Protein AF-A0A8H6V2B7-F1 (afdb_monomer)

Sequence (836 aa):
MDVDNPNKPPSRDPRLLCRNRPAPARTASLDTGILGSPNGHKSGVGPPNNSPPIDRQDGPPGDQFIHALSELIKAAVDTATWEVEKDKLLKKKDTTEGLLRKAKAAPNFPSTTAVYQQARKDEDSELARMDETIVKHQAQYRQLENSLKTKWVPLLLRNNSDSDEKINRLQDEIRALKTRVGDSESDASREKYQLLETKIKMLQDRVVLLEKTSGNHANSINAQMRYEKENKERVDKLSSDIAQFPSQETVLKHFSSEVEELKRITMTLDAKLSSLQKAQEEYSGSLERLNKNIDAQQERLDASDDTSTTFEKKFKEIHERLAPIEKAQATPPEAPATVPIDASNIELRLKNVENNLSKIPRPDSSLQSRVQNLSEKLQQLQDLQAMKDELHFAEMEEIKKSAVDKSEIQSLKDSYSRLADETRRISQLDRPDQAEIQSLKDSYSRLAEDIQKMSQWNPAAVLQQINTVDMKINTVDVALKNSNRLLDSVRVGLHSLETRYNHLSTEMVVKNMVVAMQEMYPSAGQLAEQVATLKNQAEKEISSLKKTIEQLVQAQNSQKALVNCLQDDVGQRSAEVAHLRESFGKVAHQVSALTEQLEGARALPDKLQQLHANFDSLTEQYREHVSEIKDHIKGKDAADGQNRIELDESFRELKDQVQTLSSGLNQMKIAMNGITSNKKDLQSLDDRFRRFEESVSANHRDLSEQINALKDSLESQQSIVQALDSLPESGMQSPKREESPAGSDVAPLPNYAEIAEANPALALREKKKRKKRPRPSTISDDENERSSGARNESPSTFSSPAHTLDNEDASPSASKRKSKKKKKRRLITEGPITID

Solvent-accessible surface area (backbone atoms only — not comparable to full-atom values): 50623 Å² total; per-residue (Å²): 134,84,90,89,87,88,87,82,84,81,92,72,76,78,85,76,81,77,83,89,82,84,76,93,73,82,86,69,88,85,81,90,81,84,89,82,86,85,89,88,79,90,81,80,94,73,82,92,72,88,74,76,85,74,83,75,72,86,62,61,75,66,57,59,48,53,52,50,50,49,53,36,50,48,35,48,52,53,35,54,51,49,52,57,51,49,54,52,50,52,55,48,43,53,51,36,48,54,49,29,55,55,29,63,74,41,79,92,37,62,67,58,27,52,51,32,55,47,52,43,52,53,46,54,53,49,48,53,56,46,52,57,47,42,53,51,34,52,51,50,32,53,50,41,50,51,53,46,50,67,60,45,54,60,56,63,57,54,64,56,55,61,55,53,52,51,51,51,51,52,54,50,50,53,51,58,52,56,53,63,64,72,79,62,93,52,87,94,39,60,67,61,48,53,57,47,51,52,50,50,48,54,50,50,56,50,48,55,49,49,54,52,51,50,52,50,50,53,51,49,53,54,50,50,55,47,52,52,50,53,50,47,54,50,49,55,47,49,51,50,55,60,68,65,46,70,58,68,69,61,54,50,50,50,54,52,49,51,51,56,47,52,50,50,52,51,56,53,48,53,52,50,50,53,53,49,50,51,49,50,51,55,50,48,59,47,50,53,53,50,49,55,52,50,53,57,47,47,57,51,47,57,54,45,49,57,52,47,54,52,48,51,52,51,50,51,53,51,48,63,67,40,53,65,60,67,71,68,71,84,77,89,80,84,87,85,83,93,83,92,85,71,76,73,64,58,59,59,54,53,58,53,53,58,70,55,63,79,68,65,76,83,82,56,71,70,59,52,54,51,51,49,55,50,50,54,53,51,48,54,53,50,54,52,50,51,54,51,53,51,50,54,49,51,51,50,51,49,51,53,56,68,75,50,50,60,67,57,58,48,50,52,51,54,47,50,50,48,50,52,52,50,51,52,46,52,74,68,62,66,74,77,57,63,66,56,57,47,49,52,49,54,50,50,51,50,50,50,52,50,53,50,51,55,71,66,54,55,66,66,59,55,53,50,50,51,54,52,48,52,54,50,52,54,52,50,51,54,50,49,55,54,50,51,54,51,52,52,52,51,50,53,54,49,51,56,47,52,53,55,55,75,68,54,89,43,75,67,60,51,52,53,47,51,53,52,45,53,71,75,39,66,56,57,61,56,49,52,51,51,52,50,51,52,48,53,52,49,54,51,50,52,52,52,51,51,52,52,50,53,51,50,53,51,51,51,51,53,51,49,51,52,52,51,53,54,50,50,51,51,50,51,53,53,51,52,53,50,50,52,52,51,52,50,49,54,51,52,53,52,51,52,53,51,49,52,52,51,57,60,52,66,51,46,62,58,52,50,52,50,49,48,53,50,51,53,53,51,50,49,53,50,52,49,52,55,48,52,53,52,52,51,48,53,54,47,54,52,49,55,50,49,53,49,53,55,49,56,48,52,52,49,52,51,49,52,51,52,51,51,51,54,52,51,51,52,50,51,51,52,52,50,52,49,52,58,48,54,49,50,54,51,50,54,46,49,56,49,49,50,53,45,53,52,49,51,51,47,51,49,48,55,49,50,50,49,49,48,53,48,46,56,50,48,69,72,48,80,67,86,87,84,82,90,85,82,88,81,90,83,86,88,89,86,80,90,86,82,92,83,91,88,84,82,88,87,87,86,87,90,89,85,88,84,85,83,83,83,88,90,79,88,86,88,84,89,82,90,84,90,87,82,87,85,84,92,78,92,81,82,89,78,90,86,90,84,90,80,90,83,86,88,78,82,90,73,89,80,79,84,86,84,82,91,82,84,87,87,83,84,83,89,87,86,86,79,90,81,90,80,80,93,75,89,83,75,91,79,87,84,79,86,86,82,89,132

Organism: NCBI:txid1287682

Radius of gyration: 76.2 Å; Cα contacts (8 Å, |Δi|>4): 57; chains: 1; bounding box: 221×132×258 Å

Secondary structure (DSSP, 8-state):
-------PPP---GGG--S-----------------------------------------HHHHHHHHHHHHHHHHHHHHHHHHHHHHHHHHHHHHHHHHHHHHT-TT-HHHHHHHHHHHHHHHHHHHHHHHHHHHHHHHHHHHHHHHHHHHHHHHHHHHHHHHHHHHHHHHHHHHHHHHHHT---GGGHHHHHHHHHHHHHHHHHHHHHHHHHHHHHHHHHHHHHHHHHHHHHHHHHHHHHHHSS-HHHHHHHHHHHHHHHHHHHHHHHHHHHHHHHHHHHHHHHHHHHHHHHHHHHHHHHHHHHHHHHHHHHHHHHHHHHHHHHTT--------------THHHHHHHHHHHHHHTTPPPPPHHHHHHHHHHHHHHHHHHHHHHHHHHHHHHHHHHHHHHTT-HHHHHHHHHHHHHHHHHHHHHHHH--SSHHHHHHHHHHHHHHHHHHHHHHH--HHHHHHHHHHHHHHHHHHHHHHHHHHHHHHHHHHHHHHHHHHHHT---HHHHHHHHHHHHHH-THHHHHHHHHHHHHHHHHHHHHHHHHHHHHHHHHHHHHHHHHHHHHHHHHHHHHHHHHHHHHHHHHHHHHHHHHHHHHHHTTHHHHHHHHHHHHHHHHHHHHHHHHHHHHHHHHHHHHHHHHHHHHHHHHHHHHHHHHHHHHHHHHHHHHHHHHHHHHHHHHHHHHHHHHHHHHHHHHHHHHHHHHHHHHHHHHTT-S----------------------------------------------------------------------------PPPPPPPPP-------------------PPPP-PPPPPPP-

pLDDT: mean 71.84, std 20.4, range [25.47, 98.0]

Mean predicted aligned error: 24.43 Å

Structure (mmCIF, N/CA/C/O backbone):
data_AF-A0A8H6V2B7-F1
#
_entry.id   AF-A0A8H6V2B7-F1
#
loop_
_atom_site.group_PDB
_atom_site.id
_atom_site.type_symbol
_atom_site.label_atom_id
_atom_site.label_alt_id
_atom_site.label_comp_id
_atom_site.label_asym_id
_atom_site.label_entity_id
_atom_site.label_seq_id
_atom_site.pdbx_PDB_ins_code
_atom_site.Cartn_x
_atom_site.Cartn_y
_atom_site.Cartn_z
_atom_site.occupancy
_atom_site.B_iso_or_equiv
_atom_site.auth_seq_id
_atom_site.auth_comp_id
_atom_site.auth_asym_id
_atom_site.auth_atom_id
_atom_site.pdbx_PDB_model_num
ATOM 1 N N . MET A 1 1 ? 38.560 -76.765 21.397 1.00 39.94 1 MET A N 1
ATOM 2 C CA . MET A 1 1 ? 39.221 -75.972 20.336 1.00 39.94 1 MET A CA 1
ATOM 3 C C . MET A 1 1 ? 38.337 -74.753 20.107 1.00 39.94 1 MET A C 1
ATOM 5 O O . MET A 1 1 ? 37.476 -74.797 19.241 1.00 39.94 1 MET A O 1
ATOM 9 N N . ASP A 1 2 ? 38.318 -73.752 20.988 1.00 45.78 2 ASP A N 1
ATOM 10 C CA . ASP A 1 2 ? 39.409 -73.129 21.777 1.00 45.78 2 ASP A CA 1
ATOM 11 C C . ASP A 1 2 ? 40.495 -72.474 20.921 1.00 45.78 2 ASP A C 1
ATOM 13 O O . ASP A 1 2 ? 40.835 -73.020 19.872 1.00 45.78 2 ASP A O 1
ATOM 17 N N . VAL A 1 3 ? 41.050 -71.378 21.470 1.00 48.47 3 VAL A N 1
ATOM 18 C CA . VAL A 1 3 ? 41.971 -70.350 20.922 1.00 48.47 3 VAL A CA 1
ATOM 19 C C . VAL A 1 3 ? 41.237 -69.098 20.391 1.00 48.47 3 VAL A C 1
ATOM 21 O O . VAL A 1 3 ? 40.427 -69.211 19.479 1.00 48.47 3 VAL A O 1
ATOM 24 N N . ASP A 1 4 ? 41.484 -67.859 20.846 1.00 49.34 4 ASP A N 1
ATOM 25 C CA . ASP A 1 4 ? 42.012 -67.360 22.136 1.00 49.34 4 ASP A CA 1
ATOM 26 C C . ASP A 1 4 ? 41.693 -65.852 22.314 1.00 49.34 4 ASP A C 1
ATOM 28 O O . ASP A 1 4 ? 41.392 -65.143 21.354 1.00 49.34 4 ASP A O 1
ATOM 32 N N . ASN A 1 5 ? 41.787 -65.351 23.549 1.00 50.62 5 ASN A N 1
ATOM 33 C CA . ASN A 1 5 ? 41.634 -63.937 23.953 1.00 50.62 5 ASN A CA 1
ATOM 34 C C . ASN A 1 5 ? 43.042 -63.298 24.094 1.00 50.62 5 ASN A C 1
ATOM 36 O O . ASN A 1 5 ? 43.924 -63.997 24.597 1.00 50.62 5 ASN A O 1
ATOM 40 N N . PRO A 1 6 ? 43.318 -62.020 23.724 1.00 56.25 6 PRO A N 1
ATOM 41 C CA . PRO A 1 6 ? 43.137 -60.922 24.700 1.00 56.25 6 PRO A CA 1
ATOM 42 C C . PRO A 1 6 ? 42.901 -59.497 24.123 1.00 56.25 6 PRO A C 1
ATOM 44 O O . PRO A 1 6 ? 43.540 -59.091 23.154 1.00 56.25 6 PRO A O 1
ATOM 47 N N . ASN A 1 7 ? 42.146 -58.641 24.833 1.00 42.94 7 ASN A N 1
ATOM 48 C CA . ASN A 1 7 ? 42.733 -57.489 25.563 1.00 42.94 7 ASN A CA 1
ATOM 49 C C . ASN A 1 7 ? 41.720 -56.583 26.294 1.00 42.94 7 ASN A C 1
ATOM 51 O O . ASN A 1 7 ? 40.561 -56.441 25.916 1.00 42.94 7 ASN A O 1
ATOM 55 N N . LYS A 1 8 ? 42.198 -55.964 27.383 1.00 41.94 8 LYS A N 1
ATOM 56 C CA . LYS A 1 8 ? 41.425 -55.167 28.353 1.00 41.94 8 LYS A CA 1
ATOM 57 C C . LYS A 1 8 ? 41.374 -53.674 27.974 1.00 41.94 8 LYS A C 1
ATOM 59 O O . LYS A 1 8 ? 42.413 -53.140 27.585 1.00 41.94 8 LYS A O 1
ATOM 64 N N . PRO A 1 9 ? 40.263 -52.949 28.212 1.00 58.38 9 PRO A N 1
ATOM 65 C CA . PRO A 1 9 ? 40.298 -51.493 28.342 1.00 58.38 9 PRO A CA 1
ATOM 66 C C . PRO A 1 9 ? 40.908 -51.078 29.703 1.00 58.38 9 PRO A C 1
ATOM 68 O O . PRO A 1 9 ? 40.793 -51.823 30.682 1.00 58.38 9 PRO A O 1
ATOM 71 N N . PRO A 1 10 ? 41.567 -49.908 29.800 1.00 54.09 10 PRO A N 1
ATOM 72 C CA . PRO A 1 10 ? 42.308 -49.517 30.995 1.00 54.09 10 PRO A CA 1
ATOM 73 C C . PRO A 1 10 ? 41.418 -48.986 32.126 1.00 54.09 10 PRO A C 1
ATOM 75 O O . PRO A 1 10 ? 40.444 -48.265 31.910 1.00 54.09 10 PRO A O 1
ATOM 78 N N . SER A 1 11 ? 41.851 -49.287 33.351 1.00 51.66 11 SER A N 1
ATOM 79 C CA . SER A 1 11 ? 41.391 -48.695 34.610 1.00 51.66 11 SER A CA 1
ATOM 80 C C . SER A 1 11 ? 41.239 -47.169 34.522 1.00 51.66 11 SER A C 1
ATOM 82 O O . SER A 1 11 ? 42.232 -46.459 34.353 1.00 51.66 11 SER A O 1
ATOM 84 N N . ARG A 1 12 ? 40.017 -46.658 34.723 1.00 50.25 12 ARG A N 1
ATOM 85 C CA . ARG A 1 12 ? 39.757 -45.243 35.033 1.00 50.25 12 ARG A CA 1
ATOM 86 C C . ARG A 1 12 ? 39.258 -45.090 36.470 1.00 50.25 12 ARG A C 1
ATOM 88 O O . ARG A 1 12 ? 38.508 -45.917 36.975 1.00 50.25 12 ARG A O 1
ATOM 95 N N . ASP A 1 13 ? 39.748 -44.027 37.094 1.00 52.56 13 ASP A N 1
ATOM 96 C CA . ASP A 1 13 ? 39.740 -43.734 38.529 1.00 52.56 13 ASP A CA 1
ATOM 97 C C . ASP A 1 13 ? 38.331 -43.723 39.177 1.00 52.56 13 ASP A C 1
ATOM 99 O O . ASP A 1 13 ? 37.461 -42.972 38.722 1.00 52.56 13 ASP A O 1
ATOM 103 N N . PRO A 1 14 ? 38.087 -44.483 40.269 1.00 52.75 14 PRO A N 1
ATOM 104 C CA . PRO A 1 14 ? 36.815 -44.451 40.997 1.00 52.75 14 PRO A CA 1
ATOM 105 C C . PRO A 1 14 ? 36.572 -43.152 41.792 1.00 52.75 14 PRO A C 1
ATOM 107 O O . PRO A 1 14 ? 35.470 -42.959 42.305 1.00 52.75 14 PRO A O 1
ATOM 110 N N . ARG A 1 15 ? 37.546 -42.236 41.905 1.00 45.75 15 ARG A N 1
ATOM 111 C CA . ARG A 1 15 ? 37.418 -40.988 42.688 1.00 45.75 15 ARG A CA 1
ATOM 112 C C . ARG A 1 15 ? 36.608 -39.874 42.018 1.00 45.75 15 ARG A C 1
ATOM 114 O O . ARG A 1 15 ? 36.364 -38.854 42.654 1.00 45.75 15 ARG A O 1
ATOM 121 N N . LEU A 1 16 ? 36.132 -40.067 40.784 1.00 49.09 16 LEU A N 1
ATOM 122 C CA . LEU A 1 16 ? 35.201 -39.137 40.122 1.00 49.09 16 LEU A CA 1
ATOM 123 C C . LEU A 1 16 ? 33.712 -39.452 40.383 1.00 49.09 16 LEU A C 1
ATOM 125 O O . LEU A 1 16 ? 32.835 -38.711 39.939 1.00 49.09 16 LEU A O 1
ATOM 129 N N . LEU A 1 17 ? 33.401 -40.499 41.155 1.00 51.47 17 LEU A N 1
ATOM 130 C CA . LEU A 1 17 ? 32.043 -40.804 41.619 1.00 51.47 17 LEU A CA 1
ATOM 131 C C . LEU A 1 17 ? 31.634 -39.943 42.831 1.00 51.47 17 LEU A C 1
ATOM 133 O O . LEU A 1 17 ? 31.401 -40.482 43.908 1.00 51.47 17 LEU A O 1
ATOM 137 N N . CYS A 1 18 ? 31.529 -38.613 42.668 1.00 43.34 18 CYS A N 1
ATOM 138 C CA . CYS A 1 18 ? 30.793 -37.749 43.611 1.00 43.34 18 CYS A CA 1
ATOM 139 C C . CYS A 1 18 ? 30.586 -36.292 43.129 1.00 43.34 18 CYS A C 1
ATOM 141 O O . CYS A 1 18 ? 31.378 -35.415 43.469 1.00 43.34 18 CYS A O 1
ATOM 143 N N . ARG A 1 19 ? 29.476 -36.002 42.422 1.00 41.06 19 ARG A N 1
ATOM 144 C CA . ARG A 1 19 ? 28.502 -34.934 42.786 1.00 41.06 19 ARG A CA 1
ATOM 145 C C . ARG A 1 19 ? 27.381 -34.729 41.751 1.00 41.06 19 ARG A C 1
ATOM 147 O O . ARG A 1 19 ? 27.627 -34.536 40.570 1.00 41.06 19 ARG A O 1
ATOM 154 N N . ASN A 1 20 ? 26.161 -34.634 42.282 1.00 40.06 20 ASN A N 1
ATOM 155 C CA . ASN A 1 20 ? 25.030 -33.834 41.793 1.00 40.06 20 ASN A CA 1
ATOM 156 C C . ASN A 1 20 ? 24.450 -34.139 40.397 1.00 40.06 20 ASN A C 1
ATOM 158 O O . ASN A 1 20 ? 24.624 -33.388 39.442 1.00 40.06 20 ASN A O 1
ATOM 162 N N . ARG A 1 21 ? 23.592 -35.166 40.350 1.00 43.44 21 ARG A N 1
ATOM 163 C CA . ARG A 1 21 ? 22.536 -35.330 39.338 1.00 43.44 21 ARG A CA 1
ATOM 164 C C . ARG A 1 21 ? 21.185 -34.898 39.933 1.00 43.44 21 ARG A C 1
ATOM 166 O O . ARG A 1 21 ? 20.700 -35.601 40.819 1.00 43.44 21 ARG A O 1
ATOM 173 N N . PRO A 1 22 ? 20.540 -33.819 39.459 1.00 46.12 22 PRO A N 1
ATOM 174 C CA . PRO A 1 22 ? 19.117 -33.592 39.697 1.00 46.12 22 PRO A CA 1
ATOM 175 C C . PRO A 1 22 ? 18.265 -34.465 38.762 1.00 46.12 22 PRO A C 1
ATOM 177 O O . PRO A 1 22 ? 18.626 -34.699 37.607 1.00 46.12 22 PRO A O 1
ATOM 180 N N . ALA A 1 23 ? 17.125 -34.940 39.259 1.00 42.12 23 ALA A N 1
ATOM 181 C CA . ALA A 1 23 ? 16.056 -35.521 38.443 1.00 42.12 23 ALA A CA 1
ATOM 182 C C . ALA A 1 23 ? 15.256 -34.399 37.729 1.00 42.12 23 ALA A C 1
ATOM 184 O O . ALA A 1 23 ? 15.339 -33.245 38.157 1.00 42.12 23 ALA A O 1
ATOM 185 N N . PRO A 1 24 ? 14.493 -34.686 36.654 1.00 45.66 24 PRO A N 1
ATOM 186 C CA . PRO A 1 24 ? 13.845 -33.644 35.859 1.00 45.66 24 PRO A CA 1
ATOM 187 C C . PRO A 1 24 ? 12.677 -32.996 36.616 1.00 45.66 24 PRO A C 1
ATOM 189 O O . PRO A 1 24 ? 11.586 -33.558 36.718 1.00 45.66 24 PRO A O 1
ATOM 192 N N . ALA A 1 25 ? 12.903 -31.787 37.127 1.00 34.38 25 ALA A N 1
ATOM 193 C CA . ALA A 1 25 ? 11.847 -30.934 37.650 1.00 34.38 25 ALA A CA 1
ATOM 194 C C . ALA A 1 25 ? 11.120 -30.223 36.498 1.00 34.38 25 ALA A C 1
ATOM 196 O O . ALA A 1 25 ? 11.746 -29.656 35.604 1.00 34.38 25 ALA A O 1
ATOM 197 N N . ARG A 1 26 ? 9.784 -30.226 36.551 1.00 41.88 26 ARG A N 1
ATOM 198 C CA . ARG A 1 26 ? 8.929 -29.383 35.707 1.00 41.88 26 ARG A CA 1
ATOM 199 C C . ARG A 1 26 ? 9.275 -27.911 35.953 1.00 41.88 26 ARG A C 1
ATOM 201 O O . ARG A 1 26 ? 9.146 -27.451 37.085 1.00 41.88 26 ARG A O 1
ATOM 208 N N . THR A 1 27 ? 9.636 -27.164 34.914 1.00 37.62 27 THR A N 1
ATOM 209 C CA . THR A 1 27 ? 9.751 -25.702 34.997 1.00 37.62 27 THR A CA 1
ATOM 210 C C . THR A 1 27 ? 8.363 -25.075 34.924 1.00 37.62 27 THR A C 1
ATOM 212 O O . THR A 1 27 ? 7.857 -24.773 33.844 1.00 37.62 27 THR A O 1
ATOM 215 N N . ALA A 1 28 ? 7.741 -24.901 36.088 1.00 34.94 28 ALA A N 1
ATOM 216 C CA . ALA A 1 28 ? 6.709 -23.887 36.251 1.00 34.94 28 ALA A CA 1
ATOM 217 C C . ALA A 1 28 ? 7.354 -22.490 36.209 1.00 34.94 28 ALA A C 1
ATOM 219 O O . ALA A 1 28 ? 8.521 -22.330 36.573 1.00 34.94 28 ALA A O 1
ATOM 220 N N . SER A 1 29 ? 6.574 -21.502 35.767 1.00 35.62 29 SER A N 1
ATOM 221 C CA . SER A 1 29 ? 6.939 -20.084 35.802 1.00 35.62 29 SER A CA 1
ATOM 222 C C . SER A 1 29 ? 7.338 -19.641 37.214 1.00 35.62 29 SER A C 1
ATOM 224 O O . SER A 1 29 ? 6.751 -20.111 38.192 1.00 35.62 29 SER A O 1
ATOM 226 N N . LEU A 1 30 ? 8.302 -18.724 37.317 1.00 35.72 30 LEU A N 1
ATOM 227 C CA . LEU A 1 30 ? 8.676 -18.082 38.574 1.00 35.72 30 LEU A CA 1
ATOM 228 C C . LEU A 1 30 ? 8.508 -16.571 38.412 1.00 35.72 30 LEU A C 1
ATOM 230 O O . LEU A 1 30 ? 9.202 -15.930 37.626 1.00 35.72 30 LEU A O 1
ATOM 234 N N . ASP A 1 31 ? 7.523 -16.057 39.135 1.00 37.19 31 ASP A N 1
ATOM 235 C CA . ASP A 1 31 ? 7.060 -14.676 39.120 1.00 37.19 31 ASP A CA 1
ATOM 236 C C . ASP A 1 31 ? 7.832 -13.823 40.145 1.00 37.19 31 ASP A C 1
ATOM 238 O O . ASP A 1 31 ? 8.124 -14.283 41.254 1.00 37.19 31 ASP A O 1
ATOM 242 N N . THR A 1 32 ? 8.139 -12.572 39.802 1.00 37.59 32 THR A N 1
ATOM 243 C CA . THR A 1 32 ? 8.624 -11.555 40.752 1.00 37.59 32 THR A CA 1
ATOM 244 C C . THR A 1 32 ? 7.439 -10.716 41.207 1.00 37.59 32 THR A C 1
ATOM 246 O O . THR A 1 32 ? 7.159 -9.665 40.635 1.00 37.59 32 THR A O 1
ATOM 249 N N . GLY A 1 33 ? 6.718 -11.211 42.212 1.00 35.41 33 GLY A N 1
ATOM 250 C CA . GLY A 1 33 ? 5.472 -10.590 42.666 1.00 35.41 33 GLY A CA 1
ATOM 251 C C . GLY A 1 33 ? 5.658 -9.398 43.609 1.00 35.41 33 GLY A C 1
ATOM 252 O O . GLY A 1 33 ? 6.778 -9.012 43.937 1.00 35.41 33 GLY A O 1
ATOM 253 N N . ILE A 1 34 ? 4.533 -8.881 44.118 1.00 35.19 34 ILE A N 1
ATOM 254 C CA . ILE A 1 34 ? 4.404 -8.225 45.432 1.00 35.19 34 ILE A CA 1
ATOM 255 C C . ILE A 1 34 ? 2.909 -8.182 45.839 1.00 35.19 34 ILE A C 1
ATOM 257 O O . ILE A 1 34 ? 2.058 -7.827 45.033 1.00 35.19 34 ILE A O 1
ATOM 261 N N . LEU A 1 35 ? 2.632 -8.521 47.111 1.00 40.47 35 LEU A N 1
ATOM 262 C CA . LEU A 1 35 ? 1.372 -8.368 47.882 1.00 40.47 35 LEU A CA 1
ATOM 263 C C . LEU A 1 35 ? 0.103 -9.187 47.499 1.00 40.47 35 LEU A C 1
ATOM 265 O O . LEU A 1 35 ? -0.631 -8.823 46.590 1.00 40.47 35 LEU A O 1
ATOM 269 N N . GLY A 1 36 ? -0.308 -10.120 48.390 1.00 31.05 36 GLY A N 1
ATOM 270 C CA . GLY A 1 36 ? -1.629 -9.899 49.024 1.00 31.05 36 GLY A CA 1
ATOM 271 C C . GLY A 1 36 ? -2.669 -11.001 49.350 1.00 31.05 36 GLY A C 1
ATOM 272 O O . GLY A 1 36 ? -3.836 -10.644 49.333 1.00 31.05 36 GLY A O 1
ATOM 273 N N . SER A 1 37 ? -2.326 -12.216 49.823 1.00 38.12 37 SER A N 1
ATOM 274 C CA . SER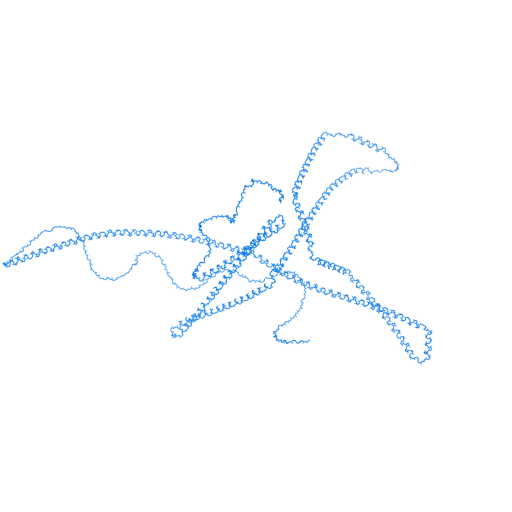 A 1 37 ? -3.188 -13.005 50.772 1.00 38.12 37 SER A CA 1
ATOM 275 C C . SER A 1 37 ? -4.600 -13.502 50.287 1.00 38.12 37 SER A C 1
ATOM 277 O O . SER A 1 37 ? -4.973 -13.256 49.148 1.00 38.12 37 SER A O 1
ATOM 279 N N . PRO A 1 38 ? -5.402 -14.260 51.082 1.00 55.41 38 PRO A N 1
ATOM 280 C CA . PRO A 1 38 ? -5.227 -15.689 51.396 1.00 55.41 38 PRO A CA 1
ATOM 281 C C . PRO A 1 38 ? -6.439 -16.596 51.017 1.00 55.41 38 PRO A C 1
ATOM 283 O O . PRO A 1 38 ? -7.416 -16.153 50.426 1.00 55.41 38 PRO A O 1
ATOM 286 N N . ASN A 1 39 ? -6.395 -17.860 51.476 1.00 35.41 39 ASN A N 1
ATOM 287 C CA . ASN A 1 39 ? -7.436 -18.913 51.462 1.00 35.41 39 ASN A CA 1
ATOM 288 C C . ASN A 1 39 ? -7.678 -19.672 50.145 1.00 35.41 39 ASN A C 1
ATOM 290 O O . ASN A 1 39 ? -8.532 -19.334 49.333 1.00 35.41 39 ASN A O 1
ATOM 294 N N . GLY A 1 40 ? -7.006 -20.821 50.018 1.00 35.53 40 GLY A N 1
ATOM 295 C CA . GLY A 1 40 ? -7.377 -21.862 49.061 1.00 35.53 40 GLY A CA 1
ATOM 296 C C . GLY A 1 40 ? -8.235 -22.959 49.697 1.00 35.53 40 GLY A C 1
ATOM 297 O O . GLY A 1 40 ? -7.909 -23.455 50.775 1.00 35.53 40 GLY A O 1
ATOM 298 N N . HIS A 1 41 ? -9.256 -23.424 48.975 1.00 35.41 41 HIS A N 1
ATOM 299 C CA . HIS A 1 41 ? -9.824 -24.757 49.172 1.00 35.41 41 HIS A CA 1
ATOM 300 C C . HIS A 1 41 ? -9.418 -25.668 48.012 1.00 35.41 41 HIS A C 1
ATOM 302 O O . HIS A 1 41 ? -9.591 -25.340 46.840 1.00 35.41 41 HIS A O 1
ATOM 308 N N . LYS A 1 42 ? -8.854 -26.830 48.354 1.00 46.97 42 LYS A N 1
ATOM 309 C CA . LYS A 1 42 ? -8.501 -27.883 47.396 1.00 46.97 42 LYS A CA 1
ATOM 310 C C . LYS A 1 42 ? -9.770 -28.467 46.772 1.00 46.97 42 LYS A C 1
ATOM 312 O O . LYS A 1 42 ? -10.717 -28.774 47.492 1.00 46.97 42 LYS A O 1
ATOM 317 N N . SER A 1 43 ? -9.736 -28.765 45.479 1.00 37.53 43 SER A N 1
ATOM 318 C CA . SER A 1 43 ? -10.575 -29.806 44.876 1.00 37.53 43 SER A CA 1
ATOM 319 C C . SER A 1 43 ? -9.811 -30.467 43.735 1.00 37.53 43 SER A C 1
ATOM 321 O O . SER A 1 43 ? -9.188 -29.793 42.919 1.00 37.53 43 SER A O 1
ATOM 323 N N . GLY A 1 44 ? -9.768 -31.799 43.764 1.00 36.25 44 GLY A N 1
ATOM 324 C CA . GLY A 1 44 ? -9.019 -32.609 42.807 1.00 36.25 44 GLY A CA 1
ATOM 325 C C . GLY A 1 44 ? -9.789 -32.843 41.510 1.00 36.25 44 GLY A C 1
ATOM 326 O O . GLY A 1 44 ? -11.011 -32.732 41.466 1.00 36.25 44 GLY A O 1
ATOM 327 N N . VAL A 1 45 ? -9.052 -33.204 40.462 1.00 46.03 45 VAL A N 1
ATOM 328 C CA . VAL A 1 45 ? -9.605 -33.540 39.147 1.00 46.03 45 VAL A CA 1
ATOM 329 C C . VAL A 1 45 ? -10.404 -34.845 39.220 1.00 46.03 45 VAL A C 1
ATOM 331 O O . VAL A 1 45 ? -9.853 -35.896 39.543 1.00 46.03 45 VAL A O 1
ATOM 334 N N . GLY A 1 46 ? -11.682 -34.773 38.850 1.00 36.44 46 GLY A N 1
ATOM 335 C CA . GLY A 1 46 ? -12.515 -35.903 38.434 1.00 36.44 46 GLY A CA 1
ATOM 336 C C . GLY A 1 46 ? -13.141 -35.589 37.066 1.00 36.44 46 GLY A C 1
ATOM 337 O O . GLY A 1 46 ? -13.346 -34.411 36.766 1.00 36.44 46 GLY A O 1
ATOM 338 N N . PRO A 1 47 ? -13.396 -36.590 36.203 1.00 47.78 47 PRO A N 1
ATOM 339 C CA . PRO A 1 47 ? -13.905 -36.354 34.852 1.00 47.78 47 PRO A CA 1
ATOM 340 C C . PRO A 1 47 ? -15.358 -35.839 34.870 1.00 47.78 47 PRO A C 1
ATOM 342 O O . PRO A 1 47 ? -16.099 -36.139 35.810 1.00 47.78 47 PRO A O 1
ATOM 345 N N . PRO A 1 48 ? -15.789 -35.076 33.846 1.00 45.69 48 PRO A N 1
ATOM 346 C CA . PRO A 1 48 ? -17.095 -34.428 33.846 1.00 45.69 48 PRO A CA 1
ATOM 347 C C . PRO A 1 48 ? -18.219 -35.453 33.666 1.00 45.69 48 PRO A C 1
ATOM 349 O O . PRO A 1 48 ? -18.445 -35.971 32.574 1.00 45.69 48 PRO A O 1
ATOM 352 N N . ASN A 1 49 ? -18.945 -35.719 34.749 1.00 36.19 49 ASN A N 1
ATOM 353 C CA . ASN A 1 49 ? -20.235 -36.394 34.687 1.00 36.19 49 ASN A CA 1
ATOM 354 C C . ASN A 1 49 ? -21.310 -35.384 34.268 1.00 36.19 49 ASN A C 1
ATOM 356 O O . ASN A 1 49 ? -21.336 -34.262 34.776 1.00 36.19 49 ASN A O 1
ATOM 360 N N . ASN A 1 50 ? -22.204 -35.793 33.367 1.00 43.78 50 ASN A N 1
ATOM 361 C CA . ASN A 1 50 ? -23.294 -34.952 32.873 1.00 43.78 50 ASN A CA 1
ATOM 362 C C . ASN A 1 50 ? -24.199 -34.494 34.028 1.00 43.78 50 ASN A C 1
ATOM 364 O O . ASN A 1 50 ? -24.902 -35.309 34.627 1.00 43.78 50 ASN A O 1
ATOM 368 N N . SER A 1 51 ? -24.221 -33.193 34.315 1.00 35.91 51 SER A N 1
ATOM 369 C CA . SER A 1 51 ? -25.280 -32.589 35.121 1.00 35.91 51 SER A CA 1
ATOM 370 C C . SER A 1 51 ? -26.575 -32.506 34.294 1.00 35.91 51 SER A C 1
ATOM 372 O O . SER A 1 51 ? -26.518 -32.211 33.097 1.00 35.91 51 SER A O 1
ATOM 374 N N . PRO A 1 52 ? -27.751 -32.777 34.893 1.00 45.75 52 PRO A N 1
ATOM 375 C CA . PRO A 1 52 ? -29.027 -32.611 34.202 1.00 45.75 52 PRO A CA 1
ATOM 376 C C . PRO A 1 52 ? -29.260 -31.130 33.857 1.00 45.75 52 PRO A C 1
ATOM 378 O O . PRO A 1 52 ? -28.693 -30.254 34.521 1.00 45.75 52 PRO A O 1
ATOM 381 N N . PRO A 1 53 ? -30.080 -30.827 32.833 1.00 47.25 53 PRO A N 1
ATOM 382 C CA . PRO A 1 53 ? -30.337 -29.453 32.431 1.00 47.25 53 PRO A CA 1
ATOM 383 C C . PRO A 1 53 ? -30.982 -28.691 33.589 1.00 47.25 53 PRO A C 1
ATOM 385 O O . PRO A 1 53 ? -32.104 -28.983 33.996 1.00 47.25 53 PRO A O 1
ATOM 388 N N . ILE A 1 54 ? -30.257 -27.706 34.117 1.00 43.44 54 ILE A N 1
ATOM 389 C CA . ILE A 1 54 ? -30.842 -26.683 34.979 1.00 43.44 54 ILE A CA 1
ATOM 390 C C . ILE A 1 54 ? -31.826 -25.916 34.101 1.00 43.44 54 ILE A C 1
ATOM 392 O O . ILE A 1 54 ? -31.401 -25.285 33.128 1.00 43.44 54 ILE A O 1
ATOM 396 N N . ASP A 1 55 ? -33.115 -25.993 34.439 1.00 46.66 55 ASP A N 1
ATOM 397 C CA . ASP A 1 55 ? -34.159 -25.192 33.806 1.00 46.66 55 ASP A CA 1
ATOM 398 C C . ASP A 1 55 ? -33.743 -23.723 33.867 1.00 46.66 55 ASP A C 1
ATOM 400 O O . ASP A 1 55 ? -33.705 -23.093 34.930 1.00 46.66 55 ASP A O 1
ATOM 404 N N . ARG A 1 56 ? -33.369 -23.184 32.705 1.00 48.81 56 ARG A N 1
ATOM 405 C CA . ARG A 1 56 ? -33.058 -21.769 32.560 1.00 48.81 56 ARG A CA 1
ATOM 406 C C . ARG A 1 56 ? -34.369 -21.023 32.717 1.00 48.81 56 ARG A C 1
ATOM 408 O O . ARG A 1 56 ? -35.159 -20.981 31.781 1.00 48.81 56 ARG A O 1
ATOM 415 N N . GLN A 1 57 ? -34.571 -20.437 33.895 1.00 45.91 57 GLN A N 1
ATOM 416 C CA . GLN A 1 57 ? -35.603 -19.429 34.097 1.00 45.91 57 GLN A CA 1
ATOM 417 C C . GLN A 1 57 ? -35.527 -18.415 32.952 1.00 45.91 57 GLN A C 1
ATOM 419 O O . GLN A 1 57 ? -34.439 -17.924 32.635 1.00 45.91 57 GLN A O 1
ATOM 424 N N . ASP A 1 58 ? -36.675 -18.116 32.344 1.00 51.53 58 ASP A N 1
ATOM 425 C CA . ASP A 1 58 ? -36.804 -17.087 31.316 1.00 51.53 58 ASP A CA 1
ATOM 426 C C . ASP A 1 58 ? -36.549 -15.704 31.930 1.00 51.53 58 ASP A C 1
ATOM 428 O O . ASP A 1 58 ? -37.466 -14.954 32.269 1.00 51.53 58 ASP A O 1
ATOM 432 N N . GLY A 1 59 ? -35.266 -15.367 32.078 1.00 64.25 59 GLY A N 1
ATOM 433 C CA . GLY A 1 59 ? -34.823 -14.000 32.309 1.00 64.25 59 GLY A CA 1
ATOM 434 C C . GLY A 1 59 ? -35.355 -13.093 31.195 1.00 64.25 59 GLY A C 1
ATOM 435 O O . GLY A 1 59 ? -35.544 -13.563 30.061 1.00 64.25 59 GLY A O 1
ATOM 436 N N . PRO A 1 60 ? -35.620 -11.809 31.494 1.00 75.44 60 PRO A N 1
ATOM 437 C CA . PRO A 1 60 ? -36.263 -10.903 30.552 1.00 75.44 60 PRO A CA 1
ATOM 438 C C . PRO A 1 60 ? -35.499 -10.888 29.217 1.00 75.44 60 PRO A C 1
ATOM 440 O O . PRO A 1 60 ? -34.269 -10.947 29.210 1.00 75.44 60 PRO A O 1
ATOM 443 N N . PRO A 1 61 ? -36.189 -10.806 28.063 1.00 75.50 61 PRO A N 1
ATOM 444 C CA . PRO A 1 61 ? -35.584 -11.083 26.755 1.00 75.50 61 PRO A CA 1
ATOM 445 C C . PRO A 1 61 ? -34.389 -10.184 26.377 1.00 75.50 61 PRO A C 1
ATOM 447 O O . PRO A 1 61 ? -33.616 -10.553 25.493 1.00 75.50 61 PRO A O 1
ATOM 450 N N . GLY A 1 62 ? -34.196 -9.047 27.057 1.00 77.62 62 GLY A N 1
ATOM 451 C CA . GLY A 1 62 ? -32.982 -8.230 26.951 1.00 77.62 62 GLY A CA 1
ATOM 452 C C . GLY A 1 62 ? -31.722 -8.915 27.501 1.00 77.62 62 GLY A C 1
ATOM 453 O O . GLY A 1 62 ? -30.674 -8.860 26.859 1.00 77.62 62 GLY A O 1
ATOM 454 N N . ASP A 1 63 ? -31.818 -9.636 28.619 1.00 83.38 63 ASP A N 1
ATOM 455 C CA . ASP A 1 63 ? -30.668 -10.288 29.262 1.00 83.38 63 ASP A CA 1
ATOM 456 C C . ASP A 1 63 ? -30.145 -11.451 28.412 1.00 83.38 63 ASP A C 1
ATOM 458 O O . ASP A 1 63 ? -28.936 -11.638 28.268 1.00 83.38 63 ASP A O 1
ATOM 462 N N . GLN A 1 64 ? -31.050 -12.193 27.758 1.00 85.06 64 GLN A N 1
ATOM 463 C CA . GLN A 1 64 ? -30.669 -13.240 26.806 1.00 85.06 64 GLN A CA 1
ATOM 464 C C . GLN A 1 64 ? -29.907 -12.678 25.594 1.00 85.06 64 GLN A C 1
ATOM 466 O O . GLN A 1 64 ? -29.020 -13.353 25.067 1.00 85.06 64 GLN A O 1
ATOM 471 N N . PHE A 1 65 ? -30.231 -11.457 25.152 1.00 86.00 65 PHE A N 1
ATOM 472 C CA . PHE A 1 65 ? -29.505 -10.774 24.079 1.00 86.00 65 PHE A CA 1
ATOM 473 C C . PHE A 1 65 ? -28.120 -10.310 24.545 1.00 86.00 65 PHE A C 1
ATOM 475 O O . PHE A 1 65 ? -27.135 -10.599 23.869 1.00 86.00 65 PHE A O 1
ATOM 482 N N . ILE A 1 66 ? -28.026 -9.665 25.714 1.00 89.69 66 ILE A N 1
ATOM 483 C CA . ILE A 1 66 ? -26.745 -9.215 26.285 1.00 89.69 66 ILE A CA 1
ATOM 484 C C . ILE A 1 66 ? -25.810 -10.412 26.509 1.00 89.69 66 ILE A C 1
ATOM 486 O O . ILE A 1 66 ? -24.642 -10.355 26.129 1.00 89.69 66 ILE A O 1
ATOM 490 N N . HIS A 1 67 ? -26.325 -11.532 27.027 1.00 89.50 67 HIS A N 1
ATOM 491 C CA . HIS A 1 67 ? -25.544 -12.757 27.197 1.00 89.50 67 HIS A CA 1
ATOM 492 C C . HIS A 1 67 ? -25.104 -13.360 25.851 1.00 89.50 67 HIS A C 1
ATOM 494 O O . HIS A 1 67 ? -23.949 -13.764 25.717 1.00 89.50 67 HIS A O 1
ATOM 500 N N . ALA A 1 68 ? -25.977 -13.411 24.837 1.00 89.56 68 ALA A N 1
ATOM 501 C CA . ALA A 1 68 ? -25.614 -13.933 23.516 1.00 89.56 68 ALA A CA 1
ATOM 502 C C . ALA A 1 68 ? -24.559 -13.061 22.808 1.00 89.56 68 ALA A C 1
ATOM 504 O O . ALA A 1 68 ? -23.646 -13.590 22.175 1.00 89.56 68 ALA A O 1
ATOM 505 N N . LEU A 1 69 ? -24.652 -11.736 22.955 1.00 91.31 69 LEU A N 1
ATOM 506 C CA . LEU A 1 69 ? -23.660 -10.789 22.452 1.00 91.31 69 LEU A CA 1
ATOM 507 C C . LEU A 1 69 ? -22.326 -10.910 23.209 1.00 91.31 69 LEU A C 1
ATOM 509 O O . LEU A 1 69 ? -21.270 -10.901 22.584 1.00 91.31 69 LEU A O 1
ATOM 513 N N . SER A 1 70 ? -22.367 -11.080 24.534 1.00 94.56 70 SER A N 1
ATOM 514 C CA . SER A 1 70 ? -21.174 -11.282 25.366 1.00 94.56 70 SER A CA 1
ATOM 515 C C . SER A 1 70 ? -20.419 -12.563 24.992 1.00 94.56 70 SER A C 1
ATOM 517 O O . SER A 1 70 ? -19.206 -12.513 24.802 1.00 94.56 70 SER A O 1
ATOM 519 N N . GLU A 1 71 ? -21.123 -13.681 24.781 1.00 94.06 71 GLU A N 1
ATOM 520 C CA . GLU A 1 71 ? -20.518 -14.934 24.298 1.00 94.06 71 GLU A CA 1
ATOM 521 C C . GLU A 1 71 ? -19.919 -14.782 22.891 1.00 94.06 71 GLU A C 1
ATOM 523 O O . GLU A 1 71 ? -18.828 -15.289 22.633 1.00 94.06 71 GLU A O 1
ATOM 528 N N . LEU A 1 72 ? -20.582 -14.051 21.985 1.00 95.25 72 LEU A N 1
ATOM 529 C CA . LEU A 1 72 ? -20.062 -13.785 20.638 1.00 95.25 72 LEU A CA 1
ATOM 530 C C . LEU A 1 72 ? -18.773 -12.945 20.672 1.00 95.25 72 LEU A C 1
ATOM 532 O O . LEU A 1 72 ? -17.810 -13.268 19.977 1.00 95.25 72 LEU A O 1
ATOM 536 N N . ILE A 1 73 ? -18.741 -11.893 21.498 1.00 93.25 73 ILE A N 1
ATOM 537 C CA . ILE A 1 73 ? -17.552 -11.052 21.706 1.00 93.25 73 ILE A CA 1
ATOM 538 C C . ILE A 1 73 ? -16.423 -11.880 22.324 1.00 93.25 73 ILE A C 1
ATOM 540 O O . ILE A 1 73 ? -15.292 -11.819 21.848 1.00 93.25 73 ILE A O 1
ATOM 544 N N . LYS A 1 74 ? -16.722 -12.699 23.336 1.00 95.31 74 LYS A N 1
ATOM 545 C CA . LYS A 1 74 ? -15.742 -13.581 23.976 1.00 95.31 74 LYS A CA 1
ATOM 546 C C . LYS A 1 74 ? -15.137 -14.573 22.980 1.00 95.31 74 LYS A C 1
ATOM 548 O O . LYS A 1 74 ? -13.920 -14.648 22.878 1.00 95.31 74 LYS A O 1
ATOM 553 N N . ALA A 1 75 ? -15.960 -15.246 22.174 1.00 92.88 75 ALA A N 1
ATOM 554 C CA . ALA A 1 75 ? -15.479 -16.155 21.133 1.00 92.88 75 ALA A CA 1
ATOM 555 C C . ALA A 1 75 ? -14.605 -15.448 20.076 1.00 92.88 75 ALA A C 1
ATOM 557 O O . ALA A 1 75 ? -13.649 -16.044 19.577 1.00 92.88 75 ALA A O 1
ATOM 558 N N . ALA A 1 76 ? -14.888 -14.179 19.754 1.00 90.50 76 ALA A N 1
ATOM 559 C CA . ALA A 1 76 ? -14.040 -13.372 18.873 1.00 90.50 76 ALA A CA 1
ATOM 560 C C . ALA A 1 76 ? -12.681 -13.044 19.513 1.00 90.50 76 ALA A C 1
ATOM 562 O O . ALA A 1 76 ? -11.649 -13.199 18.863 1.00 90.50 76 ALA A O 1
ATOM 563 N N . VAL A 1 77 ? -12.675 -12.636 20.788 1.00 94.81 77 VAL A N 1
ATOM 564 C CA . VAL A 1 77 ? -11.448 -12.356 21.553 1.00 94.81 77 VAL A CA 1
ATOM 565 C C . VAL A 1 77 ? -10.598 -13.620 21.697 1.00 94.81 77 VAL A C 1
ATOM 567 O O . VAL A 1 77 ? -9.397 -13.561 21.440 1.00 94.81 77 VAL A O 1
ATOM 570 N N . ASP A 1 78 ? -11.202 -14.768 22.011 1.00 90.75 78 ASP A N 1
ATOM 571 C CA . ASP A 1 78 ? -10.502 -16.055 22.088 1.00 90.75 78 ASP A CA 1
ATOM 572 C C . ASP A 1 78 ? -9.869 -16.414 20.728 1.00 90.75 78 ASP A C 1
ATOM 574 O O . ASP A 1 78 ? -8.688 -16.753 20.665 1.00 90.75 78 ASP A O 1
ATOM 578 N N . THR A 1 79 ? -10.614 -16.265 19.623 1.00 92.31 79 THR A N 1
ATOM 579 C CA . THR A 1 79 ? -10.109 -16.524 18.258 1.00 92.31 79 THR A CA 1
ATOM 580 C C . THR A 1 79 ? -8.905 -15.636 17.922 1.00 92.31 79 THR A C 1
ATOM 582 O O . THR A 1 79 ? -7.862 -16.149 17.521 1.00 92.31 79 THR A O 1
ATOM 585 N N . ALA A 1 80 ? -9.011 -14.323 18.149 1.00 90.56 80 ALA A N 1
ATOM 586 C CA . ALA A 1 80 ? -7.917 -13.379 17.918 1.00 90.56 80 ALA A CA 1
ATOM 587 C C . ALA A 1 80 ? -6.694 -13.658 18.815 1.00 90.56 80 ALA A C 1
ATOM 589 O O . ALA A 1 80 ? -5.551 -13.523 18.376 1.00 90.56 80 ALA A O 1
ATOM 590 N N . THR A 1 81 ? -6.915 -14.092 20.060 1.00 93.62 81 THR A N 1
ATOM 591 C CA . THR A 1 81 ? -5.828 -14.473 20.976 1.00 93.62 81 THR A CA 1
ATOM 592 C C . THR A 1 81 ? -5.045 -15.672 20.434 1.00 93.62 81 THR A C 1
ATOM 594 O O . THR A 1 81 ? -3.813 -15.630 20.397 1.00 93.62 81 THR A O 1
ATOM 597 N N . TRP A 1 82 ? -5.739 -16.701 19.934 1.00 94.38 82 TRP A N 1
ATOM 598 C CA . TRP A 1 82 ? -5.093 -17.854 19.306 1.00 94.38 82 TRP A CA 1
ATOM 599 C C . TRP A 1 82 ? -4.368 -17.495 17.997 1.00 94.38 82 TRP A C 1
ATOM 601 O O . TRP A 1 82 ? -3.281 -18.011 17.747 1.00 94.38 82 TRP A O 1
ATOM 611 N N . GLU A 1 83 ? -4.893 -16.584 17.175 1.00 93.12 83 GLU A N 1
ATOM 612 C CA . GLU A 1 83 ? -4.188 -16.115 15.969 1.00 93.12 83 GLU A CA 1
ATOM 613 C C . GLU A 1 83 ? -2.852 -15.423 16.320 1.00 93.12 83 GLU A C 1
ATOM 615 O O . GLU A 1 83 ? -1.818 -15.723 15.718 1.00 93.12 83 GLU A O 1
ATOM 620 N N . VAL A 1 84 ? -2.818 -14.599 17.375 1.00 94.81 84 VAL A N 1
ATOM 621 C CA . VAL A 1 84 ? -1.577 -13.970 17.876 1.00 94.81 84 VAL A CA 1
ATOM 622 C C . VAL A 1 84 ? -0.579 -14.995 18.438 1.00 94.81 84 VAL A C 1
ATOM 624 O O . VAL A 1 84 ? 0.636 -14.820 18.306 1.00 94.81 84 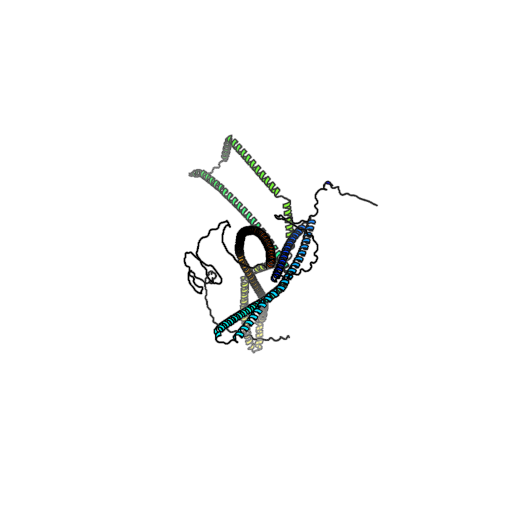VAL A O 1
ATOM 627 N N . GLU A 1 85 ? -1.047 -16.066 19.080 1.00 95.88 85 GLU A N 1
ATOM 628 C CA . GLU A 1 85 ? -0.173 -17.148 19.553 1.00 95.88 85 GLU A CA 1
ATOM 629 C C . GLU A 1 85 ? 0.392 -18.004 18.408 1.00 95.88 85 GLU A C 1
ATOM 631 O O . GLU A 1 85 ? 1.583 -18.336 18.432 1.00 95.88 85 GLU A O 1
ATOM 636 N N . LYS A 1 86 ? -0.393 -18.257 17.353 1.00 96.31 86 LYS A N 1
ATOM 637 C CA . LYS A 1 86 ? 0.085 -18.905 16.122 1.00 96.31 86 LYS A CA 1
ATOM 638 C C . LYS A 1 86 ? 1.234 -18.119 15.484 1.00 96.31 86 LYS A C 1
ATOM 640 O O . LYS A 1 86 ? 2.260 -18.708 15.145 1.00 96.31 86 LYS A O 1
ATOM 645 N N . ASP A 1 87 ? 1.114 -16.796 15.389 1.00 94.88 87 ASP A N 1
ATOM 646 C CA . ASP A 1 87 ? 2.173 -15.926 14.856 1.00 94.88 87 ASP A CA 1
ATOM 647 C C . ASP A 1 87 ? 3.466 -15.974 15.688 1.00 94.88 87 ASP A C 1
ATOM 649 O O . ASP A 1 87 ? 4.573 -15.915 15.140 1.00 94.88 87 ASP A O 1
ATOM 653 N N . LYS A 1 88 ? 3.360 -16.108 17.018 1.00 96.94 88 LYS A N 1
ATOM 654 C CA . LYS A 1 88 ? 4.528 -16.288 17.900 1.00 96.94 88 LYS A CA 1
ATOM 655 C C . LYS A 1 88 ? 5.226 -17.625 17.639 1.00 96.94 88 LYS A C 1
ATOM 657 O O . LYS A 1 88 ? 6.455 -17.653 17.568 1.00 96.94 88 LYS A O 1
ATOM 662 N N . LEU A 1 89 ? 4.470 -18.711 17.462 1.00 96.38 89 LEU A N 1
ATOM 663 C CA . LEU A 1 89 ? 5.024 -20.020 17.096 1.00 96.38 89 LEU A CA 1
ATOM 664 C C . LEU A 1 89 ? 5.678 -20.006 15.716 1.00 96.38 89 LEU A C 1
ATOM 666 O O . LEU A 1 89 ? 6.753 -20.579 15.558 1.00 96.38 89 LEU A O 1
ATOM 670 N N . LEU A 1 90 ? 5.072 -19.333 14.736 1.00 96.44 90 LEU A N 1
ATOM 671 C CA . LEU A 1 90 ? 5.615 -19.246 13.383 1.00 96.44 90 LEU A CA 1
ATOM 672 C C . LEU A 1 90 ? 6.981 -18.536 13.385 1.00 96.44 90 LEU A C 1
ATOM 674 O O . LEU A 1 90 ? 7.962 -19.082 12.884 1.00 96.44 90 LEU A O 1
ATOM 678 N N . LYS A 1 91 ? 7.089 -17.402 14.092 1.00 97.31 91 LYS A N 1
ATOM 679 C CA . LYS A 1 91 ? 8.369 -16.703 14.320 1.00 97.31 91 LYS A CA 1
ATOM 680 C C . LYS A 1 91 ? 9.391 -17.575 15.052 1.00 97.31 91 LYS A C 1
ATOM 682 O O . LYS A 1 91 ? 10.567 -17.577 14.695 1.00 97.31 91 LYS A O 1
ATOM 687 N N . LYS A 1 92 ? 8.963 -18.337 16.066 1.00 97.38 92 LYS A N 1
ATOM 688 C CA . LYS A 1 92 ? 9.836 -19.274 16.789 1.00 97.38 92 LYS A CA 1
ATOM 689 C C . LYS A 1 92 ? 10.384 -20.345 15.838 1.00 97.38 92 LYS A C 1
ATOM 691 O O . LYS A 1 92 ? 11.600 -20.507 15.764 1.00 97.38 92 LYS A O 1
ATOM 696 N N . LYS A 1 93 ? 9.517 -20.970 15.038 1.00 97.50 93 LYS A N 1
ATOM 697 C CA . LYS A 1 93 ? 9.874 -21.950 14.004 1.00 97.50 93 LYS A CA 1
ATOM 698 C C . LYS A 1 93 ? 10.882 -21.391 12.998 1.00 97.50 93 LYS A C 1
ATOM 700 O O . LYS A 1 93 ? 11.858 -22.075 12.695 1.00 97.50 93 LYS A O 1
ATOM 705 N N . ASP A 1 94 ? 10.713 -20.152 12.538 1.00 97.00 94 ASP A N 1
ATOM 706 C CA . ASP A 1 94 ? 11.678 -19.504 11.640 1.00 97.00 94 ASP A CA 1
ATOM 707 C C . ASP A 1 94 ? 13.058 -19.332 12.301 1.00 97.00 94 ASP A C 1
ATOM 709 O O . ASP A 1 94 ? 14.091 -19.594 11.675 1.00 97.00 94 ASP A O 1
ATOM 713 N N . THR A 1 95 ? 13.109 -18.976 13.593 1.00 97.50 95 THR A N 1
ATOM 714 C CA . THR A 1 95 ? 14.386 -18.920 14.331 1.00 97.50 95 THR A CA 1
ATOM 715 C C . THR A 1 95 ? 15.016 -20.304 14.523 1.00 97.50 95 THR A C 1
ATOM 717 O O . THR A 1 95 ? 16.220 -20.458 14.295 1.00 97.50 95 THR A O 1
ATOM 720 N N . THR A 1 96 ? 14.221 -21.329 14.850 1.00 98.00 96 THR A N 1
ATOM 721 C CA . THR A 1 96 ? 14.670 -22.726 14.963 1.00 98.00 96 THR A CA 1
ATOM 722 C C . THR A 1 96 ? 15.176 -23.253 13.621 1.00 98.00 96 THR A C 1
ATOM 724 O O . THR A 1 96 ? 16.202 -23.931 13.569 1.00 98.00 96 THR A O 1
ATOM 727 N N . GLU A 1 97 ? 14.532 -22.897 12.508 1.00 97.56 97 GLU A N 1
ATOM 728 C CA . GLU A 1 97 ? 14.995 -23.251 11.170 1.00 97.56 97 GLU A CA 1
ATOM 729 C C . GLU A 1 97 ? 16.295 -22.526 10.795 1.00 97.56 97 GLU A C 1
ATOM 731 O O . GLU A 1 97 ? 17.211 -23.154 10.258 1.00 97.56 97 GLU A O 1
ATOM 736 N N . GLY A 1 98 ? 16.436 -21.242 11.133 1.00 97.06 98 GLY A N 1
ATOM 737 C CA . GLY A 1 98 ? 17.694 -20.510 10.976 1.00 97.06 98 GLY A CA 1
ATOM 738 C C . GLY A 1 98 ? 18.850 -21.153 11.754 1.00 97.06 98 GLY A C 1
ATOM 739 O O . GLY A 1 98 ? 19.951 -21.313 11.218 1.00 97.06 98 GLY A O 1
ATOM 740 N N . LEU A 1 99 ? 18.599 -21.591 12.991 1.00 97.69 99 LEU A N 1
ATOM 741 C CA . LEU A 1 99 ? 19.565 -22.330 13.811 1.00 97.69 99 LEU A CA 1
ATOM 742 C C . LEU A 1 99 ? 19.858 -23.729 13.247 1.00 97.69 99 LEU A C 1
ATOM 744 O O . LEU A 1 99 ? 21.021 -24.130 13.201 1.00 97.69 99 LEU A O 1
ATOM 748 N N . LEU A 1 100 ? 18.852 -24.439 12.729 1.00 97.56 100 LEU A N 1
ATOM 749 C CA . LEU A 1 100 ? 19.017 -25.733 12.062 1.00 97.56 100 LEU A CA 1
ATOM 750 C C . LEU A 1 100 ? 19.874 -25.620 10.792 1.00 97.56 100 LEU A C 1
ATOM 752 O O . LEU A 1 100 ? 20.728 -26.475 10.558 1.00 97.56 100 LEU A O 1
ATOM 756 N N . ARG A 1 101 ? 19.691 -24.568 9.982 1.00 97.56 101 ARG A N 1
ATOM 757 C CA . ARG A 1 101 ? 20.534 -24.291 8.802 1.00 97.56 101 ARG A CA 1
ATOM 758 C C . ARG A 1 101 ? 21.990 -24.039 9.215 1.00 97.56 101 ARG A C 1
ATOM 760 O O . ARG A 1 101 ? 22.890 -24.646 8.640 1.00 97.56 101 ARG A O 1
ATOM 767 N N . LYS A 1 102 ? 22.222 -23.230 10.259 1.00 97.44 102 LYS A N 1
ATOM 768 C CA . LYS A 1 102 ? 23.566 -22.992 10.829 1.00 97.44 102 LYS A CA 1
ATOM 769 C C . LYS A 1 102 ? 24.202 -24.276 11.379 1.00 97.44 102 LYS A C 1
ATOM 771 O O . LYS A 1 102 ? 25.371 -24.530 11.111 1.00 97.44 102 LYS A O 1
ATOM 776 N N . ALA A 1 103 ? 23.440 -25.111 12.087 1.00 96.19 103 ALA A N 1
ATOM 777 C CA . ALA A 1 103 ? 23.919 -26.387 12.619 1.00 96.19 103 ALA A CA 1
ATOM 778 C C . ALA A 1 103 ? 24.292 -27.381 11.504 1.00 96.19 103 ALA A C 1
ATOM 780 O O . ALA A 1 103 ? 25.356 -27.990 11.563 1.00 96.19 103 ALA A O 1
ATOM 781 N N . LYS A 1 104 ? 23.479 -27.480 10.442 1.00 96.62 104 LYS A N 1
ATOM 782 C CA . LYS A 1 104 ? 23.773 -28.321 9.268 1.00 96.62 104 LYS A CA 1
ATOM 783 C C . LYS A 1 104 ? 25.025 -27.885 8.501 1.00 96.62 104 LYS A C 1
ATOM 785 O O . LYS A 1 104 ? 25.690 -28.733 7.915 1.00 96.62 104 LYS A O 1
ATOM 790 N N . ALA A 1 105 ? 25.364 -26.595 8.517 1.00 96.50 105 ALA A N 1
ATOM 791 C CA . ALA A 1 105 ? 26.604 -26.083 7.930 1.00 96.50 105 ALA A CA 1
ATOM 792 C C . ALA A 1 105 ? 27.867 -26.431 8.752 1.00 96.50 105 ALA A C 1
ATOM 794 O O . ALA A 1 105 ? 28.980 -26.291 8.247 1.00 96.50 105 ALA A O 1
ATOM 795 N N . ALA A 1 106 ? 27.711 -26.896 9.998 1.00 94.56 106 ALA A N 1
ATOM 796 C CA . ALA A 1 106 ? 28.793 -27.284 10.900 1.00 94.56 106 ALA A CA 1
ATOM 797 C C . ALA A 1 106 ? 28.782 -28.814 11.145 1.00 94.56 106 ALA A C 1
ATOM 799 O O . ALA A 1 106 ? 28.260 -29.274 12.166 1.00 94.56 106 ALA A O 1
ATOM 800 N N . PRO A 1 107 ? 29.381 -29.632 10.251 1.00 90.56 107 PRO A N 1
ATOM 801 C CA . PRO A 1 107 ? 29.260 -31.098 10.282 1.00 90.56 107 PRO A CA 1
ATOM 802 C C . PRO A 1 107 ? 29.813 -31.758 11.557 1.00 90.56 107 PRO A C 1
ATOM 804 O O . PRO A 1 107 ? 29.467 -32.895 11.865 1.00 90.56 107 PRO A O 1
ATOM 807 N N . ASN A 1 108 ? 30.627 -31.038 12.332 1.00 95.62 108 ASN A N 1
ATOM 808 C CA . ASN A 1 108 ? 31.249 -31.519 13.566 1.00 95.62 108 ASN A CA 1
ATOM 809 C C . ASN A 1 108 ? 30.251 -31.729 14.728 1.00 95.62 108 ASN A C 1
ATOM 811 O O . ASN A 1 108 ? 30.625 -32.321 15.739 1.00 95.62 108 ASN A O 1
ATOM 815 N N . PHE A 1 109 ? 28.998 -31.260 14.612 1.00 95.00 109 PHE A N 1
ATOM 816 C CA . PHE A 1 109 ? 28.002 -31.300 15.695 1.00 95.00 109 PHE A CA 1
ATOM 817 C C . PHE A 1 109 ? 26.655 -31.926 15.265 1.00 95.00 109 PHE A C 1
ATOM 819 O O . PHE A 1 109 ? 25.621 -31.245 15.231 1.00 95.00 109 PHE A O 1
ATOM 826 N N . PRO A 1 110 ? 26.618 -33.242 14.967 1.00 94.38 110 PRO A N 1
ATOM 827 C CA . PRO A 1 110 ? 25.388 -33.933 14.569 1.00 94.38 110 PRO A CA 1
ATOM 828 C C . PRO A 1 110 ? 24.309 -33.922 15.667 1.00 94.38 110 PRO A C 1
ATOM 830 O O . PRO A 1 110 ? 23.122 -33.849 15.355 1.00 94.38 110 PRO A O 1
ATOM 833 N N . SER A 1 111 ? 24.701 -33.915 16.946 1.00 95.75 111 SER A N 1
ATOM 834 C CA . SER A 1 111 ? 23.784 -33.779 18.088 1.00 95.75 111 SER A CA 1
ATOM 835 C C . SER A 1 111 ? 23.011 -32.456 18.059 1.00 95.75 111 SER A C 1
ATOM 837 O O . SER A 1 111 ? 21.792 -32.457 18.206 1.00 95.75 111 SER A O 1
ATOM 839 N N . THR A 1 112 ? 23.688 -31.337 17.794 1.00 96.38 112 THR A N 1
ATOM 840 C CA . THR A 1 112 ? 23.068 -30.008 17.670 1.00 96.38 112 THR A CA 1
ATOM 841 C C . THR A 1 112 ? 22.075 -29.955 16.507 1.00 96.38 112 THR A C 1
ATOM 843 O O . THR A 1 112 ? 20.985 -29.402 16.644 1.00 96.38 112 THR A O 1
ATOM 846 N N . THR A 1 113 ? 22.409 -30.589 15.377 1.00 96.94 113 THR A N 1
ATOM 847 C CA . THR A 1 113 ? 21.482 -30.720 14.240 1.00 96.94 113 THR A CA 1
ATOM 848 C C . THR A 1 113 ? 20.242 -31.536 14.619 1.00 96.94 113 THR A C 1
ATOM 850 O O . THR A 1 113 ? 19.128 -31.116 14.312 1.00 96.94 113 THR A O 1
ATOM 853 N N . ALA A 1 114 ? 20.409 -32.656 15.330 1.00 97.31 114 ALA A N 1
ATOM 854 C CA . ALA A 1 114 ? 19.291 -33.479 15.793 1.00 97.31 114 ALA A CA 1
ATOM 855 C C . ALA A 1 114 ? 18.373 -32.730 16.779 1.00 97.31 114 ALA A C 1
ATOM 857 O O . ALA A 1 114 ? 17.153 -32.830 16.658 1.00 97.31 114 ALA A O 1
ATOM 858 N N . VAL A 1 115 ? 18.935 -31.932 17.698 1.00 98.00 115 VAL A N 1
ATOM 859 C CA . VAL A 1 115 ? 18.164 -31.108 18.649 1.00 98.00 115 VAL A CA 1
ATOM 860 C C . VAL A 1 115 ? 17.294 -30.081 17.920 1.00 98.00 115 VAL A C 1
ATOM 862 O O . VAL A 1 115 ? 16.084 -30.064 18.134 1.00 98.00 115 VAL A O 1
ATOM 865 N N . TYR A 1 116 ? 17.857 -29.274 17.013 1.00 98.00 116 TYR A N 1
ATOM 866 C CA . TYR A 1 116 ? 17.054 -28.293 16.267 1.00 98.00 116 TYR A CA 1
ATOM 867 C C . TYR A 1 116 ? 16.072 -28.949 15.285 1.00 98.00 116 TYR A C 1
ATOM 869 O O . TYR A 1 116 ? 14.997 -28.410 15.029 1.00 98.00 116 TYR A O 1
ATOM 877 N N . GLN A 1 117 ? 16.396 -30.133 14.756 1.00 97.94 117 GLN A N 1
ATOM 878 C CA . GLN A 1 117 ? 15.472 -30.891 13.915 1.00 97.94 117 GLN A CA 1
ATOM 879 C C . GLN A 1 117 ? 14.294 -31.465 14.715 1.00 97.94 117 GLN A C 1
ATOM 881 O O . GLN A 1 117 ? 13.197 -31.554 14.167 1.00 97.94 117 GLN A O 1
ATOM 886 N N . GLN A 1 118 ? 14.495 -31.834 15.984 1.00 97.69 118 GLN A N 1
ATOM 887 C CA . GLN A 1 118 ? 13.402 -32.230 16.872 1.00 97.69 118 GLN A CA 1
ATOM 888 C C . GLN A 1 118 ? 12.563 -31.018 17.289 1.00 97.69 118 GLN A C 1
ATOM 890 O O . GLN A 1 118 ? 11.353 -31.052 17.101 1.00 97.69 118 GLN A O 1
ATOM 895 N N . ALA A 1 119 ? 13.195 -29.920 17.719 1.00 97.19 119 ALA A N 1
ATOM 896 C CA . ALA A 1 119 ? 12.494 -28.685 18.081 1.00 97.19 119 ALA A CA 1
ATOM 897 C C . ALA A 1 119 ? 11.570 -28.186 16.953 1.00 97.19 119 ALA A C 1
ATOM 899 O O . ALA A 1 119 ? 10.411 -27.875 17.209 1.00 97.19 119 ALA A O 1
ATOM 900 N N . ARG A 1 120 ? 12.034 -28.225 15.692 1.00 97.62 120 ARG A N 1
ATOM 901 C CA . ARG A 1 120 ? 11.213 -27.882 14.516 1.00 97.62 120 ARG A CA 1
ATOM 902 C C . ARG A 1 120 ? 9.994 -28.800 14.355 1.00 97.62 120 ARG A C 1
ATOM 904 O O . ARG A 1 120 ? 8.925 -28.310 14.020 1.00 97.62 120 ARG A O 1
ATOM 911 N N . LYS A 1 121 ? 10.125 -30.111 14.606 1.00 98.00 121 LYS A N 1
ATOM 912 C CA . LYS A 1 121 ? 8.993 -31.063 14.554 1.00 98.00 121 LYS A CA 1
ATOM 913 C C . LYS A 1 121 ? 7.986 -30.829 15.677 1.00 98.00 121 LYS A C 1
ATOM 915 O O . LYS A 1 121 ? 6.786 -30.974 15.451 1.00 98.00 121 LYS A O 1
ATOM 920 N N . ASP A 1 122 ? 8.470 -30.503 16.871 1.00 97.56 122 ASP A N 1
ATOM 921 C CA . ASP A 1 122 ? 7.619 -30.209 18.024 1.00 97.56 122 ASP A CA 1
ATOM 922 C C . ASP A 1 122 ? 6.829 -28.911 17.772 1.00 97.56 122 ASP A C 1
ATOM 924 O O . ASP A 1 122 ? 5.618 -28.876 17.978 1.00 97.56 122 ASP A O 1
ATOM 928 N N . GLU A 1 123 ? 7.488 -27.890 17.213 1.00 97.69 123 GLU A N 1
ATOM 929 C CA . GLU A 1 123 ? 6.880 -26.625 16.773 1.00 97.69 123 GLU A CA 1
ATOM 930 C C . GLU A 1 123 ? 5.884 -26.815 15.619 1.00 97.69 123 GLU A C 1
ATOM 932 O O . GLU A 1 123 ? 4.789 -26.262 15.674 1.00 97.69 123 GLU A O 1
ATOM 937 N N . ASP A 1 124 ? 6.204 -27.638 14.612 1.00 97.19 124 ASP A N 1
ATOM 938 C CA . ASP A 1 124 ? 5.273 -28.011 13.532 1.00 97.19 124 ASP A CA 1
ATOM 939 C C . ASP A 1 124 ? 4.014 -28.715 14.085 1.00 97.19 124 ASP A C 1
ATOM 941 O O . ASP A 1 124 ? 2.894 -28.439 13.651 1.00 97.19 124 ASP A O 1
ATOM 945 N N . SER A 1 125 ? 4.185 -29.599 15.075 1.00 97.38 125 SER A N 1
ATOM 946 C CA . SER A 1 125 ? 3.083 -30.334 15.718 1.00 97.38 125 SER A CA 1
ATOM 947 C C . SER A 1 125 ? 2.217 -29.432 16.607 1.00 97.38 125 SER A C 1
ATOM 949 O O . SER A 1 125 ? 1.001 -29.607 16.695 1.00 97.38 125 SER A O 1
ATOM 951 N N . GLU A 1 126 ? 2.834 -28.457 17.274 1.00 97.00 126 GLU A N 1
ATOM 952 C CA . GLU A 1 126 ? 2.145 -27.443 18.070 1.00 97.00 126 GLU A CA 1
ATOM 953 C C . GLU A 1 126 ? 1.372 -26.450 17.189 1.00 97.00 126 GLU A C 1
ATOM 955 O O . GLU A 1 126 ? 0.216 -26.156 17.496 1.00 97.00 126 GLU A O 1
ATOM 960 N N . LEU A 1 127 ? 1.938 -26.031 16.051 1.00 97.00 127 LEU A N 1
ATOM 961 C CA . LEU A 1 127 ? 1.253 -25.190 15.065 1.00 97.00 127 LEU A CA 1
ATOM 962 C C . LEU A 1 127 ? -0.011 -25.878 14.517 1.00 97.00 127 LEU A C 1
ATOM 964 O O . LEU A 1 127 ? -1.075 -25.266 14.481 1.00 97.00 127 LEU A O 1
ATOM 968 N N . ALA A 1 128 ? 0.069 -27.169 14.174 1.00 97.00 128 ALA A N 1
ATOM 969 C CA . ALA A 1 128 ? -1.083 -27.937 13.691 1.00 97.00 128 ALA A CA 1
ATOM 970 C C . ALA A 1 128 ? -2.207 -28.058 14.743 1.00 97.00 128 ALA A C 1
ATOM 972 O O . ALA A 1 128 ? -3.388 -27.922 14.420 1.00 97.00 128 ALA A O 1
ATOM 973 N N . ARG A 1 129 ? -1.849 -28.257 16.020 1.00 97.69 129 ARG A N 1
ATOM 974 C CA . ARG A 1 129 ? -2.795 -28.255 17.153 1.00 97.69 129 ARG A CA 1
ATOM 975 C C . ARG A 1 129 ? -3.438 -26.878 17.363 1.00 97.69 129 ARG A C 1
ATOM 977 O O . ARG A 1 129 ? -4.617 -26.797 17.715 1.00 97.69 129 ARG A O 1
ATOM 984 N N . MET A 1 130 ? -2.683 -25.803 17.148 1.00 96.19 130 MET A N 1
ATOM 985 C CA . MET A 1 130 ? -3.210 -24.440 17.177 1.00 96.19 130 MET A CA 1
ATOM 986 C C . MET A 1 130 ? -4.183 -24.168 16.027 1.00 96.19 130 MET A C 1
ATOM 988 O O . MET A 1 130 ? -5.265 -23.646 16.278 1.00 96.19 130 MET A O 1
ATOM 992 N N . ASP A 1 131 ? -3.866 -24.595 14.804 1.00 95.69 131 ASP A N 1
ATOM 993 C CA . ASP A 1 131 ? -4.768 -24.467 13.653 1.00 95.69 131 ASP A CA 1
ATOM 994 C C . ASP A 1 131 ? -6.097 -25.207 13.872 1.00 95.69 131 ASP A C 1
ATOM 996 O O . ASP A 1 131 ? -7.166 -24.641 13.643 1.00 95.69 131 ASP A O 1
ATOM 1000 N N . GLU A 1 132 ? -6.065 -26.432 14.409 1.00 97.12 132 GLU A N 1
ATOM 1001 C CA . GLU A 1 132 ? -7.285 -27.170 14.772 1.00 97.12 132 GLU A CA 1
ATOM 1002 C C . GLU A 1 132 ? -8.120 -26.428 15.837 1.00 97.12 132 GLU A C 1
ATOM 1004 O O . GLU A 1 132 ? -9.354 -26.456 15.815 1.00 97.12 132 GLU A O 1
ATOM 1009 N N . THR A 1 133 ? -7.454 -25.737 16.765 1.00 95.75 133 THR A N 1
ATOM 1010 C CA . THR A 1 133 ? -8.096 -24.953 17.829 1.00 95.75 133 THR A CA 1
ATOM 1011 C C . THR A 1 133 ? -8.743 -23.684 17.267 1.00 95.75 133 THR A C 1
ATOM 1013 O O . THR A 1 133 ? -9.917 -23.432 17.541 1.00 95.75 133 THR A O 1
ATOM 1016 N N . ILE A 1 134 ? -8.043 -22.945 16.400 1.00 94.25 134 ILE A N 1
ATOM 1017 C CA . ILE A 1 134 ? -8.578 -21.769 15.692 1.00 94.25 134 ILE A CA 1
ATOM 1018 C C . ILE A 1 134 ? -9.814 -22.158 14.870 1.00 94.25 134 ILE A C 1
ATOM 1020 O O . ILE A 1 134 ? -10.849 -21.504 14.983 1.00 94.25 134 ILE A O 1
ATOM 1024 N N . VAL A 1 135 ? -9.767 -23.265 14.118 1.00 95.94 135 VAL A N 1
ATOM 1025 C CA . VAL A 1 135 ? -10.917 -23.757 13.335 1.00 95.94 135 VAL A CA 1
ATOM 1026 C C . VAL A 1 135 ? -12.130 -24.061 14.227 1.00 95.94 135 VAL A C 1
ATOM 1028 O O . VAL A 1 135 ? -13.257 -23.709 13.868 1.00 95.94 135 VAL A O 1
ATOM 1031 N N . LYS A 1 136 ? -11.928 -24.655 15.412 1.00 94.62 136 LYS A N 1
ATOM 1032 C CA . LYS A 1 136 ? -13.011 -24.903 16.386 1.00 94.62 136 LYS A CA 1
ATOM 1033 C C . LYS A 1 136 ? -13.608 -23.603 16.931 1.00 94.62 136 LYS A C 1
ATOM 1035 O O . LYS A 1 136 ? -14.832 -23.468 16.943 1.00 94.62 136 LYS A O 1
ATOM 1040 N N . HIS A 1 137 ? -12.776 -22.636 17.324 1.00 92.81 137 HIS A N 1
ATOM 1041 C CA . HIS A 1 137 ? -13.246 -21.334 17.812 1.00 92.81 137 HIS A CA 1
ATOM 1042 C C . HIS A 1 137 ? -13.976 -20.533 16.718 1.00 92.81 137 HIS A C 1
ATOM 1044 O O . HIS A 1 137 ? -15.054 -19.999 16.975 1.00 92.81 137 HIS A O 1
ATOM 1050 N N . GLN A 1 138 ? -13.485 -20.537 15.474 1.00 91.75 138 GLN A N 1
ATOM 1051 C CA . GLN A 1 138 ? -14.170 -19.915 14.334 1.00 91.75 138 GLN A CA 1
ATOM 1052 C C . GLN A 1 138 ? -15.526 -20.581 14.029 1.00 91.75 138 GLN A C 1
ATOM 1054 O O . GLN A 1 138 ? -16.500 -19.889 13.716 1.00 91.75 138 GLN A O 1
ATOM 1059 N N . ALA A 1 139 ? -15.633 -21.909 14.153 1.00 94.75 139 ALA A N 1
ATOM 1060 C CA . ALA A 1 139 ? -16.907 -22.617 14.013 1.00 94.75 139 ALA A CA 1
ATOM 1061 C C . ALA A 1 139 ? -17.902 -22.237 15.128 1.00 94.75 139 ALA A C 1
ATOM 1063 O O . ALA A 1 139 ? -19.066 -21.949 14.837 1.00 94.75 139 ALA A O 1
ATOM 1064 N N . GLN A 1 140 ? -17.441 -22.157 16.382 1.00 95.69 140 GLN A N 1
ATOM 1065 C CA . GLN A 1 140 ? -18.244 -21.693 17.519 1.00 95.69 140 GLN A CA 1
ATOM 1066 C C . GLN A 1 140 ? -18.695 -20.234 17.346 1.00 95.69 140 GLN A C 1
ATOM 1068 O O . GLN A 1 140 ? -19.863 -19.926 17.578 1.00 95.69 140 GLN A O 1
ATOM 1073 N N . TYR A 1 141 ? -17.810 -19.347 16.880 1.00 93.19 141 TYR A N 1
ATOM 1074 C CA . TYR A 1 141 ? -18.139 -17.954 16.574 1.00 93.19 141 TYR A CA 1
ATOM 1075 C C . TYR A 1 141 ? -19.267 -17.862 15.534 1.00 93.19 141 TYR A C 1
ATOM 1077 O O . TYR A 1 141 ? -20.287 -17.226 15.793 1.00 93.19 141 TYR A O 1
ATOM 1085 N N . ARG A 1 142 ? -19.161 -18.584 14.405 1.00 93.31 142 ARG A N 1
ATOM 1086 C CA . ARG A 1 142 ? -20.233 -18.642 13.388 1.00 93.31 142 ARG A CA 1
ATOM 1087 C C . ARG A 1 142 ? -21.537 -19.232 13.935 1.00 93.31 142 ARG A C 1
ATOM 1089 O O . ARG A 1 142 ? -22.621 -18.805 13.539 1.00 93.31 142 ARG A O 1
ATOM 1096 N N . GLN A 1 143 ? -21.468 -20.209 14.840 1.00 95.31 143 GLN A N 1
ATOM 1097 C CA . GLN A 1 143 ? -22.657 -20.768 15.489 1.00 95.31 143 GLN A CA 1
ATOM 1098 C C . GLN A 1 143 ? -23.347 -19.733 16.393 1.00 95.31 143 GLN A C 1
ATOM 1100 O O . GLN A 1 143 ? -24.572 -19.602 16.342 1.00 95.31 143 GLN A O 1
ATOM 1105 N N . LEU A 1 144 ? -22.579 -18.976 17.182 1.00 94.69 144 LEU A N 1
ATOM 1106 C CA . LEU A 1 144 ? -23.085 -17.884 18.017 1.00 94.69 144 LEU A CA 1
ATOM 1107 C C . LEU A 1 144 ? -23.660 -16.745 17.166 1.00 94.69 144 LEU A C 1
ATOM 1109 O O . LEU A 1 144 ? -24.740 -16.250 17.473 1.00 94.69 144 LEU A O 1
ATOM 1113 N N . GLU A 1 145 ? -23.009 -16.391 16.058 1.00 92.94 145 GLU A N 1
ATOM 1114 C CA . GLU A 1 145 ? -23.482 -15.382 15.106 1.00 92.94 145 GLU A CA 1
ATOM 1115 C C . GLU A 1 145 ? -24.835 -15.779 14.487 1.00 92.94 145 GLU A C 1
ATOM 1117 O O . GLU A 1 145 ? -25.779 -14.987 14.471 1.00 92.94 145 GLU A O 1
ATOM 1122 N N . ASN A 1 146 ? -24.970 -17.031 14.038 1.00 92.38 146 ASN A N 1
ATOM 1123 C CA . ASN A 1 146 ? -26.222 -17.563 13.495 1.00 92.38 146 ASN A CA 1
ATOM 1124 C C . ASN A 1 146 ? -27.325 -17.673 14.565 1.00 92.38 146 ASN A C 1
ATOM 1126 O O . ASN A 1 146 ? -28.489 -17.375 14.289 1.00 92.38 146 ASN A O 1
ATOM 1130 N N . SER A 1 147 ? -26.972 -18.050 15.798 1.00 93.38 147 SER A N 1
ATOM 1131 C CA . SER A 1 147 ? -27.884 -18.058 16.953 1.00 93.38 147 SER A CA 1
ATOM 1132 C C . SER A 1 147 ? -28.384 -16.646 17.286 1.00 93.38 147 SER A C 1
ATOM 1134 O O . SER A 1 147 ? -29.580 -16.432 17.482 1.00 93.38 147 SER A O 1
ATOM 1136 N N . LEU A 1 148 ? -27.494 -15.648 17.262 1.00 91.25 148 LEU A N 1
ATOM 1137 C CA . LEU A 1 148 ? -27.853 -14.250 17.476 1.00 91.25 148 LEU A CA 1
ATOM 1138 C C . LEU A 1 148 ? -28.765 -13.743 16.351 1.00 91.25 148 LEU A C 1
ATOM 1140 O O . LEU A 1 148 ? -29.839 -13.223 16.638 1.00 91.25 148 LEU A O 1
ATOM 1144 N N . LYS A 1 149 ? -28.408 -13.969 15.079 1.00 88.31 149 LYS A N 1
ATOM 1145 C CA . LYS A 1 149 ? -29.228 -13.595 13.910 1.00 88.31 149 LYS A CA 1
ATOM 1146 C C . LYS A 1 149 ? -30.635 -14.198 13.968 1.00 88.31 149 LYS A C 1
ATOM 1148 O O . LYS A 1 149 ? -31.615 -13.471 13.813 1.00 88.31 149 LYS A O 1
ATOM 1153 N N . THR A 1 150 ? -30.751 -15.499 14.239 1.00 88.00 150 THR A N 1
ATOM 1154 C CA . THR A 1 150 ? -32.052 -16.195 14.307 1.00 88.00 150 THR A CA 1
ATOM 1155 C C . THR A 1 150 ? -32.928 -15.734 15.473 1.00 88.00 150 THR A C 1
ATOM 1157 O O . THR A 1 150 ? -34.145 -15.686 15.316 1.00 88.00 150 THR A O 1
ATOM 1160 N N . LYS A 1 151 ? -32.344 -15.330 16.610 1.00 86.88 151 LYS A N 1
ATOM 1161 C CA . LYS A 1 151 ? -33.088 -14.719 17.727 1.00 86.88 151 LYS A CA 1
ATOM 1162 C C . LYS A 1 151 ? -33.437 -13.245 17.499 1.00 86.88 151 LYS A C 1
ATOM 1164 O O . LYS A 1 151 ? -34.488 -12.791 17.945 1.00 86.88 151 LYS A O 1
ATOM 1169 N N . TRP A 1 152 ? -32.569 -12.490 16.829 1.00 83.06 152 TRP A N 1
ATOM 1170 C CA . TRP A 1 152 ? -32.679 -11.033 16.720 1.00 83.06 152 TRP A CA 1
ATOM 1171 C C . TRP A 1 152 ? -33.608 -10.576 15.589 1.00 83.06 152 TRP A C 1
ATOM 1173 O O . TRP A 1 152 ? -34.381 -9.638 15.783 1.00 83.06 152 TRP A O 1
ATOM 1183 N N . VAL A 1 153 ? -33.613 -11.271 14.445 1.00 80.44 153 VAL A N 1
ATOM 1184 C CA . VAL A 1 153 ? -34.503 -10.946 13.313 1.00 80.44 153 VAL A CA 1
ATOM 1185 C C . VAL A 1 153 ? -35.990 -10.936 13.726 1.00 80.44 153 VAL A C 1
ATOM 1187 O O . VAL A 1 153 ? -36.655 -9.931 13.468 1.00 80.44 153 VAL A O 1
ATOM 1190 N N . PRO A 1 154 ? -36.536 -11.945 14.443 1.00 79.00 154 PRO A N 1
ATOM 1191 C CA . PRO A 1 154 ? -37.919 -11.898 14.924 1.00 79.00 154 PRO A CA 1
ATOM 1192 C C . PRO A 1 154 ? -38.207 -10.747 15.898 1.00 79.00 154 PRO A C 1
ATOM 1194 O O . PRO A 1 154 ? -39.298 -10.184 15.857 1.00 79.00 154 PRO A O 1
ATOM 1197 N N . LEU A 1 155 ? -37.250 -10.373 16.757 1.00 74.88 155 LEU A N 1
ATOM 1198 C CA . LEU A 1 155 ? -37.415 -9.266 17.709 1.00 74.88 155 LEU A CA 1
ATOM 1199 C C . LEU A 1 155 ? -37.509 -7.910 16.994 1.00 74.88 155 LEU A C 1
ATOM 1201 O O . LEU A 1 155 ? -38.350 -7.090 17.358 1.00 74.88 155 LEU A O 1
ATOM 1205 N N . LEU A 1 156 ? -36.710 -7.700 15.943 1.00 70.44 156 LEU A N 1
ATOM 1206 C CA . LEU A 1 156 ? -36.794 -6.503 15.103 1.00 70.44 156 LEU A CA 1
ATOM 1207 C C . LEU A 1 156 ? -38.126 -6.412 14.348 1.00 70.44 156 LEU A C 1
ATOM 1209 O O . LEU A 1 156 ? -38.732 -5.344 14.322 1.00 70.44 156 LEU A O 1
ATOM 1213 N N . LEU A 1 157 ? -38.612 -7.519 13.772 1.00 69.50 157 LEU A N 1
ATOM 1214 C CA . LEU A 1 157 ? -39.900 -7.517 13.067 1.00 69.50 157 LEU A CA 1
ATOM 1215 C C . LEU A 1 157 ? -41.093 -7.331 14.023 1.00 69.50 157 LEU A C 1
ATOM 1217 O O . LEU A 1 157 ? -42.064 -6.666 13.662 1.00 69.50 157 LEU A O 1
ATOM 1221 N N . ARG A 1 158 ? -41.030 -7.873 15.249 1.00 57.75 158 ARG A N 1
ATOM 1222 C CA . ARG A 1 158 ? -42.142 -7.818 16.216 1.00 57.75 158 ARG A CA 1
ATOM 1223 C C . ARG A 1 158 ? -42.490 -6.394 16.658 1.00 57.75 158 ARG A C 1
ATOM 1225 O O . ARG A 1 158 ? -43.666 -6.106 16.865 1.00 57.75 158 ARG A O 1
ATOM 1232 N N . ASN A 1 159 ? -41.504 -5.501 16.746 1.00 54.47 159 ASN A N 1
ATOM 1233 C CA . ASN A 1 159 ? -41.714 -4.118 17.186 1.00 54.47 159 ASN A CA 1
ATOM 1234 C C . ASN A 1 159 ? -42.543 -3.270 16.201 1.00 54.47 159 ASN A C 1
ATOM 1236 O O . ASN A 1 159 ? -43.133 -2.278 16.620 1.00 54.47 159 ASN A O 1
ATOM 1240 N N . ASN A 1 160 ? -42.651 -3.674 14.930 1.00 52.81 160 ASN A N 1
ATOM 1241 C CA . ASN A 1 160 ? -43.465 -2.967 13.930 1.00 52.81 160 ASN A CA 1
ATOM 1242 C C . ASN A 1 160 ? -44.957 -3.366 13.976 1.00 52.81 160 ASN A C 1
ATOM 1244 O O . ASN A 1 160 ? -45.820 -2.590 13.571 1.00 52.81 160 ASN A O 1
ATOM 1248 N N . SER A 1 161 ? -45.284 -4.547 14.516 1.00 53.84 161 SER A N 1
ATOM 1249 C CA . SER A 1 161 ? -46.671 -5.039 14.594 1.00 53.84 161 SER A CA 1
ATOM 1250 C C . SER A 1 161 ? -47.535 -4.235 15.576 1.00 53.84 161 SER A C 1
ATOM 1252 O O . SER A 1 161 ? -48.730 -4.058 15.357 1.00 53.84 161 SER A O 1
ATOM 1254 N N . ASP A 1 162 ? -46.936 -3.740 16.662 1.00 57.25 162 ASP A N 1
ATOM 1255 C CA . ASP A 1 162 ? -47.633 -2.984 17.712 1.00 57.25 162 ASP A CA 1
ATOM 1256 C C . ASP A 1 162 ? -47.934 -1.530 17.285 1.00 57.25 162 ASP A C 1
ATOM 1258 O O . ASP A 1 162 ? -48.903 -0.924 17.748 1.00 57.25 162 ASP A O 1
ATOM 1262 N N . SER A 1 163 ? -47.165 -0.969 16.341 1.00 61.19 163 SER A N 1
ATOM 1263 C CA . SER A 1 163 ? -47.512 0.303 15.689 1.00 61.19 163 SER A CA 1
ATOM 1264 C C . SER A 1 163 ? -48.726 0.179 14.767 1.00 61.19 163 SER A C 1
ATOM 1266 O O . SER A 1 163 ? -49.595 1.050 14.814 1.00 61.19 163 SER A O 1
ATOM 1268 N N . ASP A 1 164 ? -48.834 -0.904 13.994 1.00 64.75 164 ASP A N 1
ATOM 1269 C CA . ASP A 1 164 ? -49.976 -1.118 13.096 1.00 64.75 164 ASP A CA 1
ATOM 1270 C C . ASP A 1 164 ? -51.272 -1.370 13.886 1.00 64.75 164 ASP A C 1
ATOM 1272 O O . ASP A 1 164 ? -52.315 -0.794 13.568 1.00 64.75 164 ASP A O 1
ATOM 1276 N N . GLU A 1 165 ? -51.218 -2.123 14.993 1.00 72.75 165 GLU A N 1
ATOM 1277 C CA . GLU A 1 165 ? -52.360 -2.237 15.915 1.00 72.75 165 GLU A CA 1
ATOM 1278 C C . GLU A 1 165 ? -52.792 -0.882 16.498 1.00 72.75 165 GLU A C 1
ATOM 1280 O O . GLU A 1 165 ? -53.991 -0.607 16.596 1.00 72.75 165 GLU A O 1
ATOM 1285 N N . LYS A 1 166 ? -51.846 -0.008 16.866 1.00 75.31 166 LYS A N 1
ATOM 1286 C CA . LYS A 1 166 ? -52.158 1.339 17.378 1.00 75.31 166 LYS A CA 1
ATOM 1287 C C . LYS A 1 166 ? -52.779 2.240 16.313 1.00 75.31 166 LYS A C 1
ATOM 1289 O O . LYS A 1 166 ? -53.693 2.997 16.638 1.00 75.31 166 LYS A O 1
ATOM 1294 N N . ILE A 1 167 ? -52.335 2.145 15.058 1.00 73.50 167 ILE A N 1
ATOM 1295 C CA . ILE A 1 167 ? -52.947 2.860 13.928 1.00 73.50 167 ILE A CA 1
ATOM 1296 C C . ILE A 1 167 ? -54.391 2.384 13.725 1.00 73.50 167 ILE A C 1
ATOM 1298 O O . ILE A 1 167 ? -55.297 3.215 13.666 1.00 73.50 167 ILE A O 1
ATOM 1302 N N . ASN A 1 168 ? -54.629 1.069 13.722 1.00 76.88 168 ASN A N 1
ATOM 1303 C CA . ASN A 1 168 ? -55.971 0.500 13.572 1.00 76.88 168 ASN A CA 1
ATOM 1304 C C . ASN A 1 168 ? -56.918 0.935 14.709 1.00 76.88 168 ASN A C 1
ATOM 1306 O O . ASN A 1 168 ? -58.024 1.402 14.437 1.00 76.88 168 ASN A O 1
ATOM 1310 N N . ARG A 1 169 ? -56.468 0.900 15.975 1.00 83.00 169 ARG A N 1
ATOM 1311 C CA . ARG A 1 169 ? -57.266 1.396 17.118 1.00 83.00 169 ARG A CA 1
ATOM 1312 C C . ARG A 1 169 ? -57.623 2.879 16.981 1.00 83.00 169 ARG A C 1
ATOM 1314 O O . ARG A 1 169 ? -58.771 3.245 17.218 1.00 83.00 169 ARG A O 1
ATOM 1321 N N . LEU A 1 170 ? -56.684 3.728 16.552 1.00 76.69 170 LEU A N 1
ATOM 1322 C CA . LEU A 1 170 ? -56.950 5.154 16.319 1.00 76.69 170 LEU A CA 1
ATOM 1323 C C . LEU A 1 170 ? -57.944 5.384 15.168 1.00 76.69 170 LEU A C 1
ATOM 1325 O O . LEU A 1 170 ? -58.806 6.259 15.269 1.00 76.69 170 LEU A O 1
ATOM 1329 N N . GLN A 1 171 ? -57.870 4.598 14.089 1.00 79.56 171 GLN A N 1
ATOM 1330 C CA . GLN A 1 171 ? -58.847 4.661 12.997 1.00 79.56 171 GLN A CA 1
ATOM 1331 C C . GLN A 1 171 ? -60.256 4.246 13.459 1.00 79.56 171 GLN A C 1
ATOM 1333 O O . GLN A 1 171 ? -61.242 4.871 13.055 1.00 79.56 171 GLN A O 1
ATOM 1338 N N . ASP A 1 172 ? -60.366 3.240 14.329 1.00 83.12 172 ASP A N 1
ATOM 1339 C CA . ASP A 1 172 ? -61.640 2.797 14.903 1.00 83.12 172 ASP A CA 1
ATOM 1340 C C . ASP A 1 172 ? -62.216 3.811 15.910 1.00 83.12 172 ASP A C 1
ATOM 1342 O O . ASP A 1 172 ? -63.413 4.106 15.859 1.00 83.12 172 ASP A O 1
ATOM 1346 N N . GLU A 1 173 ? -61.383 4.432 16.754 1.00 82.00 173 GLU A N 1
ATOM 1347 C CA . GLU A 1 173 ? -61.790 5.534 17.643 1.00 82.00 173 GLU A CA 1
ATOM 1348 C C . GLU A 1 173 ? -62.318 6.744 16.856 1.00 82.00 173 GLU A C 1
ATOM 1350 O O . GLU A 1 173 ? -63.376 7.286 17.188 1.00 82.00 173 GLU A O 1
ATOM 1355 N N . ILE A 1 174 ? -61.642 7.139 15.769 1.00 77.75 174 ILE A N 1
ATOM 1356 C CA . ILE A 1 174 ? -62.113 8.206 14.869 1.00 77.75 174 ILE A CA 1
ATOM 1357 C C . ILE A 1 174 ? -63.467 7.831 14.247 1.00 77.75 174 ILE A C 1
ATOM 1359 O O . ILE A 1 174 ? -64.351 8.686 14.137 1.00 77.75 174 ILE A O 1
ATOM 1363 N N . ARG A 1 175 ? -63.670 6.560 13.872 1.00 85.12 175 ARG A N 1
ATOM 1364 C CA . ARG A 1 175 ? -64.942 6.075 13.311 1.00 85.12 175 ARG A CA 1
ATOM 1365 C C . ARG A 1 175 ? -66.074 6.132 14.345 1.00 85.12 175 ARG A C 1
ATOM 1367 O O . ARG A 1 175 ? -67.153 6.620 14.017 1.00 85.12 175 ARG A O 1
ATOM 1374 N N . ALA A 1 176 ? -65.813 5.719 15.587 1.00 81.56 176 ALA A N 1
ATOM 1375 C CA . ALA A 1 176 ? -66.775 5.751 16.693 1.00 81.56 176 ALA A CA 1
ATOM 1376 C C . ALA A 1 176 ? -67.106 7.176 17.184 1.00 81.56 176 ALA A C 1
ATOM 1378 O O . ALA A 1 176 ? -68.233 7.454 17.598 1.00 81.56 176 ALA A O 1
ATOM 1379 N N . LEU A 1 177 ? -66.147 8.105 17.118 1.00 76.38 177 LEU A N 1
ATOM 1380 C CA . LEU A 1 177 ? -66.397 9.530 17.352 1.00 76.38 177 LEU A CA 1
ATOM 1381 C C . LEU A 1 177 ? -67.264 10.127 16.239 1.00 76.38 177 LEU A C 1
ATOM 1383 O O . LEU A 1 177 ? -68.204 10.864 16.528 1.00 76.38 177 LEU A O 1
ATOM 1387 N N . LYS A 1 178 ? -66.993 9.775 14.976 1.00 79.38 178 LYS A N 1
ATOM 1388 C CA . LYS A 1 178 ? -67.746 10.278 13.819 1.00 79.38 178 LYS A CA 1
ATOM 1389 C C . LYS A 1 178 ? -69.214 9.835 13.819 1.00 79.38 178 LYS A C 1
ATOM 1391 O O . LYS A 1 178 ? -70.058 10.627 13.416 1.00 79.38 178 LYS A O 1
ATOM 1396 N N . THR A 1 179 ? -69.537 8.627 14.290 1.00 79.94 179 THR A N 1
ATOM 1397 C CA . THR A 1 179 ? -70.942 8.197 14.432 1.00 79.94 179 THR A CA 1
ATOM 1398 C C . THR A 1 179 ? -71.658 8.954 15.550 1.00 79.94 179 THR A C 1
ATOM 1400 O O . THR A 1 179 ? -72.711 9.525 15.298 1.00 79.94 179 THR A O 1
ATOM 1403 N N . ARG A 1 180 ? -71.048 9.097 16.739 1.00 75.31 180 ARG A N 1
ATOM 1404 C CA . ARG A 1 180 ? -71.639 9.872 17.854 1.00 75.31 180 ARG A CA 1
ATOM 1405 C C . ARG A 1 180 ? -71.938 11.337 17.518 1.00 75.31 180 ARG A C 1
ATOM 1407 O O . ARG A 1 180 ? -72.811 11.930 18.139 1.00 75.31 180 ARG A O 1
ATOM 1414 N N . VAL A 1 181 ? -71.207 11.924 16.571 1.00 67.38 181 VAL A N 1
ATOM 1415 C CA . VAL A 1 181 ? -71.451 13.284 16.062 1.00 67.38 181 VAL A CA 1
ATOM 1416 C C . VAL A 1 181 ? -72.733 13.348 15.220 1.00 67.38 181 VAL A C 1
ATOM 1418 O O . VAL A 1 181 ? -73.446 14.343 15.301 1.00 67.38 181 VAL A O 1
ATOM 1421 N N . GLY A 1 182 ? -73.064 12.304 14.454 1.00 64.25 182 GLY A N 1
ATOM 1422 C CA . GLY A 1 182 ? -74.248 12.287 13.584 1.00 64.25 182 GLY A CA 1
ATOM 1423 C C . GLY A 1 182 ? -75.590 12.233 14.323 1.00 64.25 182 GLY A C 1
ATOM 1424 O O . GLY A 1 182 ? -76.580 12.740 13.810 1.00 64.25 182 GLY A O 1
ATOM 1425 N N . ASP A 1 183 ? -75.618 11.680 15.538 1.00 61.59 183 ASP A N 1
ATOM 1426 C CA . ASP A 1 183 ? -76.859 11.277 16.220 1.00 61.59 183 ASP A CA 1
ATOM 1427 C C . ASP A 1 183 ? -77.350 12.273 17.303 1.00 61.59 183 ASP A C 1
ATOM 1429 O O . ASP A 1 183 ? -78.066 11.884 18.228 1.00 61.59 183 ASP A O 1
ATOM 1433 N N . SER A 1 184 ? -76.922 13.544 17.298 1.00 53.88 184 SER A N 1
ATOM 1434 C CA . SER A 1 184 ? -77.207 14.487 18.408 1.00 53.88 184 SER A CA 1
ATOM 1435 C C . SER A 1 184 ? -77.458 15.947 17.994 1.00 53.88 184 SER A C 1
ATOM 1437 O O . SER A 1 184 ? -76.961 16.887 18.619 1.00 53.88 184 SER A O 1
ATOM 1439 N N . GLU A 1 185 ? -78.310 16.154 16.987 1.00 49.62 185 GLU A N 1
ATOM 1440 C CA . GLU A 1 185 ? -78.844 17.482 16.649 1.00 49.62 185 GLU A CA 1
ATOM 1441 C C . GLU A 1 185 ? -79.706 18.070 17.788 1.00 49.62 185 GLU A C 1
ATOM 1443 O O . GLU A 1 185 ? -80.862 17.703 17.989 1.00 49.62 185 GLU A O 1
ATOM 1448 N N . SER A 1 186 ? -79.152 19.032 18.533 1.00 55.12 186 SER A N 1
ATOM 1449 C CA . SER A 1 186 ? -79.928 20.000 19.325 1.00 55.12 186 SER A CA 1
ATOM 1450 C C . SER A 1 186 ? -79.163 21.319 19.470 1.00 55.12 186 SER A C 1
ATOM 1452 O O . SER A 1 186 ? -77.954 21.321 19.712 1.00 55.12 186 SER A O 1
ATOM 1454 N N . ASP A 1 187 ? -79.844 22.459 19.325 1.00 50.72 187 ASP A N 1
ATOM 1455 C CA . ASP A 1 187 ? -79.198 23.763 19.078 1.00 50.72 187 ASP A CA 1
ATOM 1456 C C . ASP A 1 187 ? -78.263 24.276 20.191 1.00 50.72 187 ASP A C 1
ATOM 1458 O O . ASP A 1 187 ? -77.370 25.083 19.932 1.00 50.72 187 ASP A O 1
ATOM 1462 N N . ALA A 1 188 ? -78.376 23.762 21.420 1.00 51.72 188 ALA A N 1
ATOM 1463 C CA . ALA A 1 188 ? -77.481 24.108 22.533 1.00 51.72 188 ALA A CA 1
ATOM 1464 C C . ALA A 1 188 ? -76.054 23.517 22.409 1.00 51.72 188 ALA A C 1
ATOM 1466 O O . ALA A 1 188 ? -75.219 23.700 23.296 1.00 51.72 188 ALA A O 1
ATOM 1467 N N . SER A 1 189 ? -75.767 22.769 21.339 1.00 55.28 189 SER A N 1
ATOM 1468 C CA . SER A 1 189 ? -74.535 21.987 21.179 1.00 55.28 189 SER A CA 1
ATOM 1469 C C . SER A 1 189 ? -73.512 22.576 20.194 1.00 55.28 189 SER A C 1
ATOM 1471 O O . SER A 1 189 ? -72.373 22.107 20.170 1.00 55.28 189 SER A O 1
ATOM 1473 N N . ARG A 1 190 ? -73.860 23.616 19.420 1.00 64.94 190 ARG A N 1
ATOM 1474 C CA . ARG A 1 190 ? -73.081 24.095 18.255 1.00 64.94 190 ARG A CA 1
ATOM 1475 C C . ARG A 1 190 ? -71.597 24.391 18.539 1.00 64.94 190 ARG A C 1
ATOM 1477 O O . ARG A 1 190 ? -70.743 24.018 17.739 1.00 64.94 190 ARG A O 1
ATOM 1484 N N . GLU A 1 191 ? -71.266 24.990 19.683 1.00 68.69 191 GLU A N 1
ATOM 1485 C CA . GLU A 1 191 ? -69.865 25.237 20.081 1.00 68.69 191 GLU A CA 1
ATOM 1486 C C . GLU A 1 191 ? -69.115 23.948 20.455 1.00 68.69 191 GLU A C 1
ATOM 1488 O O . GLU A 1 191 ? -67.946 23.779 20.109 1.00 68.69 191 GLU A O 1
ATOM 1493 N N . LYS A 1 192 ? -69.788 22.991 21.112 1.00 73.81 192 LYS A N 1
ATOM 1494 C CA . LYS A 1 192 ? -69.207 21.669 21.404 1.00 73.81 192 LYS A CA 1
ATOM 1495 C C . LYS A 1 192 ? -68.980 20.874 20.121 1.00 73.81 192 LYS A C 1
ATOM 1497 O O . LYS A 1 192 ? -67.970 20.184 20.028 1.00 73.81 192 LYS A O 1
ATOM 1502 N N . TYR A 1 193 ? -69.865 21.016 19.135 1.00 74.31 193 TYR A N 1
ATOM 1503 C CA . TYR A 1 193 ? -69.681 20.466 17.793 1.00 74.31 193 TYR A CA 1
ATOM 1504 C C . TYR A 1 193 ? -68.459 21.068 17.094 1.00 74.31 193 TYR A C 1
ATOM 1506 O O . TYR A 1 193 ? -67.604 20.310 16.653 1.00 74.31 193 TYR A O 1
ATOM 1514 N N . GLN A 1 194 ? -68.286 22.394 17.091 1.00 80.31 194 GLN A N 1
ATOM 1515 C CA . GLN A 1 194 ? -67.084 23.035 16.529 1.00 80.31 194 GLN A CA 1
ATOM 1516 C C . GLN A 1 194 ? -65.789 22.606 17.247 1.00 80.31 194 GLN A C 1
ATOM 1518 O O . GLN A 1 194 ? -64.767 22.349 16.604 1.00 80.31 194 GLN A O 1
ATOM 1523 N N . LEU A 1 195 ? -65.816 22.462 18.578 1.00 83.19 195 LEU A N 1
ATOM 1524 C CA . LEU A 1 195 ? -64.676 21.957 19.355 1.00 83.19 195 LEU A CA 1
ATOM 1525 C C . LEU A 1 195 ? -64.375 20.471 19.076 1.00 83.19 195 LEU A C 1
ATOM 1527 O O . LEU A 1 195 ? -63.224 20.038 19.138 1.00 83.19 195 LEU A O 1
ATOM 1531 N N . LEU A 1 196 ? -65.399 19.671 18.784 1.00 79.06 196 LEU A N 1
ATOM 1532 C CA . LEU A 1 196 ? -65.247 18.257 18.453 1.00 79.06 196 LEU A CA 1
ATOM 1533 C C . LEU A 1 196 ? -64.780 18.067 17.004 1.00 79.06 196 LEU A C 1
ATOM 1535 O O . LEU A 1 196 ? -63.906 17.246 16.750 1.00 79.06 196 LEU A O 1
ATOM 1539 N N . GLU A 1 197 ? -65.277 18.879 16.076 1.00 81.62 197 GLU A N 1
ATOM 1540 C CA . GLU A 1 197 ? -64.877 18.902 14.669 1.00 81.62 197 GLU A CA 1
ATOM 1541 C C . GLU A 1 197 ? -63.422 19.366 14.500 1.00 81.62 197 GLU A C 1
ATOM 1543 O O . GLU A 1 197 ? -62.650 18.732 13.780 1.00 81.62 197 GLU A O 1
ATOM 1548 N N . THR A 1 198 ? -62.988 20.385 15.249 1.00 86.31 198 THR A N 1
ATOM 1549 C CA . THR A 1 198 ? -61.568 20.788 15.301 1.00 86.31 198 THR A CA 1
ATOM 1550 C C . THR A 1 198 ? -60.664 19.700 15.893 1.00 86.31 198 THR A C 1
ATOM 1552 O O . THR A 1 198 ? -59.562 19.492 15.384 1.00 86.31 198 THR A O 1
ATOM 1555 N N . LYS A 1 199 ? -61.123 18.938 16.898 1.00 85.50 199 LYS A N 1
ATOM 1556 C CA . LYS A 1 199 ? -60.396 17.757 17.409 1.00 85.50 199 LYS A CA 1
ATOM 1557 C C . LYS A 1 199 ? -60.343 16.607 16.402 1.00 85.50 199 LYS A C 1
ATOM 1559 O O . LYS A 1 199 ? -59.282 16.015 16.233 1.00 85.50 199 LYS A O 1
ATOM 1564 N N . ILE A 1 200 ? -61.447 16.305 15.716 1.00 84.19 200 ILE A N 1
ATOM 1565 C CA . ILE A 1 200 ? -61.498 15.286 14.656 1.00 84.19 200 ILE A CA 1
ATOM 1566 C C . ILE A 1 200 ? -60.545 15.663 13.520 1.00 84.19 200 ILE A C 1
ATOM 1568 O O . ILE A 1 200 ? -59.776 14.815 13.076 1.00 84.19 200 ILE A O 1
ATOM 1572 N N . LYS A 1 201 ? -60.522 16.937 13.113 1.00 90.69 201 LYS A N 1
ATOM 1573 C CA . LYS A 1 201 ? -59.588 17.446 12.106 1.00 90.69 201 LYS A CA 1
ATOM 1574 C C . LYS A 1 201 ? -58.129 17.311 12.554 1.00 90.69 201 LYS A C 1
ATOM 1576 O O . LYS A 1 201 ? -57.328 16.753 11.818 1.00 90.69 201 LYS A O 1
ATOM 1581 N N . MET A 1 202 ? -57.797 17.710 13.785 1.00 87.25 202 MET A N 1
ATOM 1582 C CA . MET A 1 202 ? -56.445 17.544 14.342 1.00 87.25 202 MET A CA 1
ATOM 1583 C C . MET A 1 202 ? -56.006 16.068 14.400 1.00 87.25 202 MET A C 1
ATOM 1585 O O . MET A 1 202 ? -54.845 15.755 14.136 1.00 87.25 202 MET A O 1
ATOM 1589 N N . LEU A 1 203 ? -56.922 15.150 14.730 1.00 84.12 203 LEU A N 1
ATOM 1590 C CA . LEU A 1 203 ? -56.655 13.710 14.711 1.00 84.12 203 LEU A CA 1
ATOM 1591 C C . LEU A 1 203 ? -56.460 13.183 13.283 1.00 84.12 203 LEU A C 1
ATOM 1593 O O . LEU A 1 203 ? -55.539 12.403 13.061 1.00 84.12 203 LEU A O 1
ATOM 1597 N N . GLN A 1 204 ? -57.258 13.638 12.313 1.00 84.56 204 GLN A N 1
ATOM 1598 C CA . GLN A 1 204 ? -57.081 13.308 10.894 1.00 84.56 204 GLN A CA 1
ATOM 1599 C C . GLN A 1 204 ? -55.739 13.818 10.356 1.00 84.56 204 GLN A C 1
ATOM 1601 O O . GLN A 1 204 ? -54.990 13.034 9.781 1.00 84.56 204 GLN A O 1
ATOM 1606 N N . ASP A 1 205 ? -55.384 15.079 10.614 1.00 88.25 205 ASP A N 1
ATOM 1607 C CA . ASP A 1 205 ? -54.099 15.668 10.215 1.00 88.25 205 ASP A CA 1
ATOM 1608 C C . ASP A 1 205 ? -52.916 14.882 10.819 1.00 88.25 205 ASP A C 1
ATOM 1610 O O . ASP A 1 205 ? -51.916 14.621 10.145 1.00 88.25 205 ASP A O 1
ATOM 1614 N N . ARG A 1 206 ? -53.045 14.428 12.075 1.00 87.19 206 ARG A N 1
ATOM 1615 C CA . ARG A 1 206 ? -52.047 13.584 12.753 1.00 87.19 206 ARG A CA 1
ATOM 1616 C C . ARG A 1 206 ? -51.970 12.163 12.181 1.00 87.19 206 ARG A C 1
ATOM 1618 O O . ARG A 1 206 ? -50.865 11.630 12.095 1.00 87.19 206 ARG A O 1
ATOM 1625 N N . VAL A 1 207 ? -53.090 11.553 11.788 1.00 84.69 207 VAL A N 1
ATOM 1626 C CA . VAL A 1 207 ? -53.101 10.244 11.104 1.00 84.69 207 VAL A CA 1
ATOM 1627 C C . VAL A 1 207 ? -52.450 10.359 9.727 1.00 84.69 207 VAL A C 1
ATOM 1629 O O . VAL A 1 207 ? -51.536 9.595 9.443 1.00 84.69 207 VAL A O 1
ATOM 1632 N N . VAL A 1 208 ? -52.799 11.372 8.929 1.00 89.50 208 VAL A N 1
ATOM 1633 C CA . VAL A 1 208 ? -52.170 11.634 7.620 1.00 89.50 208 VAL A CA 1
ATOM 1634 C C . VAL A 1 208 ? -50.662 11.875 7.761 1.00 89.50 208 VAL A C 1
ATOM 1636 O O . VAL A 1 208 ? -49.876 11.406 6.935 1.00 89.50 208 VAL A O 1
ATOM 1639 N N . LEU A 1 209 ? -50.224 12.569 8.818 1.00 90.12 209 LEU A N 1
ATOM 1640 C CA . LEU A 1 209 ? -48.800 12.746 9.106 1.00 90.12 209 LEU A CA 1
ATOM 1641 C C . LEU A 1 209 ? -48.106 11.413 9.441 1.00 90.12 209 LEU A C 1
ATOM 1643 O O . LEU A 1 209 ? -47.014 11.173 8.931 1.00 90.12 209 LEU A O 1
ATOM 1647 N N . LEU A 1 210 ? -48.735 10.550 10.247 1.00 82.94 210 LEU A N 1
ATOM 1648 C CA . LEU A 1 210 ? -48.211 9.225 10.611 1.00 82.94 210 LEU A CA 1
ATOM 1649 C C . LEU A 1 210 ? -48.193 8.244 9.430 1.00 82.94 210 LEU A C 1
ATOM 1651 O O . LEU A 1 210 ? -47.219 7.517 9.255 1.00 82.94 210 LEU A O 1
ATOM 1655 N N . GLU A 1 211 ? -49.217 8.248 8.579 1.00 81.31 211 GLU A N 1
ATOM 1656 C CA . GLU A 1 211 ? -49.245 7.466 7.337 1.00 81.31 211 GLU A CA 1
ATOM 1657 C C . GLU A 1 211 ? -48.136 7.929 6.381 1.00 81.31 211 GLU A C 1
ATOM 1659 O O . GLU A 1 211 ? -47.432 7.110 5.787 1.00 81.31 211 GLU A O 1
ATOM 1664 N N . LYS A 1 212 ? -47.897 9.245 6.293 1.00 90.19 212 LYS A N 1
ATOM 1665 C CA . LYS A 1 212 ? -46.811 9.817 5.487 1.00 90.19 212 LYS A CA 1
ATOM 1666 C C . LYS A 1 212 ? -45.422 9.483 6.040 1.00 90.19 212 LYS A C 1
ATOM 1668 O O . LYS A 1 212 ? -44.527 9.181 5.249 1.00 90.19 212 LYS A O 1
ATOM 1673 N N . THR A 1 213 ? -45.204 9.517 7.358 1.00 83.06 213 THR A N 1
ATOM 1674 C CA . THR A 1 213 ? -43.913 9.106 7.939 1.00 83.06 213 THR A CA 1
ATOM 1675 C C . THR A 1 213 ? -43.706 7.598 7.836 1.00 83.06 213 THR A C 1
ATOM 1677 O O . THR A 1 213 ? -42.622 7.185 7.434 1.00 83.06 213 THR A O 1
ATOM 1680 N N . SER A 1 214 ? -44.734 6.781 8.085 1.00 81.88 214 SER A N 1
ATOM 1681 C CA . SER A 1 214 ? -44.691 5.325 7.889 1.00 81.88 214 SER A CA 1
ATOM 1682 C C . SER A 1 214 ? -44.358 4.960 6.437 1.00 81.88 214 SER A C 1
ATOM 1684 O O . SER A 1 214 ? -43.402 4.225 6.188 1.00 81.88 214 SER A O 1
ATOM 1686 N N . GLY A 1 215 ? -45.032 5.574 5.457 1.00 86.12 215 GLY A N 1
ATOM 1687 C CA . GLY A 1 215 ? -44.723 5.398 4.035 1.00 86.12 215 GLY A CA 1
ATOM 1688 C C . GLY A 1 215 ? -43.290 5.808 3.670 1.00 86.12 215 GLY A C 1
ATOM 1689 O O . GLY A 1 215 ? -42.620 5.112 2.907 1.00 86.12 215 GLY A O 1
ATOM 1690 N N . ASN A 1 216 ? -42.769 6.890 4.258 1.00 85.06 216 ASN A N 1
ATOM 1691 C CA . ASN A 1 216 ? -41.368 7.286 4.088 1.00 85.06 216 ASN A CA 1
ATOM 1692 C C . ASN A 1 216 ? -40.393 6.268 4.709 1.00 85.06 216 ASN A C 1
ATOM 1694 O O . ASN A 1 216 ? -39.382 5.947 4.084 1.00 85.06 216 ASN A O 1
ATOM 1698 N N . HIS A 1 217 ? -40.693 5.719 5.891 1.00 77.38 217 HIS A N 1
ATOM 1699 C CA . HIS A 1 217 ? -39.890 4.660 6.509 1.00 77.38 217 HIS A CA 1
ATOM 1700 C C . HIS A 1 217 ? -39.919 3.366 5.685 1.00 77.38 217 HIS A C 1
ATOM 1702 O O . HIS A 1 217 ? -38.860 2.804 5.421 1.00 77.38 217 HIS A O 1
ATOM 1708 N N . ALA A 1 218 ? -41.084 2.940 5.190 1.00 81.69 218 ALA A N 1
ATOM 1709 C CA . ALA A 1 218 ? -41.211 1.782 4.306 1.00 81.69 218 ALA A CA 1
ATOM 1710 C C . ALA A 1 218 ? -40.429 1.966 2.991 1.00 81.69 218 ALA A C 1
ATOM 1712 O O . ALA A 1 218 ? -39.750 1.046 2.534 1.00 81.69 218 ALA A O 1
ATOM 1713 N N . ASN A 1 219 ? -40.454 3.165 2.401 1.00 83.94 219 ASN A N 1
ATOM 1714 C CA . ASN A 1 219 ? -39.639 3.496 1.229 1.00 83.94 219 ASN A CA 1
ATOM 1715 C C . ASN A 1 219 ? -38.132 3.482 1.543 1.00 83.94 219 ASN A C 1
ATOM 1717 O O . ASN A 1 219 ? -37.352 2.977 0.737 1.00 83.94 219 ASN A O 1
ATOM 1721 N N . SER A 1 220 ? -37.727 3.976 2.717 1.00 86.75 220 SER A N 1
ATOM 1722 C CA . SER A 1 220 ? -36.334 3.943 3.183 1.00 86.75 220 SER A CA 1
ATOM 1723 C C . SER A 1 220 ? -35.832 2.507 3.390 1.00 86.75 220 SER A C 1
ATOM 1725 O O . SER A 1 220 ? -34.790 2.136 2.855 1.00 86.75 220 SER A O 1
ATOM 1727 N N . ILE A 1 221 ? -36.617 1.656 4.061 1.00 80.94 221 ILE A N 1
ATOM 1728 C CA . ILE A 1 221 ? -36.310 0.230 4.269 1.00 80.94 221 ILE A CA 1
ATOM 1729 C C . ILE A 1 221 ? -36.223 -0.510 2.925 1.00 80.94 221 ILE A C 1
ATOM 1731 O O . ILE A 1 221 ? -35.291 -1.279 2.699 1.00 80.94 221 ILE A O 1
ATOM 1735 N N . ASN A 1 222 ? -37.138 -0.239 1.988 1.00 83.44 222 ASN A N 1
ATOM 1736 C CA . ASN A 1 222 ? -37.082 -0.818 0.643 1.00 83.44 222 ASN A CA 1
ATOM 1737 C C . ASN A 1 222 ? -35.856 -0.351 -0.162 1.00 83.44 222 ASN A C 1
ATOM 1739 O O . ASN A 1 222 ? -35.306 -1.133 -0.937 1.00 83.44 222 ASN A O 1
ATOM 1743 N N . ALA A 1 223 ? -35.401 0.894 0.014 1.00 85.19 223 ALA A N 1
ATOM 1744 C CA . ALA A 1 223 ? -34.145 1.363 -0.569 1.00 85.19 223 ALA A CA 1
ATOM 1745 C C . ALA A 1 223 ? -32.935 0.665 0.078 1.00 85.19 223 ALA A C 1
ATOM 1747 O O . ALA A 1 223 ? -32.051 0.194 -0.635 1.00 85.19 223 ALA A O 1
ATOM 1748 N N . GLN A 1 224 ? -32.929 0.514 1.405 1.00 83.00 224 GLN A N 1
ATOM 1749 C CA . GLN A 1 224 ? -31.880 -0.196 2.138 1.00 83.00 224 GLN A CA 1
ATOM 1750 C C . GLN A 1 224 ? -31.771 -1.668 1.712 1.00 83.00 224 GLN A C 1
ATOM 1752 O O . GLN A 1 224 ? -30.666 -2.121 1.432 1.00 83.00 224 GLN A O 1
ATOM 1757 N N . MET A 1 225 ? -32.888 -2.390 1.552 1.00 82.69 225 MET A N 1
ATOM 1758 C CA . MET A 1 225 ? -32.869 -3.773 1.047 1.00 82.69 225 MET A CA 1
ATOM 1759 C C . MET A 1 225 ? -32.355 -3.884 -0.398 1.00 82.69 225 MET A C 1
ATOM 1761 O O . MET A 1 225 ? -31.745 -4.892 -0.756 1.00 82.69 225 MET A O 1
ATOM 1765 N N . ARG A 1 226 ? -32.552 -2.859 -1.243 1.00 88.25 226 ARG A N 1
ATOM 1766 C CA . ARG A 1 226 ? -31.927 -2.821 -2.579 1.00 88.25 226 ARG A CA 1
ATOM 1767 C C . ARG A 1 226 ? -30.417 -2.643 -2.483 1.00 88.25 226 ARG A C 1
ATOM 1769 O O . ARG A 1 226 ? -29.702 -3.408 -3.119 1.00 88.25 226 ARG A O 1
ATOM 1776 N N . TYR A 1 227 ? -29.939 -1.714 -1.655 1.00 85.31 227 TYR A N 1
ATOM 1777 C CA . TYR A 1 227 ? -28.503 -1.542 -1.421 1.00 85.31 227 TYR A CA 1
ATOM 1778 C C . TYR A 1 227 ? -27.860 -2.782 -0.793 1.00 85.31 227 TYR A C 1
ATOM 1780 O O . TYR A 1 227 ? -26.749 -3.138 -1.168 1.00 85.31 227 TYR A O 1
ATOM 1788 N N . GLU A 1 228 ? -28.544 -3.481 0.114 1.00 84.62 228 GLU A N 1
ATOM 1789 C CA . GLU A 1 228 ? -28.067 -4.753 0.667 1.00 84.62 228 GLU A CA 1
ATOM 1790 C C . GLU A 1 228 ? -27.952 -5.828 -0.422 1.00 84.62 228 GLU A C 1
ATOM 1792 O O . GLU A 1 228 ? -26.929 -6.509 -0.504 1.00 84.62 228 GLU A O 1
ATOM 1797 N N . LYS A 1 229 ? -28.944 -5.934 -1.319 1.00 89.38 229 LYS A N 1
ATOM 1798 C CA . LYS A 1 229 ? -28.889 -6.857 -2.461 1.00 89.38 229 LYS A CA 1
ATOM 1799 C C . LYS A 1 229 ? -27.769 -6.502 -3.444 1.00 89.38 229 LYS A C 1
ATOM 1801 O O . LYS A 1 229 ? -27.021 -7.391 -3.833 1.00 89.38 229 LYS A O 1
ATOM 1806 N N . GLU A 1 230 ? -27.622 -5.232 -3.816 1.00 87.25 230 GLU A N 1
ATOM 1807 C CA . GLU A 1 230 ? -26.537 -4.765 -4.691 1.00 87.25 230 GLU A CA 1
ATOM 1808 C C . GLU A 1 230 ? -25.161 -4.982 -4.048 1.00 87.25 230 GLU A C 1
ATOM 1810 O O . GLU A 1 230 ? -24.234 -5.438 -4.713 1.00 87.25 230 GLU A O 1
ATOM 1815 N N . ASN A 1 231 ? -25.018 -4.722 -2.746 1.00 80.88 231 ASN A N 1
ATOM 1816 C CA . ASN A 1 231 ? -23.786 -5.006 -2.013 1.00 80.88 231 ASN A CA 1
ATOM 1817 C C . ASN A 1 231 ? -23.496 -6.506 -1.974 1.00 80.88 231 ASN A C 1
ATOM 1819 O O . ASN A 1 231 ? -22.351 -6.893 -2.192 1.00 80.88 231 ASN A O 1
ATOM 1823 N N . LYS A 1 232 ? -24.510 -7.354 -1.772 1.00 89.38 232 LYS A N 1
ATOM 1824 C CA . LYS A 1 232 ? -24.352 -8.807 -1.860 1.00 89.38 232 LYS A CA 1
ATOM 1825 C C . LYS A 1 232 ? -23.911 -9.238 -3.259 1.00 89.38 232 LYS A C 1
ATOM 1827 O O . LYS A 1 232 ? -22.926 -9.950 -3.368 1.00 89.38 232 LYS A O 1
ATOM 1832 N N . GLU A 1 233 ? -24.553 -8.755 -4.321 1.00 89.75 233 GLU A N 1
ATOM 1833 C CA . GLU A 1 233 ? -24.150 -9.048 -5.706 1.00 89.75 233 GLU A CA 1
ATOM 1834 C C . GLU A 1 233 ? -22.718 -8.568 -6.005 1.00 89.75 233 GLU A C 1
ATOM 1836 O O . GLU A 1 233 ? -21.965 -9.257 -6.692 1.00 89.75 233 GLU A O 1
ATOM 1841 N N . ARG A 1 234 ? -22.293 -7.427 -5.444 1.00 87.00 234 ARG A N 1
ATOM 1842 C CA . ARG A 1 234 ? -20.906 -6.941 -5.542 1.00 87.00 234 ARG A CA 1
ATOM 1843 C C . ARG A 1 234 ? -19.922 -7.800 -4.747 1.00 87.00 234 ARG A C 1
ATOM 1845 O O . ARG A 1 234 ? -18.817 -8.010 -5.233 1.00 87.00 234 ARG A O 1
ATOM 1852 N N . VAL A 1 235 ? -20.300 -8.300 -3.570 1.00 83.31 235 VAL A N 1
ATOM 1853 C CA . VAL A 1 235 ? -19.478 -9.213 -2.756 1.00 83.31 235 VAL A CA 1
ATOM 1854 C C . VAL A 1 235 ? -19.374 -10.589 -3.412 1.00 83.31 235 VAL A C 1
ATOM 1856 O O . VAL A 1 235 ? -18.267 -11.102 -3.529 1.00 83.31 235 VAL A O 1
ATOM 1859 N N . ASP A 1 236 ? -20.478 -11.150 -3.904 1.00 85.75 236 ASP A N 1
ATOM 1860 C CA . ASP A 1 236 ? -20.509 -12.425 -4.628 1.00 85.75 236 ASP A CA 1
ATOM 1861 C C . ASP A 1 236 ? -19.672 -12.323 -5.918 1.00 85.75 236 ASP A C 1
ATOM 1863 O O . ASP A 1 236 ? -18.860 -13.207 -6.203 1.00 85.75 236 ASP A O 1
ATOM 1867 N N . LYS A 1 237 ? -19.775 -11.201 -6.651 1.00 89.69 237 LYS A N 1
ATOM 1868 C CA . LYS A 1 237 ? -18.903 -10.918 -7.798 1.00 89.69 237 LYS A CA 1
ATOM 1869 C C . LYS A 1 237 ? -17.434 -10.806 -7.384 1.00 89.69 237 LYS A C 1
ATOM 1871 O O . LYS A 1 237 ? -16.606 -11.464 -7.996 1.00 89.69 237 LYS A O 1
ATOM 1876 N N . LEU A 1 238 ? -17.101 -10.030 -6.349 1.00 82.25 238 LEU A N 1
ATOM 1877 C CA . LEU A 1 238 ? -15.724 -9.928 -5.850 1.00 82.25 238 LEU A CA 1
ATOM 1878 C C . LEU A 1 238 ? -15.179 -11.291 -5.404 1.00 82.25 238 LEU A C 1
ATOM 1880 O O . LEU A 1 238 ? -14.025 -11.584 -5.676 1.00 82.25 238 LEU A O 1
ATOM 1884 N N . SER A 1 239 ? -15.995 -12.145 -4.781 1.00 81.19 239 SER A N 1
ATOM 1885 C CA . SER A 1 239 ? -15.618 -13.521 -4.431 1.00 81.19 239 SER A CA 1
ATOM 1886 C C . SER A 1 239 ? -15.349 -14.379 -5.670 1.00 81.19 239 SER A C 1
ATOM 1888 O O . SER A 1 239 ? -14.370 -15.119 -5.692 1.00 81.19 239 SER A O 1
ATOM 1890 N N . SER A 1 240 ? -16.171 -14.255 -6.716 1.00 83.56 240 SER A N 1
ATOM 1891 C CA . SER A 1 240 ? -15.943 -14.921 -8.005 1.00 83.56 240 SER A CA 1
ATOM 1892 C C . SER A 1 240 ? -14.676 -14.411 -8.697 1.00 83.56 240 SER A C 1
ATOM 1894 O O . SER A 1 240 ? -13.891 -15.217 -9.185 1.00 83.56 240 SER A O 1
ATOM 1896 N N . ASP A 1 241 ? -14.458 -13.095 -8.724 1.00 77.75 241 ASP A N 1
ATOM 1897 C CA . ASP A 1 241 ? -13.266 -12.478 -9.307 1.00 77.75 241 ASP A CA 1
ATOM 1898 C C . ASP A 1 241 ? -12.014 -12.931 -8.521 1.00 77.75 241 ASP A C 1
ATOM 1900 O O . ASP A 1 241 ? -11.040 -13.360 -9.131 1.00 77.75 241 ASP A O 1
ATOM 1904 N N . ILE A 1 242 ? -12.069 -12.961 -7.178 1.00 72.19 242 ILE A N 1
ATOM 1905 C CA . ILE A 1 242 ? -11.021 -13.504 -6.287 1.00 72.19 242 ILE A CA 1
ATOM 1906 C C . ILE A 1 242 ? -10.754 -14.993 -6.565 1.00 72.19 242 ILE A C 1
ATOM 1908 O O . ILE A 1 242 ? -9.597 -15.402 -6.629 1.00 72.19 242 ILE A O 1
ATOM 1912 N N . ALA A 1 243 ? -11.796 -15.803 -6.772 1.00 73.12 243 ALA A N 1
ATOM 1913 C CA . ALA A 1 243 ? -11.668 -17.225 -7.095 1.00 73.12 243 ALA A CA 1
ATOM 1914 C C . ALA A 1 243 ? -11.147 -17.494 -8.522 1.00 73.12 243 ALA A C 1
ATOM 1916 O O . ALA A 1 243 ? -10.675 -18.598 -8.794 1.00 73.12 243 ALA A O 1
ATOM 1917 N N . GLN A 1 244 ? -11.220 -16.509 -9.426 1.00 76.12 244 GLN A N 1
ATOM 1918 C CA . GLN A 1 244 ? -10.630 -16.576 -10.768 1.00 76.12 244 GLN A CA 1
ATOM 1919 C C . GLN A 1 244 ? -9.149 -16.183 -10.808 1.00 76.12 244 GLN A C 1
ATOM 1921 O O . GLN A 1 244 ? -8.494 -16.461 -11.815 1.00 76.12 244 GLN A O 1
ATOM 1926 N N . PHE A 1 245 ? -8.585 -15.586 -9.749 1.00 62.16 245 PHE A N 1
ATOM 1927 C CA . PHE A 1 245 ? -7.130 -15.445 -9.690 1.00 62.16 245 PHE A CA 1
ATOM 1928 C C . PHE A 1 245 ? -6.495 -16.843 -9.669 1.00 62.16 245 PHE A C 1
ATOM 1930 O O . PHE A 1 245 ? -6.944 -17.705 -8.905 1.00 62.16 245 PHE A O 1
ATOM 1937 N N . PRO A 1 246 ? -5.450 -17.091 -10.487 1.00 58.06 246 PRO A N 1
ATOM 1938 C CA . PRO A 1 246 ? -4.719 -18.350 -10.433 1.00 58.06 246 PRO A CA 1
ATOM 1939 C C . PRO A 1 246 ? -4.259 -18.579 -8.996 1.00 58.06 246 PRO A C 1
ATOM 1941 O O . PRO A 1 246 ? -3.810 -17.635 -8.342 1.00 58.06 246 PRO A O 1
ATOM 1944 N N . SER A 1 247 ? -4.434 -19.815 -8.513 1.00 54.25 247 SER A N 1
ATOM 1945 C CA . SER A 1 247 ? -4.390 -20.165 -7.088 1.00 54.25 247 SER A CA 1
ATOM 1946 C C . SER A 1 247 ? -3.279 -19.427 -6.344 1.00 54.25 247 SER A C 1
ATOM 1948 O O . SER A 1 247 ? -2.154 -19.329 -6.838 1.00 54.25 247 SER A O 1
ATOM 1950 N N . GLN A 1 248 ? -3.605 -18.909 -5.155 1.00 55.53 248 GLN A N 1
ATOM 1951 C CA . GLN A 1 248 ? -2.791 -17.949 -4.397 1.00 55.53 248 GLN A CA 1
ATOM 1952 C C . GLN A 1 248 ? -1.305 -18.346 -4.308 1.00 55.53 248 GLN A C 1
ATOM 1954 O O . GLN A 1 248 ? -0.436 -17.486 -4.377 1.00 55.53 248 GLN A O 1
ATOM 1959 N N . GLU A 1 249 ? -1.011 -19.647 -4.255 1.00 54.38 249 GLU A N 1
ATOM 1960 C CA . GLU A 1 249 ? 0.328 -20.242 -4.306 1.00 54.38 249 GLU A CA 1
ATOM 1961 C C . GLU A 1 249 ? 1.161 -19.863 -5.554 1.00 54.38 249 GLU A C 1
ATOM 1963 O O . GLU A 1 249 ? 2.361 -19.625 -5.438 1.00 54.38 249 GLU A O 1
ATOM 1968 N N . THR A 1 250 ? 0.558 -19.777 -6.743 1.00 61.62 250 THR A N 1
ATOM 1969 C CA . THR A 1 250 ? 1.229 -19.363 -7.993 1.00 61.62 250 THR A CA 1
ATOM 1970 C C . THR A 1 250 ? 1.611 -17.885 -7.967 1.00 61.62 250 THR A C 1
ATOM 1972 O O . THR A 1 250 ? 2.737 -17.531 -8.313 1.00 61.62 250 THR A O 1
ATOM 1975 N N . VAL A 1 251 ? 0.696 -17.029 -7.503 1.00 63.44 251 VAL A N 1
ATOM 1976 C CA . VAL A 1 251 ? 0.940 -15.587 -7.347 1.00 63.44 251 VAL A CA 1
ATOM 1977 C C . VAL A 1 251 ? 1.973 -15.338 -6.244 1.00 63.44 251 VAL A C 1
ATOM 1979 O O . VAL A 1 251 ? 2.896 -14.554 -6.442 1.00 63.44 251 VAL A O 1
ATOM 1982 N N . LEU A 1 252 ? 1.900 -16.067 -5.124 1.00 66.38 252 LEU A N 1
ATOM 1983 C CA . LEU A 1 252 ? 2.886 -15.977 -4.043 1.00 66.38 252 LEU A CA 1
ATOM 1984 C C . LEU A 1 252 ? 4.282 -16.423 -4.501 1.00 66.38 252 LEU A C 1
ATOM 1986 O O . LEU A 1 252 ? 5.268 -15.807 -4.112 1.00 66.38 252 LEU A O 1
ATOM 1990 N N . LYS A 1 253 ? 4.384 -17.458 -5.348 1.00 71.06 253 LYS A N 1
ATOM 1991 C CA . LYS A 1 253 ? 5.657 -17.885 -5.954 1.00 71.06 253 LYS A CA 1
ATOM 1992 C C . LYS A 1 253 ? 6.225 -16.829 -6.904 1.00 71.06 253 LYS A C 1
ATOM 1994 O O . LYS A 1 253 ? 7.430 -16.601 -6.863 1.00 71.06 253 LYS A O 1
ATOM 1999 N N . HIS A 1 254 ? 5.385 -16.157 -7.696 1.00 71.38 254 HIS A N 1
ATOM 2000 C CA . HIS A 1 254 ? 5.817 -15.052 -8.560 1.00 71.38 254 HIS A CA 1
ATOM 2001 C C . HIS A 1 254 ? 6.343 -13.869 -7.738 1.00 71.38 254 HIS A C 1
ATOM 2003 O O . HIS A 1 254 ? 7.508 -13.506 -7.873 1.00 71.38 254 HIS A O 1
ATOM 2009 N N . PHE A 1 255 ? 5.546 -13.360 -6.791 1.00 73.06 255 PHE A N 1
ATOM 2010 C CA . PHE A 1 255 ? 5.970 -12.275 -5.901 1.00 73.06 255 PHE A CA 1
ATOM 2011 C C . PHE A 1 255 ? 7.199 -12.651 -5.063 1.00 73.06 255 PHE A C 1
ATOM 2013 O O . PHE A 1 255 ? 8.083 -11.825 -4.871 1.00 73.06 255 PHE A O 1
ATOM 2020 N N . SER A 1 256 ? 7.309 -13.895 -4.585 1.00 77.06 256 SER A N 1
ATOM 2021 C CA . SER A 1 256 ? 8.505 -14.357 -3.869 1.00 77.06 256 SER A CA 1
ATOM 2022 C C . SER A 1 256 ? 9.742 -14.414 -4.772 1.00 77.06 256 SER A C 1
ATOM 2024 O O . SER A 1 256 ? 10.844 -14.175 -4.281 1.00 77.06 256 SER A O 1
ATOM 2026 N N . SER A 1 257 ? 9.579 -14.723 -6.063 1.00 81.50 257 SER A N 1
ATOM 2027 C CA . SER A 1 257 ? 10.658 -14.671 -7.055 1.00 81.50 257 SER A CA 1
ATOM 2028 C C . SER A 1 257 ? 11.102 -13.229 -7.298 1.00 81.50 257 SER A C 1
ATOM 2030 O O . SER A 1 257 ? 12.288 -12.932 -7.184 1.00 81.50 257 SER A O 1
ATOM 2032 N N . GLU A 1 258 ? 10.153 -12.322 -7.547 1.00 81.88 258 GLU A N 1
ATOM 2033 C CA . GLU A 1 258 ? 10.413 -10.892 -7.759 1.00 81.88 258 GLU A CA 1
ATOM 2034 C C . GLU A 1 258 ? 11.041 -10.230 -6.525 1.00 81.88 258 GLU A C 1
ATOM 2036 O O . GLU A 1 258 ? 11.958 -9.428 -6.661 1.00 81.88 258 GLU A O 1
ATOM 2041 N N . VAL A 1 259 ? 10.621 -10.592 -5.307 1.00 83.31 259 VAL A N 1
ATOM 2042 C CA . VAL A 1 259 ? 11.213 -10.075 -4.060 1.00 83.31 259 VAL A CA 1
ATOM 2043 C C . VAL A 1 259 ? 12.653 -10.564 -3.869 1.00 83.31 259 VAL A C 1
ATOM 2045 O O . VAL A 1 259 ? 13.518 -9.766 -3.508 1.00 83.31 259 VAL A O 1
ATOM 2048 N N . GLU A 1 260 ? 12.957 -11.839 -4.138 1.00 86.81 260 GLU A N 1
ATOM 2049 C CA . GLU A 1 260 ? 14.339 -12.347 -4.071 1.00 86.81 260 GLU A CA 1
ATOM 2050 C C . GLU A 1 260 ? 15.210 -11.863 -5.252 1.00 86.81 260 GLU A C 1
ATOM 2052 O O . GLU A 1 260 ? 16.436 -11.794 -5.138 1.00 86.81 260 GLU A O 1
ATOM 2057 N N . GLU A 1 261 ? 14.616 -11.474 -6.381 1.00 88.31 261 GLU A N 1
ATOM 2058 C CA . GLU A 1 261 ? 15.304 -10.760 -7.461 1.00 88.31 261 GLU A CA 1
ATOM 2059 C C . GLU A 1 261 ? 15.611 -9.308 -7.096 1.00 88.31 261 GLU A C 1
ATOM 2061 O O . GLU A 1 261 ? 16.768 -8.893 -7.171 1.00 88.31 261 GLU A O 1
ATOM 2066 N N . LEU A 1 262 ? 14.622 -8.562 -6.606 1.00 86.50 262 LEU A N 1
ATOM 2067 C CA . LEU A 1 262 ? 14.795 -7.185 -6.154 1.00 86.50 262 LEU A CA 1
ATOM 2068 C C . LEU A 1 262 ? 15.863 -7.104 -5.055 1.00 86.50 262 LEU A C 1
ATOM 2070 O O . LEU A 1 262 ? 16.745 -6.255 -5.105 1.00 86.50 262 LEU A O 1
ATOM 2074 N N . LYS A 1 263 ? 15.859 -8.060 -4.121 1.00 88.69 263 LYS A N 1
ATOM 2075 C CA . LYS A 1 263 ? 16.873 -8.211 -3.070 1.00 88.69 263 LYS A CA 1
ATOM 2076 C C . LYS A 1 263 ? 18.272 -8.519 -3.621 1.00 88.69 263 LYS A C 1
ATOM 2078 O O . LYS A 1 263 ? 19.240 -7.933 -3.139 1.00 88.69 263 LYS A O 1
ATOM 2083 N N . ARG A 1 264 ? 18.405 -9.363 -4.658 1.00 87.81 264 ARG A N 1
ATOM 2084 C CA . ARG A 1 264 ? 19.682 -9.554 -5.386 1.00 87.81 264 ARG A CA 1
ATOM 2085 C C . ARG A 1 264 ? 20.154 -8.257 -6.049 1.00 87.81 264 ARG A C 1
ATOM 2087 O O . ARG A 1 264 ? 21.344 -7.944 -5.981 1.00 87.81 264 ARG A O 1
ATOM 2094 N N . ILE A 1 265 ? 19.243 -7.490 -6.649 1.00 87.62 265 ILE A N 1
ATOM 2095 C CA . ILE A 1 265 ? 19.546 -6.189 -7.259 1.00 87.62 265 ILE A CA 1
ATOM 2096 C C . ILE A 1 265 ? 20.019 -5.196 -6.187 1.00 87.62 265 ILE A C 1
ATOM 2098 O O . ILE A 1 265 ? 21.074 -4.589 -6.368 1.00 87.62 265 ILE A O 1
ATOM 2102 N N . THR A 1 266 ? 19.329 -5.090 -5.046 1.00 85.75 266 THR A N 1
ATOM 2103 C CA . THR A 1 266 ? 19.741 -4.247 -3.909 1.00 85.75 266 THR A CA 1
ATOM 2104 C C . THR A 1 266 ? 21.131 -4.628 -3.402 1.00 85.75 266 THR A C 1
ATOM 2106 O O . THR A 1 266 ? 22.006 -3.771 -3.367 1.00 85.75 266 THR A O 1
ATOM 2109 N N . MET A 1 267 ? 21.397 -5.912 -3.128 1.00 88.06 267 MET A N 1
ATOM 2110 C CA . MET A 1 267 ? 22.730 -6.365 -2.693 1.00 88.06 267 MET A CA 1
ATOM 2111 C C . MET A 1 267 ? 23.828 -6.056 -3.726 1.00 88.06 267 MET A C 1
ATOM 2113 O O . MET A 1 267 ? 24.959 -5.734 -3.364 1.00 88.06 267 MET A O 1
ATOM 2117 N N . THR A 1 268 ? 23.502 -6.117 -5.021 1.00 89.69 268 THR A N 1
ATOM 2118 C CA . THR A 1 268 ? 24.430 -5.759 -6.106 1.00 89.69 268 THR A CA 1
ATOM 2119 C C . THR A 1 268 ? 24.690 -4.249 -6.161 1.00 89.69 268 THR A C 1
ATOM 2121 O O . THR A 1 268 ? 25.812 -3.827 -6.448 1.00 89.69 268 THR A O 1
ATOM 2124 N N . LEU A 1 269 ? 23.676 -3.423 -5.886 1.00 86.56 269 LEU A N 1
ATOM 2125 C CA . LEU A 1 269 ? 23.810 -1.969 -5.796 1.00 86.56 269 LEU A CA 1
ATOM 2126 C C . LEU A 1 269 ? 24.603 -1.552 -4.551 1.00 86.56 269 LEU A C 1
ATOM 2128 O O . LEU A 1 269 ? 25.509 -0.736 -4.688 1.00 86.56 269 LEU A O 1
ATOM 2132 N N . ASP A 1 270 ? 24.366 -2.165 -3.390 1.00 88.25 270 ASP A N 1
ATOM 2133 C CA . ASP A 1 270 ? 25.125 -1.914 -2.156 1.00 88.25 270 ASP A CA 1
ATOM 2134 C C . ASP A 1 270 ? 26.608 -2.280 -2.311 1.00 88.25 270 ASP A C 1
ATOM 2136 O O . ASP A 1 270 ? 27.491 -1.536 -1.878 1.00 88.25 270 ASP A O 1
ATOM 2140 N N . ALA A 1 271 ? 26.912 -3.386 -3.000 1.00 89.31 271 ALA A N 1
ATOM 2141 C CA . ALA A 1 271 ? 28.285 -3.761 -3.333 1.00 89.31 271 ALA A CA 1
ATOM 2142 C C . ALA A 1 271 ? 28.950 -2.744 -4.282 1.00 89.31 271 ALA A C 1
ATOM 2144 O O . ALA A 1 271 ? 30.113 -2.381 -4.088 1.00 89.31 271 ALA A O 1
ATOM 2145 N N . LYS A 1 272 ? 28.214 -2.234 -5.281 1.00 92.00 272 LYS A N 1
ATOM 2146 C CA . LYS A 1 272 ? 28.698 -1.175 -6.186 1.00 92.00 272 LYS A CA 1
ATOM 2147 C C . LYS A 1 272 ? 28.899 0.159 -5.466 1.00 92.00 272 LYS A C 1
ATOM 2149 O O . LYS A 1 272 ? 29.918 0.800 -5.701 1.00 92.00 272 LYS A O 1
ATOM 2154 N N . LEU A 1 273 ? 27.985 0.553 -4.579 1.00 89.62 273 LEU A N 1
ATOM 2155 C CA . LEU A 1 273 ? 28.106 1.755 -3.748 1.00 89.62 273 LEU A CA 1
ATOM 2156 C C . LEU A 1 273 ? 29.313 1.657 -2.814 1.00 89.62 273 LEU A C 1
ATOM 2158 O O . LEU A 1 273 ? 30.124 2.575 -2.779 1.00 89.62 273 LEU A O 1
ATOM 2162 N N . SER A 1 274 ? 29.498 0.512 -2.155 1.00 91.19 274 SER A N 1
ATOM 2163 C CA . SER A 1 274 ? 30.661 0.244 -1.300 1.00 91.19 274 SER A CA 1
ATOM 2164 C C . SER A 1 274 ? 31.979 0.306 -2.088 1.00 91.19 274 SER A C 1
ATOM 2166 O O . SER A 1 274 ? 32.960 0.888 -1.628 1.00 91.19 274 SER A O 1
ATOM 2168 N N . SER A 1 275 ? 32.008 -0.242 -3.310 1.00 89.88 275 SER A N 1
ATOM 2169 C CA . SER A 1 275 ? 33.174 -0.147 -4.200 1.00 89.88 275 SER A CA 1
ATOM 2170 C C . SER A 1 275 ? 33.434 1.281 -4.690 1.00 89.88 275 SER A C 1
ATOM 2172 O O . SER A 1 275 ? 34.594 1.661 -4.843 1.00 89.88 275 SER A O 1
ATOM 2174 N N . LEU A 1 276 ? 32.383 2.063 -4.955 1.00 90.50 276 LEU A N 1
ATOM 2175 C CA . LEU A 1 276 ? 32.491 3.455 -5.390 1.00 90.50 276 LEU A CA 1
ATOM 2176 C C . LEU A 1 276 ? 32.972 4.358 -4.248 1.00 90.50 276 LEU A C 1
ATOM 2178 O O . LEU A 1 276 ? 33.860 5.177 -4.464 1.00 90.50 276 LEU A O 1
ATOM 2182 N N . GLN A 1 277 ? 32.449 4.160 -3.036 1.00 91.25 277 GLN A N 1
ATOM 2183 C CA . GLN A 1 277 ? 32.906 4.847 -1.830 1.00 91.25 277 GLN A CA 1
ATOM 2184 C C . GLN A 1 277 ? 34.384 4.543 -1.560 1.00 91.25 277 GLN A C 1
ATOM 2186 O O . GLN A 1 277 ? 35.173 5.465 -1.372 1.00 91.25 277 GLN A O 1
ATOM 2191 N N . LYS A 1 278 ? 34.798 3.272 -1.633 1.00 91.69 278 LYS A N 1
ATOM 2192 C CA . LYS A 1 278 ? 36.210 2.910 -1.468 1.00 91.69 278 LYS A CA 1
ATOM 2193 C C . LYS A 1 278 ? 37.105 3.566 -2.529 1.00 91.69 278 LYS A C 1
ATOM 2195 O O . LYS A 1 278 ? 38.167 4.083 -2.196 1.00 91.69 278 LYS A O 1
ATOM 2200 N N . ALA A 1 279 ? 36.670 3.606 -3.790 1.00 88.50 279 ALA A N 1
ATOM 2201 C CA . ALA A 1 279 ? 37.398 4.323 -4.837 1.00 88.50 279 ALA A CA 1
ATOM 2202 C C . ALA A 1 279 ? 37.476 5.836 -4.548 1.00 88.50 279 ALA A C 1
ATOM 2204 O O . ALA A 1 279 ? 38.529 6.441 -4.730 1.00 88.50 279 ALA A O 1
ATOM 2205 N N . GLN A 1 280 ? 36.400 6.452 -4.047 1.00 91.75 280 GLN A N 1
ATOM 2206 C CA . GLN A 1 280 ? 36.385 7.855 -3.619 1.00 91.75 280 GLN A CA 1
ATOM 2207 C C . GLN A 1 280 ? 37.368 8.121 -2.462 1.00 91.75 280 GLN A C 1
ATOM 2209 O O . GLN A 1 280 ? 38.068 9.136 -2.482 1.00 91.75 280 GLN A O 1
ATOM 2214 N N . GLU A 1 281 ? 37.461 7.219 -1.484 1.00 92.88 281 GLU A N 1
ATOM 2215 C CA . GLU A 1 281 ? 38.432 7.285 -0.382 1.00 92.88 281 GLU A CA 1
ATOM 2216 C C . GLU A 1 281 ? 39.876 7.159 -0.908 1.00 92.88 281 GLU A C 1
ATOM 2218 O O . GLU A 1 281 ? 40.735 7.973 -0.559 1.00 92.88 281 GLU A O 1
ATOM 2223 N N . GLU A 1 282 ? 40.139 6.224 -1.829 1.00 92.31 282 GLU A N 1
ATOM 2224 C CA . GLU A 1 282 ? 41.446 6.056 -2.486 1.00 92.31 282 GLU A CA 1
ATOM 2225 C C . GLU A 1 282 ? 41.848 7.279 -3.335 1.00 92.31 282 GLU A C 1
ATOM 2227 O O . GLU A 1 282 ? 43.010 7.704 -3.300 1.00 92.31 282 GLU A O 1
ATOM 2232 N N . TYR A 1 283 ? 40.906 7.901 -4.056 1.00 90.06 283 TYR A N 1
ATOM 2233 C CA . TYR A 1 283 ? 41.138 9.168 -4.759 1.00 90.06 283 TYR A CA 1
ATOM 2234 C C . TYR A 1 283 ? 41.408 10.319 -3.785 1.00 90.06 283 TYR A C 1
ATOM 2236 O O . TYR A 1 283 ? 42.350 11.081 -4.003 1.00 90.06 283 TYR A O 1
ATOM 2244 N N . SER A 1 284 ? 40.656 10.417 -2.686 1.00 91.44 284 SER A N 1
ATOM 2245 C CA . SER A 1 284 ? 40.832 11.470 -1.673 1.00 91.44 284 SER A CA 1
ATOM 2246 C C . SER A 1 284 ? 42.204 11.372 -0.997 1.00 91.44 284 SER A C 1
ATOM 2248 O O . SER A 1 284 ? 42.943 12.355 -0.961 1.00 91.44 284 SER A O 1
ATOM 2250 N N . GLY A 1 285 ? 42.623 10.172 -0.578 1.00 92.75 285 GLY A N 1
ATOM 2251 C CA . GLY A 1 285 ? 43.967 9.938 -0.032 1.00 92.75 285 GLY A CA 1
ATOM 2252 C C . GLY A 1 285 ? 45.093 10.078 -1.069 1.00 92.75 285 GLY A C 1
ATOM 2253 O O . GLY A 1 285 ? 46.262 10.255 -0.721 1.00 92.75 285 GLY A O 1
ATOM 2254 N N . SER A 1 286 ? 44.783 10.021 -2.365 1.00 91.31 286 SER A N 1
ATOM 2255 C CA . SER A 1 286 ? 45.738 10.344 -3.435 1.00 91.31 286 SER A CA 1
ATOM 2256 C C . SER A 1 286 ? 45.857 11.852 -3.663 1.00 91.31 286 SER A C 1
ATOM 2258 O O . SER A 1 286 ? 46.968 12.343 -3.854 1.00 91.31 286 SER A O 1
ATOM 2260 N N . LEU A 1 287 ? 44.749 12.592 -3.556 1.00 89.00 287 LEU A N 1
ATOM 2261 C CA . LEU A 1 287 ? 44.729 14.054 -3.584 1.00 89.00 287 LEU A CA 1
ATOM 2262 C C . LEU A 1 287 ? 45.468 14.648 -2.374 1.00 89.00 287 LEU A C 1
ATOM 2264 O O . LEU A 1 287 ? 46.281 15.550 -2.542 1.00 89.00 287 LEU A O 1
ATOM 2268 N N . GLU A 1 288 ? 45.272 14.097 -1.174 1.00 93.56 288 GLU A N 1
ATOM 2269 C CA . GLU A 1 288 ? 45.980 14.529 0.040 1.00 93.56 288 GLU A CA 1
ATOM 2270 C C . GLU A 1 288 ? 47.502 14.319 -0.078 1.00 93.56 288 GLU A C 1
ATOM 2272 O O . GLU A 1 288 ? 48.292 15.189 0.289 1.00 93.56 288 GLU A O 1
ATOM 2277 N N . ARG A 1 289 ? 47.935 13.185 -0.652 1.00 95.00 289 ARG A N 1
ATOM 2278 C CA . ARG A 1 289 ? 49.355 12.929 -0.956 1.00 95.00 289 ARG A CA 1
ATOM 2279 C C . ARG A 1 289 ? 49.908 13.892 -2.008 1.00 95.00 289 ARG A C 1
ATOM 2281 O O . ARG A 1 289 ? 51.061 14.298 -1.896 1.00 95.00 289 ARG A O 1
ATOM 2288 N N . LEU A 1 290 ? 49.108 14.267 -3.007 1.00 93.62 290 LEU A N 1
ATOM 2289 C CA . LEU A 1 290 ? 49.495 15.288 -3.980 1.00 93.62 290 LEU A CA 1
ATOM 2290 C C . LEU A 1 290 ? 49.637 16.662 -3.313 1.00 93.62 290 LEU A C 1
ATOM 2292 O O . LEU A 1 290 ? 50.627 17.335 -3.577 1.00 93.62 290 LEU A O 1
ATOM 2296 N N . ASN A 1 291 ? 48.723 17.043 -2.414 1.00 90.56 291 ASN A N 1
ATOM 2297 C CA . ASN A 1 291 ? 48.817 18.307 -1.682 1.00 90.56 291 ASN A CA 1
ATOM 2298 C C . ASN A 1 291 ? 50.099 18.361 -0.846 1.00 90.56 291 ASN A C 1
ATOM 2300 O O . ASN A 1 291 ? 50.895 19.267 -1.040 1.00 90.56 291 ASN A O 1
ATOM 2304 N N . LYS A 1 292 ? 50.386 17.320 -0.051 1.00 93.50 292 LYS A N 1
ATOM 2305 C CA . LYS A 1 292 ? 51.638 17.220 0.726 1.00 93.50 292 LYS A CA 1
ATOM 2306 C C . LYS A 1 292 ? 52.898 17.310 -0.143 1.00 93.50 292 LYS A C 1
ATOM 2308 O O . LYS A 1 292 ? 53.906 17.850 0.298 1.00 93.50 292 LYS A O 1
ATOM 2313 N N . ASN A 1 293 ? 52.856 16.801 -1.378 1.00 91.62 293 ASN A N 1
ATOM 2314 C CA . ASN A 1 293 ? 53.957 16.953 -2.333 1.00 91.62 293 ASN A CA 1
ATOM 2315 C C . ASN A 1 293 ? 54.067 18.379 -2.899 1.00 91.62 293 ASN A C 1
ATOM 2317 O O . ASN A 1 293 ? 55.181 18.820 -3.164 1.00 91.62 293 ASN A O 1
ATOM 2321 N N . ILE A 1 294 ? 52.947 19.084 -3.097 1.00 91.19 294 ILE A N 1
ATOM 2322 C CA . ILE A 1 294 ? 52.926 20.500 -3.496 1.00 91.19 294 ILE A CA 1
ATOM 2323 C C . ILE A 1 294 ? 53.465 21.362 -2.352 1.00 91.19 294 ILE A C 1
ATOM 2325 O O . ILE A 1 294 ? 54.381 22.144 -2.583 1.00 91.19 294 ILE A O 1
ATOM 2329 N N . ASP A 1 295 ? 52.991 21.147 -1.124 1.00 93.50 295 ASP A N 1
ATOM 2330 C CA . ASP A 1 295 ? 53.462 21.837 0.082 1.00 93.50 295 ASP A CA 1
ATOM 2331 C C . ASP A 1 295 ? 54.985 21.641 0.255 1.00 93.50 295 ASP A C 1
ATOM 2333 O O . ASP A 1 295 ? 55.738 22.605 0.372 1.00 93.50 295 ASP A O 1
ATOM 2337 N N . ALA A 1 296 ? 55.476 20.401 0.121 1.00 92.19 296 ALA A N 1
ATOM 2338 C CA . ALA A 1 296 ? 56.908 20.090 0.169 1.00 92.19 296 ALA A CA 1
ATOM 2339 C C . ALA A 1 296 ? 57.722 20.615 -1.036 1.00 92.19 296 ALA A C 1
ATOM 2341 O O . ALA A 1 296 ? 58.950 20.713 -0.952 1.00 92.19 296 ALA A O 1
ATOM 2342 N N . GLN A 1 297 ? 57.091 20.926 -2.176 1.00 89.31 297 GLN A N 1
ATOM 2343 C CA . GLN A 1 297 ? 57.746 21.651 -3.272 1.00 89.31 297 GLN A CA 1
ATOM 2344 C C . GLN A 1 297 ? 57.762 23.161 -3.024 1.00 89.31 297 GLN A C 1
ATOM 2346 O O . GLN A 1 297 ? 58.760 23.794 -3.364 1.00 89.31 297 GLN A O 1
ATOM 2351 N N . GLN A 1 298 ? 56.729 23.717 -2.390 1.00 91.44 298 GLN A N 1
ATOM 2352 C CA . GLN A 1 298 ? 56.696 25.119 -1.984 1.00 91.44 298 GLN A CA 1
ATOM 2353 C C . GLN A 1 298 ? 57.777 25.407 -0.937 1.00 91.44 298 GLN A C 1
ATOM 2355 O O . GLN A 1 298 ? 58.603 26.282 -1.167 1.00 91.44 298 GLN A O 1
ATOM 2360 N N . GLU A 1 299 ? 57.895 24.589 0.117 1.00 92.38 299 GLU A N 1
ATOM 2361 C CA . GLU A 1 299 ? 58.980 24.716 1.110 1.00 92.38 299 GLU A CA 1
ATOM 2362 C C . GLU A 1 299 ? 60.380 24.663 0.467 1.00 92.38 299 GLU A C 1
ATOM 2364 O O . GLU A 1 299 ? 61.310 25.339 0.909 1.00 92.38 299 GLU A O 1
ATOM 2369 N N . ARG A 1 300 ? 60.551 23.878 -0.608 1.00 91.75 300 ARG A N 1
ATOM 2370 C CA . ARG A 1 300 ? 61.811 23.817 -1.372 1.00 91.75 300 ARG A CA 1
ATOM 2371 C C . ARG A 1 300 ? 62.052 25.045 -2.245 1.00 91.75 300 ARG A C 1
ATOM 2373 O O . ARG A 1 300 ? 63.213 25.384 -2.459 1.00 91.75 300 ARG A O 1
ATOM 2380 N N . LEU A 1 301 ? 61.002 25.673 -2.772 1.00 88.88 301 LEU A N 1
ATOM 2381 C CA . LEU A 1 301 ? 61.103 26.933 -3.511 1.00 88.88 301 LEU A CA 1
ATOM 2382 C C . LEU A 1 301 ? 61.443 28.081 -2.560 1.00 88.88 301 LEU A C 1
ATOM 2384 O O . LEU A 1 301 ? 62.399 28.803 -2.822 1.00 88.88 301 LEU A O 1
ATOM 2388 N N . ASP A 1 302 ? 60.768 28.165 -1.415 1.00 87.75 302 ASP A N 1
ATOM 2389 C CA . ASP A 1 302 ? 61.029 29.179 -0.389 1.00 87.75 302 ASP A CA 1
ATOM 2390 C C . ASP A 1 302 ? 62.477 29.059 0.137 1.00 87.75 302 ASP A C 1
ATOM 2392 O O . ASP A 1 302 ? 63.231 30.034 0.162 1.00 87.75 302 ASP A O 1
ATOM 2396 N N . ALA A 1 303 ? 62.936 27.835 0.431 1.00 87.81 303 ALA A N 1
ATOM 2397 C CA . ALA A 1 303 ? 64.334 27.574 0.787 1.00 87.81 303 ALA 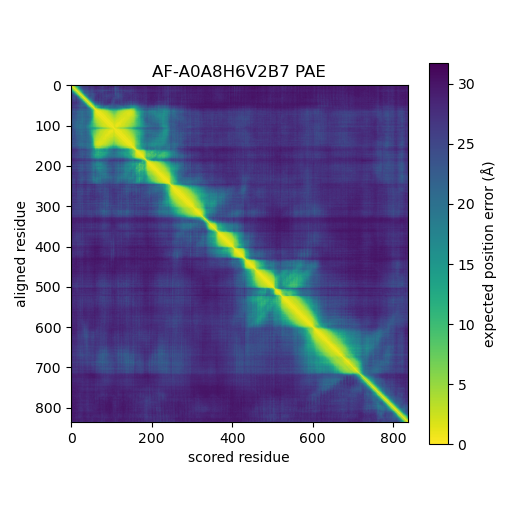A CA 1
ATOM 2398 C C . ALA A 1 303 ? 65.324 27.852 -0.367 1.00 87.81 303 ALA A C 1
ATOM 2400 O O . ALA A 1 303 ? 66.487 28.184 -0.126 1.00 87.81 303 ALA A O 1
ATOM 2401 N N . SER A 1 304 ? 64.894 27.726 -1.627 1.00 85.00 304 SER A N 1
ATOM 2402 C CA . SER A 1 304 ? 65.707 28.093 -2.791 1.00 85.00 304 SER A CA 1
ATOM 2403 C C . SER A 1 304 ? 65.854 29.612 -2.910 1.00 85.00 304 SER A C 1
ATOM 2405 O O . SER A 1 304 ? 66.954 30.076 -3.215 1.00 85.00 304 SER A O 1
ATOM 2407 N N . ASP A 1 305 ? 64.814 30.392 -2.617 1.00 84.44 305 ASP A N 1
ATOM 2408 C CA . ASP A 1 305 ? 64.877 31.858 -2.608 1.00 84.44 305 ASP A CA 1
ATOM 2409 C C . ASP A 1 305 ? 65.807 32.388 -1.502 1.00 84.44 305 ASP A C 1
ATOM 2411 O O . ASP A 1 305 ? 66.601 33.302 -1.751 1.00 84.44 305 ASP A O 1
ATOM 2415 N N . ASP A 1 306 ? 65.858 31.740 -0.334 1.00 83.31 306 ASP A N 1
ATOM 2416 C CA . ASP A 1 306 ? 66.892 32.002 0.681 1.00 83.31 306 ASP A CA 1
ATOM 2417 C C . ASP A 1 306 ? 68.317 31.760 0.135 1.00 83.31 306 ASP A C 1
ATOM 2419 O O . ASP A 1 306 ? 69.239 32.555 0.369 1.00 83.31 306 ASP A O 1
ATOM 2423 N N . THR A 1 307 ? 68.535 30.703 -0.662 1.00 83.69 307 THR A N 1
ATOM 2424 C CA . THR A 1 307 ? 69.842 30.520 -1.323 1.00 83.69 307 THR A CA 1
ATOM 2425 C C . THR A 1 307 ? 70.094 31.558 -2.419 1.00 83.69 307 THR A C 1
ATOM 2427 O O . THR A 1 307 ? 71.225 32.029 -2.551 1.00 83.69 307 THR A O 1
ATOM 2430 N N . SER A 1 308 ? 69.059 31.968 -3.156 1.00 80.12 308 SER A N 1
ATOM 2431 C CA . SER A 1 308 ? 69.127 32.970 -4.225 1.00 80.12 308 SER A CA 1
ATOM 2432 C C . SER A 1 308 ? 69.528 34.341 -3.679 1.00 80.12 308 SER A C 1
ATOM 2434 O O . SER A 1 308 ? 70.513 34.924 -4.134 1.00 80.12 308 SER A O 1
ATOM 2436 N N . THR A 1 309 ? 68.876 34.809 -2.611 1.00 83.12 309 THR A N 1
ATOM 2437 C CA . THR A 1 309 ? 69.246 36.055 -1.917 1.00 83.12 309 THR A CA 1
ATOM 2438 C C . THR A 1 309 ? 70.655 35.980 -1.318 1.00 83.12 309 THR A C 1
ATOM 2440 O O . THR A 1 309 ? 71.410 36.957 -1.364 1.00 83.12 309 THR A O 1
ATOM 2443 N N . THR A 1 310 ? 71.076 34.805 -0.833 1.00 83.56 310 THR A N 1
ATOM 2444 C CA . THR A 1 310 ? 72.456 34.571 -0.378 1.00 83.56 310 THR A CA 1
ATOM 2445 C C . THR A 1 310 ? 73.467 34.672 -1.532 1.00 83.56 310 THR A C 1
ATOM 2447 O O . THR A 1 310 ? 74.552 35.237 -1.352 1.00 83.56 310 THR A O 1
ATOM 2450 N N . PHE A 1 311 ? 73.134 34.164 -2.723 1.00 81.81 311 PHE A N 1
ATOM 2451 C CA . PHE A 1 311 ? 73.946 34.322 -3.933 1.00 81.81 311 PHE A CA 1
ATOM 2452 C C . PHE A 1 311 ? 73.979 35.773 -4.418 1.00 81.81 311 PHE A C 1
ATOM 2454 O O . PHE A 1 311 ? 75.062 36.276 -4.706 1.00 81.81 311 PHE A O 1
ATOM 2461 N N . GLU A 1 312 ? 72.845 36.473 -4.447 1.00 85.06 312 GLU A N 1
ATOM 2462 C CA . GLU A 1 312 ? 72.771 37.879 -4.856 1.00 85.06 312 GLU A CA 1
ATOM 2463 C C . GLU A 1 312 ? 73.594 38.776 -3.917 1.00 85.06 312 GLU A C 1
ATOM 2465 O O . GLU A 1 312 ? 74.327 39.655 -4.372 1.00 85.06 312 GLU A O 1
ATOM 2470 N N . LYS A 1 313 ? 73.563 38.504 -2.605 1.00 86.81 313 LYS A N 1
ATOM 2471 C CA . LYS A 1 313 ? 74.410 39.185 -1.616 1.00 86.81 313 LYS A CA 1
ATOM 2472 C C . LYS A 1 313 ? 75.901 38.954 -1.880 1.00 86.81 313 LYS A C 1
ATOM 2474 O O . LYS A 1 313 ? 76.663 39.917 -1.881 1.00 86.81 313 LYS A O 1
ATOM 2479 N N . LYS A 1 314 ? 76.315 37.712 -2.163 1.00 86.62 314 LYS A N 1
ATOM 2480 C CA . LYS A 1 314 ? 77.701 37.399 -2.568 1.00 86.62 314 LYS A CA 1
ATOM 2481 C C . LYS A 1 314 ? 78.078 38.063 -3.893 1.00 86.62 314 LYS A C 1
ATOM 2483 O O . LYS A 1 314 ? 79.208 38.511 -4.043 1.00 86.62 314 LYS A O 1
ATOM 2488 N N . PHE A 1 315 ? 77.152 38.151 -4.846 1.00 84.75 315 PHE A N 1
ATOM 2489 C CA . PHE A 1 315 ? 77.393 38.797 -6.134 1.00 84.75 315 PHE A CA 1
ATOM 2490 C C . PHE A 1 315 ? 77.590 40.310 -5.970 1.00 84.75 315 PHE A C 1
ATOM 2492 O O . PHE A 1 315 ? 78.530 40.865 -6.535 1.00 84.75 315 PHE A O 1
ATOM 2499 N N . LYS A 1 316 ? 76.781 40.964 -5.124 1.00 87.00 316 LYS A N 1
ATOM 2500 C CA . LYS A 1 316 ? 76.968 42.371 -4.730 1.00 87.00 316 LYS A CA 1
ATOM 2501 C C . LYS A 1 316 ? 78.301 42.586 -4.008 1.00 87.00 316 LYS A C 1
ATOM 2503 O O . LYS A 1 316 ? 79.031 43.491 -4.390 1.00 87.00 316 LYS A O 1
ATOM 2508 N N . GLU A 1 317 ? 78.674 41.716 -3.067 1.00 84.12 317 GLU A N 1
ATOM 2509 C CA . GLU A 1 317 ? 79.984 41.770 -2.392 1.00 84.12 317 GLU A CA 1
ATOM 2510 C C . GLU A 1 317 ? 81.153 41.642 -3.390 1.00 84.12 317 GLU A C 1
ATOM 2512 O O . GLU A 1 317 ? 82.113 42.408 -3.335 1.00 84.12 317 GLU A O 1
ATOM 2517 N N . ILE A 1 318 ? 81.074 40.710 -4.347 1.00 85.50 318 ILE A N 1
ATOM 2518 C CA . ILE A 1 318 ? 82.083 40.559 -5.408 1.00 85.50 318 ILE A CA 1
ATOM 2519 C C . ILE A 1 318 ? 82.134 41.813 -6.292 1.00 85.50 318 ILE A C 1
ATOM 2521 O O . ILE A 1 318 ? 83.224 42.289 -6.609 1.00 85.50 318 ILE A O 1
ATOM 2525 N N . HIS A 1 319 ? 80.983 42.382 -6.658 1.00 81.56 319 HIS A N 1
ATOM 2526 C CA . HIS A 1 319 ? 80.916 43.573 -7.501 1.00 81.56 319 HIS A CA 1
ATOM 2527 C C . HIS A 1 319 ? 81.473 44.819 -6.788 1.00 81.56 319 HIS A C 1
ATOM 2529 O O . HIS A 1 319 ? 82.269 45.550 -7.379 1.00 81.56 319 HIS A O 1
ATOM 2535 N N . GLU A 1 320 ? 81.170 45.010 -5.500 1.00 80.62 320 GLU A N 1
ATOM 2536 C CA . GLU A 1 320 ? 81.769 46.055 -4.657 1.00 80.62 320 GLU A CA 1
ATOM 2537 C C . GLU A 1 320 ? 83.284 45.875 -4.487 1.00 80.62 320 GLU A C 1
ATOM 2539 O O . GLU A 1 320 ? 84.016 46.863 -4.457 1.00 80.62 320 GLU A O 1
ATOM 2544 N N . ARG A 1 321 ? 83.789 44.634 -4.440 1.00 76.31 321 ARG A N 1
ATOM 2545 C CA . ARG A 1 321 ? 85.237 44.352 -4.410 1.00 76.31 321 ARG A CA 1
ATOM 2546 C C . ARG A 1 321 ? 85.929 44.550 -5.765 1.00 76.31 321 ARG A C 1
ATOM 2548 O O . ARG A 1 321 ? 87.143 44.748 -5.783 1.00 76.31 321 ARG A O 1
ATOM 2555 N N . LEU A 1 322 ? 85.188 44.527 -6.875 1.00 74.62 322 LEU A N 1
ATOM 2556 C CA . LEU A 1 322 ? 85.692 44.796 -8.230 1.00 74.62 322 LEU A CA 1
ATOM 2557 C C . LEU A 1 322 ? 85.643 46.286 -8.606 1.00 74.62 322 LEU A C 1
ATOM 2559 O O . LEU A 1 322 ? 86.520 46.753 -9.332 1.00 74.62 322 LEU A O 1
ATOM 2563 N N . ALA A 1 323 ? 84.695 47.059 -8.069 1.00 72.25 323 ALA A N 1
ATOM 2564 C CA . ALA A 1 323 ? 84.545 48.490 -8.356 1.00 72.25 323 ALA A CA 1
ATOM 2565 C C . ALA A 1 323 ? 85.814 49.363 -8.127 1.00 72.25 323 ALA A C 1
ATOM 2567 O O . ALA A 1 323 ? 85.996 50.336 -8.864 1.00 72.25 323 ALA A O 1
ATOM 2568 N N . PRO A 1 324 ? 86.725 49.065 -7.171 1.00 64.12 324 PRO A N 1
ATOM 2569 C CA . PRO A 1 324 ? 88.011 49.761 -7.046 1.00 64.12 324 PRO A CA 1
ATOM 2570 C C . PRO A 1 324 ? 89.024 49.382 -8.135 1.00 64.12 324 PRO A C 1
ATOM 2572 O O . PRO A 1 324 ? 89.874 50.196 -8.481 1.00 64.12 324 PRO A O 1
ATOM 2575 N N . ILE A 1 325 ? 88.943 48.158 -8.667 1.00 60.59 325 ILE A N 1
ATOM 2576 C CA . ILE A 1 325 ? 89.849 47.640 -9.703 1.00 60.59 325 ILE A CA 1
ATOM 2577 C C . ILE A 1 325 ? 89.480 48.254 -11.058 1.00 60.59 325 ILE A C 1
ATOM 2579 O O . ILE A 1 325 ? 90.353 48.735 -11.775 1.00 60.59 325 ILE A O 1
ATOM 2583 N N . GLU A 1 326 ? 88.185 48.336 -11.363 1.00 55.38 326 GLU A N 1
ATOM 2584 C CA . GLU A 1 326 ? 87.670 48.979 -12.580 1.00 55.38 326 GLU A CA 1
ATOM 2585 C C . GLU A 1 326 ? 87.990 50.488 -12.618 1.00 55.38 326 GLU A C 1
ATOM 2587 O O . GLU A 1 326 ? 88.352 51.035 -13.658 1.00 55.38 326 GLU A O 1
ATOM 2592 N N . LYS A 1 327 ? 87.984 51.163 -11.458 1.00 57.50 327 LYS A N 1
ATOM 2593 C CA . LYS A 1 327 ? 88.377 52.581 -11.332 1.00 57.50 327 LYS A CA 1
ATOM 2594 C C . LYS A 1 327 ? 89.890 52.842 -11.373 1.00 57.50 327 LYS A C 1
ATOM 2596 O O . LYS A 1 327 ? 90.287 54.004 -11.393 1.00 57.50 327 LYS A O 1
ATOM 2601 N N . ALA A 1 328 ? 90.729 51.806 -11.413 1.00 54.94 328 ALA A N 1
ATOM 2602 C CA . ALA A 1 328 ? 92.184 51.939 -11.525 1.00 54.94 328 ALA A CA 1
ATOM 2603 C C . ALA A 1 328 ? 92.706 51.857 -12.976 1.00 54.94 328 ALA A C 1
ATOM 2605 O O . ALA A 1 328 ? 93.910 51.977 -13.191 1.00 54.94 328 ALA A O 1
ATOM 2606 N N . GLN A 1 329 ? 91.831 51.659 -13.972 1.00 50.78 329 GLN A N 1
ATOM 2607 C CA . GLN A 1 329 ? 92.220 51.342 -15.355 1.00 50.78 329 GLN A CA 1
ATOM 2608 C C . GLN A 1 329 ? 91.839 52.433 -16.379 1.00 50.78 329 GLN A C 1
ATOM 2610 O O . GLN A 1 329 ? 91.448 52.140 -17.505 1.00 50.78 329 GLN A O 1
ATOM 2615 N N . ALA A 1 330 ? 91.971 53.708 -15.992 1.00 49.22 330 ALA A N 1
ATOM 2616 C CA . ALA A 1 330 ? 91.598 54.872 -16.807 1.00 49.22 330 ALA A CA 1
ATOM 2617 C C . ALA A 1 330 ? 92.761 55.859 -17.067 1.00 49.22 330 ALA A C 1
ATOM 2619 O O . ALA A 1 330 ? 92.593 57.071 -16.947 1.00 49.22 330 ALA A O 1
ATOM 2620 N N . THR A 1 331 ? 93.932 55.352 -17.466 1.00 45.34 331 THR A N 1
ATOM 2621 C CA . THR A 1 331 ? 95.018 56.149 -18.077 1.00 45.34 331 THR A CA 1
ATOM 2622 C C . THR A 1 331 ? 95.799 55.300 -19.092 1.00 45.34 331 THR A C 1
ATOM 2624 O O . THR A 1 331 ? 96.457 54.340 -18.690 1.00 45.34 331 THR A O 1
ATOM 2627 N N . PRO A 1 332 ? 95.756 55.619 -20.400 1.00 46.12 332 PRO A N 1
ATOM 2628 C CA . PRO A 1 332 ? 96.493 54.877 -21.421 1.00 46.12 332 PRO A CA 1
ATOM 2629 C C . PRO A 1 332 ? 97.900 55.454 -21.658 1.00 46.12 332 PRO A C 1
ATOM 2631 O O . PRO A 1 332 ? 98.053 56.669 -21.788 1.00 46.12 332 PRO A O 1
ATOM 2634 N N . PRO A 1 333 ? 98.911 54.588 -21.814 1.00 46.31 333 PRO A N 1
ATOM 2635 C CA . PRO A 1 333 ? 100.056 54.855 -22.673 1.00 46.31 333 PRO A CA 1
ATOM 2636 C C . PRO A 1 333 ? 100.140 53.858 -23.844 1.00 46.31 333 PRO A C 1
ATOM 2638 O O . PRO A 1 333 ? 99.453 52.837 -23.882 1.00 46.31 333 PRO A O 1
ATOM 2641 N N . GLU A 1 334 ? 100.957 54.213 -24.830 1.00 35.81 334 GLU A N 1
ATOM 2642 C CA . GLU A 1 334 ? 101.006 53.614 -26.167 1.00 35.81 334 GLU A CA 1
ATOM 2643 C C . GLU A 1 334 ? 101.564 52.175 -26.233 1.00 35.81 334 GLU A C 1
ATOM 2645 O O . GLU A 1 334 ? 102.191 51.654 -25.312 1.00 35.81 334 GLU A O 1
ATOM 2650 N N . ALA A 1 335 ? 101.325 51.540 -27.385 1.00 38.97 335 ALA A N 1
ATOM 2651 C CA . ALA A 1 335 ? 101.884 50.252 -27.811 1.00 38.97 335 ALA A CA 1
ATOM 2652 C C . ALA A 1 335 ? 103.404 50.360 -28.141 1.00 38.97 335 ALA A C 1
ATOM 2654 O O . ALA A 1 335 ? 103.941 51.465 -28.060 1.00 38.97 335 ALA A O 1
ATOM 2655 N N . PRO A 1 336 ? 104.114 49.308 -28.628 1.00 47.25 336 PRO A N 1
ATOM 2656 C CA . PRO A 1 336 ? 103.734 47.901 -28.847 1.00 47.25 336 PRO A CA 1
ATOM 2657 C C . PRO A 1 336 ? 104.789 46.874 -28.319 1.00 47.25 336 PRO A C 1
ATOM 2659 O O . PRO A 1 336 ? 105.706 47.225 -27.588 1.00 47.25 336 PRO A O 1
ATOM 2662 N N . ALA A 1 337 ? 104.689 45.621 -28.798 1.00 35.62 337 ALA A N 1
ATOM 2663 C CA . ALA A 1 337 ? 105.733 44.573 -28.881 1.00 35.62 337 ALA A CA 1
ATOM 2664 C C . ALA A 1 337 ? 105.869 43.507 -27.755 1.00 35.62 337 ALA A C 1
ATOM 2666 O O . ALA A 1 337 ? 106.432 43.714 -26.687 1.00 35.62 337 ALA A O 1
ATOM 2667 N N . THR A 1 338 ? 105.424 42.296 -28.115 1.00 48.19 338 THR A N 1
ATOM 2668 C CA . THR A 1 338 ? 105.983 40.954 -27.820 1.00 48.19 338 THR A CA 1
ATOM 2669 C C . THR A 1 338 ? 107.223 40.809 -26.911 1.00 48.19 338 THR A C 1
ATOM 2671 O O . THR A 1 338 ? 108.335 41.062 -27.372 1.00 48.19 338 THR A O 1
ATOM 2674 N N . VAL A 1 339 ? 107.061 40.166 -25.739 1.00 46.09 339 VAL A N 1
ATOM 2675 C CA . VAL A 1 339 ? 108.080 39.310 -25.070 1.00 46.09 339 VAL A CA 1
ATOM 2676 C C . VAL A 1 339 ? 107.376 38.186 -24.264 1.00 46.09 339 VAL A C 1
ATOM 2678 O O . VAL A 1 339 ? 106.389 38.484 -23.592 1.00 46.09 339 VAL A O 1
ATOM 2681 N N . PRO A 1 340 ? 107.837 36.914 -24.295 1.00 54.69 340 PRO A N 1
ATOM 2682 C CA . PRO A 1 340 ? 107.315 35.822 -23.459 1.00 54.69 340 PRO A CA 1
ATOM 2683 C C . PRO A 1 340 ? 108.069 35.676 -22.118 1.00 54.69 340 PRO A C 1
ATOM 2685 O O . PRO A 1 340 ? 109.296 35.734 -22.085 1.00 54.69 340 PRO A O 1
ATOM 2688 N N . ILE A 1 341 ? 107.338 35.462 -21.017 1.00 47.34 341 ILE A N 1
ATOM 2689 C CA . ILE A 1 341 ? 107.823 35.379 -19.619 1.00 47.34 341 ILE A CA 1
ATOM 2690 C C . ILE A 1 341 ? 106.830 34.489 -18.838 1.00 47.34 341 ILE A C 1
ATOM 2692 O O . ILE A 1 341 ? 105.637 34.565 -19.117 1.00 47.34 341 ILE A O 1
ATOM 2696 N N . ASP A 1 342 ? 107.139 33.709 -17.798 1.00 47.88 342 ASP A N 1
ATOM 2697 C CA . ASP A 1 342 ? 108.316 32.941 -17.338 1.00 47.88 342 ASP A CA 1
ATOM 2698 C C . ASP A 1 342 ? 107.786 32.145 -16.120 1.00 47.88 342 ASP A C 1
ATOM 2700 O O . ASP A 1 342 ? 107.234 32.735 -15.185 1.00 47.88 342 ASP A O 1
ATOM 2704 N N . ALA A 1 343 ? 107.867 30.811 -16.129 1.00 55.88 343 ALA A N 1
ATOM 2705 C CA . ALA A 1 343 ? 107.170 29.971 -15.145 1.00 55.88 343 ALA A CA 1
ATOM 2706 C C . ALA A 1 343 ? 107.729 30.094 -13.709 1.00 55.88 343 ALA A C 1
ATOM 2708 O O . ALA A 1 343 ? 107.020 29.803 -12.741 1.00 55.88 343 ALA A O 1
ATOM 2709 N N . SER A 1 344 ? 108.966 30.578 -13.560 1.00 59.09 344 SER A N 1
ATOM 2710 C CA . SER A 1 344 ? 109.715 30.599 -12.293 1.00 59.09 344 SER A CA 1
ATOM 2711 C C . SER A 1 344 ? 109.061 31.450 -11.182 1.00 59.09 344 SER A C 1
ATOM 2713 O O . SER A 1 344 ? 109.253 31.215 -9.987 1.00 59.09 344 SER A O 1
ATOM 2715 N N . ASN A 1 345 ? 108.216 32.424 -11.545 1.00 58.03 345 ASN A N 1
ATOM 2716 C CA . ASN A 1 345 ? 107.563 33.323 -10.582 1.00 58.03 345 ASN A CA 1
ATOM 2717 C C . ASN A 1 345 ? 106.351 32.679 -9.865 1.00 58.03 345 ASN A C 1
ATOM 2719 O O . ASN A 1 345 ? 105.987 33.081 -8.759 1.00 58.03 345 ASN A O 1
ATOM 2723 N N . ILE A 1 346 ? 105.723 31.654 -10.454 1.00 63.16 346 ILE A N 1
ATOM 2724 C CA . ILE A 1 346 ? 104.555 30.980 -9.851 1.00 63.16 346 ILE A CA 1
ATOM 2725 C C . ILE A 1 346 ? 104.987 30.079 -8.684 1.00 63.16 346 ILE A C 1
ATOM 2727 O O . ILE A 1 346 ? 104.339 30.056 -7.635 1.00 63.16 346 ILE A O 1
ATOM 2731 N N . GLU A 1 347 ? 106.117 29.389 -8.829 1.00 65.12 347 GLU A N 1
ATOM 2732 C CA . GLU A 1 347 ? 106.632 28.435 -7.841 1.00 65.12 347 GLU A CA 1
ATOM 2733 C C . GLU A 1 347 ? 107.075 29.128 -6.535 1.00 65.12 347 GLU A C 1
ATOM 2735 O O . GLU A 1 347 ? 106.765 28.669 -5.431 1.00 65.12 347 GLU A O 1
ATOM 2740 N N . LEU A 1 348 ? 107.678 30.319 -6.644 1.00 69.12 348 LEU A N 1
ATOM 2741 C CA . LEU A 1 348 ? 107.999 31.182 -5.500 1.00 69.12 348 LEU A CA 1
ATOM 2742 C C . LEU A 1 348 ? 106.756 31.644 -4.719 1.00 69.12 348 LEU A C 1
ATOM 2744 O O . LEU A 1 348 ? 106.815 31.788 -3.494 1.00 69.12 348 LEU A O 1
ATOM 2748 N N . ARG A 1 349 ? 105.614 31.846 -5.392 1.00 67.75 349 ARG A N 1
ATOM 2749 C CA . ARG A 1 349 ? 104.362 32.254 -4.731 1.00 67.75 349 ARG A CA 1
ATOM 2750 C C . ARG A 1 349 ? 103.724 31.109 -3.944 1.00 67.75 349 ARG A C 1
ATOM 2752 O O . ARG A 1 349 ? 103.242 31.358 -2.841 1.00 67.75 349 ARG A O 1
ATOM 2759 N N . LEU A 1 350 ? 103.778 29.874 -4.448 1.00 72.12 350 LEU A N 1
ATOM 2760 C CA . LEU A 1 350 ? 103.304 28.684 -3.724 1.00 72.12 350 LEU A CA 1
ATOM 2761 C C . LEU A 1 350 ? 104.086 28.461 -2.421 1.00 72.12 350 LEU A C 1
ATOM 2763 O O . LEU A 1 350 ? 103.486 28.345 -1.351 1.00 72.12 350 LEU A O 1
ATOM 2767 N N . LYS A 1 351 ? 105.421 28.523 -2.484 1.00 73.12 351 LYS A N 1
ATOM 2768 C CA . LYS A 1 351 ? 106.296 28.321 -1.316 1.00 73.12 351 LYS A CA 1
ATOM 2769 C C . LYS A 1 351 ? 106.111 29.381 -0.218 1.00 73.12 351 LYS A C 1
ATOM 2771 O O . LYS A 1 351 ? 106.349 29.114 0.960 1.00 73.12 351 LYS A O 1
ATOM 2776 N N . ASN A 1 352 ? 105.656 30.582 -0.582 1.00 72.00 352 ASN A N 1
ATOM 2777 C CA . ASN A 1 352 ? 105.311 31.627 0.382 1.00 72.00 352 ASN A CA 1
ATOM 2778 C C . ASN A 1 352 ? 103.945 31.385 1.059 1.00 72.00 352 ASN A C 1
ATOM 2780 O O . ASN A 1 352 ? 103.779 31.726 2.225 1.00 72.00 352 ASN A O 1
ATOM 2784 N N . VAL A 1 353 ? 102.968 30.772 0.379 1.00 74.00 353 VAL A N 1
ATOM 2785 C CA . VAL A 1 353 ? 101.676 30.415 1.003 1.00 74.00 353 VAL A CA 1
ATOM 2786 C C . VAL A 1 353 ? 101.866 29.317 2.054 1.00 74.00 353 VAL A C 1
ATOM 2788 O O . VAL A 1 353 ? 101.369 29.441 3.173 1.00 74.00 353 VAL A O 1
ATOM 2791 N N . GLU A 1 354 ? 102.658 28.292 1.739 1.00 72.00 354 GLU A N 1
ATOM 2792 C CA . GLU A 1 354 ? 102.945 27.170 2.643 1.00 72.00 354 GLU A CA 1
ATOM 2793 C C . GLU A 1 354 ? 103.622 27.625 3.954 1.00 72.00 354 GLU A C 1
ATOM 2795 O O . GLU A 1 354 ? 103.186 27.266 5.050 1.00 72.00 354 GLU A O 1
ATOM 2800 N N . ASN A 1 355 ? 104.599 28.537 3.863 1.00 69.19 355 ASN A N 1
ATOM 2801 C CA . ASN A 1 355 ? 105.274 29.146 5.020 1.00 69.19 355 ASN A CA 1
ATOM 2802 C C . ASN A 1 355 ? 104.398 30.084 5.878 1.00 69.19 355 ASN A C 1
ATOM 2804 O O . ASN A 1 355 ? 104.839 30.520 6.947 1.00 69.19 355 ASN A O 1
ATOM 2808 N N . ASN A 1 356 ? 103.186 30.424 5.428 1.00 66.75 356 ASN A N 1
ATOM 2809 C CA . ASN A 1 356 ? 102.232 31.212 6.210 1.00 66.75 356 ASN A CA 1
ATOM 2810 C C . ASN A 1 356 ? 101.163 30.345 6.899 1.00 66.75 356 ASN A C 1
ATOM 2812 O O . ASN A 1 356 ? 100.673 30.746 7.954 1.00 66.75 356 ASN A O 1
ATOM 2816 N N . LEU A 1 357 ? 100.860 29.136 6.401 1.00 65.94 357 LEU A N 1
ATOM 2817 C CA . LEU A 1 357 ? 99.970 28.198 7.108 1.00 65.94 357 LEU A CA 1
ATOM 2818 C C . LEU A 1 357 ? 100.604 27.625 8.386 1.00 65.94 357 LEU A C 1
ATOM 2820 O O . LEU A 1 357 ? 99.906 27.409 9.374 1.00 65.94 357 LEU A O 1
ATOM 2824 N N . SER A 1 358 ? 101.925 27.423 8.409 1.00 57.81 358 SER A N 1
ATOM 2825 C CA . SER A 1 358 ? 102.644 26.849 9.560 1.00 57.81 358 SER A CA 1
ATOM 2826 C C . SER A 1 358 ? 102.712 27.756 10.802 1.00 57.81 358 SER A C 1
ATOM 2828 O O . SER A 1 358 ? 103.205 27.328 11.845 1.00 57.81 358 SER A O 1
ATOM 2830 N N . LYS A 1 359 ? 102.209 28.997 10.715 1.00 57.56 359 LYS A N 1
ATOM 2831 C CA . LYS A 1 359 ? 102.224 30.000 11.797 1.00 57.56 359 LYS A CA 1
ATOM 2832 C C . LYS A 1 359 ? 100.878 30.189 12.504 1.00 57.56 359 LYS A C 1
ATOM 2834 O O . LYS A 1 359 ? 100.785 31.041 13.385 1.00 57.56 359 LYS A O 1
ATOM 2839 N N . ILE A 1 360 ? 99.840 29.436 12.135 1.00 55.78 360 ILE A N 1
ATOM 2840 C CA . ILE A 1 360 ? 98.521 29.532 12.777 1.00 55.78 360 ILE A CA 1
ATOM 2841 C C . ILE A 1 360 ? 98.622 28.987 14.220 1.00 55.78 360 ILE A C 1
ATOM 2843 O O . ILE A 1 360 ? 99.000 27.824 14.393 1.00 55.78 360 ILE A O 1
ATOM 2847 N N . PRO A 1 361 ? 98.322 29.786 15.267 1.00 54.59 361 PRO A N 1
ATOM 2848 C CA . PRO A 1 361 ? 98.464 29.348 16.656 1.00 54.59 361 PRO A CA 1
ATOM 2849 C C . PRO A 1 361 ? 97.552 28.168 17.011 1.00 54.59 361 PRO A C 1
ATOM 2851 O O . PRO A 1 361 ? 96.424 28.069 16.527 1.00 54.59 361 PRO A O 1
ATOM 2854 N N . ARG A 1 362 ? 98.024 27.285 17.904 1.00 53.94 362 ARG A N 1
ATOM 2855 C CA . ARG A 1 362 ? 97.201 26.199 18.465 1.00 53.94 362 ARG A CA 1
ATOM 2856 C C . ARG A 1 362 ? 95.986 26.786 19.209 1.00 53.94 362 ARG A C 1
ATOM 2858 O O . ARG A 1 362 ? 96.163 27.772 19.921 1.00 53.94 362 ARG A O 1
ATOM 2865 N N . PRO A 1 363 ? 94.785 26.191 19.077 1.00 60.22 363 PRO A N 1
ATOM 2866 C CA . PRO A 1 363 ? 93.572 26.722 19.695 1.00 60.22 363 PRO A CA 1
ATOM 2867 C C . PRO A 1 363 ? 93.632 26.664 21.227 1.00 60.22 363 PRO A C 1
ATOM 2869 O O . PRO A 1 363 ? 94.063 25.663 21.800 1.00 60.22 363 PRO A O 1
ATOM 2872 N N . ASP A 1 364 ? 93.165 27.735 21.870 1.00 55.47 364 ASP A N 1
ATOM 2873 C CA . ASP A 1 364 ? 93.141 27.883 23.327 1.00 55.47 364 ASP A CA 1
ATOM 2874 C C . ASP A 1 364 ? 92.299 26.812 24.038 1.00 55.47 364 ASP A C 1
ATOM 2876 O O . ASP A 1 364 ? 91.269 26.341 23.544 1.00 55.47 364 ASP A O 1
ATOM 2880 N N . SER A 1 365 ? 92.690 26.499 25.274 1.00 64.38 365 SER A N 1
ATOM 2881 C CA . SER A 1 365 ? 92.049 25.485 26.123 1.00 64.38 365 SER A CA 1
ATOM 2882 C C . SER A 1 365 ? 90.566 25.756 26.429 1.00 64.38 365 SER A C 1
ATOM 2884 O O . SER A 1 365 ? 89.818 24.813 26.688 1.00 64.38 365 SER A O 1
ATOM 2886 N N . SER A 1 366 ? 90.101 27.011 26.343 1.00 71.06 366 SER A N 1
ATOM 2887 C CA . SER A 1 366 ? 88.674 27.353 26.493 1.00 71.06 366 SER A CA 1
ATOM 2888 C C . SER A 1 366 ? 87.822 26.911 25.295 1.00 71.06 366 SER A C 1
ATOM 2890 O O . SER A 1 366 ? 86.643 26.586 25.444 1.00 71.06 366 SER A O 1
ATOM 2892 N N . LEU A 1 367 ? 88.424 26.841 24.105 1.00 73.38 367 LEU A N 1
ATOM 2893 C CA . LEU A 1 367 ? 87.792 26.291 22.910 1.00 73.38 367 LEU A CA 1
ATOM 2894 C C . LEU A 1 367 ? 87.681 24.767 23.043 1.00 73.38 367 LEU A C 1
ATOM 2896 O O . LEU A 1 367 ? 86.638 24.199 22.731 1.00 73.38 367 LEU A O 1
ATOM 2900 N N . GLN A 1 368 ? 88.712 24.123 23.597 1.00 78.31 368 GLN A N 1
ATOM 2901 C CA . GLN A 1 368 ? 88.723 22.683 23.854 1.00 78.31 368 GLN A CA 1
ATOM 2902 C C . GLN A 1 368 ? 87.669 22.260 24.893 1.00 78.31 368 GLN A C 1
ATOM 2904 O O . GLN A 1 368 ? 86.914 21.325 24.632 1.00 78.31 368 GLN A O 1
ATOM 2909 N N . SER A 1 369 ? 87.532 22.971 26.020 1.00 77.75 369 SER A N 1
ATOM 2910 C CA . SER A 1 369 ? 86.493 22.660 27.019 1.00 77.75 369 SER A CA 1
ATOM 2911 C C . SER A 1 369 ? 85.071 22.887 26.488 1.00 77.75 369 SER A C 1
ATOM 2913 O O . SER A 1 369 ? 84.164 22.107 26.780 1.00 77.75 369 SER A O 1
ATOM 2915 N N . ARG A 1 370 ? 84.871 23.905 25.642 1.00 81.31 370 ARG A N 1
ATOM 2916 C CA . ARG A 1 370 ? 83.585 24.172 24.983 1.00 81.31 370 ARG A CA 1
ATOM 2917 C C . ARG A 1 370 ? 83.240 23.131 23.912 1.00 81.31 370 ARG A C 1
ATOM 2919 O O . ARG A 1 370 ? 82.078 22.745 23.814 1.00 81.31 370 ARG A O 1
ATOM 2926 N N . VAL A 1 371 ? 84.224 22.648 23.149 1.00 83.19 371 VAL A N 1
ATOM 2927 C CA . VAL A 1 371 ? 84.059 21.502 22.234 1.00 83.19 371 VAL A CA 1
ATOM 2928 C C . VAL A 1 371 ? 83.707 20.237 23.018 1.00 83.19 371 VAL A C 1
ATOM 2930 O O . VAL A 1 371 ? 82.801 19.513 22.616 1.00 83.19 371 VAL A O 1
ATOM 2933 N N . GLN A 1 372 ? 84.342 20.003 24.168 1.00 85.19 372 GLN A N 1
ATOM 2934 C CA . GLN A 1 372 ? 84.058 18.834 24.999 1.00 85.19 372 GLN A CA 1
ATOM 2935 C C . GLN A 1 372 ? 82.645 18.877 25.611 1.00 85.19 372 GLN A C 1
ATOM 2937 O O . GLN A 1 372 ? 81.924 17.889 25.517 1.00 85.19 372 GLN A O 1
ATOM 2942 N N . ASN A 1 373 ? 82.180 20.033 26.103 1.00 89.88 373 ASN A N 1
ATOM 2943 C CA . ASN A 1 373 ? 80.795 20.184 26.573 1.00 89.88 373 ASN A CA 1
ATOM 2944 C C . ASN A 1 373 ? 79.754 20.011 25.449 1.00 89.88 373 ASN A C 1
ATOM 2946 O O . ASN A 1 373 ? 78.679 19.456 25.674 1.00 89.88 373 ASN A O 1
ATOM 2950 N N . LEU A 1 374 ? 80.061 20.466 24.228 1.00 88.25 374 LEU A N 1
ATOM 2951 C CA . LEU A 1 374 ? 79.214 20.206 23.061 1.00 88.25 374 LEU A CA 1
ATOM 2952 C C . LEU A 1 374 ? 79.204 18.717 22.691 1.00 88.25 374 LEU A C 1
ATOM 2954 O O . LEU A 1 374 ? 78.143 18.197 22.365 1.00 88.25 374 LEU A O 1
ATOM 2958 N N . SER A 1 375 ? 80.342 18.026 22.802 1.00 90.00 375 SER A N 1
ATOM 2959 C CA . SER A 1 375 ? 80.437 16.577 22.591 1.00 90.00 375 SER A CA 1
ATOM 2960 C C . SER A 1 375 ? 79.593 15.793 23.602 1.00 90.00 375 SER A C 1
ATOM 2962 O O . SER A 1 375 ? 78.887 14.870 23.209 1.00 90.00 375 SER A O 1
ATOM 2964 N N . GLU A 1 376 ? 79.609 16.178 24.882 1.00 91.00 376 GLU A N 1
ATOM 2965 C CA . GLU A 1 376 ? 78.774 15.565 25.929 1.00 91.00 376 GLU A CA 1
ATOM 2966 C C . GLU A 1 376 ? 77.275 15.765 25.660 1.00 91.00 376 GLU A C 1
ATOM 2968 O O . GLU A 1 376 ? 76.493 14.822 25.767 1.00 91.00 376 GLU A O 1
ATOM 2973 N N . LYS A 1 377 ? 76.860 16.970 25.244 1.00 90.06 377 LYS A N 1
ATOM 2974 C CA . LYS A 1 377 ? 75.460 17.240 24.866 1.00 90.06 377 LYS A CA 1
ATOM 2975 C C . LYS A 1 377 ? 75.027 16.488 23.609 1.00 90.06 377 LYS A C 1
ATOM 2977 O O . LYS A 1 377 ? 73.876 16.068 23.521 1.00 90.06 377 LYS A O 1
ATOM 2982 N N . LEU A 1 378 ? 75.928 16.324 22.642 1.00 90.44 378 LEU A N 1
ATOM 2983 C CA . LEU A 1 378 ? 75.660 15.568 21.420 1.00 90.44 378 LEU A CA 1
ATOM 2984 C C . LEU A 1 378 ? 75.492 14.075 21.739 1.00 90.44 378 LEU A C 1
ATOM 2986 O O . LEU A 1 378 ? 74.546 13.468 21.246 1.00 90.44 378 LEU A O 1
ATOM 2990 N N . GLN A 1 379 ? 76.307 13.527 22.649 1.00 92.25 379 GLN A N 1
ATOM 2991 C CA . GLN A 1 379 ? 76.129 12.167 23.168 1.00 92.25 379 GLN A CA 1
ATOM 2992 C C . GLN A 1 379 ? 74.770 11.996 23.867 1.00 92.25 379 GLN A C 1
ATOM 2994 O O . GLN A 1 379 ? 74.026 11.086 23.525 1.00 92.25 379 GLN A O 1
ATOM 2999 N N . GLN A 1 380 ? 74.382 12.913 24.762 1.00 90.38 380 GLN A N 1
ATOM 3000 C CA . GLN A 1 380 ? 73.076 12.855 25.442 1.00 90.38 380 GLN A CA 1
ATOM 3001 C C . GLN A 1 380 ? 71.883 12.890 24.470 1.00 90.38 380 GLN A C 1
ATOM 3003 O O . GLN A 1 380 ? 70.883 12.206 24.690 1.00 90.38 380 GLN A O 1
ATOM 3008 N N . LEU A 1 381 ? 71.974 13.670 23.387 1.00 88.62 381 LEU A N 1
ATOM 3009 C CA . LEU A 1 381 ? 70.959 13.683 22.328 1.00 88.62 381 LEU A CA 1
ATOM 3010 C C . LEU A 1 381 ? 70.941 12.376 21.524 1.00 88.62 381 LEU A C 1
ATOM 3012 O O . LEU A 1 381 ? 69.866 11.915 21.144 1.00 88.62 381 LEU A O 1
ATOM 3016 N N . GLN A 1 382 ? 72.104 11.768 21.290 1.00 90.75 382 GLN A N 1
ATOM 3017 C CA . GLN A 1 382 ? 72.219 10.480 20.611 1.00 90.75 382 GLN A CA 1
ATOM 3018 C C . GLN A 1 382 ? 71.630 9.336 21.456 1.00 90.75 382 GLN A C 1
ATOM 3020 O O . GLN A 1 382 ? 70.912 8.493 20.919 1.00 90.75 382 GLN A O 1
ATOM 3025 N N . ASP A 1 383 ? 71.841 9.356 22.773 1.00 89.69 383 ASP A N 1
ATOM 3026 C CA . ASP A 1 383 ? 71.274 8.380 23.712 1.00 89.69 383 ASP A CA 1
ATOM 3027 C C . ASP A 1 383 ? 69.739 8.529 23.828 1.00 89.69 383 ASP A C 1
ATOM 3029 O O . ASP A 1 383 ? 69.006 7.539 23.852 1.00 89.69 383 ASP A O 1
ATOM 3033 N N . LEU A 1 384 ? 69.222 9.768 23.825 1.00 89.31 384 LEU A N 1
ATOM 3034 C CA . LEU A 1 384 ? 67.778 10.048 23.760 1.00 89.31 384 LEU A CA 1
ATOM 3035 C C . LEU A 1 384 ? 67.142 9.576 22.446 1.00 89.31 384 LEU A C 1
ATOM 3037 O O . LEU A 1 384 ? 66.034 9.036 22.462 1.00 89.31 384 LEU A O 1
ATOM 3041 N N . GLN A 1 385 ? 67.834 9.757 21.319 1.00 87.69 385 GLN A N 1
ATOM 3042 C CA . GLN A 1 385 ? 67.383 9.257 20.022 1.00 87.69 385 GLN A CA 1
ATOM 3043 C C . GLN A 1 385 ? 67.337 7.719 20.011 1.00 87.69 385 GLN A C 1
ATOM 3045 O O . GLN A 1 385 ? 66.345 7.155 19.557 1.00 87.69 385 GLN A O 1
ATOM 3050 N N . ALA A 1 386 ? 68.332 7.043 20.597 1.00 89.75 386 ALA A N 1
ATOM 3051 C CA . ALA A 1 386 ? 68.324 5.588 20.742 1.00 89.75 386 ALA A CA 1
ATOM 3052 C C . ALA A 1 386 ? 67.141 5.085 21.594 1.00 89.75 386 ALA A C 1
ATOM 3054 O O . ALA A 1 386 ? 66.434 4.176 21.167 1.00 89.75 386 ALA A O 1
ATOM 3055 N N . MET A 1 387 ? 66.858 5.714 22.745 1.00 90.56 387 MET A N 1
ATOM 3056 C CA . MET A 1 387 ? 65.694 5.354 23.576 1.00 90.56 387 MET A CA 1
ATOM 3057 C C . MET A 1 387 ? 64.354 5.591 22.865 1.00 90.56 387 MET A C 1
ATOM 3059 O O . MET A 1 387 ? 63.428 4.796 23.020 1.00 90.56 387 MET A O 1
ATOM 3063 N N . LYS A 1 388 ? 64.235 6.665 22.073 1.00 91.25 388 LYS A N 1
ATOM 3064 C CA . LYS A 1 388 ? 63.046 6.920 21.245 1.00 91.25 388 LYS A CA 1
ATOM 3065 C C . LYS A 1 388 ? 62.845 5.803 20.219 1.00 91.25 388 LYS A C 1
ATOM 3067 O O . LYS A 1 388 ? 61.727 5.315 20.067 1.00 91.25 388 LYS A O 1
ATOM 3072 N N . ASP A 1 389 ? 63.908 5.414 19.521 1.00 89.00 389 ASP A N 1
ATOM 3073 C CA . ASP A 1 389 ? 63.837 4.401 18.469 1.00 89.00 389 ASP A CA 1
ATOM 3074 C C . ASP A 1 389 ? 63.566 3.002 19.055 1.00 89.00 389 ASP A C 1
ATOM 3076 O O . ASP A 1 389 ? 62.786 2.242 18.484 1.00 89.00 389 ASP A O 1
ATOM 3080 N N . GLU A 1 390 ? 64.111 2.685 20.235 1.00 90.69 390 GLU A N 1
ATOM 3081 C CA . GLU A 1 390 ? 63.819 1.445 20.968 1.00 90.69 390 GLU A CA 1
ATOM 3082 C C . GLU A 1 390 ? 62.363 1.390 21.466 1.00 90.69 390 GLU A C 1
ATOM 3084 O O . GLU A 1 390 ? 61.696 0.367 21.299 1.00 90.69 390 GLU A O 1
ATOM 3089 N N . LEU A 1 391 ? 61.823 2.500 21.986 1.00 90.75 391 LEU A N 1
ATOM 3090 C CA . LEU A 1 391 ? 60.418 2.589 22.401 1.00 90.75 391 LEU A CA 1
ATOM 3091 C C . LEU A 1 391 ? 59.459 2.469 21.205 1.00 90.75 391 LEU A C 1
ATOM 3093 O O . LEU A 1 391 ? 58.489 1.717 21.269 1.00 90.75 391 LEU A O 1
ATOM 3097 N N . HIS A 1 392 ? 59.768 3.127 20.084 1.00 88.62 392 HIS A N 1
ATOM 3098 C CA . HIS A 1 392 ? 58.988 3.015 18.847 1.00 88.62 392 HIS A CA 1
ATOM 3099 C C . HIS A 1 392 ? 59.080 1.605 18.226 1.00 88.62 392 HIS A C 1
ATOM 3101 O O . HIS A 1 392 ? 58.132 1.137 17.586 1.00 88.62 392 HIS A O 1
ATOM 3107 N N . PHE A 1 393 ? 60.201 0.899 18.404 1.00 90.81 393 PHE A N 1
ATOM 3108 C CA . PHE A 1 393 ? 60.335 -0.494 17.976 1.00 90.81 393 PHE A CA 1
ATOM 3109 C C . PHE A 1 393 ? 59.531 -1.446 18.872 1.00 90.81 393 PHE A C 1
ATOM 3111 O O . PHE A 1 393 ? 58.856 -2.338 18.358 1.00 90.81 393 PHE A O 1
ATOM 3118 N N . ALA A 1 394 ? 59.547 -1.232 20.192 1.00 86.81 394 ALA A N 1
ATOM 3119 C CA . ALA A 1 394 ? 58.738 -1.990 21.143 1.00 86.81 394 ALA A CA 1
ATOM 3120 C C . ALA A 1 394 ? 57.232 -1.818 20.874 1.00 86.81 394 ALA A C 1
ATOM 3122 O O . ALA A 1 394 ? 56.515 -2.814 20.792 1.00 86.81 394 ALA A O 1
ATOM 3123 N N . GLU A 1 395 ? 56.774 -0.584 20.644 1.00 83.62 395 GLU A N 1
ATOM 3124 C CA . GLU A 1 395 ? 55.382 -0.285 20.285 1.00 83.62 395 GLU A CA 1
ATOM 3125 C C . GLU A 1 395 ? 54.992 -0.930 18.943 1.00 83.62 395 GLU A C 1
ATOM 3127 O O . GLU A 1 395 ? 53.936 -1.555 18.842 1.00 83.62 395 GLU A O 1
ATOM 3132 N N . MET A 1 396 ? 55.865 -0.896 17.923 1.00 83.19 396 MET A N 1
ATOM 3133 C CA . MET A 1 396 ? 55.606 -1.611 16.665 1.00 83.19 396 MET A CA 1
ATOM 3134 C C . MET A 1 396 ? 55.557 -3.135 16.824 1.00 83.19 396 MET A C 1
ATOM 3136 O O . MET A 1 396 ? 54.719 -3.765 16.180 1.00 83.19 396 MET A O 1
ATOM 3140 N N . GLU A 1 397 ? 56.410 -3.754 17.645 1.00 83.12 397 GLU A N 1
ATOM 3141 C CA . GLU A 1 397 ? 56.318 -5.197 17.912 1.00 83.12 397 GLU A CA 1
ATOM 3142 C C . GLU A 1 397 ? 55.080 -5.549 18.752 1.00 83.12 397 GLU A C 1
ATOM 3144 O O . GLU A 1 397 ? 54.477 -6.593 18.516 1.00 83.12 397 GLU A O 1
ATOM 3149 N N . GLU A 1 398 ? 54.624 -4.686 19.665 1.00 80.38 398 GLU A N 1
ATOM 3150 C CA . GLU A 1 398 ? 53.371 -4.891 20.404 1.00 80.38 398 GLU A CA 1
ATOM 3151 C C . GLU A 1 398 ? 52.131 -4.746 19.502 1.00 80.38 398 GLU A C 1
ATOM 3153 O O . GLU A 1 398 ? 51.250 -5.613 19.521 1.00 80.38 398 GLU A O 1
ATOM 3158 N N . ILE A 1 399 ? 52.096 -3.737 18.624 1.00 73.31 399 ILE A N 1
ATOM 3159 C CA . ILE A 1 399 ? 51.067 -3.587 17.580 1.00 73.31 399 ILE A CA 1
ATOM 3160 C C . ILE A 1 399 ? 51.088 -4.793 16.633 1.00 73.31 399 ILE A C 1
ATOM 3162 O O . ILE A 1 399 ? 50.052 -5.379 16.339 1.00 73.31 399 ILE A O 1
ATOM 3166 N N . LYS A 1 400 ? 52.265 -5.237 16.191 1.00 78.31 400 LYS A N 1
ATOM 3167 C CA . LYS A 1 400 ? 52.424 -6.415 15.324 1.00 78.31 400 LYS A CA 1
ATOM 3168 C C . LYS A 1 400 ? 52.048 -7.721 16.026 1.00 78.31 400 LYS A C 1
ATOM 3170 O O . LYS A 1 400 ? 51.583 -8.645 15.367 1.00 78.31 400 LYS A O 1
ATOM 3175 N N . LYS A 1 401 ? 52.228 -7.824 17.343 1.00 77.62 401 LYS A N 1
ATOM 3176 C CA . LYS A 1 401 ? 51.845 -8.999 18.138 1.00 77.62 401 LYS A CA 1
ATOM 3177 C C . LYS A 1 401 ? 50.342 -9.044 18.415 1.00 77.62 401 LYS A C 1
ATOM 3179 O O . LYS A 1 401 ? 49.775 -10.130 18.392 1.00 77.62 401 LYS A O 1
ATOM 3184 N N . SER A 1 402 ? 49.706 -7.892 18.628 1.00 67.44 402 SER A N 1
ATOM 3185 C CA . SER A 1 402 ? 48.252 -7.770 18.819 1.00 67.44 402 SER A CA 1
ATOM 3186 C C . SER A 1 402 ? 47.466 -7.842 17.502 1.00 67.44 402 SER A C 1
ATOM 3188 O O . SER A 1 402 ? 46.417 -8.473 17.459 1.00 67.44 402 SER A O 1
ATOM 3190 N N . ALA A 1 403 ? 48.002 -7.313 16.399 1.00 58.41 403 ALA A N 1
ATOM 3191 C CA . ALA A 1 403 ? 47.411 -7.421 15.059 1.00 58.41 403 ALA A CA 1
ATOM 3192 C C . ALA A 1 403 ? 47.641 -8.787 14.373 1.00 58.41 403 ALA A C 1
ATOM 3194 O O . ALA A 1 403 ? 47.163 -9.009 13.261 1.00 58.41 403 ALA A O 1
ATOM 3195 N N . VAL A 1 404 ? 48.387 -9.706 15.001 1.00 53.38 404 VAL A N 1
ATOM 3196 C CA . VAL A 1 404 ? 48.663 -11.060 14.483 1.00 53.38 404 VAL A CA 1
ATOM 3197 C C . VAL A 1 404 ? 48.042 -12.120 15.395 1.00 53.38 404 VAL A C 1
ATOM 3199 O O . VAL A 1 404 ? 48.646 -13.149 15.712 1.00 53.38 404 VAL A O 1
ATOM 3202 N N . ASP A 1 405 ? 46.759 -11.934 15.711 1.00 63.91 405 ASP A N 1
ATOM 3203 C CA . ASP A 1 405 ? 45.884 -13.071 15.982 1.00 63.91 405 ASP A CA 1
ATOM 3204 C C . ASP A 1 405 ? 45.758 -13.889 14.685 1.00 63.91 405 ASP A C 1
ATOM 3206 O O . ASP A 1 405 ? 44.937 -13.648 13.797 1.00 63.91 405 ASP A O 1
ATOM 3210 N N . LYS A 1 406 ? 46.664 -14.866 14.536 1.00 65.75 406 LYS A N 1
ATOM 3211 C CA . LYS A 1 406 ? 46.771 -15.726 13.344 1.00 65.75 406 LYS A CA 1
ATOM 3212 C C . LYS A 1 406 ? 45.457 -16.439 13.025 1.00 65.75 406 LYS A C 1
ATOM 3214 O O . LYS A 1 406 ? 45.218 -16.760 11.866 1.00 65.75 406 LYS A O 1
ATOM 3219 N N . SER A 1 407 ? 44.621 -16.670 14.034 1.00 70.50 407 SER A N 1
ATOM 3220 C CA . SER A 1 407 ? 43.241 -17.147 13.925 1.00 70.50 407 SER A CA 1
ATOM 3221 C C . SER A 1 407 ? 42.359 -16.223 13.086 1.00 70.50 407 SER A C 1
ATOM 3223 O O . SER A 1 407 ? 41.649 -16.718 12.215 1.00 70.50 407 SER A O 1
ATOM 3225 N N . GLU A 1 408 ? 42.413 -14.907 13.293 1.00 72.69 408 GLU A N 1
ATOM 3226 C CA . GLU A 1 408 ? 41.582 -13.951 12.557 1.00 72.69 408 GLU A CA 1
ATOM 3227 C C . GLU A 1 408 ? 42.045 -13.824 11.108 1.00 72.69 408 GLU A C 1
ATOM 3229 O O . GLU A 1 408 ? 41.237 -14.006 10.197 1.00 72.69 408 GLU A O 1
ATOM 3234 N N . ILE A 1 409 ? 43.353 -13.647 10.878 1.00 74.31 409 ILE A N 1
ATOM 3235 C CA . ILE A 1 409 ? 43.932 -13.592 9.524 1.00 74.31 409 ILE A CA 1
ATOM 3236 C C . ILE A 1 409 ? 43.672 -14.900 8.762 1.00 74.31 409 ILE A C 1
ATOM 3238 O O . ILE A 1 409 ? 43.329 -14.864 7.579 1.00 74.31 409 ILE A O 1
ATOM 3242 N N . GLN A 1 410 ? 43.777 -16.062 9.419 1.00 77.81 410 GLN A N 1
ATOM 3243 C CA . GLN A 1 410 ? 43.436 -17.340 8.793 1.00 77.81 410 GLN A CA 1
ATOM 3244 C C . GLN A 1 410 ? 41.928 -17.458 8.528 1.00 77.81 410 GLN A C 1
ATOM 3246 O O . GLN A 1 410 ? 41.550 -17.890 7.444 1.00 77.81 410 GLN A O 1
ATOM 3251 N N . SER A 1 411 ? 41.060 -17.006 9.442 1.00 79.00 411 SER A N 1
ATOM 3252 C CA . SER A 1 411 ? 39.606 -17.000 9.219 1.00 79.00 411 SER A CA 1
ATOM 3253 C C . SER A 1 411 ? 39.198 -16.092 8.052 1.00 79.00 411 SER A C 1
ATOM 3255 O O . SER A 1 411 ? 38.320 -16.455 7.268 1.00 79.00 411 SER A O 1
ATOM 3257 N N . LEU A 1 412 ? 39.885 -14.956 7.888 1.00 81.25 412 LEU A N 1
ATOM 3258 C CA . LEU A 1 412 ? 39.684 -14.007 6.798 1.00 81.25 412 LEU A CA 1
ATOM 3259 C C . LEU A 1 412 ? 40.223 -14.561 5.473 1.00 81.25 412 LEU A C 1
ATOM 3261 O O . LEU A 1 412 ? 39.598 -14.402 4.431 1.00 81.25 412 LEU A O 1
ATOM 3265 N N . LYS A 1 413 ? 41.346 -15.285 5.501 1.00 85.44 413 LYS A N 1
ATOM 3266 C CA . LYS A 1 413 ? 41.875 -16.005 4.335 1.00 85.44 413 LYS A CA 1
ATOM 3267 C C . LYS A 1 413 ? 40.953 -17.151 3.903 1.00 85.44 413 LYS A C 1
ATOM 3269 O O . LYS A 1 413 ? 40.732 -17.339 2.705 1.00 85.44 413 LYS A O 1
ATOM 3274 N N . ASP A 1 414 ? 40.379 -17.882 4.854 1.00 86.62 414 ASP A N 1
ATOM 3275 C CA . ASP A 1 414 ? 39.436 -18.976 4.602 1.00 86.62 414 ASP A CA 1
ATOM 3276 C C . ASP A 1 414 ? 38.067 -18.462 4.128 1.00 86.62 414 ASP A C 1
ATOM 3278 O O . ASP A 1 414 ? 37.400 -19.129 3.330 1.00 86.62 414 ASP A O 1
ATOM 3282 N N . SER A 1 415 ? 37.631 -17.286 4.595 1.00 86.50 415 SER A N 1
ATOM 3283 C CA . SER A 1 415 ? 36.410 -16.632 4.113 1.00 86.50 415 SER A CA 1
ATOM 3284 C C . SER A 1 415 ? 36.614 -16.013 2.730 1.00 86.50 415 SER A C 1
ATOM 3286 O O . SER A 1 415 ? 35.758 -16.197 1.871 1.00 86.50 415 SER A O 1
ATOM 3288 N N . TYR A 1 416 ? 37.771 -15.398 2.458 1.00 87.06 416 TYR A N 1
ATOM 3289 C CA . TYR A 1 416 ? 38.122 -14.889 1.129 1.00 87.06 416 TYR A CA 1
ATOM 3290 C C . TYR A 1 416 ? 38.264 -16.020 0.103 1.00 87.06 416 TYR A C 1
ATOM 3292 O O . TYR A 1 416 ? 37.789 -15.894 -1.022 1.00 87.06 416 TYR A O 1
ATOM 3300 N N . SER A 1 417 ? 38.839 -17.163 0.497 1.00 89.25 417 SER A N 1
ATOM 3301 C CA . SER A 1 417 ? 38.919 -18.356 -0.361 1.00 89.25 417 SER A CA 1
ATOM 3302 C C . SER A 1 417 ? 37.526 -18.912 -0.677 1.00 89.25 417 SER A C 1
ATOM 3304 O O . SER A 1 417 ? 37.216 -19.165 -1.839 1.00 89.25 417 SER A O 1
ATOM 3306 N N . ARG A 1 418 ? 36.640 -19.010 0.328 1.00 84.94 418 ARG A N 1
ATOM 3307 C CA . ARG A 1 418 ? 35.233 -19.392 0.115 1.00 84.94 418 ARG A CA 1
ATOM 3308 C C . ARG A 1 418 ? 34.476 -18.393 -0.757 1.00 84.94 418 ARG A C 1
ATOM 3310 O O . ARG A 1 418 ? 33.725 -18.820 -1.623 1.00 84.94 418 ARG A O 1
ATOM 3317 N N . LEU A 1 419 ? 34.681 -17.091 -0.565 1.00 84.00 419 LEU A N 1
ATOM 3318 C CA . LEU A 1 419 ? 34.050 -16.049 -1.375 1.00 84.00 419 LEU A CA 1
ATOM 3319 C C . LEU A 1 419 ? 34.544 -16.091 -2.827 1.00 84.00 419 LEU A C 1
ATOM 3321 O O . LEU A 1 419 ? 33.740 -15.932 -3.741 1.00 84.00 419 LEU A O 1
ATOM 3325 N N . ALA A 1 420 ? 35.832 -16.357 -3.056 1.00 82.19 420 ALA A N 1
ATOM 3326 C CA . ALA A 1 420 ? 36.400 -16.522 -4.391 1.00 82.19 420 ALA A CA 1
ATOM 3327 C C . ALA A 1 420 ? 35.845 -17.766 -5.106 1.00 82.19 420 ALA A C 1
ATOM 3329 O O . ALA A 1 420 ? 35.485 -17.680 -6.281 1.00 82.19 420 ALA A O 1
ATOM 3330 N N . ASP A 1 421 ? 35.717 -18.900 -4.411 1.00 79.56 421 ASP A N 1
ATOM 3331 C CA . ASP A 1 421 ? 35.120 -20.113 -4.983 1.00 79.56 421 ASP A CA 1
ATOM 3332 C C . ASP A 1 421 ? 33.605 -19.981 -5.198 1.00 79.56 421 ASP A C 1
ATOM 3334 O O . ASP A 1 421 ? 33.095 -20.460 -6.209 1.00 79.56 421 ASP A O 1
ATOM 3338 N N . GLU A 1 422 ? 32.883 -19.279 -4.322 1.00 78.62 422 GLU A N 1
ATOM 3339 C CA . GLU A 1 422 ? 31.456 -19.006 -4.516 1.00 78.62 422 GLU A CA 1
ATOM 3340 C C . GLU A 1 422 ? 31.227 -17.997 -5.655 1.00 78.62 422 GLU A C 1
ATOM 3342 O O . GLU A 1 422 ? 30.361 -18.210 -6.497 1.00 78.62 422 GLU A O 1
ATOM 3347 N N . THR A 1 423 ? 32.077 -16.971 -5.785 1.00 72.19 423 THR A N 1
ATOM 3348 C CA . THR A 1 423 ? 32.085 -16.060 -6.948 1.00 72.19 423 THR A CA 1
ATOM 3349 C C . THR A 1 423 ? 32.356 -16.835 -8.238 1.00 72.19 423 THR A C 1
ATOM 3351 O O . THR A 1 423 ? 31.669 -16.638 -9.239 1.00 72.19 423 THR A O 1
ATOM 3354 N N . ARG A 1 424 ? 33.305 -17.781 -8.212 1.00 78.31 424 ARG A N 1
ATOM 3355 C CA . ARG A 1 424 ? 33.615 -18.664 -9.344 1.00 78.31 424 ARG A CA 1
ATOM 3356 C C . ARG A 1 424 ? 32.454 -19.614 -9.676 1.00 78.31 424 ARG A C 1
ATOM 3358 O O . ARG A 1 424 ? 32.246 -19.887 -10.854 1.00 78.31 424 ARG A O 1
ATOM 3365 N N . ARG A 1 425 ? 31.682 -20.078 -8.686 1.00 73.50 425 ARG A N 1
ATOM 3366 C CA . ARG A 1 425 ? 30.441 -20.851 -8.895 1.00 73.50 425 ARG A CA 1
ATOM 3367 C C . ARG A 1 425 ? 29.319 -20.006 -9.480 1.00 73.50 425 ARG A C 1
ATOM 3369 O O . ARG A 1 425 ? 28.687 -20.456 -10.425 1.00 73.50 425 ARG A O 1
ATOM 3376 N N . ILE A 1 426 ? 29.104 -18.790 -8.982 1.00 64.81 426 ILE A N 1
ATOM 3377 C CA . ILE A 1 426 ? 28.115 -17.848 -9.530 1.00 64.81 426 ILE A CA 1
ATOM 3378 C C . ILE A 1 426 ? 28.457 -17.540 -10.998 1.00 64.81 426 ILE A C 1
ATOM 3380 O O . ILE A 1 426 ? 27.613 -17.711 -11.871 1.00 64.81 426 ILE A O 1
ATOM 3384 N N . SER A 1 427 ? 29.731 -17.267 -11.309 1.00 57.84 427 SER A N 1
ATOM 3385 C CA . SER A 1 427 ? 30.223 -17.118 -12.693 1.00 57.84 427 SER A CA 1
ATOM 3386 C C . SER A 1 427 ? 30.138 -18.390 -13.560 1.00 57.84 427 SER A C 1
ATOM 3388 O O . SER A 1 427 ? 30.397 -18.318 -14.759 1.00 57.84 427 SER A O 1
ATOM 3390 N N . GLN A 1 428 ? 29.816 -19.553 -12.985 1.00 54.19 428 GLN A N 1
ATOM 3391 C CA . GLN A 1 428 ? 29.558 -20.806 -13.709 1.00 54.19 428 GLN A CA 1
ATOM 3392 C C . GLN A 1 428 ? 28.066 -21.175 -13.763 1.00 54.19 428 GLN A C 1
ATOM 3394 O O . GLN A 1 428 ? 27.701 -22.045 -14.554 1.00 54.19 428 GLN A O 1
ATOM 3399 N N . LEU A 1 429 ? 27.215 -20.532 -12.954 1.00 50.44 429 LEU A N 1
ATOM 3400 C CA . LEU A 1 429 ? 25.775 -20.793 -12.886 1.00 50.44 429 LEU A CA 1
ATOM 3401 C C . LEU A 1 429 ? 24.954 -19.852 -13.791 1.00 50.44 429 LEU A C 1
ATOM 3403 O O . LEU A 1 429 ? 23.859 -20.230 -14.201 1.00 50.44 429 LEU A O 1
ATOM 3407 N N . ASP A 1 430 ? 25.510 -18.699 -14.190 1.00 46.44 430 ASP A N 1
ATOM 3408 C CA . ASP A 1 430 ? 24.946 -17.784 -15.204 1.00 46.44 430 ASP A CA 1
ATOM 3409 C C . ASP A 1 430 ? 25.093 -18.331 -16.647 1.00 46.44 430 ASP A C 1
ATOM 3411 O O . ASP A 1 430 ? 25.801 -17.796 -17.507 1.00 46.44 430 ASP A O 1
ATOM 3415 N N . ARG A 1 431 ? 24.401 -19.439 -16.924 1.00 50.53 431 ARG A N 1
ATOM 3416 C CA . ARG A 1 431 ? 24.099 -19.953 -18.275 1.00 50.53 431 ARG A CA 1
ATOM 3417 C C . ARG A 1 431 ? 22.663 -20.490 -18.296 1.00 50.53 431 ARG A C 1
ATOM 3419 O O . ARG A 1 431 ? 22.446 -21.696 -18.421 1.00 50.53 431 ARG A O 1
ATOM 3426 N N . PRO A 1 432 ? 21.697 -19.601 -18.042 1.00 49.22 432 PRO A N 1
ATOM 3427 C CA . PRO A 1 432 ? 21.125 -18.722 -19.078 1.00 49.22 432 PRO A CA 1
ATOM 3428 C C . PRO A 1 432 ? 21.295 -17.234 -18.677 1.00 49.22 432 PRO A C 1
ATOM 3430 O O . PRO A 1 432 ? 21.224 -16.927 -17.498 1.00 49.22 432 PRO A O 1
ATOM 3433 N N . ASP A 1 433 ? 21.629 -16.238 -19.508 1.00 58.28 433 ASP A N 1
ATOM 3434 C CA . ASP A 1 433 ? 21.353 -16.018 -20.934 1.00 58.28 433 ASP A CA 1
ATOM 3435 C C . ASP A 1 433 ? 22.516 -15.298 -21.650 1.00 58.28 433 ASP A C 1
ATOM 3437 O O . ASP A 1 433 ? 22.393 -14.230 -22.257 1.00 58.28 433 ASP A O 1
ATOM 3441 N N . GLN A 1 434 ? 23.697 -15.924 -21.632 1.00 52.41 434 GLN A N 1
ATOM 3442 C CA . GLN A 1 434 ? 24.876 -15.438 -22.365 1.00 52.41 434 GLN A CA 1
ATOM 3443 C C . GLN A 1 434 ? 24.607 -15.258 -23.879 1.00 52.41 434 GLN A C 1
ATOM 3445 O O . GLN A 1 434 ? 25.269 -14.449 -24.528 1.00 52.41 434 GLN A O 1
ATOM 3450 N N . ALA A 1 435 ? 23.623 -15.976 -24.435 1.00 58.25 435 ALA A N 1
ATOM 3451 C CA . ALA A 1 435 ? 23.178 -15.839 -25.819 1.00 58.25 435 ALA A CA 1
ATOM 3452 C C . ALA A 1 435 ? 22.400 -14.535 -26.081 1.00 58.25 435 ALA A C 1
ATOM 3454 O O . ALA A 1 435 ? 22.589 -13.934 -27.135 1.00 58.25 435 ALA A O 1
ATOM 3455 N N . GLU A 1 436 ? 21.579 -14.060 -25.140 1.00 57.53 436 GLU A N 1
ATOM 3456 C CA . GLU A 1 436 ? 20.807 -12.822 -25.315 1.00 57.53 436 GLU A CA 1
ATOM 3457 C C . GLU A 1 436 ? 21.682 -11.582 -25.138 1.00 57.53 436 GLU A C 1
ATOM 3459 O O . GLU A 1 436 ? 21.615 -10.657 -25.945 1.00 57.53 436 GLU A O 1
ATOM 3464 N N . ILE A 1 437 ? 22.592 -11.590 -24.158 1.00 63.41 437 ILE A N 1
ATOM 3465 C CA . ILE A 1 437 ? 23.558 -10.497 -23.978 1.00 63.41 437 ILE A CA 1
ATOM 3466 C C . ILE A 1 437 ? 24.538 -10.438 -25.161 1.00 63.41 437 ILE A C 1
ATOM 3468 O O . ILE A 1 437 ? 24.873 -9.345 -25.621 1.00 63.41 437 ILE A O 1
ATOM 3472 N N . GLN A 1 438 ? 24.968 -11.586 -25.703 1.00 70.44 438 GLN A N 1
ATOM 3473 C CA . GLN A 1 438 ? 25.795 -11.603 -26.912 1.00 70.44 438 GLN A CA 1
ATOM 3474 C C . GLN A 1 438 ? 24.996 -11.173 -28.153 1.00 70.44 438 GLN A C 1
ATOM 3476 O O . GLN A 1 438 ? 25.503 -10.370 -28.925 1.00 70.44 438 GLN A O 1
ATOM 3481 N N . SER A 1 439 ? 23.739 -11.605 -28.305 1.00 72.50 439 SER A N 1
ATOM 3482 C CA . SER A 1 439 ? 22.817 -11.134 -29.354 1.00 72.50 439 SER A CA 1
ATOM 3483 C C . SER A 1 439 ? 22.644 -9.611 -29.315 1.00 72.50 439 SER A C 1
ATOM 3485 O O . SER A 1 439 ? 22.826 -8.933 -30.328 1.00 72.50 439 SER A O 1
ATOM 3487 N N . LEU A 1 440 ? 22.390 -9.045 -28.131 1.00 70.19 440 LEU A N 1
ATOM 3488 C CA . LEU A 1 440 ? 22.237 -7.605 -27.944 1.00 70.19 440 LEU A CA 1
ATOM 3489 C C . LEU A 1 440 ? 23.543 -6.862 -28.255 1.00 70.19 440 LEU A C 1
ATOM 3491 O O . LEU A 1 440 ? 23.516 -5.853 -28.958 1.00 70.19 440 LEU A O 1
ATOM 3495 N N . LYS A 1 441 ? 24.692 -7.383 -27.807 1.00 80.44 441 LYS A N 1
ATOM 3496 C CA . LYS A 1 441 ? 26.017 -6.826 -28.113 1.00 80.44 441 LYS A CA 1
ATOM 3497 C C . LYS A 1 441 ? 26.329 -6.869 -29.611 1.00 80.44 441 LYS A C 1
ATOM 3499 O O . LYS A 1 441 ? 26.741 -5.853 -30.161 1.00 80.44 441 LYS A O 1
ATOM 3504 N N . ASP A 1 442 ? 26.067 -7.989 -30.279 1.00 78.31 442 ASP A N 1
ATOM 3505 C CA . ASP A 1 442 ? 26.241 -8.151 -31.724 1.00 78.31 442 ASP A CA 1
ATOM 3506 C C . ASP A 1 442 ? 25.294 -7.223 -32.502 1.00 78.31 442 ASP A C 1
ATOM 3508 O O . ASP A 1 442 ? 25.683 -6.669 -33.530 1.00 78.31 442 ASP A O 1
ATOM 3512 N N . SER A 1 443 ? 24.072 -6.997 -32.004 1.00 76.94 443 SER A N 1
ATOM 3513 C CA . SER A 1 443 ? 23.127 -6.036 -32.588 1.00 76.94 443 SER A CA 1
ATOM 3514 C C . SER A 1 443 ? 23.603 -4.585 -32.439 1.00 76.94 443 SER A C 1
ATOM 3516 O O . SER A 1 443 ? 23.524 -3.816 -33.396 1.00 76.94 443 SER A O 1
ATOM 3518 N N . TYR A 1 444 ? 24.191 -4.225 -31.291 1.00 75.31 444 TYR A N 1
ATOM 3519 C CA . TYR A 1 444 ? 24.792 -2.909 -31.061 1.00 75.31 444 TYR A CA 1
ATOM 3520 C C . TYR A 1 444 ? 26.051 -2.695 -31.905 1.00 75.31 444 TYR A C 1
ATOM 3522 O O . TYR A 1 444 ? 26.236 -1.607 -32.445 1.00 75.31 444 TYR A O 1
ATOM 3530 N N . SER A 1 445 ? 26.891 -3.721 -32.070 1.00 83.06 445 SER A N 1
ATOM 3531 C CA . SER A 1 445 ? 28.045 -3.675 -32.971 1.00 83.06 445 SER A CA 1
ATOM 3532 C C . SER A 1 445 ? 27.618 -3.499 -34.430 1.00 83.06 445 SER A C 1
ATOM 3534 O O . SER A 1 445 ? 28.146 -2.612 -35.093 1.00 83.06 445 SER A O 1
ATOM 3536 N N . ARG A 1 446 ? 26.608 -4.240 -34.914 1.00 80.81 446 ARG A N 1
ATOM 3537 C CA . ARG A 1 446 ? 26.053 -4.036 -36.267 1.00 80.81 446 ARG A CA 1
ATOM 3538 C C . ARG A 1 446 ? 25.462 -2.639 -36.444 1.00 80.81 446 ARG A C 1
ATOM 3540 O O . ARG A 1 446 ? 25.756 -1.986 -37.436 1.00 80.81 446 ARG A O 1
ATOM 3547 N N . LEU A 1 447 ? 24.689 -2.147 -35.474 1.00 74.81 447 LEU A N 1
ATOM 3548 C CA . LEU A 1 447 ? 24.108 -0.804 -35.535 1.00 74.81 447 LEU A CA 1
ATOM 3549 C C . LEU A 1 447 ? 25.189 0.289 -35.538 1.00 74.81 447 LEU A C 1
ATOM 3551 O O . LEU A 1 447 ? 25.075 1.257 -36.286 1.00 74.81 447 LEU A O 1
ATOM 3555 N N . ALA A 1 448 ? 26.252 0.132 -34.745 1.00 75.69 448 ALA A N 1
ATOM 3556 C CA . ALA A 1 448 ? 27.392 1.045 -34.752 1.00 75.69 448 ALA A CA 1
ATOM 3557 C C . ALA A 1 448 ? 28.142 1.009 -36.094 1.00 75.69 448 ALA A C 1
ATOM 3559 O O . ALA A 1 448 ? 28.446 2.066 -36.646 1.00 75.69 448 ALA A O 1
ATOM 3560 N N . GLU A 1 449 ? 28.377 -0.179 -36.659 1.00 78.69 449 GLU A N 1
ATOM 3561 C CA . GLU A 1 449 ? 28.952 -0.332 -37.998 1.00 78.69 449 GLU A CA 1
ATOM 3562 C C . GLU A 1 449 ? 28.071 0.285 -39.088 1.00 78.69 449 GLU A C 1
ATOM 3564 O O . GLU A 1 449 ? 28.596 0.900 -40.011 1.00 78.69 449 GLU A O 1
ATOM 3569 N N . ASP A 1 450 ? 26.749 0.155 -39.007 1.00 73.25 450 ASP A N 1
ATOM 3570 C CA . ASP A 1 450 ? 25.835 0.692 -40.016 1.00 73.25 450 ASP A CA 1
ATOM 3571 C C . ASP A 1 450 ? 25.674 2.215 -39.891 1.00 73.25 450 ASP A C 1
ATOM 3573 O O . ASP A 1 450 ? 25.646 2.909 -40.907 1.00 73.25 450 ASP A O 1
ATOM 3577 N N . ILE A 1 451 ? 25.713 2.777 -38.677 1.00 69.69 451 ILE A N 1
ATOM 3578 C CA . ILE A 1 451 ? 25.859 4.228 -38.454 1.00 69.69 451 ILE A CA 1
ATOM 3579 C C . ILE A 1 451 ? 27.224 4.723 -38.971 1.00 69.69 451 ILE A C 1
ATOM 3581 O O . ILE A 1 451 ? 27.315 5.799 -39.571 1.00 69.69 451 ILE A O 1
ATOM 3585 N N . GLN A 1 452 ? 28.291 3.935 -38.822 1.00 77.44 452 GLN A N 1
ATOM 3586 C CA . GLN A 1 452 ? 29.610 4.265 -39.367 1.00 77.44 452 GLN A CA 1
ATOM 3587 C C . GLN A 1 452 ? 29.633 4.192 -40.907 1.00 77.44 452 GLN A C 1
ATOM 3589 O O . GLN A 1 452 ? 30.174 5.088 -41.552 1.00 77.44 452 GLN A O 1
ATOM 3594 N N . LYS A 1 453 ? 28.973 3.202 -41.522 1.00 72.81 453 LYS A N 1
ATOM 3595 C CA . LYS A 1 453 ? 28.781 3.114 -42.983 1.00 72.81 453 LYS A CA 1
ATOM 3596 C C . LYS A 1 453 ? 27.906 4.256 -43.509 1.00 72.81 453 LYS A C 1
ATOM 3598 O O . LYS A 1 453 ? 28.222 4.812 -44.557 1.00 72.81 453 LYS A O 1
ATOM 3603 N N . MET A 1 454 ? 26.856 4.650 -42.782 1.00 56.94 454 MET A N 1
ATOM 3604 C CA . MET A 1 454 ? 26.002 5.794 -43.135 1.00 56.94 454 MET A CA 1
ATOM 3605 C C . MET A 1 454 ? 26.712 7.147 -42.984 1.00 56.94 454 MET A C 1
ATOM 3607 O O . MET A 1 454 ? 26.479 8.040 -43.788 1.00 56.94 454 MET A O 1
ATOM 3611 N N . SER A 1 455 ? 27.612 7.307 -42.011 1.00 60.91 455 SER A N 1
ATOM 3612 C CA . SER A 1 455 ? 28.430 8.528 -41.880 1.00 60.91 455 SER A CA 1
ATOM 3613 C C . SER A 1 455 ? 29.615 8.579 -42.857 1.00 60.91 455 SER A C 1
ATOM 3615 O O . SER A 1 455 ? 30.060 9.667 -43.216 1.00 60.91 455 SER A O 1
ATOM 3617 N N . GLN A 1 456 ? 30.087 7.429 -43.355 1.00 56.06 456 GLN A N 1
ATOM 3618 C CA . GLN A 1 456 ? 31.001 7.346 -44.505 1.00 56.06 456 GLN A CA 1
ATOM 3619 C C . GLN A 1 456 ? 30.289 7.486 -45.862 1.00 56.06 456 GLN A C 1
ATOM 3621 O O . GLN A 1 456 ? 30.944 7.733 -46.879 1.00 56.06 456 GLN A O 1
ATOM 3626 N N . TRP A 1 457 ? 28.960 7.362 -45.901 1.00 54.59 457 TRP A N 1
ATOM 3627 C CA . TRP A 1 457 ? 28.149 7.637 -47.084 1.00 54.59 457 TRP A CA 1
ATOM 3628 C C . TRP A 1 457 ? 28.178 9.138 -47.375 1.00 54.59 457 TRP A C 1
ATOM 3630 O O . TRP A 1 457 ? 27.398 9.913 -46.835 1.00 54.59 457 TRP A O 1
ATOM 3640 N N . ASN A 1 458 ? 29.098 9.565 -48.239 1.00 64.12 458 ASN A N 1
ATOM 3641 C CA . ASN A 1 458 ? 29.163 10.951 -48.683 1.00 64.12 458 ASN A CA 1
ATOM 3642 C C . ASN A 1 458 ? 28.027 11.219 -49.697 1.00 64.12 458 ASN A C 1
ATOM 3644 O O . ASN A 1 458 ? 28.150 10.794 -50.854 1.00 64.12 458 ASN A O 1
ATOM 3648 N N . PRO A 1 459 ? 26.943 11.939 -49.334 1.00 60.81 459 PRO A N 1
ATOM 3649 C CA . PRO A 1 459 ? 25.822 12.170 -50.245 1.00 60.81 459 PRO A CA 1
ATOM 3650 C C . PRO A 1 459 ? 26.244 12.980 -51.478 1.00 60.81 459 PRO A C 1
ATOM 3652 O O . PRO A 1 459 ? 25.669 12.808 -52.553 1.00 60.81 459 PRO A O 1
ATOM 3655 N N . ALA A 1 460 ? 27.296 13.803 -51.368 1.00 64.06 460 ALA A N 1
ATOM 3656 C CA . ALA A 1 460 ? 27.845 14.534 -52.503 1.00 64.06 460 ALA A CA 1
ATOM 3657 C C . ALA A 1 460 ? 28.464 13.595 -53.551 1.00 64.06 460 ALA A C 1
ATOM 3659 O O . ALA A 1 460 ? 28.334 13.863 -54.740 1.00 64.06 460 ALA A O 1
ATOM 3660 N N . ALA A 1 461 ? 29.071 12.470 -53.149 1.00 69.12 461 ALA A N 1
ATOM 3661 C CA . ALA A 1 461 ? 29.645 11.501 -54.086 1.00 69.12 461 ALA A CA 1
ATOM 3662 C C . ALA A 1 461 ? 28.559 10.746 -54.877 1.00 69.12 461 ALA A C 1
ATOM 3664 O O . ALA A 1 461 ? 28.716 10.516 -56.076 1.00 69.12 461 ALA A O 1
ATOM 3665 N N . VAL A 1 462 ? 27.431 10.418 -54.235 1.00 62.03 462 VAL A N 1
ATOM 3666 C CA . VAL A 1 462 ? 26.271 9.799 -54.904 1.00 62.03 462 VAL A CA 1
ATOM 3667 C C . VAL A 1 462 ? 25.626 10.785 -55.883 1.00 62.03 462 VAL A C 1
ATOM 3669 O O . VAL A 1 462 ? 25.409 10.442 -57.044 1.00 62.03 462 VAL A O 1
ATOM 3672 N N . LEU A 1 463 ? 25.410 12.038 -55.468 1.00 64.38 463 LEU A N 1
ATOM 3673 C CA . LEU A 1 463 ? 24.922 13.100 -56.358 1.00 64.38 463 LEU A CA 1
ATOM 3674 C C . LEU A 1 463 ? 25.894 13.383 -57.517 1.00 64.38 463 LEU A C 1
ATOM 3676 O O . LEU A 1 463 ? 25.461 13.625 -58.641 1.00 64.38 463 LEU A O 1
ATOM 3680 N N . GLN A 1 464 ? 27.206 13.294 -57.287 1.00 71.12 464 GLN A N 1
ATOM 3681 C CA . GLN A 1 464 ? 28.218 13.442 -58.334 1.00 71.12 464 GLN A CA 1
ATOM 3682 C C . GLN A 1 464 ? 28.193 12.274 -59.334 1.00 71.12 464 GLN A C 1
ATOM 3684 O O . GLN A 1 464 ? 28.342 12.510 -60.534 1.00 71.12 464 GLN A O 1
ATOM 3689 N N . GLN A 1 465 ? 27.941 11.036 -58.887 1.00 70.44 465 GLN A N 1
ATOM 3690 C CA . GLN A 1 465 ? 27.709 9.903 -59.793 1.00 70.44 465 GLN A CA 1
ATOM 3691 C C . GLN A 1 465 ? 26.426 10.078 -60.614 1.00 70.44 465 GLN A C 1
ATOM 3693 O O . GLN A 1 465 ? 26.476 9.880 -61.826 1.00 70.44 465 GLN A O 1
ATOM 3698 N N . ILE A 1 466 ? 25.319 10.513 -60.000 1.00 65.00 466 ILE A N 1
ATOM 3699 C CA . ILE A 1 466 ? 24.054 10.797 -60.702 1.00 65.00 466 ILE A CA 1
ATOM 3700 C C . ILE A 1 466 ? 24.270 11.870 -61.780 1.00 65.00 466 ILE A C 1
ATOM 3702 O O . ILE A 1 466 ? 24.017 11.610 -62.954 1.00 65.00 466 ILE A O 1
ATOM 3706 N N . ASN A 1 467 ? 24.874 13.011 -61.430 1.00 70.19 467 ASN A N 1
ATOM 3707 C CA . ASN A 1 467 ? 25.214 14.069 -62.391 1.00 70.19 467 ASN A CA 1
ATOM 3708 C C . ASN A 1 467 ? 26.140 13.571 -63.522 1.00 70.19 467 ASN A C 1
ATOM 3710 O O . ASN A 1 467 ? 26.006 13.983 -64.674 1.00 70.19 467 ASN A O 1
ATOM 3714 N N . THR A 1 468 ? 27.070 12.656 -63.220 1.00 75.75 468 THR A N 1
ATOM 3715 C CA . THR A 1 468 ? 27.957 12.040 -64.224 1.00 75.75 468 THR A CA 1
ATOM 3716 C C . THR A 1 468 ? 27.193 11.107 -65.171 1.00 75.75 468 THR A C 1
ATOM 3718 O O . THR A 1 468 ? 27.521 11.033 -66.358 1.00 75.75 468 THR A O 1
ATOM 3721 N N . VAL A 1 469 ? 26.181 10.390 -64.676 1.00 71.44 469 VAL A N 1
ATOM 3722 C CA . VAL A 1 469 ? 25.295 9.550 -65.495 1.00 71.44 469 VAL A CA 1
ATOM 3723 C C . VAL A 1 469 ? 24.401 10.420 -66.379 1.00 71.44 469 VAL A C 1
ATOM 3725 O O . VAL A 1 469 ? 24.370 10.188 -67.586 1.00 71.44 469 VAL A O 1
ATOM 3728 N N . ASP A 1 470 ? 23.787 11.476 -65.843 1.00 70.19 470 ASP A N 1
ATOM 3729 C CA . ASP A 1 470 ? 22.966 12.415 -66.622 1.00 70.19 470 ASP A CA 1
ATOM 3730 C C . ASP A 1 470 ? 23.772 13.113 -67.728 1.00 70.19 470 ASP A C 1
ATOM 3732 O O . ASP A 1 470 ? 23.315 13.215 -68.869 1.00 70.19 470 ASP A O 1
ATOM 3736 N N . MET A 1 471 ? 25.015 13.530 -67.456 1.00 77.00 471 MET A N 1
ATOM 3737 C CA . MET A 1 471 ? 25.904 14.065 -68.497 1.00 77.00 471 MET A CA 1
ATOM 3738 C C . MET A 1 471 ? 26.198 13.048 -69.611 1.00 77.00 471 MET A C 1
ATOM 3740 O O . MET A 1 471 ? 26.222 13.415 -70.790 1.00 77.00 471 MET A O 1
ATOM 3744 N N . LYS A 1 472 ? 26.379 11.764 -69.275 1.00 77.62 472 LYS A N 1
ATOM 3745 C CA . LYS A 1 472 ? 26.569 10.697 -70.273 1.00 77.62 472 LYS A CA 1
ATOM 3746 C C . LYS A 1 472 ? 25.297 10.437 -71.081 1.00 77.62 472 LYS A C 1
ATOM 3748 O O . LYS A 1 472 ? 25.390 10.322 -72.300 1.00 77.62 472 LYS A O 1
ATOM 3753 N N . ILE A 1 473 ? 24.126 10.410 -70.440 1.00 72.25 473 ILE A N 1
ATOM 3754 C CA . ILE A 1 473 ? 22.823 10.259 -71.109 1.00 72.25 473 ILE A CA 1
ATOM 3755 C C . ILE A 1 473 ? 22.603 11.401 -72.109 1.00 72.25 473 ILE A C 1
ATOM 3757 O O . ILE A 1 473 ? 22.336 11.139 -73.281 1.00 72.25 473 ILE A O 1
ATOM 3761 N N . ASN A 1 474 ? 22.813 12.652 -71.690 1.00 76.38 474 ASN A N 1
ATOM 3762 C CA . ASN A 1 474 ? 22.697 13.822 -72.565 1.00 76.38 474 ASN A CA 1
ATOM 3763 C C . ASN A 1 474 ? 23.680 13.771 -73.751 1.00 76.38 474 ASN A C 1
ATOM 3765 O O . ASN A 1 474 ? 23.323 14.122 -74.874 1.00 76.38 474 ASN A O 1
ATOM 3769 N N . THR A 1 475 ? 24.905 13.282 -73.533 1.00 81.38 475 THR A N 1
ATOM 3770 C CA . THR A 1 475 ? 25.901 13.107 -74.607 1.00 81.38 475 THR A CA 1
ATOM 3771 C C . THR A 1 475 ? 25.448 12.061 -75.636 1.00 81.38 475 THR A C 1
ATOM 3773 O O . THR A 1 475 ? 25.559 12.290 -76.843 1.00 81.38 475 THR A O 1
ATOM 3776 N N . VAL A 1 476 ? 24.894 10.933 -75.178 1.00 77.62 476 VAL A N 1
ATOM 3777 C CA . VAL A 1 476 ? 24.371 9.862 -76.047 1.00 77.62 476 VAL A CA 1
ATOM 3778 C C . VAL A 1 476 ? 23.123 10.315 -76.813 1.00 77.62 476 VAL A C 1
ATOM 3780 O O . VAL A 1 476 ? 23.019 10.041 -78.007 1.00 77.62 476 VAL A O 1
ATOM 3783 N N . ASP A 1 477 ? 22.212 11.060 -76.184 1.00 77.81 477 ASP A N 1
ATOM 3784 C CA . ASP A 1 477 ? 21.029 11.631 -76.844 1.00 77.81 477 ASP A CA 1
ATOM 3785 C C . ASP A 1 477 ? 21.409 12.607 -77.977 1.00 77.81 477 ASP A C 1
ATOM 3787 O O . ASP A 1 477 ? 20.874 12.518 -79.086 1.00 77.81 477 ASP A O 1
ATOM 3791 N N . VAL A 1 478 ? 22.399 13.481 -77.756 1.00 82.38 478 VAL A N 1
ATOM 3792 C CA . VAL A 1 478 ? 22.932 14.369 -78.806 1.00 82.38 478 VAL A CA 1
ATOM 3793 C C . VAL A 1 478 ? 23.567 13.569 -79.952 1.00 82.38 478 VAL A C 1
ATOM 3795 O O . VAL A 1 478 ? 23.325 13.879 -81.123 1.00 82.38 478 VAL A O 1
ATOM 3798 N N . ALA A 1 479 ? 24.334 12.518 -79.648 1.00 79.06 479 ALA A N 1
ATOM 3799 C CA . ALA A 1 479 ? 24.931 11.649 -80.664 1.00 79.06 479 ALA A CA 1
ATOM 3800 C C . ALA A 1 479 ? 23.865 10.909 -81.500 1.00 79.06 479 ALA A C 1
ATOM 3802 O O . ALA A 1 479 ? 23.940 10.905 -82.731 1.00 79.06 479 ALA A O 1
ATOM 3803 N N . LEU A 1 480 ? 22.827 10.363 -80.856 1.00 76.19 480 LEU A N 1
ATOM 3804 C CA . LEU A 1 480 ? 21.693 9.707 -81.518 1.00 76.19 480 LEU A CA 1
ATOM 3805 C C . LEU A 1 480 ? 20.912 10.675 -82.416 1.00 76.19 480 LEU A C 1
ATOM 3807 O O . LEU A 1 480 ? 20.615 10.343 -83.564 1.00 76.19 480 LEU A O 1
ATOM 3811 N N . LYS A 1 481 ? 20.633 11.898 -81.945 1.00 82.44 481 LYS A N 1
ATOM 3812 C CA . LYS A 1 481 ? 19.966 12.944 -82.742 1.00 82.44 481 LYS A CA 1
ATOM 3813 C C . LYS A 1 481 ? 20.768 13.331 -83.985 1.00 82.44 481 LYS A C 1
ATOM 3815 O O . LYS A 1 481 ? 20.183 13.531 -85.050 1.00 82.44 481 LYS A O 1
ATOM 3820 N N . ASN A 1 482 ? 22.095 13.398 -83.881 1.00 83.31 482 ASN A N 1
ATOM 3821 C CA . ASN A 1 482 ? 22.965 13.665 -85.028 1.00 83.31 482 ASN A CA 1
ATOM 3822 C C . ASN A 1 482 ? 23.019 12.479 -86.007 1.00 83.31 482 ASN A C 1
ATOM 3824 O O . ASN A 1 482 ? 22.944 12.695 -87.216 1.00 83.31 482 ASN A O 1
ATOM 3828 N N . SER A 1 483 ? 23.062 11.241 -85.505 1.00 75.50 483 SER A N 1
ATOM 3829 C CA . SER A 1 483 ? 23.001 10.029 -86.335 1.00 75.50 483 SER A CA 1
ATOM 3830 C C . SER A 1 483 ? 21.679 9.924 -87.110 1.00 75.50 483 SER A C 1
ATOM 3832 O O . SER A 1 483 ? 21.691 9.718 -88.323 1.00 75.50 483 SER A O 1
ATOM 3834 N N . ASN A 1 484 ? 20.536 10.190 -86.463 1.00 77.19 484 ASN A N 1
ATOM 3835 C CA . ASN A 1 484 ? 19.232 10.218 -87.138 1.00 77.19 484 ASN A CA 1
ATOM 3836 C C . ASN A 1 484 ? 19.176 11.262 -88.264 1.00 77.19 484 ASN A C 1
ATOM 3838 O O . ASN A 1 484 ? 18.718 10.942 -89.356 1.00 77.19 484 ASN A O 1
ATOM 3842 N N . ARG A 1 485 ? 19.708 12.476 -88.053 1.00 84.75 485 ARG A N 1
ATOM 3843 C CA . ARG A 1 485 ? 19.792 13.501 -89.114 1.00 84.75 485 ARG A CA 1
ATOM 3844 C C . ARG A 1 485 ? 20.621 13.035 -90.315 1.00 84.75 485 ARG A C 1
ATOM 3846 O O . ARG A 1 485 ? 20.265 13.332 -91.454 1.00 84.75 485 ARG A O 1
ATOM 3853 N N . LEU A 1 486 ? 21.711 12.302 -90.073 1.00 85.19 486 LEU A N 1
ATOM 3854 C CA . LEU A 1 486 ? 22.526 11.718 -91.137 1.00 85.19 486 LEU A CA 1
ATOM 3855 C C . LEU A 1 486 ? 21.755 10.621 -91.890 1.00 85.19 486 LEU A C 1
ATOM 3857 O O . LEU A 1 486 ? 21.744 10.624 -93.119 1.00 85.19 486 LEU A O 1
ATOM 3861 N N . LEU A 1 487 ? 21.058 9.732 -91.173 1.00 76.62 487 LEU A N 1
ATOM 3862 C CA . LEU A 1 487 ? 20.218 8.687 -91.769 1.00 76.62 487 LEU A CA 1
ATOM 3863 C C . LEU A 1 487 ? 19.044 9.258 -92.574 1.00 76.62 487 LEU A C 1
ATOM 3865 O O . LEU A 1 487 ? 18.750 8.742 -93.649 1.00 76.62 487 LEU A O 1
ATOM 3869 N N . ASP A 1 488 ? 18.402 10.330 -92.109 1.00 83.81 488 ASP A N 1
ATOM 3870 C CA . ASP A 1 488 ? 17.337 11.012 -92.852 1.00 83.81 488 ASP A CA 1
ATOM 3871 C C . ASP A 1 488 ? 17.882 11.665 -94.133 1.00 83.81 488 ASP A C 1
ATOM 3873 O O . ASP A 1 488 ? 17.270 11.532 -95.192 1.00 83.81 488 ASP A O 1
ATOM 3877 N N . SER A 1 489 ? 19.069 12.282 -94.080 1.00 85.44 489 SER A N 1
ATOM 3878 C CA . SER A 1 489 ? 19.763 12.807 -95.267 1.00 85.44 489 SER A CA 1
ATOM 3879 C C . SER A 1 489 ? 20.071 11.701 -96.290 1.00 85.44 489 SER A C 1
ATOM 3881 O O . SER A 1 489 ? 19.749 11.833 -97.474 1.00 85.44 489 SER A O 1
ATOM 3883 N N . VAL A 1 490 ? 20.601 10.559 -95.833 1.00 82.56 490 VAL A N 1
ATOM 3884 C CA . VAL A 1 490 ? 20.850 9.379 -96.681 1.00 82.56 490 VAL A CA 1
ATOM 3885 C C . VAL A 1 490 ? 19.545 8.813 -97.252 1.00 82.56 490 VAL A C 1
ATOM 3887 O O . VAL A 1 490 ? 19.500 8.483 -98.437 1.00 82.56 490 VAL A O 1
ATOM 3890 N N . ARG A 1 491 ? 18.461 8.751 -96.463 1.00 83.62 491 ARG A N 1
ATOM 3891 C CA . ARG A 1 491 ? 17.137 8.292 -96.919 1.00 83.62 491 ARG A CA 1
ATOM 3892 C C . ARG A 1 491 ? 16.575 9.197 -98.016 1.00 83.62 491 ARG A C 1
ATOM 3894 O O . ARG A 1 491 ? 16.100 8.689 -99.026 1.00 83.62 491 ARG A O 1
ATOM 3901 N N . VAL A 1 492 ? 16.665 10.519 -97.855 1.00 85.94 492 VAL A N 1
ATOM 3902 C CA . VAL A 1 492 ? 16.241 11.495 -98.877 1.00 85.94 492 VAL A CA 1
ATOM 3903 C C . VAL A 1 492 ? 17.099 11.376 -100.142 1.00 85.94 492 VAL A C 1
ATOM 3905 O O . VAL A 1 492 ? 16.560 11.386 -101.249 1.00 85.94 492 VAL A O 1
ATOM 3908 N N . GLY A 1 493 ? 18.416 11.194 -100.000 1.00 82.88 493 GLY A N 1
ATOM 3909 C CA . GLY A 1 493 ? 19.327 10.959 -101.125 1.00 82.88 493 GLY A CA 1
ATOM 3910 C C . GLY A 1 493 ? 18.998 9.684 -101.910 1.00 82.88 493 GLY A C 1
ATOM 3911 O O . GLY A 1 493 ? 18.898 9.727 -103.138 1.00 82.88 493 GLY A O 1
ATOM 3912 N N . LEU A 1 494 ? 18.761 8.571 -101.206 1.00 76.12 494 LEU A N 1
ATOM 3913 C CA . LEU A 1 494 ? 18.336 7.298 -101.795 1.00 76.12 494 LEU A CA 1
ATOM 3914 C C . LEU A 1 494 ? 16.977 7.413 -102.485 1.00 76.12 494 LEU A C 1
ATOM 3916 O O . LEU A 1 494 ? 16.859 6.999 -103.631 1.00 76.12 494 LEU A O 1
ATOM 3920 N N . HIS A 1 495 ? 15.981 8.031 -101.849 1.00 80.50 495 HIS A N 1
ATOM 3921 C CA . HIS A 1 495 ? 14.653 8.184 -102.444 1.00 80.50 495 HIS A CA 1
ATOM 3922 C C . HIS A 1 495 ? 14.665 9.109 -103.679 1.00 80.50 495 HIS A C 1
ATOM 3924 O O . HIS A 1 495 ? 13.968 8.864 -104.662 1.00 80.50 495 HIS A O 1
ATOM 3930 N N . SER A 1 496 ? 15.527 10.133 -103.693 1.00 80.88 496 SER A N 1
ATOM 3931 C CA . SER A 1 496 ? 15.790 10.964 -104.880 1.00 80.88 496 SER A CA 1
ATOM 3932 C C . SER A 1 496 ? 16.491 10.188 -106.006 1.00 80.88 496 SER A C 1
ATOM 3934 O O . SER A 1 496 ? 16.257 10.446 -107.190 1.00 80.88 496 SER A O 1
ATOM 3936 N N . LEU A 1 497 ? 17.359 9.227 -105.672 1.00 78.44 497 LEU A N 1
ATOM 3937 C CA . LEU A 1 497 ? 17.988 8.340 -106.653 1.00 78.44 497 LEU A CA 1
ATOM 3938 C C . LEU A 1 497 ? 16.985 7.317 -107.209 1.00 78.44 497 LEU A C 1
ATOM 3940 O O . LEU A 1 497 ? 16.866 7.201 -108.423 1.00 78.44 497 LEU A O 1
ATOM 3944 N N . GLU A 1 498 ? 16.226 6.652 -106.340 1.00 79.31 498 GLU A N 1
ATOM 3945 C CA . GLU A 1 498 ? 15.133 5.728 -106.668 1.00 79.31 498 GLU A CA 1
ATOM 3946 C C . GLU A 1 498 ? 14.092 6.396 -107.574 1.00 79.31 498 GLU A C 1
ATOM 3948 O O . GLU A 1 498 ? 13.750 5.865 -108.629 1.00 79.31 498 GLU A O 1
ATOM 3953 N N . THR A 1 499 ? 13.654 7.609 -107.224 1.00 79.50 499 THR A N 1
ATOM 3954 C CA . THR A 1 499 ? 12.718 8.388 -108.045 1.00 79.50 499 THR A CA 1
ATOM 3955 C C . THR A 1 499 ? 13.303 8.653 -109.432 1.00 79.50 499 THR A C 1
ATOM 3957 O O . THR A 1 499 ? 12.627 8.410 -110.428 1.00 79.50 499 THR A O 1
ATOM 3960 N N . ARG A 1 500 ? 14.565 9.094 -109.538 1.00 76.12 500 ARG A N 1
ATOM 3961 C CA . ARG A 1 500 ? 15.216 9.317 -110.844 1.00 76.12 500 ARG A CA 1
ATOM 3962 C C . ARG A 1 500 ? 15.383 8.026 -111.649 1.00 76.12 500 ARG A C 1
ATOM 3964 O O . ARG A 1 500 ? 15.185 8.052 -112.858 1.00 76.12 500 ARG A O 1
ATOM 3971 N N . TYR A 1 501 ? 15.702 6.915 -110.990 1.00 67.81 501 TYR A N 1
ATOM 3972 C CA . TYR A 1 501 ? 15.866 5.603 -111.616 1.00 67.81 501 TYR A CA 1
ATOM 3973 C C . TYR A 1 501 ? 14.537 5.071 -112.174 1.00 67.81 501 TYR A C 1
ATOM 3975 O O . TYR A 1 501 ? 14.477 4.671 -113.333 1.00 67.81 501 TYR A O 1
ATOM 3983 N N . ASN A 1 502 ? 13.448 5.175 -111.406 1.00 72.38 502 ASN A N 1
ATOM 3984 C CA . ASN A 1 502 ? 12.108 4.745 -111.821 1.00 72.38 502 ASN A CA 1
ATOM 3985 C C . ASN A 1 502 ? 11.533 5.555 -113.000 1.00 72.38 502 ASN A C 1
ATOM 3987 O O . ASN A 1 502 ? 10.665 5.056 -113.712 1.00 72.38 502 ASN A O 1
ATOM 3991 N N . HIS A 1 503 ? 12.020 6.777 -113.241 1.00 69.19 503 HIS A N 1
ATOM 3992 C CA . HIS A 1 503 ? 11.645 7.580 -114.414 1.00 69.19 503 HIS A CA 1
ATOM 3993 C C . HIS A 1 503 ? 12.557 7.341 -115.637 1.00 69.19 503 HIS A C 1
ATOM 3995 O O . HIS A 1 503 ? 12.278 7.860 -116.720 1.00 69.19 503 HIS A O 1
ATOM 4001 N N . LEU A 1 504 ? 13.627 6.545 -115.513 1.00 62.31 504 LEU A N 1
ATOM 4002 C CA . LEU A 1 504 ? 14.596 6.298 -116.584 1.00 62.31 504 LEU A CA 1
ATOM 4003 C C . LEU A 1 504 ? 14.180 5.109 -117.474 1.00 62.31 504 LEU A C 1
ATOM 4005 O O . LEU A 1 504 ? 14.839 4.069 -117.524 1.00 62.31 504 LEU A O 1
ATOM 4009 N N . SER A 1 505 ? 13.071 5.270 -118.202 1.00 54.72 505 SER A N 1
ATOM 4010 C CA . SER A 1 505 ? 12.492 4.250 -119.094 1.00 54.72 505 SER A CA 1
ATOM 4011 C C . SER A 1 505 ? 13.316 3.996 -120.374 1.00 54.72 505 SER A C 1
ATOM 4013 O O . SER A 1 505 ? 12.853 4.239 -121.487 1.00 54.72 505 SER A O 1
ATOM 4015 N N . THR A 1 506 ? 14.519 3.439 -120.229 1.00 59.75 506 THR A N 1
ATOM 4016 C CA . THR A 1 506 ? 15.286 2.797 -121.313 1.00 59.75 506 THR A CA 1
ATOM 4017 C C . THR A 1 506 ? 16.158 1.678 -120.742 1.00 59.75 506 THR A C 1
ATOM 4019 O O . THR A 1 506 ? 17.269 1.922 -120.273 1.00 59.75 506 THR A O 1
ATOM 4022 N N . GLU A 1 507 ? 15.671 0.437 -120.817 1.00 58.66 507 GLU A N 1
ATOM 4023 C CA . GLU A 1 507 ? 16.299 -0.763 -120.232 1.00 58.66 507 GLU A CA 1
ATOM 4024 C C . GLU A 1 507 ? 17.780 -0.952 -120.636 1.00 58.66 507 GLU A C 1
ATOM 4026 O O . GLU A 1 507 ? 18.604 -1.394 -119.836 1.00 58.66 507 GLU A O 1
ATOM 4031 N N . MET A 1 508 ? 18.141 -0.557 -121.863 1.00 59.16 508 MET A N 1
ATOM 4032 C CA . MET A 1 508 ? 19.517 -0.615 -122.375 1.00 59.16 508 MET A CA 1
ATOM 4033 C C . MET A 1 508 ? 20.455 0.411 -121.719 1.00 59.16 508 MET A C 1
ATOM 4035 O O . MET A 1 508 ? 21.594 0.084 -121.391 1.00 59.16 508 MET A O 1
ATOM 4039 N N . VAL A 1 509 ? 19.982 1.647 -121.512 1.00 60.97 509 VAL A N 1
ATOM 4040 C CA . VAL A 1 509 ? 20.770 2.701 -120.849 1.00 60.97 509 VAL A CA 1
ATOM 4041 C C . VAL A 1 509 ? 20.958 2.345 -119.382 1.00 60.97 509 VAL A C 1
ATOM 4043 O O . VAL A 1 509 ? 22.060 2.480 -118.866 1.00 60.97 509 VAL A O 1
ATOM 4046 N N . VAL A 1 510 ? 19.922 1.797 -118.741 1.00 61.88 510 VAL A N 1
ATOM 4047 C CA . VAL A 1 510 ? 20.000 1.286 -117.369 1.00 61.88 510 VAL A CA 1
ATOM 4048 C C . VAL A 1 510 ? 21.033 0.159 -117.258 1.00 61.88 510 VAL A C 1
ATOM 4050 O O . VAL A 1 510 ? 21.899 0.238 -116.394 1.00 61.88 510 VAL A O 1
ATOM 4053 N N . LYS A 1 511 ? 21.029 -0.839 -118.154 1.00 68.19 511 LYS A N 1
ATOM 4054 C CA . LYS A 1 511 ? 22.047 -1.911 -118.158 1.00 68.19 511 LYS A CA 1
ATOM 4055 C C . LYS A 1 511 ? 23.473 -1.369 -118.325 1.00 68.19 511 LYS A C 1
ATOM 4057 O O . LYS A 1 511 ? 24.343 -1.720 -117.532 1.00 68.19 511 LYS A O 1
ATOM 4062 N N . ASN A 1 512 ? 23.706 -0.469 -119.281 1.00 68.94 512 ASN A N 1
ATOM 4063 C CA . ASN A 1 512 ? 25.039 0.101 -119.505 1.00 68.94 512 ASN A CA 1
ATOM 4064 C C . ASN A 1 512 ? 25.481 1.049 -118.373 1.00 68.94 512 ASN A C 1
ATOM 4066 O O . ASN A 1 512 ? 26.654 1.047 -118.008 1.00 68.94 512 ASN A O 1
ATOM 4070 N N . MET A 1 513 ? 24.563 1.814 -117.769 1.00 65.62 513 MET A N 1
ATOM 4071 C CA . MET A 1 513 ? 24.864 2.631 -116.587 1.00 65.62 513 MET A CA 1
ATOM 4072 C C . MET A 1 513 ? 25.116 1.778 -115.344 1.00 65.62 513 MET A C 1
ATOM 4074 O O . MET A 1 513 ? 25.981 2.144 -114.562 1.00 65.62 513 MET A O 1
ATOM 4078 N N . VAL A 1 514 ? 24.430 0.646 -115.155 1.00 66.25 514 VAL A N 1
ATOM 4079 C CA . VAL A 1 514 ? 24.710 -0.278 -114.040 1.00 66.25 514 VAL A CA 1
ATOM 4080 C C . VAL A 1 514 ? 26.113 -0.872 -114.169 1.00 66.25 514 VAL A C 1
ATOM 4082 O O . VAL A 1 514 ? 26.847 -0.862 -113.184 1.00 66.25 514 VAL A O 1
ATOM 4085 N N . VAL A 1 515 ? 26.526 -1.294 -115.371 1.00 69.19 515 VAL A N 1
ATOM 4086 C CA . VAL A 1 515 ? 27.902 -1.766 -115.623 1.00 69.19 515 VAL A CA 1
ATOM 4087 C C . VAL A 1 515 ? 28.919 -0.644 -115.377 1.00 69.19 515 VAL A C 1
ATOM 4089 O O . VAL A 1 515 ? 29.826 -0.814 -114.567 1.00 69.19 515 VAL A O 1
ATOM 4092 N N . ALA A 1 516 ? 28.724 0.542 -115.964 1.00 68.31 516 ALA A N 1
ATOM 4093 C CA . ALA A 1 516 ? 29.627 1.678 -115.760 1.00 68.31 516 ALA A CA 1
ATOM 4094 C C . ALA A 1 516 ? 29.664 2.172 -114.297 1.00 68.31 516 ALA A C 1
ATOM 4096 O O . ALA A 1 516 ? 30.702 2.625 -113.820 1.00 68.31 516 ALA A O 1
ATOM 4097 N N . MET A 1 517 ? 28.560 2.072 -113.549 1.00 63.62 517 MET A N 1
ATOM 4098 C CA . MET A 1 517 ? 28.532 2.373 -112.114 1.00 63.62 517 MET A CA 1
ATOM 4099 C C . MET A 1 517 ? 29.223 1.290 -111.284 1.00 63.62 517 MET A C 1
ATOM 4101 O O . MET A 1 517 ? 29.860 1.633 -110.295 1.00 63.62 517 MET A O 1
ATOM 4105 N N . GLN A 1 518 ? 29.151 0.015 -111.670 1.00 66.25 518 GLN A N 1
ATOM 4106 C CA . GLN A 1 518 ? 29.921 -1.053 -111.022 1.00 66.25 518 GLN A CA 1
ATOM 4107 C C . GLN A 1 518 ? 31.430 -0.909 -111.285 1.00 66.25 518 GLN A C 1
ATOM 4109 O O . GLN A 1 518 ? 32.223 -1.161 -110.381 1.00 66.25 518 GLN A O 1
ATOM 4114 N N . GLU A 1 519 ? 31.828 -0.429 -112.468 1.00 64.62 519 GLU A N 1
ATOM 4115 C CA . GLU A 1 519 ? 33.231 -0.142 -112.808 1.00 64.62 519 GLU A CA 1
ATOM 4116 C C . GLU A 1 519 ? 33.767 1.151 -112.164 1.00 64.62 519 GLU A C 1
ATOM 4118 O O . GLU A 1 519 ? 34.913 1.175 -111.716 1.00 64.62 519 GLU A O 1
ATOM 4123 N N . MET A 1 520 ? 32.963 2.221 -112.068 1.00 64.50 520 MET A N 1
ATOM 4124 C CA . MET A 1 520 ? 33.386 3.491 -111.447 1.00 64.50 520 MET A CA 1
ATOM 4125 C C . MET A 1 520 ? 33.187 3.555 -109.925 1.00 64.50 520 MET A C 1
ATOM 4127 O O . MET A 1 520 ? 33.850 4.353 -109.263 1.00 64.50 520 MET A O 1
ATOM 4131 N N . TYR A 1 521 ? 32.309 2.725 -109.351 1.00 61.22 521 TYR A N 1
ATOM 4132 C CA . TYR A 1 521 ? 32.088 2.619 -107.903 1.00 61.22 521 TYR A CA 1
ATOM 4133 C C . TYR A 1 521 ? 32.324 1.187 -107.377 1.00 61.22 521 TYR A C 1
ATOM 4135 O O . TYR A 1 521 ? 31.438 0.611 -106.735 1.00 61.22 521 TYR A O 1
ATOM 4143 N N . PRO A 1 522 ? 33.543 0.618 -107.522 1.00 56.22 522 PRO A N 1
ATOM 4144 C CA . PRO A 1 522 ? 33.921 -0.628 -106.840 1.00 56.22 522 PRO A CA 1
ATOM 4145 C C . PRO A 1 522 ? 33.853 -0.494 -105.303 1.00 56.22 522 PRO A C 1
ATOM 4147 O O . PRO A 1 522 ? 33.796 -1.483 -104.573 1.00 56.22 522 PRO A O 1
ATOM 4150 N N . SER A 1 523 ? 33.778 0.743 -104.803 1.00 59.25 523 SER A N 1
ATOM 4151 C CA . SER A 1 523 ? 33.492 1.097 -103.415 1.00 59.25 523 SER A CA 1
ATOM 4152 C C . SER A 1 523 ? 32.094 0.700 -102.925 1.00 59.25 523 SER A C 1
ATOM 4154 O O . SER A 1 523 ? 31.876 0.732 -101.719 1.00 59.25 523 SER A O 1
ATOM 4156 N N . ALA A 1 524 ? 31.147 0.288 -103.779 1.00 65.19 524 ALA A N 1
ATOM 4157 C CA . ALA A 1 524 ? 29.816 -0.139 -103.329 1.00 65.19 524 ALA A CA 1
ATOM 4158 C C . ALA A 1 524 ? 29.868 -1.365 -102.391 1.00 65.19 524 ALA A C 1
ATOM 4160 O O . ALA A 1 524 ? 29.155 -1.405 -101.387 1.00 65.19 524 ALA A O 1
ATOM 4161 N N . GLY A 1 525 ? 30.756 -2.330 -102.666 1.00 72.19 525 GLY A N 1
ATOM 4162 C CA . GLY A 1 525 ? 30.995 -3.474 -101.775 1.00 72.19 525 GLY A CA 1
ATOM 4163 C C . GLY A 1 525 ? 31.651 -3.057 -100.455 1.00 72.19 525 GLY A C 1
ATOM 4164 O O . GLY A 1 525 ? 31.199 -3.456 -99.385 1.00 72.19 525 GLY A O 1
ATOM 4165 N N . GLN A 1 526 ? 32.650 -2.171 -100.524 1.00 76.44 526 GLN A N 1
ATOM 4166 C CA . GLN A 1 526 ? 33.319 -1.611 -99.342 1.00 76.44 526 GLN A CA 1
ATOM 4167 C C . GLN A 1 526 ? 32.361 -0.778 -98.477 1.00 76.44 526 GLN A C 1
ATOM 4169 O O . GLN A 1 526 ? 32.435 -0.824 -97.254 1.00 76.44 526 GLN A O 1
ATOM 4174 N N . LEU A 1 527 ? 31.427 -0.047 -99.093 1.00 74.25 527 LEU A N 1
ATOM 4175 C CA . LEU A 1 527 ? 30.391 0.712 -98.398 1.00 74.25 527 LEU A CA 1
ATOM 4176 C C . LEU A 1 527 ? 29.388 -0.222 -97.713 1.00 74.25 527 LEU A C 1
ATOM 4178 O O . LEU A 1 527 ? 29.016 0.032 -96.572 1.00 74.25 527 LEU A O 1
ATOM 4182 N N . ALA A 1 528 ? 28.984 -1.319 -98.361 1.00 76.12 528 ALA A N 1
ATOM 4183 C CA . ALA A 1 528 ? 28.138 -2.334 -97.734 1.00 76.12 528 ALA A CA 1
ATOM 4184 C C . ALA A 1 528 ? 28.829 -2.983 -96.518 1.00 76.12 528 ALA A C 1
ATOM 4186 O O . ALA A 1 528 ? 28.193 -3.170 -95.481 1.00 76.12 528 ALA A O 1
ATOM 4187 N N . GLU A 1 529 ? 30.134 -3.254 -96.602 1.00 79.69 529 GLU A N 1
ATOM 4188 C CA . GLU A 1 529 ? 30.937 -3.779 -95.490 1.00 79.69 529 GLU A CA 1
ATOM 4189 C C . GLU A 1 529 ? 31.141 -2.744 -94.364 1.00 79.69 529 GLU A C 1
ATOM 4191 O O . GLU A 1 529 ? 31.008 -3.076 -93.183 1.00 79.69 529 GLU A O 1
ATOM 4196 N N . GLN A 1 530 ? 31.362 -1.466 -94.691 1.00 79.62 530 GLN A N 1
ATOM 4197 C CA . GLN A 1 530 ? 31.404 -0.370 -93.711 1.00 79.62 530 GLN A CA 1
ATOM 4198 C C . GLN A 1 530 ? 30.052 -0.165 -93.013 1.00 79.62 530 GLN A C 1
ATOM 4200 O O . GLN A 1 530 ? 29.999 0.006 -91.797 1.00 79.62 530 GLN A O 1
ATOM 4205 N N . VAL A 1 531 ? 28.939 -0.242 -93.747 1.00 75.88 531 VAL A N 1
ATOM 4206 C CA . VAL A 1 531 ? 27.588 -0.180 -93.169 1.00 75.88 531 VAL A CA 1
ATOM 4207 C C . VAL A 1 531 ? 27.314 -1.401 -92.287 1.00 75.88 531 VAL A C 1
ATOM 4209 O O . VAL A 1 531 ? 26.760 -1.245 -91.200 1.00 75.88 531 VAL A O 1
ATOM 4212 N N . ALA A 1 532 ? 27.736 -2.603 -92.691 1.00 82.06 532 ALA A N 1
ATOM 4213 C CA . ALA A 1 532 ? 27.587 -3.813 -91.884 1.00 82.06 532 ALA A CA 1
ATOM 4214 C C . ALA A 1 532 ? 28.429 -3.768 -90.596 1.00 82.06 532 ALA A C 1
ATOM 4216 O O . ALA A 1 532 ? 27.934 -4.112 -89.525 1.00 82.06 532 ALA A O 1
ATOM 4217 N N . THR A 1 533 ? 29.677 -3.299 -90.666 1.00 85.88 533 THR A N 1
ATOM 4218 C CA . THR A 1 533 ? 30.551 -3.156 -89.488 1.00 85.88 533 THR A CA 1
ATOM 4219 C C . THR A 1 533 ? 30.062 -2.064 -88.535 1.00 85.88 533 THR A C 1
ATOM 4221 O O . THR A 1 533 ? 29.987 -2.319 -87.333 1.00 85.88 533 THR A O 1
ATOM 4224 N N . LEU A 1 534 ? 29.629 -0.902 -89.041 1.00 79.56 534 LEU A N 1
ATOM 4225 C CA . LEU A 1 534 ? 28.988 0.141 -88.228 1.00 79.56 534 LEU A CA 1
ATOM 4226 C C . LEU A 1 534 ? 27.684 -0.347 -87.586 1.00 79.56 534 LEU A C 1
ATOM 4228 O O . LEU A 1 534 ? 27.455 -0.086 -86.406 1.00 79.56 534 LEU A O 1
ATOM 4232 N N . LYS A 1 535 ? 26.853 -1.097 -88.321 1.00 85.62 535 LYS A N 1
ATOM 4233 C CA . LYS A 1 535 ? 25.633 -1.713 -87.784 1.00 85.62 535 LYS A CA 1
ATOM 4234 C C . LYS A 1 535 ? 25.957 -2.688 -86.648 1.00 85.62 535 LYS A C 1
ATOM 4236 O O . LYS A 1 535 ? 25.381 -2.566 -85.573 1.00 85.62 535 LYS A O 1
ATOM 4241 N N . ASN A 1 536 ? 26.908 -3.600 -86.850 1.00 88.00 536 ASN A N 1
ATOM 4242 C CA . ASN A 1 536 ? 27.315 -4.572 -85.833 1.00 88.00 536 ASN A CA 1
ATOM 4243 C C . ASN A 1 536 ? 27.915 -3.888 -84.587 1.00 88.00 536 ASN A C 1
ATOM 4245 O O . ASN A 1 536 ? 27.661 -4.316 -83.461 1.00 88.00 536 ASN A O 1
ATOM 4249 N N . GLN 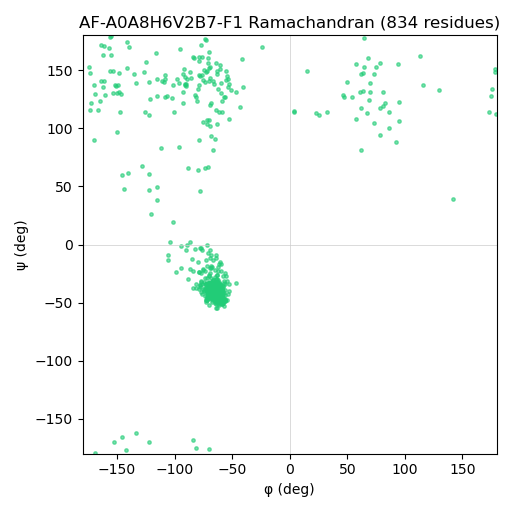A 1 537 ? 28.682 -2.806 -84.769 1.00 88.62 537 GLN A N 1
ATOM 4250 C CA . GLN A 1 537 ? 29.207 -1.999 -83.665 1.00 88.62 537 GLN A CA 1
ATOM 4251 C C . GLN A 1 537 ? 28.075 -1.300 -82.895 1.00 88.62 537 GLN A C 1
ATOM 4253 O O . GLN A 1 537 ? 28.038 -1.378 -81.667 1.00 88.62 537 GLN A O 1
ATOM 4258 N N . ALA A 1 538 ? 27.113 -0.691 -83.595 1.00 78.62 538 ALA A N 1
ATOM 4259 C CA . ALA A 1 538 ? 25.947 -0.064 -82.978 1.00 78.62 538 ALA A CA 1
ATOM 4260 C C . ALA A 1 538 ? 25.076 -1.082 -82.221 1.00 78.62 538 ALA A C 1
ATOM 4262 O O . ALA A 1 538 ? 24.690 -0.827 -81.084 1.00 78.62 538 ALA A O 1
ATOM 4263 N N . GLU A 1 539 ? 24.817 -2.264 -82.787 1.00 85.88 539 GLU A N 1
ATOM 4264 C CA . GLU A 1 539 ? 24.080 -3.344 -82.111 1.00 85.88 539 GLU A CA 1
ATOM 4265 C C . GLU A 1 539 ? 24.803 -3.832 -80.843 1.00 85.88 539 GLU A C 1
ATOM 4267 O O . GLU A 1 539 ? 24.162 -4.083 -79.817 1.00 85.88 539 GLU A O 1
ATOM 4272 N N . LYS A 1 540 ? 26.141 -3.899 -80.865 1.00 87.81 540 LYS A N 1
ATOM 4273 C CA . LYS A 1 540 ? 26.968 -4.239 -79.698 1.00 87.81 540 LYS A CA 1
ATOM 4274 C C . LYS A 1 540 ? 26.915 -3.159 -78.611 1.00 87.81 540 LYS A C 1
ATOM 4276 O O . LYS A 1 540 ? 26.772 -3.491 -77.433 1.00 87.81 540 LYS A O 1
ATOM 4281 N N . GLU A 1 541 ? 26.999 -1.884 -78.983 1.00 85.00 541 GLU A N 1
ATOM 4282 C CA . GLU A 1 541 ? 26.898 -0.758 -78.044 1.00 85.00 541 GLU A CA 1
ATOM 4283 C C . GLU A 1 541 ? 25.491 -0.631 -77.449 1.00 85.00 541 GLU A C 1
ATOM 4285 O O . GLU A 1 541 ? 25.362 -0.509 -76.232 1.00 85.00 541 GLU A O 1
ATOM 4290 N N . ILE A 1 542 ? 24.438 -0.777 -78.262 1.00 82.81 542 ILE A N 1
ATOM 4291 C CA . ILE A 1 542 ? 23.039 -0.827 -77.809 1.00 82.81 542 ILE A CA 1
ATOM 4292 C C . ILE A 1 542 ? 22.824 -1.999 -76.842 1.00 82.81 542 ILE A C 1
ATOM 4294 O O . ILE A 1 542 ? 22.188 -1.824 -75.805 1.00 82.81 542 ILE A O 1
ATOM 4298 N N . SER A 1 543 ? 23.386 -3.177 -77.128 1.00 87.19 543 SER A N 1
ATOM 4299 C CA . SER A 1 543 ? 23.294 -4.343 -76.236 1.00 87.19 543 SER A CA 1
ATOM 4300 C C . SER A 1 543 ? 24.005 -4.111 -74.898 1.00 87.19 543 SER A C 1
ATOM 4302 O O . SER A 1 543 ? 23.484 -4.479 -73.844 1.00 87.19 543 SER A O 1
ATOM 4304 N N . SER A 1 544 ? 25.173 -3.460 -74.922 1.00 86.06 544 SER A N 1
ATOM 4305 C CA . SER A 1 544 ? 25.908 -3.070 -73.713 1.00 86.06 544 SER A CA 1
ATOM 4306 C C . SER A 1 544 ? 25.133 -2.036 -72.885 1.00 86.06 544 SER A C 1
ATOM 4308 O O . SER A 1 544 ? 24.952 -2.219 -71.682 1.00 86.06 544 SER A O 1
ATOM 4310 N N . LEU A 1 545 ? 24.601 -0.995 -73.536 1.00 82.50 545 LEU A N 1
ATOM 4311 C CA . LEU A 1 545 ? 23.797 0.051 -72.903 1.00 82.50 545 LEU A CA 1
ATOM 4312 C C . LEU A 1 545 ? 22.494 -0.507 -72.314 1.00 82.50 545 LEU A C 1
ATOM 4314 O O . LEU A 1 545 ? 22.115 -0.159 -71.201 1.00 82.50 545 LEU A O 1
ATOM 4318 N N . LYS A 1 546 ? 21.824 -1.426 -73.018 1.00 84.56 546 LYS A N 1
ATOM 4319 C CA . LYS A 1 546 ? 20.636 -2.112 -72.500 1.00 84.56 546 LYS A CA 1
ATOM 4320 C C . LYS A 1 546 ? 20.958 -2.879 -71.214 1.00 84.56 546 LYS A C 1
ATOM 4322 O O . LYS A 1 546 ? 20.234 -2.739 -70.233 1.00 84.56 546 LYS A O 1
ATOM 4327 N N . LYS A 1 547 ? 22.077 -3.614 -71.183 1.00 87.81 547 LYS A N 1
ATOM 4328 C CA . LYS A 1 547 ? 22.526 -4.338 -69.986 1.00 87.81 547 LYS A CA 1
ATOM 4329 C C . LYS A 1 547 ? 22.832 -3.397 -68.813 1.00 87.81 547 LYS A C 1
ATOM 4331 O O . LYS A 1 547 ? 22.483 -3.723 -67.681 1.00 87.81 547 LYS A O 1
ATOM 4336 N N . THR A 1 548 ? 23.451 -2.237 -69.050 1.00 83.62 548 THR A N 1
ATOM 4337 C CA . THR A 1 548 ? 23.704 -1.265 -67.969 1.00 83.62 548 THR A CA 1
ATOM 4338 C C . THR A 1 548 ? 22.419 -0.598 -67.475 1.00 83.62 548 THR A C 1
ATOM 4340 O O . THR A 1 548 ? 22.289 -0.385 -66.273 1.00 83.62 548 THR A O 1
ATOM 4343 N N . ILE A 1 549 ? 21.440 -0.344 -68.351 1.00 80.12 549 ILE A N 1
ATOM 4344 C CA . ILE A 1 549 ? 20.103 0.136 -67.960 1.00 80.12 549 ILE A CA 1
ATOM 4345 C C . ILE A 1 549 ? 19.379 -0.912 -67.103 1.00 80.12 549 ILE A C 1
ATOM 4347 O O . ILE A 1 549 ? 18.865 -0.570 -66.042 1.00 80.12 549 ILE A O 1
ATOM 4351 N N . GLU A 1 550 ? 19.377 -2.187 -67.503 1.00 87.81 550 GLU A N 1
ATOM 4352 C CA . GLU A 1 550 ? 18.773 -3.281 -66.724 1.00 87.81 550 GLU A CA 1
ATOM 4353 C C . GLU A 1 550 ? 19.411 -3.412 -65.330 1.00 87.81 550 GLU A C 1
ATOM 4355 O O . GLU A 1 550 ? 18.698 -3.515 -64.330 1.00 87.81 550 GLU A O 1
ATOM 4360 N N . GLN A 1 551 ? 20.743 -3.317 -65.237 1.00 86.88 551 GLN A N 1
ATOM 4361 C CA . GLN A 1 551 ? 21.465 -3.300 -63.959 1.00 86.88 551 GLN A CA 1
ATOM 4362 C C . GLN A 1 551 ? 21.108 -2.084 -63.092 1.00 86.88 551 GLN A C 1
ATOM 4364 O O . GLN A 1 551 ? 20.947 -2.223 -61.879 1.00 86.88 551 GLN A O 1
ATOM 4369 N N . LEU A 1 552 ? 20.960 -0.899 -63.691 1.00 80.38 552 LEU A N 1
ATOM 4370 C CA . LEU A 1 552 ? 20.632 0.332 -62.968 1.00 80.38 552 LEU A CA 1
ATOM 4371 C C . LEU A 1 552 ? 19.177 0.327 -62.471 1.00 80.38 552 LEU A C 1
ATOM 4373 O O . LEU A 1 552 ? 18.926 0.707 -61.329 1.00 80.38 552 LEU A O 1
ATOM 4377 N N . VAL A 1 553 ? 18.238 -0.203 -63.262 1.00 87.50 553 VAL A N 1
ATOM 4378 C CA . VAL A 1 553 ? 16.847 -0.454 -62.841 1.00 87.50 553 VAL A CA 1
ATOM 4379 C C . VAL A 1 553 ? 16.790 -1.494 -61.716 1.00 87.50 553 VAL A C 1
ATOM 4381 O O . VAL A 1 553 ? 16.050 -1.313 -60.749 1.00 87.50 553 VAL A O 1
ATOM 4384 N N . GLN A 1 554 ? 17.591 -2.563 -61.784 1.00 88.19 554 GLN A N 1
ATOM 4385 C CA . GLN A 1 554 ? 17.678 -3.544 -60.699 1.00 88.19 554 GLN A CA 1
ATOM 4386 C C . GLN A 1 554 ? 18.220 -2.910 -59.407 1.00 88.19 554 GLN A C 1
ATOM 4388 O O . GLN A 1 554 ? 17.631 -3.102 -58.345 1.00 88.19 554 GLN A O 1
ATOM 4393 N N . ALA A 1 555 ? 19.288 -2.111 -59.492 1.00 82.56 555 ALA A N 1
ATOM 4394 C CA . ALA A 1 555 ? 19.844 -1.388 -58.349 1.00 82.56 555 ALA A CA 1
ATOM 4395 C C . ALA A 1 555 ? 18.833 -0.393 -57.746 1.00 82.56 555 ALA A C 1
ATOM 4397 O O . ALA A 1 555 ? 18.660 -0.363 -56.528 1.00 82.56 555 ALA A O 1
ATOM 4398 N N . GLN A 1 556 ? 18.108 0.354 -58.586 1.00 82.75 556 GLN A N 1
ATOM 4399 C CA . GLN A 1 556 ? 17.044 1.269 -58.164 1.00 82.75 556 GLN A CA 1
ATOM 4400 C C . GLN A 1 556 ? 15.904 0.532 -57.443 1.00 82.75 556 GLN A C 1
ATOM 4402 O O . GLN A 1 556 ? 15.422 1.002 -56.413 1.00 82.75 556 GLN A O 1
ATOM 4407 N N . ASN A 1 557 ? 15.485 -0.634 -57.944 1.00 86.06 557 ASN A N 1
ATOM 4408 C CA . ASN A 1 557 ? 14.450 -1.447 -57.302 1.00 86.06 557 ASN A CA 1
ATOM 4409 C C . ASN A 1 557 ? 14.909 -1.986 -55.937 1.00 86.06 557 ASN A C 1
ATOM 4411 O O . ASN A 1 557 ? 14.147 -1.911 -54.973 1.00 86.06 557 ASN A O 1
ATOM 4415 N N . SER A 1 558 ? 16.158 -2.448 -55.821 1.00 86.94 558 SER A N 1
ATOM 4416 C CA . SER A 1 558 ? 16.749 -2.855 -54.538 1.00 86.94 558 SER A CA 1
ATOM 4417 C C . SER A 1 558 ? 16.853 -1.687 -53.550 1.00 86.94 558 SER A C 1
ATOM 4419 O O . SER A 1 558 ? 16.520 -1.841 -52.377 1.00 86.94 558 SER A O 1
ATOM 4421 N N . GLN A 1 559 ? 17.251 -0.498 -54.016 1.00 80.69 559 GLN A N 1
ATOM 4422 C CA . GLN A 1 559 ? 17.291 0.712 -53.190 1.00 80.69 559 GLN A CA 1
ATOM 4423 C C . GLN A 1 559 ? 15.887 1.117 -52.721 1.00 80.69 559 GLN A C 1
ATOM 4425 O O . GLN A 1 559 ? 15.704 1.453 -51.555 1.00 80.69 559 GLN A O 1
ATOM 4430 N N . LYS A 1 560 ? 14.878 1.039 -53.598 1.00 87.38 560 LYS A N 1
ATOM 4431 C CA . LYS A 1 560 ? 13.478 1.310 -53.249 1.00 87.38 560 LYS A CA 1
ATOM 4432 C C . LYS A 1 560 ? 12.945 0.317 -52.211 1.00 87.38 560 LYS A C 1
ATOM 4434 O O . LYS A 1 560 ? 12.254 0.734 -51.289 1.00 87.38 560 LYS A O 1
ATOM 4439 N N . ALA A 1 561 ? 13.290 -0.966 -52.327 1.00 87.50 561 ALA A N 1
ATOM 4440 C CA . ALA A 1 561 ? 12.940 -1.968 -51.323 1.00 87.50 561 ALA A CA 1
ATOM 4441 C C . ALA A 1 561 ? 13.573 -1.646 -49.957 1.00 87.50 561 ALA A C 1
ATOM 4443 O O . ALA A 1 561 ? 12.869 -1.658 -48.953 1.00 87.50 561 ALA A O 1
ATOM 4444 N N . LEU A 1 562 ? 14.857 -1.268 -49.923 1.00 86.94 562 LEU A N 1
ATOM 4445 C CA . LEU A 1 562 ? 15.532 -0.848 -48.689 1.00 86.94 562 LEU A CA 1
ATOM 4446 C C . LEU A 1 562 ? 14.886 0.399 -48.060 1.00 86.94 562 LEU A C 1
ATOM 4448 O O . LEU A 1 562 ? 14.698 0.439 -46.849 1.00 86.94 562 LEU A O 1
ATOM 4452 N N . VAL A 1 563 ? 14.517 1.399 -48.870 1.00 84.75 563 VAL A N 1
ATOM 4453 C CA . VAL A 1 563 ? 13.814 2.605 -48.394 1.00 84.75 563 VAL A CA 1
ATOM 4454 C C . VAL A 1 563 ? 12.451 2.255 -47.794 1.00 84.75 563 VAL A C 1
ATOM 4456 O O . VAL A 1 563 ? 12.121 2.782 -46.736 1.00 84.75 563 VAL A O 1
ATOM 4459 N N . ASN A 1 564 ? 11.694 1.342 -48.412 1.00 88.62 564 ASN A N 1
ATOM 4460 C CA . ASN A 1 564 ? 10.430 0.866 -47.848 1.00 88.62 564 ASN A CA 1
ATOM 4461 C C . ASN A 1 564 ? 10.649 0.170 -46.492 1.00 88.62 564 ASN A C 1
ATOM 4463 O O . ASN A 1 564 ? 9.991 0.538 -45.527 1.00 88.62 564 ASN A O 1
ATOM 4467 N N . CYS A 1 565 ? 11.617 -0.752 -46.383 1.00 89.81 565 CYS A N 1
ATOM 4468 C CA . CYS A 1 565 ? 11.923 -1.418 -45.109 1.00 89.81 565 CYS A CA 1
ATOM 4469 C C . CYS A 1 565 ? 12.316 -0.418 -44.008 1.00 89.81 565 CYS A C 1
ATOM 4471 O O . CYS A 1 565 ? 11.827 -0.510 -42.889 1.00 89.81 565 CYS A O 1
ATOM 4473 N N . LEU A 1 566 ? 13.152 0.578 -44.327 1.00 86.19 566 LEU A N 1
ATOM 4474 C CA . LEU A 1 566 ? 13.520 1.636 -43.378 1.00 86.19 566 LEU A CA 1
ATOM 4475 C C . LEU A 1 566 ? 12.317 2.504 -42.975 1.00 86.19 566 LEU A C 1
ATOM 4477 O O . LEU A 1 566 ? 12.249 2.975 -41.842 1.00 86.19 566 LEU A O 1
ATOM 4481 N N . GLN A 1 567 ? 11.368 2.728 -43.886 1.00 87.12 567 GLN A N 1
ATOM 4482 C CA . GLN A 1 567 ? 10.138 3.460 -43.595 1.00 87.12 567 GLN A CA 1
ATOM 4483 C C . GLN A 1 567 ? 9.202 2.657 -42.676 1.00 87.12 567 GLN A C 1
ATOM 4485 O O . GLN A 1 567 ? 8.622 3.240 -41.756 1.00 87.12 567 GLN A O 1
ATOM 4490 N N . ASP A 1 568 ? 9.111 1.339 -42.869 1.00 88.75 568 ASP A N 1
ATOM 4491 C CA . ASP A 1 568 ? 8.363 0.428 -41.997 1.00 88.75 568 ASP A CA 1
ATOM 4492 C C . ASP A 1 568 ? 9.005 0.341 -40.595 1.00 88.75 568 ASP A C 1
ATOM 4494 O O . ASP A 1 568 ? 8.303 0.503 -39.595 1.00 88.75 568 ASP A O 1
ATOM 4498 N N . ASP A 1 569 ? 10.337 0.220 -40.503 1.00 86.88 569 ASP A N 1
ATOM 4499 C CA . ASP A 1 569 ? 11.100 0.239 -39.239 1.00 86.88 569 ASP A CA 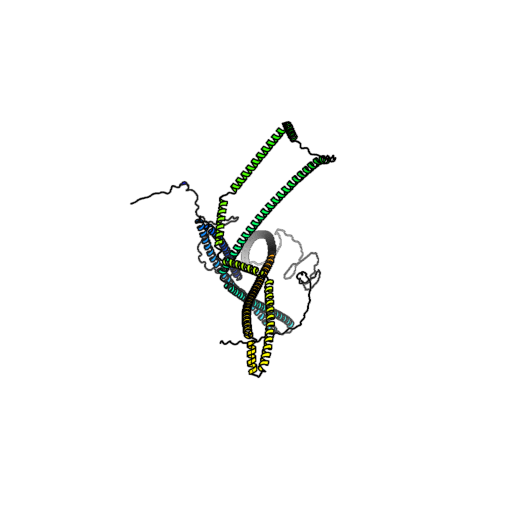1
ATOM 4500 C C . ASP A 1 569 ? 10.906 1.552 -38.458 1.00 86.88 569 ASP A C 1
ATOM 4502 O O . ASP A 1 569 ? 10.731 1.550 -37.234 1.00 86.88 569 ASP A O 1
ATOM 4506 N N . VAL A 1 570 ? 10.923 2.700 -39.149 1.00 86.06 570 VAL A N 1
ATOM 4507 C CA . VAL A 1 570 ? 10.628 4.012 -38.545 1.00 86.06 570 VAL A CA 1
ATOM 4508 C C . VAL A 1 570 ? 9.174 4.071 -38.069 1.00 86.06 570 VAL A C 1
ATOM 4510 O O . VAL A 1 570 ? 8.911 4.590 -36.980 1.00 86.06 570 VAL A O 1
ATOM 4513 N N . GLY A 1 571 ? 8.240 3.497 -38.832 1.00 88.81 571 GLY A N 1
ATOM 4514 C CA . GLY A 1 571 ? 6.846 3.323 -38.431 1.00 88.81 571 GLY A CA 1
ATOM 4515 C C . GLY A 1 571 ? 6.719 2.531 -37.128 1.00 88.81 571 GLY A C 1
ATOM 4516 O O . GLY A 1 571 ? 6.140 3.037 -36.163 1.00 88.81 571 GLY A O 1
ATOM 4517 N N . GLN A 1 572 ? 7.331 1.346 -37.058 1.00 89.62 572 GLN A N 1
ATOM 4518 C CA . GLN A 1 572 ? 7.328 0.496 -35.866 1.00 89.62 572 GLN A CA 1
ATOM 4519 C C . GLN A 1 572 ? 7.943 1.211 -34.653 1.00 89.62 572 GLN A C 1
ATOM 4521 O O . GLN A 1 572 ? 7.295 1.316 -33.610 1.00 89.62 572 GLN A O 1
ATOM 4526 N N . ARG A 1 573 ? 9.143 1.790 -34.791 1.00 84.94 573 ARG A N 1
ATOM 4527 C CA . ARG A 1 573 ? 9.798 2.532 -33.698 1.00 84.94 573 ARG A CA 1
ATOM 4528 C C . ARG A 1 573 ? 8.971 3.727 -33.223 1.00 84.94 573 ARG A C 1
ATOM 4530 O O . ARG A 1 573 ? 8.962 4.029 -32.031 1.00 84.94 573 ARG A O 1
ATOM 4537 N N . SER A 1 574 ? 8.246 4.402 -34.118 1.00 89.56 574 SER A N 1
ATOM 4538 C CA . SER A 1 574 ? 7.348 5.496 -33.725 1.00 89.56 574 SER A CA 1
ATOM 4539 C C . SER A 1 574 ? 6.171 5.008 -32.867 1.00 89.56 574 SER A C 1
ATOM 4541 O O . SER A 1 574 ? 5.804 5.676 -31.897 1.00 89.56 574 SER A O 1
ATOM 4543 N N . ALA A 1 575 ? 5.636 3.815 -33.156 1.00 89.69 575 ALA A N 1
ATOM 4544 C CA . ALA A 1 575 ? 4.590 3.178 -32.359 1.00 89.69 575 ALA A CA 1
ATOM 4545 C C . ALA A 1 575 ? 5.116 2.704 -30.990 1.00 89.69 575 ALA A C 1
ATOM 4547 O O . ALA A 1 575 ? 4.458 2.926 -29.973 1.00 89.69 575 ALA A O 1
ATOM 4548 N N . GLU A 1 576 ? 6.325 2.139 -30.935 1.00 89.31 576 GLU A N 1
ATOM 4549 C CA . GLU A 1 576 ? 6.999 1.764 -29.682 1.00 89.31 576 GLU A CA 1
ATOM 4550 C C . GLU A 1 576 ? 7.241 2.986 -28.777 1.00 89.31 576 GLU A C 1
ATOM 4552 O O . GLU A 1 576 ? 6.936 2.948 -27.583 1.00 89.31 576 GLU A O 1
ATOM 4557 N N . VAL A 1 577 ? 7.703 4.110 -29.340 1.00 86.31 577 VAL A N 1
ATOM 4558 C CA . VAL A 1 577 ? 7.875 5.380 -28.608 1.00 86.31 577 VAL A CA 1
ATOM 4559 C C . VAL A 1 577 ? 6.535 5.947 -28.123 1.00 86.31 577 VAL A C 1
ATOM 4561 O O . VAL A 1 577 ? 6.466 6.490 -27.017 1.00 86.31 577 VAL A O 1
ATOM 4564 N N . ALA A 1 578 ? 5.459 5.815 -28.904 1.00 88.00 578 ALA A N 1
ATOM 4565 C CA . ALA A 1 578 ? 4.119 6.216 -28.476 1.00 88.00 578 ALA A CA 1
ATOM 4566 C C . ALA A 1 578 ? 3.615 5.355 -27.301 1.00 88.00 578 ALA A C 1
ATOM 4568 O O . ALA A 1 578 ? 3.132 5.903 -26.309 1.00 88.00 578 ALA A O 1
ATOM 4569 N N . HIS A 1 579 ? 3.806 4.034 -27.365 1.00 91.44 579 HIS A N 1
ATOM 4570 C CA . HIS A 1 579 ? 3.463 3.108 -26.285 1.00 91.44 579 HIS A CA 1
ATOM 4571 C C . HIS A 1 579 ? 4.271 3.386 -25.004 1.00 91.44 579 HIS A C 1
ATOM 4573 O O . HIS A 1 579 ? 3.694 3.486 -23.923 1.00 91.44 579 HIS A O 1
ATOM 4579 N N . LEU A 1 580 ? 5.587 3.606 -25.121 1.00 90.06 580 LEU A N 1
ATOM 4580 C CA . LEU A 1 580 ? 6.457 3.987 -23.998 1.00 90.06 580 LEU A CA 1
ATOM 4581 C C . LEU A 1 580 ? 6.046 5.322 -23.359 1.00 90.06 580 LEU A C 1
ATOM 4583 O O . LEU A 1 580 ? 6.083 5.470 -22.137 1.00 90.06 580 LEU A O 1
ATOM 4587 N N . ARG A 1 581 ? 5.614 6.299 -24.167 1.00 91.50 581 ARG A N 1
ATOM 4588 C CA . ARG A 1 581 ? 5.064 7.568 -23.668 1.00 91.50 581 ARG A CA 1
ATOM 4589 C C . ARG A 1 581 ? 3.755 7.351 -22.905 1.00 91.50 581 ARG A C 1
ATOM 4591 O O . ARG A 1 581 ? 3.551 7.989 -21.874 1.00 91.50 581 ARG A O 1
ATOM 4598 N N . GLU A 1 582 ? 2.887 6.455 -23.373 1.00 91.88 582 GLU A N 1
ATOM 4599 C CA . GLU A 1 582 ? 1.639 6.112 -22.685 1.00 91.88 582 GLU A CA 1
ATOM 4600 C C . GLU A 1 582 ? 1.898 5.375 -21.359 1.00 91.88 582 GLU A C 1
ATOM 4602 O O . GLU A 1 582 ? 1.303 5.721 -20.336 1.00 91.88 582 GLU A O 1
ATOM 4607 N N . SER A 1 583 ? 2.817 4.401 -21.335 1.00 90.62 583 SER A N 1
ATOM 4608 C CA . SER A 1 583 ? 3.179 3.679 -20.109 1.00 90.62 583 SER A CA 1
ATOM 4609 C C . SER A 1 583 ? 3.857 4.595 -19.088 1.00 90.62 583 SER A C 1
ATOM 4611 O O . SER A 1 583 ? 3.494 4.560 -17.913 1.00 90.62 583 SER A O 1
ATOM 4613 N N . PHE A 1 584 ? 4.762 5.478 -19.523 1.00 89.56 584 PHE A N 1
ATOM 4614 C CA . PHE A 1 584 ? 5.344 6.507 -18.656 1.00 89.56 584 PHE A CA 1
ATOM 4615 C C . PHE A 1 584 ? 4.272 7.465 -18.118 1.00 89.56 584 PHE A C 1
ATOM 4617 O O . PHE A 1 584 ? 4.278 7.796 -16.934 1.00 89.56 584 PHE A O 1
ATOM 4624 N N . GLY A 1 585 ? 3.294 7.842 -18.950 1.00 90.25 585 GLY A N 1
ATOM 4625 C CA . GLY A 1 585 ? 2.121 8.601 -18.521 1.00 90.25 585 GLY A CA 1
ATOM 4626 C C . GLY A 1 585 ? 1.351 7.904 -17.395 1.00 90.25 585 GLY A C 1
ATOM 4627 O O . GLY A 1 585 ? 1.059 8.535 -16.382 1.00 90.25 585 GLY A O 1
ATOM 4628 N N . LYS A 1 586 ? 1.071 6.600 -17.521 1.00 91.50 586 LYS A N 1
ATOM 4629 C CA . LYS A 1 586 ? 0.388 5.807 -16.477 1.00 91.50 586 LYS A CA 1
ATOM 4630 C C . LYS A 1 586 ? 1.183 5.772 -15.167 1.00 91.50 586 LYS A C 1
ATOM 4632 O O . LYS A 1 586 ? 0.601 6.008 -14.110 1.00 91.50 586 LYS A O 1
ATOM 4637 N N . VAL A 1 587 ? 2.500 5.557 -15.235 1.00 89.31 587 VAL A N 1
ATOM 4638 C CA . VAL A 1 587 ? 3.389 5.579 -14.057 1.00 89.31 587 VAL A CA 1
ATOM 4639 C C . VAL A 1 587 ? 3.404 6.962 -13.399 1.00 89.31 587 VAL A C 1
ATOM 4641 O O . VAL A 1 587 ? 3.267 7.055 -12.183 1.00 89.31 587 VAL A O 1
ATOM 4644 N N . ALA A 1 588 ? 3.484 8.046 -14.176 1.00 87.75 588 ALA A N 1
ATOM 4645 C CA . ALA A 1 588 ? 3.445 9.405 -13.638 1.00 87.75 588 ALA A CA 1
ATOM 4646 C C . ALA A 1 588 ? 2.142 9.686 -12.862 1.00 87.75 588 ALA A C 1
ATOM 4648 O O . ALA A 1 588 ? 2.199 10.215 -11.756 1.00 87.75 588 ALA A O 1
ATOM 4649 N N . HIS A 1 589 ? 0.982 9.256 -13.378 1.00 88.56 589 HIS A N 1
ATOM 4650 C CA . HIS A 1 589 ? -0.297 9.388 -12.664 1.00 88.56 589 HIS A CA 1
ATOM 4651 C C . HIS A 1 589 ? -0.339 8.556 -11.369 1.00 88.56 589 HIS A C 1
ATOM 4653 O O . HIS A 1 589 ? -0.870 9.025 -10.364 1.00 88.56 589 HIS A O 1
ATOM 4659 N N . GLN A 1 590 ? 0.239 7.348 -11.362 1.00 90.12 590 GLN A N 1
ATOM 4660 C CA . GLN A 1 590 ? 0.354 6.528 -10.148 1.00 90.12 590 GLN A CA 1
ATOM 4661 C C . GLN A 1 590 ? 1.248 7.194 -9.094 1.00 90.12 590 GLN A C 1
ATOM 4663 O O . GLN A 1 590 ? 0.877 7.238 -7.923 1.00 90.12 590 GLN A O 1
ATOM 4668 N N . VAL A 1 591 ? 2.387 7.763 -9.503 1.00 85.44 591 VAL A N 1
ATOM 4669 C CA . VAL A 1 591 ? 3.276 8.520 -8.609 1.00 85.44 591 VAL A CA 1
ATOM 4670 C C . VAL A 1 591 ? 2.564 9.756 -8.057 1.00 85.44 591 VAL A C 1
ATOM 4672 O O . VAL A 1 591 ? 2.625 9.986 -6.854 1.00 85.44 591 VAL A O 1
ATOM 4675 N N . SER A 1 592 ? 1.827 10.515 -8.875 1.00 88.88 592 SER A N 1
ATOM 4676 C CA . SER A 1 592 ? 1.023 11.646 -8.389 1.00 88.88 592 SER A CA 1
ATOM 4677 C C . SER A 1 592 ? -0.029 11.220 -7.358 1.00 88.88 592 SER A C 1
ATOM 4679 O O . SER A 1 592 ? -0.130 11.857 -6.314 1.00 88.88 592 SER A O 1
ATOM 4681 N N . ALA A 1 593 ? -0.756 10.124 -7.600 1.00 87.06 593 ALA A N 1
ATOM 4682 C CA . ALA A 1 593 ? -1.753 9.608 -6.661 1.00 87.06 593 ALA A CA 1
ATOM 4683 C C . ALA A 1 593 ? -1.130 9.121 -5.337 1.00 87.06 593 ALA A C 1
ATOM 4685 O O . ALA A 1 593 ? -1.691 9.357 -4.268 1.00 87.06 593 ALA A O 1
ATOM 4686 N N . LEU A 1 594 ? 0.044 8.481 -5.383 1.00 87.06 594 LEU A N 1
ATOM 4687 C CA . LEU A 1 594 ? 0.791 8.091 -4.181 1.00 87.06 594 LEU A CA 1
ATOM 4688 C C . LEU A 1 594 ? 1.323 9.309 -3.413 1.00 87.06 594 LEU A C 1
ATOM 4690 O O . LEU A 1 594 ? 1.269 9.322 -2.186 1.00 87.06 594 LEU A O 1
ATOM 4694 N N . THR A 1 595 ? 1.785 10.350 -4.111 1.00 84.62 595 THR A N 1
ATOM 4695 C CA . THR A 1 595 ? 2.199 11.616 -3.487 1.00 84.62 595 THR A CA 1
ATOM 4696 C C . THR A 1 595 ? 1.018 12.314 -2.810 1.00 84.62 595 THR A C 1
ATOM 4698 O O . THR A 1 595 ? 1.159 12.771 -1.682 1.00 84.62 595 THR A O 1
ATOM 4701 N N . GLU A 1 596 ? -0.163 12.339 -3.434 1.00 84.25 596 GLU A N 1
ATOM 4702 C CA . GLU A 1 596 ? -1.384 12.896 -2.833 1.00 84.25 596 GLU A CA 1
ATOM 4703 C C . GLU A 1 596 ? -1.834 12.096 -1.594 1.00 84.25 596 GLU A C 1
ATOM 4705 O O . GLU A 1 596 ? -2.190 12.682 -0.570 1.00 84.25 596 GLU A O 1
ATOM 4710 N N . GLN A 1 597 ? -1.732 10.761 -1.626 1.00 82.81 597 GLN A N 1
ATOM 4711 C CA . GLN A 1 597 ? -1.963 9.918 -0.443 1.00 82.81 597 GLN A CA 1
ATOM 4712 C C . GLN A 1 597 ? -0.942 10.178 0.676 1.00 82.81 597 GLN A C 1
ATOM 4714 O O . GLN A 1 597 ? -1.318 10.198 1.849 1.00 82.81 597 GLN A O 1
ATOM 4719 N N . LEU A 1 598 ? 0.330 10.406 0.336 1.00 78.81 598 LEU A N 1
ATOM 4720 C CA . LEU A 1 598 ? 1.384 10.736 1.298 1.00 78.81 598 LEU A CA 1
ATOM 4721 C C . LEU A 1 598 ? 1.185 12.131 1.915 1.00 78.81 598 LEU A C 1
ATOM 4723 O O . LEU A 1 598 ? 1.406 12.309 3.111 1.00 78.81 598 LEU A O 1
ATOM 4727 N N . GLU A 1 599 ? 0.706 13.101 1.136 1.00 78.75 599 GLU A N 1
ATOM 4728 C CA . GLU A 1 599 ? 0.315 14.426 1.629 1.00 78.75 599 GLU A CA 1
ATOM 4729 C C . GLU A 1 599 ? -0.915 14.321 2.554 1.00 78.75 599 GLU A C 1
ATOM 4731 O O . GLU A 1 599 ? -0.936 14.899 3.638 1.00 78.75 599 GLU A O 1
ATOM 4736 N N . GLY A 1 600 ? -1.890 13.466 2.220 1.00 75.75 600 GLY A N 1
ATOM 4737 C CA . GLY A 1 600 ? -2.991 13.106 3.123 1.00 75.75 600 GLY A CA 1
ATOM 4738 C C . GLY A 1 600 ? -2.526 12.419 4.419 1.00 75.75 600 GLY A C 1
ATOM 4739 O O . GLY A 1 600 ? -3.124 12.622 5.479 1.00 75.75 600 GLY A O 1
ATOM 4740 N N . ALA A 1 601 ? -1.433 11.653 4.367 1.00 69.31 601 ALA A N 1
ATOM 4741 C CA . ALA A 1 601 ? -0.800 11.047 5.538 1.00 69.31 601 ALA A CA 1
ATOM 4742 C C . ALA A 1 601 ? 0.002 12.055 6.387 1.00 69.31 601 ALA A C 1
ATOM 4744 O O . ALA A 1 601 ? 0.153 11.839 7.590 1.00 69.31 601 ALA A O 1
ATOM 4745 N N . ARG A 1 602 ? 0.439 13.198 5.833 1.00 73.00 602 ARG A N 1
ATOM 4746 C CA . ARG A 1 602 ? 1.027 14.300 6.623 1.00 73.00 602 ARG A CA 1
ATOM 4747 C C . ARG A 1 602 ? 0.033 14.992 7.558 1.00 73.00 602 ARG A C 1
ATOM 4749 O O . ARG A 1 602 ? 0.483 15.671 8.468 1.00 73.00 602 ARG A O 1
ATOM 4756 N N . ALA A 1 603 ? -1.275 14.766 7.405 1.00 72.81 603 ALA A N 1
ATOM 4757 C CA . ALA A 1 603 ? -2.300 15.183 8.371 1.00 72.81 603 ALA A CA 1
ATOM 4758 C C . ALA A 1 603 ? -2.536 14.156 9.508 1.00 72.81 603 ALA A C 1
ATOM 4760 O O . ALA A 1 603 ? -3.427 14.331 10.344 1.00 72.81 603 ALA A O 1
ATOM 4761 N N . LEU A 1 604 ? -1.783 13.047 9.548 1.00 73.44 604 LEU A N 1
ATOM 4762 C CA . LEU A 1 604 ? -1.848 12.067 10.639 1.00 73.44 604 LEU A CA 1
ATOM 4763 C C . LEU A 1 604 ? -1.319 12.611 11.988 1.00 73.44 604 LEU A C 1
ATOM 4765 O O . LEU A 1 604 ? -1.966 12.324 12.996 1.00 73.44 604 LEU A O 1
ATOM 4769 N N . PRO A 1 605 ? -0.225 13.405 12.053 1.00 75.19 605 PRO A N 1
ATOM 4770 C CA . PRO A 1 605 ? 0.231 14.048 13.287 1.00 75.19 605 PRO A CA 1
ATOM 4771 C C . PRO A 1 605 ? -0.830 14.966 13.899 1.00 75.19 605 PRO A C 1
ATOM 4773 O O . PRO A 1 605 ? -1.078 14.864 15.095 1.00 75.19 605 PRO A O 1
ATOM 4776 N N . ASP A 1 606 ? -1.530 15.768 13.090 1.00 76.06 606 ASP A N 1
ATOM 4777 C CA . ASP A 1 606 ? -2.597 16.661 13.569 1.00 76.06 606 ASP A CA 1
ATOM 4778 C C . ASP A 1 606 ? -3.760 15.870 14.187 1.00 76.06 606 ASP A C 1
ATOM 4780 O O . ASP A 1 606 ? -4.280 16.222 15.245 1.00 76.06 606 ASP A O 1
ATOM 4784 N N . LYS A 1 607 ? -4.138 14.742 13.567 1.00 78.69 607 LYS A N 1
ATOM 4785 C CA . LYS A 1 607 ? -5.159 13.823 14.101 1.00 78.69 607 LYS A CA 1
ATOM 4786 C C . LYS A 1 607 ? -4.702 13.120 15.380 1.00 78.69 607 LYS A C 1
ATOM 4788 O O . LYS A 1 607 ? -5.515 12.922 16.278 1.00 78.69 607 LYS A O 1
ATOM 4793 N N . LEU A 1 608 ? -3.422 12.761 15.483 1.00 78.81 608 LEU A N 1
ATOM 4794 C CA . LEU A 1 608 ? -2.819 12.232 16.710 1.00 78.81 608 LEU A CA 1
ATOM 4795 C C . LEU A 1 608 ? -2.810 13.287 17.822 1.00 78.81 608 LEU A C 1
ATOM 4797 O O . LEU A 1 608 ? -3.201 12.986 18.945 1.00 78.81 608 LEU A O 1
ATOM 4801 N N . GLN A 1 609 ? -2.454 14.531 17.510 1.00 83.44 609 GLN A N 1
ATOM 4802 C CA . GLN A 1 609 ? -2.467 15.643 18.457 1.00 83.44 609 GLN A CA 1
ATOM 4803 C C . GLN A 1 609 ? -3.894 15.981 18.918 1.00 83.44 609 GLN A C 1
ATOM 4805 O O . GLN A 1 609 ? -4.119 16.206 20.106 1.00 83.44 609 GLN A O 1
ATOM 4810 N N . GLN A 1 610 ? -4.880 15.925 18.016 1.00 86.44 610 GLN A N 1
ATOM 4811 C CA . GLN A 1 610 ? -6.298 16.043 18.362 1.00 86.44 610 GLN A CA 1
ATOM 4812 C C . GLN A 1 610 ? -6.776 14.873 19.238 1.00 86.44 610 GLN A C 1
ATOM 4814 O O . GLN A 1 610 ? -7.521 15.086 20.192 1.00 86.44 610 GLN A O 1
ATOM 4819 N N . LEU A 1 611 ? -6.334 13.642 18.958 1.00 87.56 611 LEU A N 1
ATOM 4820 C CA . LEU A 1 611 ? -6.653 12.473 19.779 1.00 87.56 611 LEU A CA 1
ATOM 4821 C C . LEU A 1 611 ? -6.048 12.585 21.186 1.00 87.56 611 LEU A C 1
ATOM 4823 O O . LEU A 1 611 ? -6.733 12.265 22.153 1.00 87.56 611 LEU A O 1
ATOM 4827 N N . HIS A 1 612 ? -4.815 13.084 21.309 1.00 85.81 612 HIS A N 1
ATOM 4828 C CA . HIS A 1 612 ? -4.187 13.391 22.597 1.00 85.81 612 HIS A CA 1
ATOM 4829 C C . HIS A 1 612 ? -4.988 14.448 23.369 1.00 85.81 612 HIS A C 1
ATOM 4831 O O . HIS A 1 612 ? -5.381 14.187 24.500 1.00 85.81 612 HIS A O 1
ATOM 4837 N N . ALA A 1 613 ? -5.342 15.576 22.741 1.00 86.69 613 ALA A N 1
ATOM 4838 C CA . ALA A 1 613 ? -6.161 16.611 23.379 1.00 86.69 613 ALA A CA 1
ATOM 4839 C C . ALA A 1 613 ? -7.537 16.085 23.843 1.00 86.69 613 ALA A C 1
ATOM 4841 O O . ALA A 1 613 ? -8.018 16.449 24.917 1.00 86.69 613 ALA A O 1
ATOM 4842 N N . ASN A 1 614 ? -8.155 15.182 23.072 1.00 90.25 614 ASN A N 1
ATOM 4843 C CA . ASN A 1 614 ? -9.392 14.505 23.469 1.00 90.25 614 ASN A CA 1
ATOM 4844 C C . ASN A 1 614 ? -9.176 13.555 24.664 1.00 90.25 614 ASN A C 1
ATOM 4846 O O . ASN A 1 614 ? -10.025 13.497 25.551 1.00 90.25 614 ASN A O 1
ATOM 4850 N N . PHE A 1 615 ? -8.054 12.827 24.713 1.00 89.75 615 PHE A N 1
ATOM 4851 C CA . PHE A 1 615 ? -7.689 11.971 25.848 1.00 89.75 615 PHE A CA 1
ATOM 4852 C C . PHE A 1 615 ? -7.408 12.777 27.119 1.00 89.75 615 PHE A C 1
ATOM 4854 O O . PHE A 1 615 ? -7.867 12.385 28.192 1.00 89.75 615 PHE A O 1
ATOM 4861 N N . ASP A 1 616 ? -6.715 13.909 27.007 1.00 91.56 616 ASP A N 1
ATOM 4862 C CA . ASP A 1 616 ? -6.457 14.816 28.127 1.00 91.56 616 ASP A CA 1
ATOM 4863 C C . ASP A 1 616 ? -7.776 15.407 28.654 1.00 91.56 616 ASP A C 1
ATOM 4865 O O . ASP A 1 616 ? -8.045 15.361 29.855 1.00 91.56 616 ASP A O 1
ATOM 4869 N N . SER A 1 617 ? -8.664 15.856 27.757 1.00 93.38 617 SER A N 1
ATOM 4870 C CA . SER A 1 617 ? -9.999 16.350 28.123 1.00 93.38 617 SER A CA 1
ATOM 4871 C C . SER A 1 617 ? -10.872 15.277 28.788 1.00 93.38 617 SER A C 1
ATOM 4873 O O . SER A 1 617 ? -11.564 15.582 29.760 1.00 93.38 617 SER A O 1
ATOM 4875 N N . LEU A 1 618 ? -10.834 14.031 28.305 1.00 92.31 618 LEU A N 1
ATOM 4876 C CA . LEU A 1 618 ? -11.564 12.907 28.903 1.00 92.31 618 LEU A CA 1
ATOM 4877 C C . LEU A 1 618 ? -10.986 12.515 30.272 1.00 92.31 618 LEU A C 1
ATOM 4879 O O . LEU A 1 618 ? -11.730 12.186 31.195 1.00 92.31 618 LEU A O 1
ATOM 4883 N N . THR A 1 619 ? -9.661 12.585 30.419 1.00 90.38 619 THR A N 1
ATOM 4884 C CA . THR A 1 619 ? -8.963 12.336 31.688 1.00 90.38 619 THR A CA 1
ATOM 4885 C C . THR A 1 619 ? -9.345 13.380 32.735 1.00 90.38 619 THR A C 1
ATOM 4887 O O . THR A 1 619 ? -9.560 13.029 33.896 1.00 90.38 619 THR A O 1
ATOM 4890 N N . GLU A 1 620 ? -9.490 14.646 32.336 1.00 91.62 620 GLU A N 1
ATOM 4891 C CA . GLU A 1 620 ? -9.900 15.711 33.250 1.00 91.62 620 GLU A CA 1
ATOM 4892 C C . GLU A 1 620 ? -11.383 15.604 33.640 1.00 91.62 620 GLU A C 1
ATOM 4894 O O . GLU A 1 620 ? -11.686 15.681 34.828 1.00 91.62 620 GLU A O 1
ATOM 4899 N N . GLN A 1 621 ? -12.288 15.277 32.705 1.00 92.06 621 GLN A N 1
ATOM 4900 C CA . GLN A 1 621 ? -13.687 14.946 33.039 1.00 92.06 621 GLN A CA 1
ATOM 4901 C C . GLN A 1 621 ? -13.790 13.767 34.018 1.00 92.06 621 GLN A C 1
ATOM 4903 O O . GLN A 1 621 ? -14.595 13.786 34.949 1.00 92.06 621 GLN A O 1
ATOM 4908 N N . TYR A 1 622 ? -12.956 12.736 33.848 1.00 90.56 622 TYR A N 1
ATOM 4909 C CA . TYR A 1 622 ? -12.914 11.613 34.783 1.00 90.56 622 TYR A CA 1
ATOM 4910 C C . TYR A 1 622 ? -12.403 12.043 36.170 1.00 90.56 622 TYR A C 1
ATOM 4912 O O . TYR A 1 622 ? -12.948 11.615 37.190 1.00 90.56 622 TYR A O 1
ATOM 4920 N N . ARG A 1 623 ? -11.395 12.926 36.233 1.00 93.00 623 ARG A N 1
ATOM 4921 C CA . ARG A 1 623 ? -10.892 13.510 37.490 1.00 93.00 623 ARG A CA 1
ATOM 4922 C C . ARG A 1 623 ? -11.961 14.350 38.198 1.00 93.00 623 ARG A C 1
ATOM 4924 O O . ARG A 1 623 ? -12.080 14.267 39.424 1.00 93.00 623 ARG A O 1
ATOM 4931 N N . GLU A 1 624 ? -12.730 15.127 37.441 1.00 92.50 624 GLU A N 1
ATOM 4932 C CA . GLU A 1 624 ? -13.835 15.950 37.935 1.00 92.50 624 GLU A CA 1
ATOM 4933 C C . GLU A 1 624 ? -14.941 15.070 38.530 1.00 92.50 624 GLU A C 1
ATOM 4935 O O . GLU A 1 624 ? -15.205 15.173 39.726 1.00 92.50 624 GLU A O 1
ATOM 4940 N N . HIS A 1 625 ? -15.469 14.093 37.783 1.00 89.75 625 HIS A N 1
ATOM 4941 C CA . HIS A 1 625 ? -16.477 13.156 38.298 1.00 89.75 625 HIS A CA 1
ATOM 4942 C C . HIS A 1 625 ? -16.004 12.349 39.518 1.00 89.75 625 HIS A C 1
ATOM 4944 O O . HIS A 1 625 ? -16.768 12.145 40.462 1.00 89.75 625 HIS A O 1
ATOM 4950 N N . VAL A 1 626 ? -14.742 11.906 39.559 1.00 90.31 626 VAL A N 1
ATOM 4951 C CA . VAL A 1 626 ? -14.182 11.243 40.754 1.00 90.31 626 VAL A CA 1
ATOM 4952 C C . VAL A 1 626 ? -14.143 12.196 41.957 1.00 90.31 626 VAL A C 1
ATOM 4954 O O . VAL A 1 626 ? -14.330 11.756 43.095 1.00 90.31 626 VAL A O 1
ATOM 4957 N N . SER A 1 627 ? -13.940 13.495 41.729 1.00 93.25 627 SER A N 1
ATOM 4958 C CA . SER A 1 627 ? -13.967 14.521 42.778 1.00 93.25 627 SER A CA 1
ATOM 4959 C C . SER A 1 627 ? -15.397 14.807 43.254 1.00 93.25 627 SER A C 1
ATOM 4961 O O . SER A 1 627 ? -15.637 14.792 44.461 1.00 93.25 627 SER A O 1
ATOM 4963 N N . GLU A 1 628 ? -16.361 14.940 42.337 1.00 92.69 628 GLU A N 1
ATOM 4964 C CA . GLU A 1 628 ? -17.792 15.069 42.653 1.00 92.69 628 GLU A CA 1
ATOM 4965 C C . GLU A 1 628 ? -18.309 13.879 43.472 1.00 92.69 628 GLU A C 1
ATOM 4967 O O . GLU A 1 628 ? -18.934 14.064 44.516 1.00 92.69 628 GLU A O 1
ATOM 4972 N N . ILE A 1 629 ? -18.008 12.644 43.048 1.00 90.50 629 ILE A N 1
ATOM 4973 C CA . ILE A 1 629 ? -18.398 11.419 43.764 1.00 90.50 629 ILE A CA 1
ATOM 4974 C C . ILE A 1 629 ? -17.780 11.401 45.165 1.00 90.50 629 ILE A C 1
ATOM 4976 O O . ILE A 1 629 ? -18.454 11.065 46.139 1.00 90.50 629 ILE A O 1
ATOM 4980 N N . LYS A 1 630 ? -16.507 11.791 45.296 1.00 93.06 630 LYS A N 1
ATOM 4981 C CA . LYS A 1 630 ? -15.810 11.854 46.586 1.00 93.06 630 LYS A CA 1
ATOM 4982 C C . LYS A 1 630 ? -16.440 12.875 47.533 1.00 93.06 630 LYS A C 1
ATOM 4984 O O . LYS A 1 630 ? -16.572 12.586 48.722 1.00 93.06 630 LYS A O 1
ATOM 4989 N N . ASP A 1 631 ? -16.838 14.039 47.032 1.00 92.12 631 ASP A N 1
ATOM 4990 C CA . ASP A 1 631 ? -17.474 15.071 47.850 1.00 92.12 631 ASP A CA 1
ATOM 4991 C C . ASP A 1 631 ? -18.947 14.750 48.151 1.00 92.12 631 ASP A C 1
ATOM 4993 O O . ASP A 1 631 ? -19.398 14.993 49.272 1.00 92.12 631 ASP A O 1
ATOM 4997 N N . HIS A 1 632 ? -19.661 14.070 47.247 1.00 92.75 632 HIS A N 1
ATOM 4998 C CA . HIS A 1 632 ? -20.970 13.478 47.533 1.00 92.75 632 HIS A CA 1
ATOM 4999 C C . HIS A 1 632 ? -20.882 12.410 48.636 1.00 92.75 632 HIS A C 1
ATOM 5001 O O . HIS A 1 632 ? -21.727 12.385 49.530 1.00 92.75 632 HIS A O 1
ATOM 5007 N N . ILE A 1 633 ? -19.870 11.531 48.612 1.00 89.75 633 ILE A N 1
ATOM 5008 C CA . ILE A 1 633 ? -19.652 10.532 49.673 1.00 89.75 633 ILE A CA 1
ATOM 5009 C C . ILE A 1 633 ? -19.409 11.229 51.016 1.00 89.75 633 ILE A C 1
ATOM 5011 O O . ILE A 1 633 ? -20.128 10.942 51.965 1.00 89.75 633 ILE A O 1
ATOM 5015 N N . LYS A 1 634 ? -18.504 12.218 51.090 1.00 90.75 634 LYS A N 1
ATOM 5016 C CA . LYS A 1 634 ? -18.287 13.000 52.326 1.00 90.75 634 LYS A CA 1
ATOM 5017 C C . LYS A 1 634 ? -19.556 13.704 52.815 1.00 90.75 634 LYS A C 1
ATOM 5019 O O . LYS A 1 634 ? -19.816 13.734 54.014 1.00 90.75 634 LYS A O 1
ATOM 5024 N N . GLY A 1 635 ? -20.324 14.303 51.901 1.00 90.94 635 GLY A N 1
ATOM 5025 C CA . GLY A 1 635 ? -21.581 14.978 52.224 1.00 90.94 635 GLY A CA 1
ATOM 5026 C C . GLY A 1 635 ? -22.615 14.006 52.787 1.00 90.94 635 GLY A C 1
ATOM 5027 O O . GLY A 1 635 ? -23.289 14.322 53.767 1.00 90.94 635 GLY A O 1
ATOM 5028 N N . LYS A 1 636 ? -22.681 12.794 52.225 1.00 92.25 636 LYS A N 1
ATOM 5029 C CA . LYS A 1 636 ? -23.508 11.710 52.748 1.00 92.25 636 LYS A CA 1
ATOM 5030 C C . LYS A 1 636 ? -23.013 11.211 54.107 1.00 92.25 636 LYS A C 1
ATOM 5032 O O . LYS A 1 636 ? 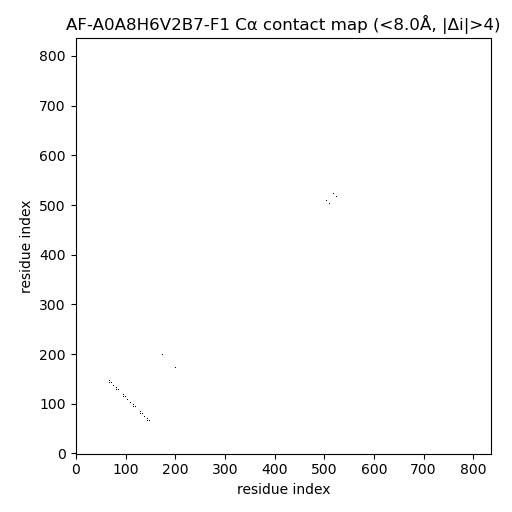-23.830 11.107 55.008 1.00 92.25 636 LYS A O 1
ATOM 5037 N N . ASP A 1 637 ? -21.716 10.973 54.288 1.00 89.44 637 ASP A N 1
ATOM 5038 C CA . ASP A 1 637 ? -21.147 10.534 55.571 1.00 89.44 637 ASP A CA 1
ATOM 5039 C C . ASP A 1 637 ? -21.413 11.561 56.689 1.00 89.44 637 ASP A C 1
ATOM 5041 O O . ASP A 1 637 ? -21.708 11.189 57.825 1.00 89.44 637 ASP A O 1
ATOM 5045 N N . ALA A 1 638 ? -21.370 12.860 56.369 1.00 89.62 638 ALA A N 1
ATOM 5046 C CA . ALA A 1 638 ? -21.738 13.928 57.296 1.00 89.62 638 ALA A CA 1
ATOM 5047 C C . ALA A 1 638 ? -23.243 13.922 57.632 1.00 89.62 638 ALA A C 1
ATOM 5049 O O . ALA A 1 638 ? -23.606 14.063 58.800 1.00 89.62 638 ALA A O 1
ATOM 5050 N N . ALA A 1 639 ? -24.114 13.717 56.638 1.00 90.75 639 ALA A N 1
ATOM 5051 C CA . ALA A 1 639 ? -25.560 13.612 56.844 1.00 90.75 639 ALA A CA 1
ATOM 5052 C C . ALA A 1 639 ? -25.950 12.346 57.630 1.00 90.75 639 ALA A C 1
ATOM 5054 O O . ALA A 1 639 ? -26.739 12.424 58.566 1.00 90.75 639 ALA A O 1
ATOM 5055 N N . ASP A 1 640 ? -25.356 11.194 57.318 1.00 88.75 640 ASP A N 1
ATOM 5056 C CA . ASP A 1 640 ? -25.556 9.939 58.048 1.00 88.75 640 ASP A CA 1
ATOM 5057 C C . ASP A 1 640 ? -24.977 10.029 59.473 1.00 88.75 640 ASP A C 1
ATOM 5059 O O . ASP A 1 640 ? -25.559 9.489 60.416 1.00 88.75 640 ASP A O 1
ATOM 5063 N N . GLY A 1 641 ? -23.886 10.779 59.671 1.00 89.81 641 GLY A N 1
ATOM 5064 C CA . GLY A 1 641 ? -23.376 11.152 60.992 1.00 89.81 641 GLY A CA 1
ATOM 5065 C C . GLY A 1 641 ? -24.378 11.978 61.805 1.00 89.81 641 GLY A C 1
ATOM 5066 O O . GLY A 1 641 ? -24.647 11.640 62.958 1.00 89.81 641 GLY A O 1
ATOM 5067 N N . GLN A 1 642 ? -24.979 13.004 61.196 1.00 91.19 642 GLN A N 1
ATOM 5068 C CA . GLN A 1 642 ? -26.028 13.822 61.814 1.00 91.19 642 GLN A CA 1
ATOM 5069 C C . GLN A 1 642 ? -27.280 12.990 62.145 1.00 91.19 642 GLN A C 1
ATOM 5071 O O . GLN A 1 642 ? -27.761 13.033 63.276 1.00 91.19 642 GLN A O 1
ATOM 5076 N N . ASN A 1 643 ? -27.739 12.145 61.216 1.00 90.19 643 ASN A N 1
ATOM 5077 C CA . ASN A 1 643 ? -28.863 11.226 61.426 1.00 90.19 643 ASN A CA 1
ATOM 5078 C C . ASN A 1 643 ? -28.621 10.270 62.611 1.00 90.19 643 ASN A C 1
ATOM 5080 O O . ASN A 1 643 ? -29.552 9.950 63.346 1.00 90.19 643 ASN A O 1
ATOM 5084 N N . ARG A 1 644 ? -27.377 9.809 62.828 1.00 90.62 644 ARG A N 1
ATOM 5085 C CA . ARG A 1 644 ? -27.026 8.976 63.995 1.00 90.62 644 ARG A CA 1
ATOM 5086 C C . ARG A 1 644 ? -27.096 9.757 65.307 1.00 90.62 644 ARG A C 1
ATOM 5088 O O . ARG A 1 644 ? -27.561 9.195 66.292 1.00 90.62 644 ARG A O 1
ATOM 5095 N N . ILE A 1 645 ? -26.687 11.028 65.319 1.00 90.31 645 ILE A N 1
ATOM 5096 C CA . ILE A 1 645 ? -26.798 11.901 66.500 1.00 90.31 645 ILE A CA 1
ATOM 5097 C C . ILE A 1 645 ? -28.275 12.133 66.850 1.00 90.31 645 ILE A C 1
ATOM 5099 O O . ILE A 1 645 ? -28.663 11.934 67.998 1.00 90.31 645 ILE A O 1
ATOM 5103 N N . GLU A 1 646 ? -29.107 12.470 65.862 1.00 90.56 646 GLU A N 1
ATOM 5104 C CA . GLU A 1 646 ? -30.553 12.662 66.051 1.00 90.56 646 GLU A CA 1
ATOM 5105 C C . GLU A 1 646 ? -31.251 11.371 66.511 1.00 90.56 646 GLU A C 1
ATOM 5107 O O . GLU A 1 646 ? -32.116 11.403 67.390 1.00 90.56 646 GLU A O 1
ATOM 5112 N N . LEU A 1 647 ? -30.837 10.211 65.988 1.00 91.81 647 LEU A N 1
ATOM 5113 C CA . LEU A 1 647 ? -31.347 8.916 66.435 1.00 91.81 647 LEU A CA 1
ATOM 5114 C C . LEU A 1 647 ? -30.949 8.614 67.890 1.00 91.81 647 LEU A C 1
ATOM 5116 O O . LEU A 1 647 ? -31.816 8.231 68.676 1.00 91.81 647 LEU A O 1
ATOM 5120 N N . ASP A 1 648 ? -29.687 8.828 68.273 1.00 91.38 648 ASP A N 1
ATOM 5121 C CA . ASP A 1 648 ? -29.207 8.642 69.651 1.00 91.38 648 ASP A CA 1
ATOM 5122 C C . ASP A 1 648 ? -29.888 9.611 70.641 1.00 91.38 648 ASP A C 1
ATOM 5124 O O . ASP A 1 648 ? -30.134 9.255 71.799 1.00 91.38 648 ASP A O 1
ATOM 5128 N N . GLU A 1 649 ? -30.222 10.827 70.202 1.00 93.06 649 GLU A N 1
ATOM 5129 C CA . GLU A 1 649 ? -30.972 11.807 70.992 1.00 93.06 649 GLU A CA 1
ATOM 5130 C C . GLU A 1 649 ? -32.446 11.400 71.148 1.00 93.06 649 GLU A C 1
ATOM 5132 O O . GLU A 1 649 ? -32.941 11.340 72.274 1.00 93.06 649 GLU A O 1
ATOM 5137 N N . SER A 1 650 ? -33.109 10.965 70.069 1.00 92.06 650 SER A N 1
ATOM 5138 C CA . SER A 1 650 ? -34.476 10.419 70.134 1.00 92.06 650 SER A CA 1
ATOM 5139 C C . SER A 1 650 ? -34.570 9.154 71.002 1.00 92.06 650 SER A C 1
ATOM 5141 O O . SER A 1 650 ? -35.542 8.963 71.733 1.00 92.06 650 SER A O 1
ATOM 5143 N N . PHE A 1 651 ? -33.535 8.305 70.993 1.00 91.00 651 PHE A N 1
ATOM 5144 C CA . PHE A 1 651 ? -33.464 7.110 71.835 1.00 91.00 651 PHE A CA 1
ATOM 5145 C C . PHE A 1 651 ? -33.285 7.466 73.316 1.00 91.00 651 PHE A C 1
ATOM 5147 O O . PHE A 1 651 ? -33.851 6.804 74.191 1.00 91.00 651 PHE A O 1
ATOM 5154 N N . ARG A 1 652 ? -32.529 8.531 73.611 1.00 92.88 652 ARG A N 1
ATOM 5155 C CA . ARG A 1 652 ? -32.389 9.087 74.962 1.00 92.88 652 ARG A CA 1
ATOM 5156 C C . ARG A 1 652 ? -33.716 9.655 75.461 1.00 92.88 652 ARG A C 1
ATOM 5158 O O . ARG A 1 652 ? -34.142 9.284 76.549 1.00 92.88 652 ARG A O 1
ATOM 5165 N N . GLU A 1 653 ? -34.400 10.456 74.647 1.00 93.88 653 GLU A N 1
ATOM 5166 C CA . GLU A 1 653 ? -35.714 11.003 74.995 1.00 93.88 653 GLU A CA 1
ATOM 5167 C C . GLU A 1 653 ? -36.746 9.886 75.220 1.00 93.88 653 GLU A C 1
ATOM 5169 O O . GLU A 1 653 ? -37.434 9.875 76.241 1.00 93.88 653 GLU A O 1
ATOM 5174 N N . LEU A 1 654 ? -36.809 8.887 74.332 1.00 94.06 654 LEU A N 1
ATOM 5175 C CA . LEU A 1 654 ? -37.696 7.732 74.493 1.00 94.06 654 LEU A CA 1
ATOM 5176 C C . LEU A 1 654 ? -37.396 6.955 75.784 1.00 94.06 654 LEU A C 1
ATOM 5178 O O . LEU A 1 654 ? -38.317 6.525 76.479 1.00 94.06 654 LEU A O 1
ATOM 5182 N N . LYS A 1 655 ? -36.117 6.788 76.137 1.00 93.38 655 LYS A N 1
ATOM 5183 C CA . LYS A 1 655 ? -35.707 6.152 77.394 1.00 93.38 655 LYS A CA 1
ATOM 5184 C C . LYS A 1 655 ? -36.189 6.948 78.611 1.00 93.38 655 LYS A C 1
ATOM 5186 O O . LYS A 1 655 ? -36.709 6.343 79.550 1.00 93.38 655 LYS A O 1
ATOM 5191 N N . ASP A 1 656 ? -36.072 8.272 78.581 1.00 92.25 656 ASP A N 1
ATOM 5192 C CA . ASP A 1 656 ? -36.537 9.150 79.658 1.00 92.25 656 ASP A CA 1
ATOM 5193 C C . ASP A 1 656 ? -38.076 9.137 79.766 1.00 92.25 656 ASP A C 1
ATOM 5195 O O . ASP A 1 656 ? -38.620 9.036 80.869 1.00 92.25 656 ASP A O 1
ATOM 5199 N N . GLN A 1 657 ? -38.798 9.107 78.638 1.00 93.56 657 GLN A N 1
ATOM 5200 C CA . GLN A 1 657 ? -40.254 8.906 78.604 1.00 93.56 657 GLN A CA 1
ATOM 5201 C C . GLN A 1 657 ? -40.661 7.548 79.206 1.00 93.56 657 GLN A C 1
ATOM 5203 O O . GLN A 1 657 ? -41.556 7.492 80.052 1.00 93.56 657 GLN A O 1
ATOM 5208 N N . VAL A 1 658 ? -39.984 6.452 78.841 1.00 91.44 658 VAL A N 1
ATOM 5209 C CA . VAL A 1 658 ? -40.219 5.111 79.414 1.00 91.44 658 VAL A CA 1
ATOM 5210 C C . VAL A 1 658 ? -39.928 5.088 80.918 1.00 91.44 658 VAL A C 1
ATOM 5212 O O . VAL A 1 658 ? -40.671 4.467 81.682 1.00 91.44 658 VAL A O 1
ATOM 5215 N N . GLN A 1 659 ? -38.892 5.793 81.376 1.00 91.88 659 GLN A N 1
ATOM 5216 C CA . GLN A 1 659 ? -38.560 5.897 82.796 1.00 91.88 659 GLN A CA 1
ATOM 5217 C C . GLN A 1 659 ? -39.600 6.723 83.578 1.00 91.88 659 GLN A C 1
ATOM 5219 O O . GLN A 1 659 ? -39.970 6.333 84.690 1.00 91.88 659 GLN A O 1
ATOM 5224 N N . THR A 1 660 ? -40.153 7.786 82.985 1.00 91.19 660 THR A N 1
ATOM 5225 C CA . THR A 1 660 ? -41.287 8.550 83.539 1.00 91.19 660 THR A CA 1
ATOM 5226 C C . THR A 1 660 ? -42.578 7.724 83.574 1.00 91.19 660 THR A C 1
ATOM 5228 O O . THR A 1 660 ? -43.288 7.733 84.579 1.00 91.19 660 THR A O 1
ATOM 5231 N N . LEU A 1 661 ? -42.872 6.936 82.536 1.00 91.56 661 LEU A N 1
ATOM 5232 C CA . LEU A 1 661 ? -44.013 6.010 82.547 1.00 91.56 661 LEU A CA 1
ATOM 5233 C C . LEU A 1 661 ? -43.846 4.915 83.611 1.00 91.56 661 LEU A C 1
ATOM 5235 O O . LEU A 1 661 ? -44.804 4.580 84.304 1.00 91.56 661 LEU A O 1
ATOM 5239 N N . SER A 1 662 ? -42.630 4.395 83.797 1.00 92.00 662 SER A N 1
ATOM 5240 C CA . SER A 1 662 ? -42.315 3.417 84.845 1.00 92.00 662 SER A CA 1
ATOM 5241 C C . SER A 1 662 ? -42.483 3.997 86.256 1.00 92.00 662 SER A C 1
ATOM 5243 O O . SER A 1 662 ? -43.041 3.337 87.138 1.00 92.00 662 SER A O 1
ATOM 5245 N N . SER A 1 663 ? -42.066 5.245 86.497 1.00 90.31 663 SER A N 1
ATOM 5246 C CA . SER A 1 663 ? -42.279 5.898 87.795 1.00 90.31 663 SER A CA 1
ATOM 5247 C C . SER A 1 663 ? -43.765 6.195 88.047 1.00 90.31 663 SER A C 1
ATOM 5249 O O . SER A 1 663 ? -44.255 5.908 89.141 1.00 90.31 663 SER A O 1
ATOM 5251 N N . GLY A 1 664 ? -44.511 6.634 87.027 1.00 91.75 664 GLY A N 1
ATOM 5252 C CA . GLY A 1 664 ? -45.968 6.793 87.079 1.00 91.75 664 GLY A CA 1
ATOM 5253 C C . GLY A 1 664 ? -46.711 5.480 87.360 1.00 91.75 664 GLY A C 1
ATOM 5254 O O . GLY A 1 664 ? -47.584 5.437 88.226 1.00 91.75 664 GLY A O 1
ATOM 5255 N N . LEU A 1 665 ? -46.315 4.375 86.717 1.00 89.12 665 LEU A N 1
ATOM 5256 C CA . LEU A 1 665 ? -46.870 3.041 86.976 1.00 89.12 665 LEU A CA 1
ATOM 5257 C C . LEU A 1 665 ? -46.615 2.594 88.426 1.00 89.12 665 LEU A C 1
ATOM 5259 O O . LEU A 1 665 ? -47.503 2.035 89.071 1.00 89.12 665 LEU A O 1
ATOM 5263 N N . ASN A 1 666 ? -45.424 2.871 88.964 1.00 86.94 666 ASN A N 1
ATOM 5264 C CA . ASN A 1 666 ? -45.096 2.578 90.358 1.00 86.94 666 ASN A CA 1
ATOM 5265 C C . ASN A 1 666 ? -45.915 3.434 91.342 1.00 86.94 666 ASN A C 1
ATOM 5267 O O . ASN A 1 666 ? -46.402 2.899 92.338 1.00 86.94 666 ASN A O 1
ATOM 5271 N N . GLN A 1 667 ? -46.153 4.718 91.050 1.00 88.62 667 GLN A N 1
ATOM 5272 C CA . GLN A 1 667 ? -47.074 5.553 91.837 1.00 88.62 667 GLN A CA 1
ATOM 5273 C C . GLN A 1 667 ? -48.512 5.019 91.781 1.00 88.62 667 GLN A C 1
ATOM 5275 O O . GLN A 1 667 ? -49.153 4.875 92.822 1.00 88.62 667 GLN A O 1
ATOM 5280 N N . MET A 1 668 ? -49.003 4.639 90.597 1.00 85.62 668 MET A N 1
ATOM 5281 C CA . MET A 1 668 ? -50.330 4.036 90.437 1.00 85.62 668 MET A CA 1
ATOM 5282 C C . MET A 1 668 ? -50.449 2.713 91.208 1.00 85.62 668 MET A C 1
ATOM 5284 O O . MET A 1 668 ? -51.478 2.457 91.825 1.00 85.62 668 MET A O 1
ATOM 5288 N N . LYS A 1 669 ? -49.389 1.897 91.252 1.00 88.88 669 LYS A N 1
ATOM 5289 C CA . LYS A 1 669 ? -49.331 0.670 92.061 1.00 88.88 669 LYS A CA 1
ATOM 5290 C C . LYS A 1 669 ? -49.404 0.960 93.566 1.00 88.88 669 LYS A C 1
ATOM 5292 O O . LYS A 1 669 ? -50.091 0.239 94.286 1.00 88.88 669 LYS A O 1
ATOM 5297 N N . ILE A 1 670 ? -48.752 2.023 94.043 1.00 86.25 670 ILE A N 1
ATOM 5298 C CA . ILE A 1 670 ? -48.866 2.485 95.439 1.00 86.25 670 ILE A CA 1
ATOM 5299 C C . ILE A 1 670 ? -50.301 2.954 95.732 1.00 86.25 670 ILE A C 1
ATOM 5301 O O . ILE A 1 670 ? -50.888 2.526 96.725 1.00 86.25 670 ILE A O 1
ATOM 5305 N N . ALA A 1 671 ? -50.901 3.756 94.848 1.00 82.75 671 ALA A N 1
ATOM 5306 C CA . ALA A 1 671 ? -52.286 4.211 94.986 1.00 82.75 671 ALA A CA 1
ATOM 5307 C C . ALA A 1 671 ? -53.289 3.041 94.971 1.00 82.75 671 ALA A C 1
ATOM 5309 O O . ALA A 1 671 ? -54.195 2.988 95.799 1.00 82.75 671 ALA A O 1
ATOM 5310 N N . MET A 1 672 ? -53.089 2.056 94.090 1.00 78.50 672 MET A N 1
ATOM 5311 C CA . MET A 1 672 ? -53.896 0.837 94.013 1.00 78.50 672 MET A CA 1
ATOM 5312 C C . MET A 1 672 ? -53.779 -0.007 95.289 1.00 78.50 672 MET A C 1
ATOM 5314 O O . MET A 1 672 ? -54.796 -0.474 95.798 1.00 78.50 672 MET A O 1
ATOM 5318 N N . ASN A 1 673 ? -52.580 -0.134 95.868 1.00 82.00 673 ASN A N 1
ATOM 5319 C CA . ASN A 1 673 ? -52.409 -0.752 97.186 1.00 82.00 673 ASN A CA 1
ATOM 5320 C C . ASN A 1 673 ? -53.187 0.020 98.271 1.00 82.00 673 ASN A C 1
ATOM 5322 O O . ASN A 1 673 ? -53.868 -0.607 99.084 1.00 82.00 673 ASN A O 1
ATOM 5326 N N . GLY A 1 674 ? -53.176 1.358 98.236 1.00 80.75 674 GLY A N 1
ATOM 5327 C CA . GLY A 1 674 ? -54.016 2.206 99.091 1.00 80.75 674 GLY A CA 1
ATOM 5328 C C . GLY A 1 674 ? -55.513 1.907 98.938 1.00 80.75 674 GLY A C 1
ATOM 5329 O O . GLY A 1 674 ? -56.191 1.642 99.927 1.00 80.75 674 GLY A O 1
ATOM 5330 N N . ILE A 1 675 ? -56.017 1.815 97.703 1.00 78.06 675 ILE A N 1
ATOM 5331 C CA . ILE A 1 675 ? -57.410 1.426 97.415 1.00 78.06 675 ILE A CA 1
ATOM 5332 C C . ILE A 1 675 ? -57.720 0.021 97.962 1.00 78.06 675 ILE A C 1
ATOM 5334 O O . ILE A 1 675 ? -58.800 -0.195 98.511 1.00 78.06 675 ILE A O 1
ATOM 5338 N N . THR A 1 676 ? -56.787 -0.937 97.884 1.00 76.81 676 THR A N 1
ATOM 5339 C CA . THR A 1 676 ? -56.994 -2.263 98.501 1.00 76.81 676 THR A CA 1
ATOM 5340 C C . THR A 1 676 ? -56.980 -2.240 100.031 1.00 76.81 676 THR A C 1
ATOM 5342 O O . THR A 1 676 ? -57.603 -3.113 100.633 1.00 76.81 676 THR A O 1
ATOM 5345 N N . SER A 1 677 ? -56.334 -1.253 100.666 1.00 75.31 677 SER A N 1
ATOM 5346 C CA . SER A 1 677 ? -56.475 -1.007 102.108 1.00 75.31 677 SER A CA 1
ATOM 5347 C C . SER A 1 677 ? -57.866 -0.460 102.414 1.00 75.31 677 SER A C 1
ATOM 5349 O O . SER A 1 677 ? -58.608 -1.096 103.154 1.00 75.31 677 SER A O 1
ATOM 5351 N N . ASN A 1 678 ? -58.285 0.602 101.717 1.00 78.56 678 ASN A N 1
ATOM 5352 C CA . ASN A 1 678 ? -59.619 1.188 101.869 1.00 78.56 678 ASN A CA 1
ATOM 5353 C C . ASN A 1 678 ? -60.738 0.160 101.614 1.00 78.56 678 ASN A C 1
ATOM 5355 O O . ASN A 1 678 ? -61.790 0.222 102.240 1.00 78.56 678 ASN A O 1
ATOM 5359 N N . LYS A 1 679 ? -60.520 -0.824 100.728 1.00 81.19 679 LYS A N 1
ATOM 5360 C CA . LYS A 1 679 ? -61.443 -1.953 100.529 1.00 81.19 679 LYS A CA 1
ATOM 5361 C C . LYS A 1 679 ? -61.573 -2.829 101.782 1.00 81.19 679 LYS A C 1
ATOM 5363 O O . LYS A 1 679 ? -62.680 -3.265 102.080 1.00 81.19 679 LYS A O 1
ATOM 5368 N N . LYS A 1 680 ? -60.483 -3.092 102.511 1.00 79.69 680 LYS A N 1
ATOM 5369 C CA . LYS A 1 680 ? -60.530 -3.813 103.797 1.00 79.69 680 LYS A CA 1
ATOM 5370 C C . LYS A 1 680 ? -61.233 -2.984 104.868 1.00 79.69 680 LYS A C 1
ATOM 5372 O O . LYS A 1 680 ? -62.000 -3.544 105.640 1.00 79.69 680 LYS A O 1
ATOM 5377 N N . ASP A 1 681 ? -61.027 -1.670 104.874 1.00 77.81 681 ASP A N 1
ATOM 5378 C CA . ASP A 1 681 ? -61.696 -0.763 105.812 1.00 77.81 681 ASP A CA 1
ATOM 5379 C C . ASP A 1 681 ? -63.207 -0.675 105.530 1.00 77.81 681 ASP A C 1
ATOM 5381 O O . ASP A 1 681 ? -64.012 -0.751 106.455 1.00 77.81 681 ASP A O 1
ATOM 5385 N N . LEU A 1 682 ? -63.610 -0.631 104.254 1.00 78.62 682 LEU A N 1
ATOM 5386 C CA . LEU A 1 682 ? -65.011 -0.744 103.830 1.00 78.62 682 LEU A CA 1
ATOM 5387 C C . LEU A 1 682 ? -65.614 -2.117 104.149 1.00 78.62 682 LEU A C 1
ATOM 5389 O O . LEU A 1 682 ? -66.773 -2.187 104.535 1.00 78.62 682 LEU A O 1
ATOM 5393 N N . GLN A 1 683 ? -64.847 -3.202 104.032 1.00 80.81 683 GLN A N 1
ATOM 5394 C CA . GLN A 1 683 ? -65.309 -4.543 104.398 1.00 80.81 683 GLN A CA 1
ATOM 5395 C C . GLN A 1 683 ? -65.462 -4.696 105.924 1.00 80.81 683 GLN A C 1
ATOM 5397 O O . GLN A 1 683 ? -66.439 -5.266 106.388 1.00 80.81 683 GLN A O 1
ATOM 5402 N N . SER A 1 684 ? -64.565 -4.092 106.709 1.00 79.69 684 SER A N 1
ATOM 5403 C CA . SER A 1 684 ? -64.696 -3.947 108.167 1.00 79.69 684 SER A CA 1
ATOM 5404 C C . SER A 1 684 ? -65.909 -3.085 108.554 1.00 79.69 684 SER A C 1
ATOM 5406 O O . SER A 1 684 ? -66.581 -3.348 109.553 1.00 79.69 684 SER A O 1
ATOM 5408 N N . LEU A 1 685 ? -66.234 -2.068 107.746 1.00 84.12 685 LEU A N 1
ATOM 5409 C CA . LEU A 1 685 ? -67.438 -1.258 107.914 1.00 84.12 685 LEU A CA 1
ATOM 5410 C C . LEU A 1 685 ? -68.716 -2.044 107.568 1.00 84.12 685 LEU A C 1
ATOM 5412 O O . LEU A 1 685 ? -69.682 -1.933 108.315 1.00 84.12 685 LEU A O 1
ATOM 5416 N N . ASP A 1 686 ? -68.710 -2.867 106.514 1.00 83.12 686 ASP A N 1
ATOM 5417 C CA . ASP A 1 686 ? -69.804 -3.792 106.168 1.00 83.12 686 ASP A CA 1
ATOM 5418 C C . ASP A 1 686 ? -70.034 -4.828 107.279 1.00 83.12 686 ASP A C 1
ATOM 5420 O O . ASP A 1 686 ? -71.156 -4.987 107.752 1.00 83.12 686 ASP A O 1
ATOM 5424 N N . ASP A 1 687 ? -68.967 -5.444 107.799 1.00 81.56 687 ASP A N 1
ATOM 5425 C CA . ASP A 1 687 ? -69.038 -6.359 108.945 1.00 81.56 687 ASP A CA 1
ATOM 5426 C C . ASP A 1 687 ? -69.588 -5.663 110.206 1.00 81.56 687 ASP A C 1
ATOM 5428 O O . ASP A 1 687 ? -70.327 -6.268 110.987 1.00 81.56 687 ASP A O 1
ATOM 5432 N N . ARG A 1 688 ? -69.262 -4.379 110.420 1.00 81.69 688 ARG A N 1
ATOM 5433 C CA . ARG A 1 688 ? -69.851 -3.568 111.500 1.00 81.69 688 ARG A CA 1
ATOM 5434 C C . ARG A 1 688 ? -71.325 -3.256 111.259 1.00 81.69 688 ARG A C 1
ATOM 5436 O O . ARG A 1 688 ? -72.090 -3.324 112.217 1.00 81.69 688 ARG A O 1
ATOM 5443 N N . PHE A 1 689 ? -71.721 -2.920 110.031 1.00 79.56 689 PHE A N 1
ATOM 5444 C CA . PHE A 1 689 ? -73.124 -2.700 109.673 1.00 79.56 689 PHE A CA 1
ATOM 5445 C C . PHE A 1 689 ? -73.939 -3.976 109.853 1.00 79.56 689 PHE A C 1
ATOM 5447 O O . PHE A 1 689 ? -74.975 -3.933 110.500 1.00 79.56 689 PHE A O 1
ATOM 5454 N N . ARG A 1 690 ? -73.421 -5.123 109.416 1.00 85.44 690 ARG A N 1
ATOM 5455 C CA . ARG A 1 690 ? -74.049 -6.435 109.592 1.00 85.44 690 ARG A CA 1
ATOM 5456 C C . ARG A 1 690 ? -74.254 -6.790 111.063 1.00 85.44 690 ARG A C 1
ATOM 5458 O O . ARG A 1 690 ? -75.360 -7.136 111.455 1.00 85.44 690 ARG A O 1
ATOM 5465 N N . ARG A 1 691 ? -73.235 -6.608 111.913 1.00 80.00 691 ARG A N 1
ATOM 5466 C CA . ARG A 1 691 ? -73.373 -6.781 113.375 1.00 80.00 691 ARG A CA 1
ATOM 5467 C C . ARG A 1 691 ? -74.350 -5.786 114.002 1.00 80.00 691 ARG A C 1
ATOM 5469 O O . ARG A 1 691 ? -74.994 -6.104 114.997 1.00 80.00 691 ARG A O 1
ATOM 5476 N N . PHE A 1 692 ? -74.445 -4.576 113.454 1.00 82.31 692 PHE A N 1
ATOM 5477 C CA . PHE A 1 692 ? -75.424 -3.585 113.890 1.00 82.31 692 PHE A CA 1
ATOM 5478 C C . PHE A 1 692 ? -76.846 -3.983 113.473 1.00 82.31 692 PHE A C 1
ATOM 5480 O O . PHE A 1 692 ? -77.736 -3.927 114.309 1.00 82.31 692 PHE A O 1
ATOM 5487 N N . GLU A 1 693 ? -77.062 -4.470 112.250 1.00 80.00 693 GLU A N 1
ATOM 5488 C CA . GLU A 1 693 ? -78.342 -5.029 111.795 1.00 80.00 693 GLU A CA 1
ATOM 5489 C C . GLU A 1 693 ? -78.741 -6.274 112.595 1.00 80.00 693 GLU A C 1
ATOM 5491 O O . GLU A 1 693 ? -79.897 -6.394 112.993 1.00 80.00 693 GLU A O 1
ATOM 5496 N N . GLU A 1 694 ? -77.797 -7.166 112.904 1.00 79.31 694 GLU A N 1
ATOM 5497 C CA . GLU A 1 694 ? -77.995 -8.311 113.803 1.00 79.31 694 GLU A CA 1
ATOM 5498 C C . GLU A 1 694 ? -78.391 -7.846 115.213 1.00 79.31 694 GLU A C 1
ATOM 5500 O O . GLU A 1 694 ? -79.358 -8.357 115.776 1.00 79.31 694 GLU A O 1
ATOM 5505 N N . SER A 1 695 ? -77.708 -6.836 115.766 1.00 80.31 695 SER A N 1
ATOM 5506 C CA . SER A 1 695 ? -78.027 -6.260 117.079 1.00 80.31 695 SER A CA 1
ATOM 5507 C C . SER A 1 695 ? -79.370 -5.528 117.093 1.00 80.31 695 SER A C 1
ATOM 5509 O O . SER A 1 695 ? -80.123 -5.681 118.048 1.00 80.31 695 SER A O 1
ATOM 5511 N N . VAL A 1 696 ? -79.712 -4.771 116.049 1.00 78.38 696 VAL A N 1
ATOM 5512 C CA . VAL A 1 696 ? -81.015 -4.104 115.911 1.00 78.38 696 VAL A CA 1
ATOM 5513 C C . VAL A 1 696 ? -82.125 -5.133 115.705 1.00 78.38 696 VAL A C 1
ATOM 5515 O O . VAL A 1 696 ? -83.198 -4.976 116.275 1.00 78.38 696 VAL A O 1
ATOM 5518 N N . SER A 1 697 ? -81.870 -6.218 114.972 1.00 79.31 697 SER A N 1
ATOM 5519 C CA . SER A 1 697 ? -82.819 -7.326 114.800 1.00 79.31 697 SER A CA 1
ATOM 5520 C C . SER A 1 697 ? -83.018 -8.124 116.090 1.00 79.31 697 SER A C 1
ATOM 5522 O O . SER A 1 697 ? -84.136 -8.548 116.373 1.00 79.31 697 SER A O 1
ATOM 5524 N N . ALA A 1 698 ? -81.964 -8.306 116.893 1.00 76.75 698 ALA A N 1
ATOM 5525 C CA . ALA A 1 698 ? -82.062 -8.870 118.237 1.00 76.75 698 ALA A CA 1
ATOM 5526 C C . ALA A 1 698 ? -82.867 -7.941 119.156 1.00 76.75 698 ALA A C 1
ATOM 5528 O O . ALA A 1 698 ? -83.874 -8.368 119.702 1.00 76.75 698 ALA A O 1
ATOM 5529 N N . ASN A 1 699 ? -82.532 -6.650 119.208 1.00 76.81 699 ASN A N 1
ATOM 5530 C CA . ASN A 1 699 ? -83.277 -5.654 119.981 1.00 76.81 699 ASN A CA 1
ATOM 5531 C C . ASN A 1 699 ? -84.742 -5.529 119.521 1.00 76.81 699 ASN A C 1
ATOM 5533 O O . ASN A 1 699 ? -85.615 -5.296 120.345 1.00 76.81 699 ASN A O 1
ATOM 5537 N N . HIS A 1 700 ? -85.041 -5.692 118.227 1.00 75.62 700 HIS A N 1
ATOM 5538 C CA . HIS A 1 700 ? -86.412 -5.728 117.712 1.00 75.62 700 HIS A CA 1
ATOM 5539 C C . HIS A 1 700 ? -87.119 -7.039 118.080 1.00 75.62 700 HIS A C 1
ATOM 5541 O O . HIS A 1 700 ? -88.324 -7.023 118.323 1.00 75.62 700 HIS A O 1
ATOM 5547 N N . ARG A 1 701 ? -86.416 -8.178 118.1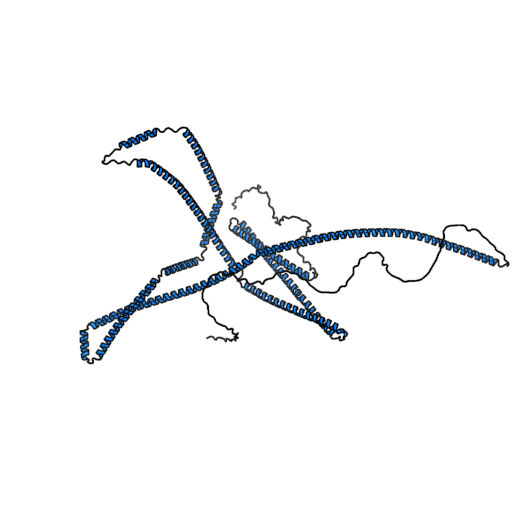37 1.00 78.19 701 ARG A N 1
ATOM 5548 C CA . ARG A 1 701 ? -86.983 -9.426 118.668 1.00 78.19 701 ARG A CA 1
ATOM 5549 C C . ARG A 1 701 ? -87.307 -9.259 120.152 1.00 78.19 701 ARG A C 1
ATOM 5551 O O . ARG A 1 701 ? -88.463 -9.444 120.505 1.00 78.19 701 ARG A O 1
ATOM 5558 N N . ASP A 1 702 ? -86.365 -8.786 120.962 1.00 77.38 702 ASP A N 1
ATOM 5559 C CA . ASP A 1 702 ? -86.559 -8.506 122.389 1.00 77.38 702 ASP A CA 1
ATOM 5560 C C . ASP A 1 702 ? -87.673 -7.474 122.623 1.00 77.38 702 ASP A C 1
ATOM 5562 O O . ASP A 1 702 ? -88.509 -7.658 123.501 1.00 77.38 702 ASP A O 1
ATOM 5566 N N . LEU A 1 703 ? -87.744 -6.406 121.820 1.00 79.06 703 LEU A N 1
ATOM 5567 C CA . LEU A 1 703 ? -88.816 -5.410 121.899 1.00 79.06 703 LEU A CA 1
ATOM 5568 C C . LEU A 1 703 ? -90.163 -5.988 121.447 1.00 79.06 703 LEU A C 1
ATOM 5570 O O . LEU A 1 703 ? -91.187 -5.658 122.030 1.00 79.06 703 LEU A O 1
ATOM 5574 N N . SER A 1 704 ? -90.188 -6.865 120.442 1.00 74.50 704 SER A N 1
ATOM 5575 C CA . SER A 1 704 ? -91.409 -7.561 120.025 1.00 74.50 704 SER A CA 1
ATOM 5576 C C . SER A 1 704 ? -91.856 -8.589 121.064 1.00 74.50 704 SER A C 1
ATOM 5578 O O . SER A 1 704 ? -93.056 -8.770 121.243 1.00 74.50 704 SER A O 1
ATOM 5580 N N . GLU A 1 705 ? -90.928 -9.240 121.763 1.00 78.06 705 GLU A N 1
ATOM 5581 C CA . GLU A 1 705 ? -91.208 -10.120 122.898 1.00 78.06 705 GLU A CA 1
ATOM 5582 C C . GLU A 1 705 ? -91.678 -9.313 124.114 1.00 78.06 705 GLU A C 1
ATOM 5584 O O . GLU A 1 705 ? -92.640 -9.716 124.755 1.00 78.06 705 GLU A O 1
ATOM 5589 N N . GLN A 1 706 ? -91.119 -8.125 124.371 1.00 78.50 706 GLN A N 1
ATOM 5590 C CA . GLN A 1 706 ? -91.632 -7.184 125.374 1.00 78.50 706 GLN A CA 1
ATOM 5591 C C . GLN A 1 706 ? -93.012 -6.631 125.007 1.00 78.50 706 GLN A C 1
ATOM 5593 O O . GLN A 1 706 ? -93.851 -6.502 125.888 1.00 78.50 706 GLN A O 1
ATOM 5598 N N . ILE A 1 707 ? -93.285 -6.333 123.733 1.00 75.94 707 ILE A N 1
ATOM 5599 C CA . ILE A 1 707 ? -94.611 -5.908 123.258 1.00 75.94 707 ILE A CA 1
ATOM 5600 C C . ILE A 1 707 ? -95.612 -7.059 123.365 1.00 75.94 707 ILE A C 1
ATOM 5602 O O . ILE A 1 707 ? -96.745 -6.820 123.768 1.00 75.94 707 ILE A O 1
ATOM 5606 N N . ASN A 1 708 ? -95.211 -8.299 123.075 1.00 74.56 708 ASN A N 1
ATOM 5607 C CA . ASN A 1 708 ? -96.060 -9.470 123.286 1.00 74.56 708 ASN A CA 1
ATOM 5608 C C . ASN A 1 708 ? -96.292 -9.727 124.784 1.00 74.56 708 ASN A C 1
ATOM 5610 O O . ASN A 1 708 ? -97.433 -9.891 125.180 1.00 74.56 708 ASN A O 1
ATOM 5614 N N . ALA A 1 709 ? -95.272 -9.628 125.639 1.00 73.06 709 ALA A N 1
ATOM 5615 C CA . ALA A 1 709 ? -95.425 -9.740 127.091 1.00 73.06 709 ALA A CA 1
ATOM 5616 C C . ALA A 1 709 ? -96.261 -8.591 127.691 1.00 73.06 709 ALA A C 1
ATOM 5618 O O . ALA A 1 709 ? -97.034 -8.807 128.621 1.00 73.06 709 ALA A O 1
ATOM 5619 N N . LEU A 1 710 ? -96.156 -7.373 127.148 1.00 67.06 710 LEU A N 1
ATOM 5620 C CA . LEU A 1 710 ? -97.029 -6.245 127.483 1.00 67.06 710 LEU A CA 1
ATOM 5621 C C . LEU A 1 710 ? -98.451 -6.471 126.981 1.00 67.06 710 LEU A C 1
ATOM 5623 O O . LEU A 1 710 ? -99.384 -6.108 127.684 1.00 67.06 710 LEU A O 1
ATOM 5627 N N . LYS A 1 711 ? -98.632 -7.079 125.807 1.00 69.94 711 LYS A N 1
ATOM 5628 C CA . LYS A 1 711 ? -99.943 -7.453 125.278 1.00 69.94 711 LYS A CA 1
ATOM 5629 C C . LYS A 1 711 ? -100.584 -8.539 126.141 1.00 69.94 711 LYS A C 1
ATOM 5631 O O . LYS A 1 711 ? -101.721 -8.358 126.545 1.00 69.94 711 LYS A O 1
ATOM 5636 N N . ASP A 1 712 ? -99.849 -9.583 126.504 1.00 62.78 712 ASP A N 1
ATOM 5637 C CA . ASP A 1 712 ? -100.311 -10.654 127.391 1.00 62.78 712 ASP A CA 1
ATOM 5638 C C . ASP A 1 712 ? -100.609 -10.112 128.806 1.00 62.78 712 ASP A C 1
ATOM 5640 O O . ASP A 1 712 ? -101.592 -10.499 129.436 1.00 62.78 712 ASP A O 1
ATOM 5644 N N . SER A 1 713 ? -99.823 -9.140 129.286 1.00 57.44 713 SER A N 1
ATOM 5645 C CA . SER A 1 713 ? -100.077 -8.404 130.535 1.00 57.44 713 SER A CA 1
ATOM 5646 C C . SER A 1 713 ? -101.312 -7.490 130.448 1.00 57.44 713 SER A C 1
ATOM 5648 O O . SER A 1 713 ? -102.096 -7.420 131.392 1.00 57.44 713 SER A O 1
ATOM 5650 N N . LEU A 1 714 ? -101.537 -6.832 129.305 1.00 54.12 714 LEU A N 1
ATOM 5651 C CA . LEU A 1 714 ? -102.681 -5.949 129.041 1.00 54.12 714 LEU A CA 1
ATOM 5652 C C . LEU A 1 714 ? -103.984 -6.742 128.852 1.00 54.12 714 LEU A C 1
ATOM 5654 O O . LEU A 1 714 ? -105.028 -6.351 129.369 1.00 54.12 714 LEU A O 1
ATOM 5658 N N . GLU A 1 715 ? -103.915 -7.889 128.180 1.00 49.19 715 GLU A N 1
ATOM 5659 C CA . GLU A 1 715 ? -105.006 -8.856 128.020 1.00 49.19 715 GLU A CA 1
ATOM 5660 C C . GLU A 1 715 ? -105.300 -9.557 129.370 1.00 49.19 715 GLU A C 1
ATOM 5662 O O . GLU A 1 715 ? -106.452 -9.858 129.681 1.00 49.19 715 GLU A O 1
ATOM 5667 N N . SER A 1 716 ? -104.299 -9.661 130.261 1.00 51.03 716 SER A N 1
ATOM 5668 C CA . SER A 1 716 ? -104.460 -10.020 131.681 1.00 51.03 716 SER A CA 1
ATOM 5669 C C . SER A 1 716 ? -104.872 -8.855 132.610 1.00 51.03 716 SER A C 1
ATOM 5671 O O . SER A 1 716 ? -105.112 -9.092 133.798 1.00 51.03 716 SER A O 1
ATOM 5673 N N . GLN A 1 717 ? -104.985 -7.617 132.112 1.00 44.06 717 GLN A N 1
ATOM 5674 C CA . GLN A 1 717 ? -105.472 -6.441 132.854 1.00 44.06 717 GLN A CA 1
ATOM 5675 C C . GLN A 1 717 ? -106.711 -5.798 132.213 1.00 44.06 717 GLN A C 1
ATOM 5677 O O . GLN A 1 717 ? -107.031 -4.638 132.466 1.00 44.06 717 GLN A O 1
ATOM 5682 N N . GLN A 1 718 ? -107.506 -6.572 131.467 1.00 43.91 718 GLN A N 1
ATOM 5683 C CA . GLN A 1 718 ? -108.826 -6.139 130.996 1.00 43.91 718 GLN A CA 1
ATOM 5684 C C . GLN A 1 718 ? -109.905 -6.216 132.104 1.00 43.91 718 GLN A C 1
ATOM 5686 O O . GLN A 1 718 ? -111.021 -6.695 131.910 1.00 43.91 718 GLN A O 1
ATOM 5691 N N . SER A 1 719 ? -109.553 -5.719 133.293 1.00 39.12 719 SER A N 1
ATOM 5692 C CA . SER A 1 719 ? -110.418 -5.503 134.450 1.00 39.12 719 SER A CA 1
ATOM 5693 C C . SER A 1 719 ? -109.894 -4.294 135.228 1.00 39.12 719 SER A C 1
ATOM 5695 O O . SER A 1 719 ? -108.714 -4.246 135.558 1.00 39.12 719 SER A O 1
ATOM 5697 N N . ILE A 1 720 ? -110.802 -3.371 135.564 1.00 37.62 720 ILE A N 1
ATOM 5698 C CA . ILE A 1 720 ? -110.580 -2.040 136.168 1.00 37.62 720 ILE A CA 1
ATOM 5699 C C . ILE A 1 720 ? -110.304 -0.927 135.140 1.00 37.62 720 ILE A C 1
ATOM 5701 O O . ILE A 1 720 ? -109.220 -0.721 134.609 1.00 37.62 720 ILE A O 1
ATOM 5705 N N . VAL A 1 721 ? -111.383 -0.184 134.905 1.00 31.09 721 VAL A N 1
ATOM 5706 C CA . VAL A 1 721 ? -111.493 1.071 134.154 1.00 31.09 721 VAL A CA 1
ATOM 5707 C C . VAL A 1 721 ? -111.018 2.259 135.017 1.00 31.09 721 VAL A C 1
ATOM 5709 O O . VAL A 1 721 ? -111.096 2.174 136.239 1.00 31.09 721 VAL A O 1
ATOM 5712 N N . GLN A 1 722 ? -110.695 3.386 134.351 1.00 30.64 722 GLN A N 1
ATOM 5713 C CA . GLN A 1 722 ? -110.942 4.805 134.735 1.00 30.64 722 GLN A CA 1
ATOM 5714 C C . GLN A 1 722 ? -109.735 5.743 135.001 1.00 30.64 722 GLN A C 1
ATOM 5716 O O . GLN A 1 722 ? -108.819 5.399 135.730 1.00 30.64 722 GLN A O 1
ATOM 5721 N N . ALA A 1 723 ? -109.868 6.974 134.463 1.00 28.55 723 ALA A N 1
ATOM 5722 C CA . ALA A 1 723 ? -109.215 8.261 134.807 1.00 28.55 723 ALA A CA 1
ATOM 5723 C C . ALA A 1 723 ? -107.668 8.385 134.678 1.00 28.55 723 ALA A C 1
ATOM 5725 O O . ALA A 1 723 ? -106.918 7.622 135.264 1.00 28.55 723 ALA A O 1
ATOM 5726 N N . LEU A 1 724 ? -107.131 9.264 133.811 1.00 27.08 724 LEU A N 1
ATOM 5727 C CA . LEU A 1 724 ? -106.887 10.716 134.029 1.00 27.08 724 LEU A CA 1
ATOM 5728 C C . LEU A 1 724 ? -105.987 11.026 135.247 1.00 27.08 724 LEU A C 1
ATOM 5730 O O . LEU A 1 724 ? -106.483 10.950 136.364 1.00 27.08 724 LEU A O 1
ATOM 5734 N N . ASP A 1 725 ? -104.730 11.467 135.033 1.00 27.64 725 ASP A N 1
ATOM 5735 C CA . ASP A 1 725 ? -104.357 12.902 135.116 1.00 27.64 725 ASP A CA 1
ATOM 5736 C C . ASP A 1 725 ? -102.889 13.245 134.696 1.00 27.64 725 ASP A C 1
ATOM 5738 O O . ASP A 1 725 ? -101.981 12.435 134.836 1.00 27.64 725 ASP A O 1
ATOM 5742 N N . SER A 1 726 ? -102.708 14.486 134.218 1.00 30.19 726 SER A N 1
ATOM 5743 C CA . SER A 1 726 ? -101.564 15.432 134.333 1.00 30.19 726 SER A CA 1
ATOM 5744 C C . SER A 1 726 ? -100.076 15.134 133.965 1.00 30.19 726 SER A C 1
ATOM 5746 O O . SER A 1 726 ? -99.403 14.267 134.510 1.00 30.19 726 SER A O 1
ATOM 5748 N N . LEU A 1 727 ? -99.566 16.048 133.108 1.00 32.22 727 LEU A N 1
ATOM 5749 C CA . LEU A 1 727 ? -98.240 16.729 132.987 1.00 32.22 727 LEU A CA 1
ATOM 5750 C C . LEU A 1 727 ? -97.355 16.842 134.277 1.00 32.22 727 LEU A C 1
ATOM 5752 O O . LEU A 1 727 ? -97.913 16.661 135.357 1.00 32.22 727 LEU A O 1
ATOM 5756 N N . PRO A 1 728 ? -96.048 17.264 134.240 1.00 42.44 728 PRO A N 1
ATOM 5757 C CA . PRO A 1 728 ? -95.398 18.151 133.247 1.00 42.44 728 PRO A CA 1
ATOM 5758 C C . PRO A 1 728 ? -93.899 17.855 132.897 1.00 42.44 728 PRO A C 1
ATOM 5760 O O . PRO A 1 728 ? -93.377 16.778 133.159 1.00 42.44 728 PRO A O 1
ATOM 5763 N N . GLU A 1 729 ? -93.246 18.833 132.242 1.00 25.92 729 GLU A N 1
ATOM 5764 C CA . GLU A 1 729 ? -91.889 19.403 132.490 1.00 25.92 729 GLU A CA 1
ATOM 5765 C C . GLU A 1 729 ? -90.885 18.651 133.408 1.00 25.92 729 GLU A C 1
ATOM 5767 O O . GLU A 1 729 ? -91.252 18.116 134.442 1.00 25.92 729 GLU A O 1
ATOM 5772 N N . SER A 1 730 ? -89.556 18.715 133.230 1.00 27.14 730 SER A N 1
ATOM 5773 C CA . SER A 1 730 ? -88.691 19.431 132.275 1.00 27.14 730 SER A CA 1
ATOM 5774 C C . SER A 1 730 ? -87.231 18.982 132.478 1.00 27.14 730 SER A C 1
ATOM 5776 O O . SER A 1 730 ? -86.792 18.800 133.611 1.00 27.14 730 SER A O 1
ATOM 5778 N N . GLY A 1 731 ? -86.450 18.950 131.394 1.00 25.47 731 GLY A N 1
ATOM 5779 C CA . GLY A 1 731 ? -85.070 19.435 131.440 1.00 25.47 731 GLY A CA 1
ATOM 5780 C C . GLY A 1 731 ? -83.913 18.461 131.714 1.00 25.47 731 GLY A C 1
ATOM 5781 O O . GLY A 1 731 ? -84.009 17.462 132.412 1.00 25.47 731 GLY A O 1
ATOM 5782 N N . MET A 1 732 ? -82.763 18.930 131.218 1.00 29.98 732 MET A N 1
ATOM 5783 C CA . MET A 1 732 ? -81.386 18.653 131.642 1.00 29.98 732 MET A CA 1
ATOM 5784 C C . MET A 1 732 ? -80.617 17.433 131.091 1.00 29.98 732 MET A C 1
ATOM 5786 O O . MET A 1 732 ? -80.798 16.289 131.479 1.00 29.98 732 MET A O 1
ATOM 5790 N N . GLN A 1 733 ? -79.570 17.818 130.342 1.00 30.86 733 GLN A N 1
ATOM 5791 C CA . GLN A 1 733 ? -78.237 17.206 130.222 1.00 30.86 733 GLN A CA 1
ATOM 5792 C C . GLN A 1 733 ? -77.989 16.162 129.118 1.00 30.86 733 GLN A C 1
ATOM 5794 O O . GLN A 1 733 ? -77.959 14.955 129.322 1.00 30.86 733 GLN A O 1
ATOM 5799 N N . SER A 1 734 ? -77.591 16.688 127.956 1.00 32.12 734 SER A N 1
ATOM 5800 C CA . SER A 1 734 ? -76.645 16.048 127.031 1.00 32.12 734 SER A CA 1
ATOM 5801 C C . SER A 1 734 ? -75.496 17.035 126.745 1.00 32.12 734 SER A C 1
ATOM 5803 O O . SER A 1 734 ? -75.763 18.105 126.197 1.00 32.12 734 SER A O 1
ATOM 5805 N N . PRO A 1 735 ? -74.243 16.760 127.164 1.00 42.34 735 PRO A N 1
ATOM 5806 C CA . PRO A 1 735 ? -73.133 17.710 127.027 1.00 42.34 735 PRO A CA 1
ATOM 5807 C C . PRO A 1 735 ? -72.074 17.304 125.981 1.00 42.34 735 PRO A C 1
ATOM 5809 O O . PRO A 1 735 ? -71.594 16.181 126.046 1.00 42.34 735 PRO A O 1
ATOM 5812 N N . LYS A 1 736 ? -71.576 18.290 125.199 1.00 34.91 736 LYS A N 1
ATOM 5813 C CA . LYS A 1 736 ? -70.239 18.337 124.523 1.00 34.91 736 LYS A CA 1
ATOM 5814 C C . LYS A 1 736 ? -69.993 17.238 123.446 1.00 34.91 736 LYS A C 1
ATOM 5816 O O . LYS A 1 736 ? -70.469 16.128 123.583 1.00 34.91 736 LYS A O 1
ATOM 5821 N N . ARG A 1 737 ? -69.248 17.399 122.342 1.00 34.06 737 ARG A N 1
ATOM 5822 C CA .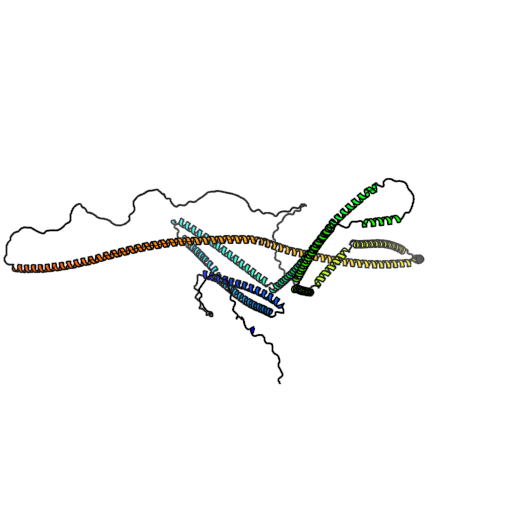 ARG A 1 737 ? -68.316 18.403 121.753 1.00 34.06 737 ARG A CA 1
ATOM 5823 C C . ARG A 1 737 ? -68.218 18.071 120.223 1.00 34.06 737 ARG A C 1
ATOM 5825 O O . ARG A 1 737 ? -68.749 17.034 119.844 1.00 34.06 737 ARG A O 1
ATOM 5832 N N . GLU A 1 738 ? -67.626 18.803 119.270 1.00 30.47 738 GLU A N 1
ATOM 5833 C CA . GLU A 1 738 ? -66.723 19.974 119.197 1.00 30.47 738 GLU A CA 1
ATOM 5834 C C . GLU A 1 738 ? -66.909 20.698 117.818 1.00 30.47 738 GLU A C 1
ATOM 5836 O O . GLU A 1 738 ? -67.457 20.116 116.889 1.00 30.47 738 GLU A O 1
ATOM 5841 N N . GLU A 1 739 ? -66.445 21.949 117.703 1.00 34.91 739 GLU A N 1
ATOM 5842 C CA . GLU A 1 739 ? -65.932 22.690 116.517 1.00 34.91 739 GLU A CA 1
ATOM 5843 C C . GLU A 1 739 ? -66.444 22.469 115.065 1.00 34.91 739 GLU A C 1
ATOM 5845 O O . GLU A 1 739 ? -66.069 21.527 114.368 1.00 34.91 739 GLU A O 1
ATOM 5850 N N . SER A 1 740 ? -67.097 23.511 114.521 1.00 41.03 740 SER A N 1
ATOM 5851 C CA . SER A 1 740 ? -66.857 24.080 113.171 1.00 41.03 740 SER A CA 1
ATOM 5852 C C . SER A 1 740 ? -67.491 25.487 113.056 1.00 41.03 740 SER A C 1
ATOM 5854 O O . SER A 1 740 ? -68.580 25.683 113.598 1.00 41.03 740 SER A O 1
ATOM 5856 N N . PRO A 1 741 ? -66.860 26.484 112.397 1.00 48.75 741 PRO A N 1
ATOM 5857 C CA . PRO A 1 741 ? -67.382 27.855 112.320 1.00 48.75 741 PRO A CA 1
ATOM 5858 C C . PRO A 1 741 ? -68.266 28.110 111.084 1.00 48.75 741 PRO A C 1
ATOM 5860 O O . PRO A 1 741 ? -68.051 27.536 110.019 1.00 48.75 741 PRO A O 1
ATOM 5863 N N . ALA A 1 742 ? -69.222 29.034 111.220 1.00 39.75 742 ALA A N 1
ATOM 5864 C CA . ALA A 1 742 ? -70.128 29.479 110.158 1.00 39.75 742 ALA A CA 1
ATOM 5865 C C . ALA A 1 742 ? -70.080 31.008 109.951 1.00 39.75 742 ALA A C 1
ATOM 5867 O O . ALA A 1 742 ? -69.731 31.755 110.865 1.00 39.75 742 ALA A O 1
ATOM 5868 N N . GLY A 1 743 ? -70.479 31.448 108.751 1.00 31.52 743 GLY A N 1
ATOM 5869 C CA . GLY A 1 743 ? -70.516 32.844 108.287 1.00 31.52 743 GLY A CA 1
ATOM 5870 C C . GLY A 1 743 ? -69.816 32.988 106.922 1.00 31.52 743 GLY A C 1
ATOM 5871 O O . GLY A 1 743 ? -68.723 32.463 106.757 1.00 31.52 743 GLY A O 1
ATOM 5872 N N . SER A 1 744 ? -70.357 33.662 105.900 1.00 32.34 744 SER A N 1
ATOM 5873 C CA . SER A 1 744 ? -71.620 34.406 105.825 1.00 32.34 744 SER A CA 1
ATOM 5874 C C . SER A 1 744 ? -72.063 34.613 104.360 1.00 32.34 744 SER A C 1
ATOM 5876 O O . SER A 1 744 ? -71.309 35.180 103.581 1.00 32.34 744 SER A O 1
ATOM 5878 N N . ASP A 1 745 ? -73.317 34.248 104.068 1.00 31.30 745 ASP A N 1
ATOM 5879 C CA . ASP A 1 745 ? -74.278 34.946 103.182 1.00 31.30 745 ASP A CA 1
ATOM 5880 C C . ASP A 1 745 ? -74.220 34.943 101.620 1.00 31.30 745 ASP A C 1
ATOM 5882 O O . ASP A 1 745 ? -73.173 34.915 100.980 1.00 31.30 745 ASP A O 1
ATOM 5886 N N . VAL A 1 746 ? -75.435 35.113 101.063 1.00 33.66 746 VAL A N 1
ATOM 5887 C CA . VAL A 1 746 ? -75.888 35.443 99.682 1.00 33.66 746 VAL A CA 1
ATOM 5888 C C . VAL A 1 746 ? -75.980 34.333 98.594 1.00 33.66 746 VAL A C 1
ATOM 5890 O O . VAL A 1 746 ? -75.077 33.540 98.354 1.00 33.66 746 VAL A O 1
ATOM 5893 N N . ALA A 1 747 ? -77.145 34.322 97.921 1.00 36.19 747 ALA A N 1
ATOM 5894 C CA . ALA A 1 747 ? -77.655 33.433 96.850 1.00 36.19 747 ALA A CA 1
ATOM 5895 C C . ALA A 1 747 ? -77.173 33.858 95.415 1.00 36.19 747 ALA A C 1
ATOM 5897 O O . ALA A 1 747 ? -76.334 34.760 95.365 1.00 36.19 747 ALA A O 1
ATOM 5898 N N . PRO A 1 748 ? -77.675 33.353 94.241 1.00 47.75 748 PRO A N 1
ATOM 5899 C CA . PRO A 1 748 ? -78.789 32.411 93.977 1.00 47.75 748 PRO A CA 1
ATOM 5900 C C . PRO A 1 748 ? -78.608 31.375 92.811 1.00 47.75 748 PRO A C 1
ATOM 5902 O O . PRO A 1 748 ? -77.594 31.330 92.124 1.00 47.75 748 PRO A O 1
ATOM 5905 N N . LEU A 1 749 ? -79.658 30.574 92.550 1.00 42.69 749 LEU A N 1
ATOM 5906 C CA . LEU A 1 749 ? -79.983 29.892 91.264 1.00 42.69 749 LEU A CA 1
ATOM 5907 C C . LEU A 1 749 ? -80.763 30.870 90.333 1.00 42.69 749 LEU A C 1
ATOM 5909 O O . LEU A 1 749 ? -81.335 31.802 90.907 1.00 42.69 749 LEU A O 1
ATOM 5913 N N . PRO A 1 750 ? -80.898 30.710 88.979 1.00 52.56 750 PRO A N 1
ATOM 5914 C CA . PRO A 1 750 ? -81.124 29.434 88.250 1.00 52.56 750 PRO A CA 1
ATOM 5915 C C . PRO A 1 750 ? -80.625 29.323 86.761 1.00 52.56 750 PRO A C 1
ATOM 5917 O O . PRO A 1 750 ? -80.044 30.250 86.209 1.00 52.56 750 PRO A O 1
ATOM 5920 N N . ASN A 1 751 ? -81.036 28.229 86.080 1.00 32.69 751 ASN A N 1
ATOM 5921 C CA . ASN A 1 751 ? -81.549 28.151 84.678 1.00 32.69 751 ASN A CA 1
ATOM 5922 C C . ASN A 1 751 ? -80.746 27.424 83.546 1.00 32.69 751 ASN A C 1
ATOM 5924 O O . ASN A 1 751 ? -79.577 27.091 83.692 1.00 32.69 751 ASN A O 1
ATOM 5928 N N . TYR A 1 752 ? -81.482 27.106 82.463 1.00 44.00 752 TYR A N 1
ATOM 5929 C CA . TYR A 1 752 ? -81.287 26.132 81.358 1.00 44.00 752 TYR A CA 1
ATOM 5930 C C . TYR A 1 752 ? -80.293 26.477 80.208 1.00 44.00 752 TYR A C 1
ATOM 5932 O O . TYR A 1 752 ? -79.935 27.636 80.023 1.00 44.00 752 TYR A O 1
ATOM 5940 N N . ALA A 1 753 ? -80.053 25.461 79.342 1.00 35.19 753 ALA A N 1
ATOM 5941 C CA . ALA A 1 753 ? -79.455 25.483 77.978 1.00 35.19 753 ALA A CA 1
ATOM 5942 C C . ALA A 1 753 ? -77.899 25.594 77.911 1.00 35.19 753 ALA A C 1
ATOM 5944 O O . ALA A 1 753 ? -77.287 26.030 78.875 1.00 35.19 753 ALA A O 1
ATOM 5945 N N . GLU A 1 754 ? -77.157 25.178 76.866 1.00 35.69 754 GLU A N 1
ATOM 5946 C CA . GLU A 1 754 ? -77.478 24.498 75.594 1.00 35.69 754 GLU A CA 1
ATOM 5947 C C . GLU A 1 754 ? -76.259 23.701 75.033 1.00 35.69 754 GLU A C 1
ATOM 5949 O O . GLU A 1 754 ? -75.176 23.665 75.607 1.00 35.69 754 GLU A O 1
ATOM 5954 N N . ILE A 1 755 ? -76.495 23.054 73.895 1.00 40.50 755 ILE A N 1
ATOM 5955 C CA . ILE A 1 755 ? -75.717 22.134 73.047 1.00 40.50 755 ILE A CA 1
ATOM 5956 C C . ILE A 1 755 ? -74.296 22.594 72.587 1.00 40.50 755 ILE A C 1
ATOM 5958 O O . ILE A 1 755 ? -74.135 23.688 72.070 1.00 40.50 755 ILE A O 1
ATOM 5962 N N . ALA A 1 756 ? -73.342 21.645 72.641 1.00 39.59 756 ALA A N 1
ATOM 5963 C CA . ALA A 1 756 ? -72.191 21.344 71.745 1.00 39.59 756 ALA A CA 1
ATOM 5964 C C . ALA A 1 756 ? -71.043 22.331 71.365 1.00 39.59 756 ALA A C 1
ATOM 5966 O O . ALA A 1 756 ? -71.165 23.543 71.299 1.00 39.59 756 ALA A O 1
ATOM 5967 N N . GLU A 1 757 ? -69.930 21.665 71.008 1.00 38.62 757 GLU A N 1
ATOM 5968 C CA . GLU A 1 757 ? -68.900 21.945 69.981 1.00 38.62 757 GLU A CA 1
ATOM 5969 C C . GLU A 1 757 ? -67.994 23.205 69.955 1.00 38.62 757 GLU A C 1
ATOM 5971 O O . GLU A 1 757 ? -68.411 24.350 69.863 1.00 38.62 757 GLU A O 1
ATOM 5976 N N . ALA A 1 758 ? -66.701 22.880 69.778 1.00 39.72 758 ALA A N 1
ATOM 5977 C CA . ALA A 1 758 ? -65.701 23.541 68.929 1.00 39.72 758 ALA A CA 1
ATOM 5978 C C . ALA A 1 758 ? -64.990 24.853 69.365 1.00 39.72 758 ALA A C 1
ATOM 5980 O O . ALA A 1 758 ? -65.522 25.954 69.299 1.00 39.72 758 ALA A O 1
ATOM 5981 N N . ASN A 1 759 ? -63.660 24.698 69.499 1.00 42.19 759 ASN A N 1
ATOM 5982 C CA . ASN A 1 759 ? -62.607 25.595 68.981 1.00 42.19 759 ASN A CA 1
ATOM 5983 C C . ASN A 1 759 ? -62.250 26.888 69.769 1.00 42.19 759 ASN A C 1
ATOM 5985 O O . ASN A 1 759 ? -63.056 27.810 69.850 1.00 42.19 759 ASN A O 1
ATOM 5989 N N . PRO A 1 760 ? -60.991 27.043 70.238 1.00 46.47 760 PRO A N 1
ATOM 5990 C CA . PRO A 1 760 ? -60.454 28.321 70.704 1.00 46.47 760 PRO A CA 1
ATOM 5991 C C . PRO A 1 760 ? -59.420 28.920 69.731 1.00 46.47 760 PRO A C 1
ATOM 5993 O O . PRO A 1 760 ? -58.404 28.304 69.404 1.00 46.47 760 PRO A O 1
ATOM 5996 N N . ALA A 1 761 ? -59.627 30.178 69.336 1.00 32.38 761 ALA A N 1
ATOM 5997 C CA . ALA A 1 761 ? -58.660 30.967 68.575 1.00 32.38 761 ALA A CA 1
ATOM 5998 C C . ALA A 1 761 ? -58.507 32.383 69.160 1.00 32.38 761 ALA A C 1
ATOM 6000 O O . ALA A 1 761 ? -59.508 33.045 69.420 1.00 32.38 761 ALA A O 1
ATOM 6001 N N . LEU A 1 762 ? -57.254 32.872 69.218 1.00 40.94 762 LEU A N 1
ATOM 6002 C CA . LEU A 1 762 ? -56.853 34.273 69.491 1.00 40.94 762 LEU A CA 1
ATOM 6003 C C . LEU A 1 762 ? -57.141 34.751 70.945 1.00 40.94 762 LEU A C 1
ATOM 6005 O O . LEU A 1 762 ? -57.906 34.130 71.664 1.00 40.94 762 LEU A O 1
ATOM 6009 N N . ALA A 1 763 ? -56.534 35.807 71.504 1.00 38.44 763 ALA A N 1
ATOM 6010 C CA . ALA A 1 763 ? -55.753 36.943 70.980 1.00 38.44 763 ALA A CA 1
ATOM 6011 C C . ALA A 1 763 ? -54.816 37.492 72.117 1.00 38.44 763 ALA A C 1
ATOM 6013 O O . ALA A 1 763 ? -54.905 36.999 73.233 1.00 38.44 763 ALA A O 1
ATOM 6014 N N . LEU A 1 764 ? -53.936 38.511 72.026 1.00 40.44 764 LEU A N 1
ATOM 6015 C CA . LEU A 1 764 ? -53.411 39.387 70.957 1.00 40.44 764 LEU A CA 1
ATOM 6016 C C . LEU A 1 764 ? -52.208 40.205 71.513 1.00 40.44 764 LEU A C 1
ATOM 6018 O O . LEU A 1 764 ? -52.353 40.800 72.578 1.00 40.44 764 LEU A O 1
ATOM 6022 N N . ARG A 1 765 ? -51.099 40.367 70.763 1.00 39.75 765 ARG A N 1
ATOM 6023 C CA . ARG A 1 765 ? -50.542 41.688 70.321 1.00 39.75 765 ARG A CA 1
ATOM 6024 C C . ARG A 1 765 ? -49.250 41.524 69.495 1.00 39.75 765 ARG A C 1
ATOM 6026 O O . ARG A 1 765 ? -48.295 40.922 69.953 1.00 39.75 765 ARG A O 1
ATOM 6033 N N . GLU A 1 766 ? -49.270 41.841 68.194 1.00 41.09 766 GLU A N 1
ATOM 6034 C CA . GLU A 1 766 ? -48.921 43.143 67.558 1.00 41.09 766 GLU A CA 1
ATOM 6035 C C . GLU A 1 766 ? -47.409 43.504 67.608 1.00 41.09 766 GLU A C 1
ATOM 6037 O O . GLU A 1 766 ? -46.818 43.493 68.675 1.00 41.09 766 GLU A O 1
ATOM 6042 N N . LYS A 1 767 ? -46.723 43.912 66.517 1.00 40.88 767 LYS A N 1
ATOM 6043 C CA . LYS A 1 767 ? -47.143 44.865 65.456 1.00 40.88 767 LYS A CA 1
ATOM 6044 C C . LYS A 1 767 ? -46.546 44.613 64.038 1.00 40.88 767 LYS A C 1
ATOM 6046 O O . LYS A 1 767 ? -45.338 44.620 63.871 1.00 40.88 767 LYS A O 1
ATOM 6051 N N . LYS A 1 768 ? -47.433 44.601 63.022 1.00 42.47 768 LYS A N 1
ATOM 6052 C CA . LYS A 1 768 ? -47.440 45.382 61.737 1.00 42.47 768 LYS A CA 1
ATOM 6053 C C . LYS A 1 768 ? -46.129 45.456 60.900 1.00 42.47 768 LYS A C 1
ATOM 6055 O O . LYS A 1 768 ? -45.153 46.037 61.346 1.00 42.47 768 LYS A O 1
ATOM 6060 N N . LYS A 1 769 ? -46.122 45.118 59.592 1.00 40.81 769 LYS A N 1
ATOM 6061 C CA . LYS A 1 769 ? -46.702 45.946 58.494 1.00 40.81 769 LYS A CA 1
ATOM 6062 C C . LYS A 1 769 ? -46.904 45.191 57.145 1.00 40.81 769 LYS A C 1
ATOM 6064 O O . LYS A 1 769 ? -45.957 44.715 56.540 1.00 40.81 769 LYS A O 1
ATOM 6069 N N . ARG A 1 770 ? -48.158 45.206 56.660 1.00 41.25 770 ARG A N 1
ATOM 6070 C CA . ARG A 1 770 ? -48.690 45.156 55.265 1.00 41.25 770 ARG A CA 1
ATOM 6071 C C . ARG A 1 770 ? -47.865 44.501 54.120 1.00 41.25 770 ARG A C 1
ATOM 6073 O O . ARG A 1 770 ? -46.995 45.142 53.543 1.00 41.25 770 ARG A O 1
ATOM 6080 N N . LYS A 1 771 ? -48.352 43.354 53.614 1.00 40.09 771 LYS A N 1
ATOM 6081 C CA . LYS A 1 771 ? -48.233 42.911 52.201 1.00 40.09 771 LYS A CA 1
ATOM 6082 C C . LYS A 1 771 ? -49.632 42.833 51.558 1.00 40.09 771 LYS A C 1
ATOM 6084 O O . LYS A 1 771 ? -50.581 42.433 52.229 1.00 40.09 771 LYS A O 1
ATOM 6089 N N . LYS A 1 772 ? -49.771 43.211 50.279 1.00 48.34 772 LYS A N 1
ATOM 6090 C CA . LYS A 1 772 ? -50.986 43.017 49.452 1.00 48.34 772 LYS A CA 1
ATOM 6091 C C . LYS A 1 772 ? -50.727 41.921 48.403 1.00 48.34 772 LYS A C 1
ATOM 6093 O O . LYS A 1 772 ? -49.611 41.827 47.905 1.00 48.34 772 LYS A O 1
ATOM 6098 N N . ARG A 1 773 ? -51.751 41.124 48.062 1.00 45.75 773 ARG A N 1
ATOM 6099 C CA . ARG A 1 773 ? -51.746 40.182 46.916 1.00 45.75 773 ARG A CA 1
ATOM 6100 C C . ARG A 1 773 ? -51.800 40.946 45.579 1.00 45.75 773 ARG A C 1
ATOM 6102 O O . ARG A 1 773 ? -52.296 42.075 45.573 1.00 45.75 773 ARG A O 1
ATOM 6109 N N . PRO A 1 774 ? -51.408 40.314 44.457 1.00 43.38 774 PRO A N 1
ATOM 6110 C CA . PRO A 1 774 ? -52.447 40.006 43.462 1.00 43.38 774 PRO A CA 1
ATOM 6111 C C . PRO A 1 774 ? -52.332 38.640 42.740 1.00 43.38 774 PRO A C 1
ATOM 6113 O O . PRO A 1 774 ? -51.405 37.866 42.932 1.00 43.38 774 PRO A O 1
ATOM 6116 N N . ARG A 1 775 ? -53.391 38.401 41.955 1.00 38.19 775 ARG A N 1
ATOM 6117 C CA . ARG A 1 775 ? -53.828 37.295 41.074 1.00 38.19 775 ARG A CA 1
ATOM 6118 C C . ARG A 1 775 ? -52.774 36.604 40.174 1.00 38.19 775 ARG A C 1
ATOM 6120 O O . ARG A 1 775 ? -51.813 37.255 39.783 1.00 38.19 775 ARG A O 1
ATOM 6127 N N . PRO A 1 776 ? -53.056 35.368 39.702 1.00 45.94 776 PRO A N 1
ATOM 6128 C CA . PRO A 1 776 ? -52.440 34.784 38.510 1.00 45.94 776 PRO A CA 1
ATOM 6129 C C . PRO A 1 776 ? -53.283 35.045 37.241 1.00 45.94 776 PRO A C 1
ATOM 6131 O O . PRO A 1 776 ? -54.442 34.636 37.177 1.00 45.94 776 PRO A O 1
ATOM 6134 N N . SER A 1 777 ? -52.705 35.695 36.225 1.00 32.09 777 SER A N 1
ATOM 6135 C CA . SER A 1 777 ? -53.265 35.769 34.860 1.00 32.09 777 SER A CA 1
ATOM 6136 C C . SER A 1 777 ? -52.234 36.287 33.840 1.00 32.09 777 SER A C 1
ATOM 6138 O O . SER A 1 777 ? -51.814 37.435 33.939 1.00 32.09 777 SER A O 1
ATOM 6140 N N . THR A 1 778 ? -51.870 35.432 32.878 1.00 36.06 778 THR A N 1
ATOM 6141 C CA . THR A 1 778 ? -51.588 35.719 31.447 1.00 36.06 778 THR A CA 1
ATOM 6142 C C . THR A 1 778 ? -51.182 37.141 30.996 1.00 36.06 778 THR A C 1
ATOM 6144 O O . THR A 1 778 ? -52.054 38.007 30.927 1.00 36.06 778 THR A O 1
ATOM 6147 N N . ILE A 1 779 ? -49.931 37.312 30.528 1.00 33.84 779 ILE A N 1
ATOM 6148 C CA . ILE A 1 779 ? -49.478 38.120 29.354 1.00 33.84 779 ILE A CA 1
ATOM 6149 C C . ILE A 1 779 ? -47.981 37.751 29.109 1.00 33.84 779 ILE A C 1
ATOM 6151 O O . ILE A 1 779 ? -47.299 37.474 30.093 1.00 33.84 779 ILE A O 1
ATOM 6155 N N . SER A 1 780 ? -47.476 37.391 27.917 1.00 34.66 780 SER A N 1
ATOM 6156 C CA . SER A 1 780 ? -47.278 38.101 26.625 1.00 34.66 780 SER A CA 1
ATOM 6157 C C . SER A 1 780 ? -46.206 39.202 26.664 1.00 34.66 780 SER A C 1
ATOM 6159 O O . SER A 1 780 ? -46.373 40.133 27.442 1.00 34.66 780 SER A O 1
ATOM 6161 N N . ASP A 1 781 ? -45.211 39.092 25.765 1.00 33.72 781 ASP A N 1
ATOM 6162 C CA . ASP A 1 781 ? -44.474 40.190 25.089 1.00 33.72 781 ASP A CA 1
ATOM 6163 C C . ASP A 1 781 ? -43.607 41.154 25.946 1.00 33.72 781 ASP A C 1
ATOM 6165 O O . ASP A 1 781 ? -43.897 41.401 27.112 1.00 33.72 781 ASP A O 1
ATOM 6169 N N . ASP A 1 782 ? -42.533 41.799 25.469 1.00 36.81 782 ASP A N 1
ATOM 6170 C CA . ASP A 1 782 ? -41.594 41.646 24.326 1.00 36.81 782 ASP A CA 1
ATOM 6171 C C . ASP A 1 782 ? -40.418 42.645 24.589 1.00 36.81 782 ASP A C 1
ATOM 6173 O O . ASP A 1 782 ? -40.469 43.369 25.587 1.00 36.81 782 ASP A O 1
ATOM 6177 N N . GLU A 1 783 ? -39.414 42.743 23.701 1.00 36.34 783 GLU A N 1
ATOM 6178 C CA . GLU A 1 783 ? -38.374 43.804 23.629 1.00 36.34 783 GLU A CA 1
ATOM 6179 C C . GLU A 1 783 ? -37.323 43.814 24.786 1.00 36.34 783 GLU A C 1
ATOM 6181 O O . GLU A 1 783 ? -37.634 43.680 25.963 1.00 36.34 783 GLU A O 1
ATOM 6186 N N . ASN A 1 784 ? -36.014 44.030 24.581 1.00 32.66 784 ASN A N 1
ATOM 6187 C CA . ASN A 1 784 ? -35.390 45.015 23.692 1.00 32.66 784 ASN A CA 1
ATOM 6188 C C . ASN A 1 784 ? -33.883 44.719 23.413 1.00 32.66 784 ASN A C 1
ATOM 6190 O O . ASN A 1 784 ? -33.249 43.864 24.032 1.00 32.66 784 ASN A O 1
ATOM 6194 N N . GLU A 1 785 ? -33.324 45.481 22.477 1.00 34.34 785 GLU A N 1
ATOM 6195 C CA . GLU A 1 785 ? -32.037 45.393 21.783 1.00 34.34 785 GLU A CA 1
ATOM 6196 C C . GLU A 1 785 ? -30.759 45.713 22.599 1.00 34.34 785 GLU A C 1
ATOM 6198 O O . GLU A 1 785 ? -30.762 46.572 23.484 1.00 34.34 785 GLU A O 1
ATOM 6203 N N . ARG A 1 786 ? -29.609 45.167 22.146 1.00 35.09 786 ARG A N 1
ATOM 6204 C CA . ARG A 1 786 ? -28.455 45.907 21.541 1.00 35.09 786 ARG A CA 1
ATOM 6205 C C . ARG A 1 786 ? -27.258 44.962 21.300 1.00 35.09 786 ARG A C 1
ATOM 6207 O O . ARG A 1 786 ? -26.761 44.342 22.226 1.00 35.09 786 ARG A O 1
ATOM 6214 N N . SER A 1 787 ? -26.875 44.717 20.041 1.00 34.19 787 SER A N 1
ATOM 6215 C CA . SER A 1 787 ? -25.863 45.469 19.255 1.00 34.19 787 SER A CA 1
ATOM 6216 C C . SER A 1 787 ? -24.414 45.197 19.702 1.00 34.19 787 SER A C 1
ATOM 6218 O O . SER A 1 787 ? -23.975 45.654 20.752 1.00 34.19 787 SER A O 1
ATOM 6220 N N . SER A 1 788 ? -23.630 44.418 18.951 1.00 38.81 788 SER A N 1
ATOM 6221 C CA . SER A 1 788 ? -22.856 44.864 17.767 1.00 38.81 788 SER A CA 1
ATOM 6222 C C . SER A 1 788 ? -22.463 43.632 16.911 1.00 38.81 788 SER A C 1
ATOM 6224 O O . SER A 1 788 ? -22.307 42.551 17.462 1.00 38.81 788 SER A O 1
ATOM 6226 N N . GLY A 1 789 ? -22.472 43.641 15.566 1.00 30.97 789 GLY A N 1
ATOM 6227 C CA . GLY A 1 789 ? -21.493 44.277 14.655 1.00 30.97 789 GLY A CA 1
ATOM 6228 C C . GLY A 1 789 ? -20.274 43.345 14.459 1.00 30.97 789 GLY A C 1
ATOM 6229 O O . GLY A 1 789 ? -19.663 42.994 15.454 1.00 30.97 789 GLY A O 1
ATOM 6230 N N . ALA A 1 790 ? -19.846 42.871 13.279 1.00 35.22 790 ALA A N 1
ATOM 6231 C CA . ALA A 1 790 ? -19.979 43.305 11.876 1.00 35.22 790 ALA A CA 1
ATOM 6232 C C . ALA A 1 790 ? -19.926 42.059 10.931 1.00 35.22 790 ALA A C 1
ATOM 6234 O O . ALA A 1 790 ? -19.265 41.085 11.260 1.00 35.22 790 ALA A O 1
ATOM 6235 N N . ARG A 1 791 ? -20.785 41.941 9.901 1.00 32.38 791 ARG A N 1
ATOM 6236 C CA . ARG A 1 791 ? -20.551 42.210 8.451 1.00 32.38 791 ARG A CA 1
ATOM 6237 C C . ARG A 1 791 ? -19.507 41.336 7.711 1.00 32.38 791 ARG A C 1
ATOM 6239 O O . ARG A 1 791 ? -18.348 41.317 8.096 1.00 32.38 791 ARG A O 1
ATOM 6246 N N . ASN A 1 792 ? -19.943 40.845 6.536 1.00 33.78 792 ASN A N 1
ATOM 6247 C CA . ASN A 1 792 ? -19.166 40.370 5.369 1.00 33.78 792 ASN A CA 1
ATOM 6248 C C . ASN A 1 792 ? -18.459 38.998 5.559 1.00 33.78 792 ASN A C 1
ATOM 6250 O O . ASN A 1 792 ? -18.071 38.657 6.665 1.00 33.78 792 ASN A O 1
ATOM 6254 N N . GLU A 1 793 ? -18.282 38.123 4.558 1.00 30.91 793 GLU A N 1
ATOM 6255 C CA . GLU A 1 793 ? -18.674 38.103 3.133 1.00 30.91 793 GLU A CA 1
ATOM 6256 C C . GLU A 1 793 ? -18.714 36.637 2.620 1.00 30.91 793 GLU A C 1
ATOM 6258 O O . GLU A 1 793 ? -18.266 35.721 3.310 1.00 30.91 793 GLU A O 1
ATOM 6263 N N . SER A 1 794 ? -19.256 36.392 1.421 1.00 37.34 794 SER A N 1
ATOM 6264 C CA . SER A 1 794 ? -19.277 35.057 0.788 1.00 37.34 794 SER A CA 1
ATOM 6265 C C . SER A 1 794 ? -17.866 34.522 0.483 1.00 37.34 794 SER A C 1
ATOM 6267 O O . SER A 1 794 ? -17.003 35.316 0.109 1.00 37.34 794 SER A O 1
ATOM 6269 N N . PRO A 1 795 ? -17.624 33.194 0.496 1.00 39.53 795 PRO A N 1
ATOM 6270 C CA . PRO A 1 795 ? -16.372 32.639 -0.009 1.00 39.53 795 PRO A CA 1
ATOM 6271 C C . PRO A 1 795 ? -16.323 32.773 -1.537 1.00 39.53 795 PRO A C 1
ATOM 6273 O O . PRO A 1 795 ? -17.030 32.075 -2.269 1.00 39.53 795 PRO A O 1
ATOM 6276 N N . SER A 1 796 ? -15.493 33.693 -2.022 1.00 30.69 796 SER A N 1
ATOM 6277 C CA . SER A 1 796 ? -15.166 33.808 -3.437 1.00 30.69 796 SER A CA 1
ATOM 6278 C C . SER A 1 796 ? -14.240 32.675 -3.883 1.00 30.69 796 SER A C 1
ATOM 6280 O O . SER A 1 796 ? -13.386 32.181 -3.146 1.00 30.69 796 SER A O 1
ATOM 6282 N N . THR A 1 797 ? -14.399 32.280 -5.142 1.00 35.81 797 THR A N 1
ATOM 6283 C CA . THR A 1 797 ? -13.424 31.481 -5.885 1.00 35.81 797 THR A CA 1
ATOM 6284 C C . THR A 1 797 ? -12.059 32.168 -5.896 1.00 35.81 797 THR A C 1
ATOM 6286 O O . THR A 1 797 ? -11.971 33.306 -6.361 1.00 35.81 797 THR A O 1
ATOM 6289 N N . PHE A 1 798 ? -10.998 31.465 -5.493 1.00 31.08 798 PHE A N 1
ATOM 6290 C CA . PHE A 1 798 ? -9.623 31.906 -5.732 1.00 31.08 798 PHE A CA 1
ATOM 6291 C C . PHE A 1 798 ? -8.978 31.140 -6.888 1.00 31.08 798 PHE A C 1
ATOM 6293 O O . PHE A 1 798 ? -8.967 29.910 -6.924 1.00 31.08 798 PHE A O 1
ATOM 6300 N N . SER A 1 799 ? -8.463 31.913 -7.841 1.00 32.12 799 SER A N 1
ATOM 6301 C CA . SER A 1 799 ? -7.768 31.443 -9.037 1.00 32.12 799 SER A CA 1
ATOM 6302 C C . SER A 1 799 ? -6.322 31.037 -8.753 1.00 32.12 799 SER A C 1
ATOM 6304 O O . SER A 1 799 ? -5.688 31.529 -7.820 1.00 32.12 799 SER A O 1
ATOM 6306 N N . SER A 1 800 ? -5.781 30.196 -9.633 1.00 32.12 800 SER A N 1
ATOM 6307 C CA . SER A 1 800 ? -4.353 29.875 -9.728 1.00 32.12 800 SER A CA 1
ATOM 6308 C C . SER A 1 800 ? -3.484 31.113 -10.029 1.00 32.12 800 SER A C 1
ATOM 6310 O O . SER A 1 800 ? -3.970 32.056 -10.662 1.00 32.12 800 SER A O 1
ATOM 6312 N N . PRO A 1 801 ? -2.192 31.112 -9.648 1.00 42.97 801 PRO A N 1
ATOM 6313 C CA . PRO A 1 801 ? -1.260 32.176 -10.008 1.00 42.97 801 PRO A CA 1
ATOM 6314 C C . PRO A 1 801 ? -0.819 32.064 -11.474 1.00 42.97 801 PRO A C 1
ATOM 6316 O O . PRO A 1 801 ? -0.567 30.971 -11.982 1.00 42.97 801 PRO A O 1
ATOM 6319 N N . ALA A 1 802 ? -0.685 33.208 -12.144 1.00 33.72 802 ALA A N 1
ATOM 6320 C CA . ALA A 1 802 ? -0.118 33.294 -13.485 1.00 33.72 802 ALA A CA 1
ATOM 6321 C C . ALA A 1 802 ? 1.400 33.522 -13.422 1.00 33.72 802 ALA A C 1
ATOM 6323 O O . ALA A 1 802 ? 1.865 34.378 -12.671 1.00 33.72 802 ALA A O 1
ATOM 6324 N N . HIS A 1 803 ? 2.149 32.827 -14.280 1.00 35.00 803 HIS A N 1
ATOM 6325 C CA . HIS A 1 803 ? 3.461 33.288 -14.729 1.00 35.00 803 HIS A CA 1
ATOM 6326 C C . HIS A 1 803 ? 3.329 33.901 -16.126 1.00 35.00 803 HIS A C 1
ATOM 6328 O O . HIS A 1 803 ? 2.619 33.389 -16.989 1.00 35.00 803 HIS A O 1
ATOM 6334 N N . THR A 1 804 ? 4.008 35.025 -16.314 1.00 36.28 804 THR A N 1
ATOM 6335 C CA . THR A 1 804 ? 4.110 35.792 -17.558 1.00 36.28 804 THR A CA 1
ATOM 6336 C C . THR A 1 804 ? 4.930 35.063 -18.621 1.00 36.28 804 THR A C 1
ATOM 6338 O O . THR A 1 804 ? 5.972 34.515 -18.266 1.00 36.28 804 THR A O 1
ATOM 6341 N N . LEU A 1 805 ? 4.535 35.168 -19.897 1.00 36.16 805 LEU A N 1
ATOM 6342 C CA . LEU A 1 805 ? 5.407 35.562 -21.022 1.00 36.16 805 LEU A CA 1
ATOM 6343 C C . LEU A 1 805 ? 4.587 35.728 -22.326 1.00 36.16 805 LEU A C 1
ATOM 6345 O O . LEU A 1 805 ? 4.009 34.769 -22.823 1.00 36.16 805 LEU A O 1
ATOM 6349 N N . ASP A 1 806 ? 4.565 36.973 -22.803 1.00 35.09 806 ASP A N 1
ATOM 6350 C CA . ASP A 1 806 ? 4.500 37.513 -24.174 1.00 35.09 806 ASP A CA 1
ATOM 6351 C C . ASP A 1 806 ? 3.470 37.077 -25.249 1.00 35.09 806 ASP A C 1
ATOM 6353 O O . ASP A 1 806 ? 3.139 35.915 -25.473 1.00 35.09 806 ASP A O 1
ATOM 6357 N N . ASN A 1 807 ? 3.010 38.116 -25.967 1.00 34.00 807 ASN A N 1
ATOM 6358 C CA . ASN A 1 807 ? 2.265 38.094 -27.236 1.00 34.00 807 ASN A CA 1
ATOM 6359 C C . ASN A 1 807 ? 3.215 37.711 -28.413 1.00 34.00 807 ASN A C 1
ATOM 6361 O O . ASN A 1 807 ? 4.413 37.574 -28.198 1.00 34.00 807 ASN A O 1
ATOM 6365 N N . GLU A 1 808 ? 2.824 37.540 -29.682 1.00 34.69 808 GLU A N 1
ATOM 6366 C CA . GLU A 1 808 ? 1.619 37.882 -30.463 1.00 34.69 808 GLU A CA 1
ATOM 6367 C C . GLU A 1 808 ? 1.286 36.722 -31.434 1.00 34.69 808 GLU A C 1
ATOM 6369 O O . GLU A 1 808 ? 2.199 36.014 -31.845 1.00 34.69 808 GLU A O 1
ATOM 6374 N N . ASP A 1 809 ? 0.015 36.512 -31.820 1.00 32.75 809 ASP A N 1
ATOM 6375 C CA . ASP A 1 809 ? -0.435 36.813 -33.199 1.00 32.75 809 ASP A CA 1
ATOM 6376 C C . ASP A 1 809 ? -1.921 36.487 -33.508 1.00 32.75 809 ASP A C 1
ATOM 6378 O O . ASP A 1 809 ? -2.534 35.555 -32.990 1.00 32.75 809 ASP A O 1
ATOM 6382 N N . ALA A 1 810 ? -2.474 37.307 -34.402 1.00 33.81 810 ALA A N 1
ATOM 6383 C CA . ALA A 1 810 ? -3.741 37.249 -35.149 1.00 33.81 810 ALA A CA 1
ATOM 6384 C C . ALA A 1 810 ? -4.799 36.122 -34.921 1.00 33.81 810 ALA A C 1
ATOM 6386 O O . ALA A 1 810 ? -4.715 34.999 -35.418 1.00 33.81 810 ALA A O 1
ATOM 6387 N N . SER A 1 811 ? -5.963 36.536 -34.399 1.00 33.28 811 SER A N 1
ATOM 6388 C CA . SER A 1 811 ? -7.299 36.066 -34.855 1.00 33.28 811 SER A CA 1
ATOM 6389 C C . SER A 1 811 ? -7.645 36.667 -36.250 1.00 33.28 811 SER A C 1
ATOM 6391 O O . SER A 1 811 ? -6.887 37.532 -36.685 1.00 33.28 811 SER A O 1
ATOM 6393 N N . PRO A 1 812 ? -8.776 36.357 -36.952 1.00 50.03 812 PRO A N 1
ATOM 6394 C CA . PRO A 1 812 ? -9.961 35.583 -36.537 1.00 50.03 812 PRO A CA 1
ATOM 6395 C C . PRO A 1 812 ? -10.563 34.605 -37.587 1.00 50.03 812 PRO A C 1
ATOM 6397 O O . PRO A 1 812 ? -10.340 34.711 -38.789 1.00 50.03 812 PRO A O 1
ATOM 6400 N N . SER A 1 813 ? -11.505 33.750 -37.161 1.00 33.31 813 SER A N 1
ATOM 6401 C CA . SER A 1 813 ? -12.585 33.269 -38.046 1.00 33.31 813 SER A CA 1
ATOM 6402 C C . SER A 1 813 ? -13.835 32.866 -37.260 1.00 33.31 813 SER A C 1
ATOM 6404 O O . SER A 1 813 ? -13.765 32.124 -36.283 1.00 33.31 813 SER A O 1
ATOM 6406 N N . ALA A 1 814 ? -14.999 33.365 -37.680 1.00 35.69 814 ALA A N 1
ATOM 6407 C CA . ALA A 1 814 ? -16.278 33.147 -37.009 1.00 35.69 814 ALA A CA 1
ATOM 6408 C C . ALA A 1 814 ? -17.181 32.197 -37.805 1.00 35.69 814 ALA A C 1
ATOM 6410 O O . ALA A 1 814 ? -17.324 32.348 -39.017 1.00 35.69 814 ALA A O 1
ATOM 6411 N N . SER A 1 815 ? -17.939 31.321 -37.131 1.00 34.44 815 SER A N 1
ATOM 6412 C CA . SER A 1 815 ? -19.186 30.815 -37.722 1.00 34.44 815 SER A CA 1
ATOM 6413 C C . SER A 1 815 ? -20.280 30.489 -36.697 1.00 34.44 815 SER A C 1
ATOM 6415 O O . SER A 1 815 ? -20.047 30.159 -35.538 1.00 34.44 815 SER A O 1
ATOM 6417 N N . LYS A 1 816 ? -21.524 30.697 -37.139 1.00 37.53 816 LYS A N 1
ATOM 6418 C CA . LYS A 1 816 ? -22.750 30.749 -36.332 1.00 37.53 816 LYS A CA 1
ATOM 6419 C C . LYS A 1 816 ? -23.444 29.385 -36.242 1.00 37.53 816 LYS A C 1
ATOM 6421 O O . LYS A 1 816 ? -23.589 28.723 -37.259 1.00 37.53 816 LYS A O 1
ATOM 6426 N N . ARG A 1 817 ? -24.086 29.136 -35.088 1.00 41.34 817 ARG A N 1
ATOM 6427 C CA . ARG A 1 817 ? -25.400 28.464 -34.902 1.00 41.34 817 ARG A CA 1
ATOM 6428 C C . ARG A 1 817 ? -25.679 27.148 -35.674 1.00 41.34 817 ARG A C 1
ATOM 6430 O O . ARG A 1 817 ? -25.877 27.176 -36.885 1.00 41.34 817 ARG A O 1
ATOM 6437 N N . LYS A 1 818 ? -26.111 26.108 -34.941 1.00 40.94 818 LYS A N 1
ATOM 6438 C CA . LYS A 1 818 ? -27.531 25.644 -34.910 1.00 40.94 818 LYS A CA 1
ATOM 6439 C C . LYS A 1 818 ? -27.696 24.357 -34.091 1.00 40.94 818 LYS A C 1
ATOM 6441 O O . LYS A 1 818 ? -27.081 23.342 -34.390 1.00 40.94 818 LYS A O 1
ATOM 6446 N N . SER A 1 819 ? -28.630 24.367 -33.144 1.00 47.69 819 SER A N 1
ATOM 6447 C CA . SER A 1 819 ? -29.166 23.153 -32.523 1.00 47.69 819 SER A CA 1
ATOM 6448 C C . SER A 1 819 ? -30.042 22.372 -33.517 1.00 47.69 819 SER A C 1
ATOM 6450 O O . SER A 1 819 ? -30.814 22.962 -34.279 1.00 47.69 819 SER A O 1
ATOM 6452 N N . LYS A 1 820 ? -29.956 21.033 -33.519 1.00 44.44 820 LYS A N 1
ATOM 6453 C CA . LYS A 1 820 ? -30.863 20.156 -34.283 1.00 44.44 820 LYS A CA 1
ATOM 6454 C C . LYS A 1 820 ? -31.348 18.961 -33.458 1.00 44.44 820 LYS A C 1
ATOM 6456 O O . LYS A 1 820 ? -30.667 18.461 -32.572 1.00 44.44 820 LYS A O 1
ATOM 6461 N N . LYS A 1 821 ? -32.590 18.564 -33.751 1.00 44.00 821 LYS A N 1
ATOM 6462 C CA . LYS A 1 821 ? -33.432 17.636 -32.980 1.00 44.00 821 LYS A CA 1
ATOM 6463 C C . LYS A 1 821 ? -32.971 16.174 -33.073 1.00 44.00 821 LYS A C 1
ATOM 6465 O O . LYS A 1 821 ? -32.534 15.728 -34.132 1.00 44.00 821 LYS A O 1
ATOM 6470 N N . LYS A 1 822 ? -33.214 15.410 -31.996 1.00 48.84 822 LYS A N 1
ATOM 6471 C CA . LYS A 1 822 ? -33.181 13.934 -31.974 1.00 48.84 822 LYS A CA 1
ATOM 6472 C C . LYS A 1 822 ? -34.034 13.353 -33.117 1.00 48.84 822 LYS A C 1
ATOM 6474 O O . LYS A 1 822 ? -35.190 13.746 -33.272 1.00 48.84 822 LYS A O 1
ATOM 6479 N N . LYS A 1 823 ? -33.506 12.372 -33.859 1.00 51.22 823 LYS A N 1
ATOM 6480 C CA 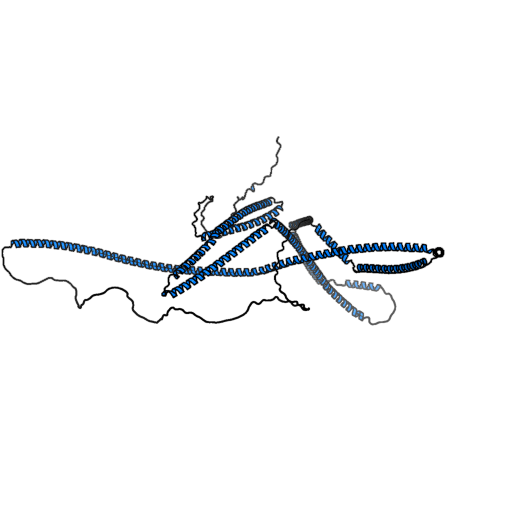. LYS A 1 823 ? -34.256 11.563 -34.840 1.00 51.22 823 LYS A CA 1
ATOM 6481 C C . LYS A 1 823 ? -34.285 10.106 -34.368 1.00 51.22 823 LYS A C 1
ATOM 6483 O O . LYS A 1 823 ? -33.240 9.550 -34.047 1.00 51.22 823 LYS A O 1
ATOM 6488 N N . LYS A 1 824 ? -35.478 9.502 -34.298 1.00 46.06 824 LYS A N 1
ATOM 6489 C CA . LYS A 1 824 ? -35.668 8.092 -33.903 1.00 46.06 824 LYS A CA 1
ATOM 6490 C C . LYS A 1 824 ? -34.911 7.166 -34.868 1.00 46.06 824 LYS A C 1
ATOM 6492 O O . LYS A 1 824 ? -35.099 7.280 -36.080 1.00 46.06 824 LYS A O 1
ATOM 6497 N N . ARG A 1 825 ? -34.112 6.235 -34.338 1.00 43.12 825 ARG A N 1
ATOM 6498 C CA . ARG A 1 825 ? -33.516 5.124 -35.099 1.00 43.12 825 ARG A CA 1
ATOM 6499 C C . ARG A 1 825 ? -34.571 4.012 -35.202 1.00 43.12 825 ARG A C 1
ATOM 6501 O O . ARG A 1 825 ? -35.184 3.675 -34.193 1.00 43.12 825 ARG A O 1
ATOM 6508 N N . ARG A 1 826 ? -34.844 3.510 -36.410 1.00 42.97 826 ARG A N 1
ATOM 6509 C CA . ARG A 1 826 ? -35.713 2.337 -36.625 1.00 42.97 826 ARG A CA 1
ATOM 6510 C C . ARG A 1 826 ? -34.873 1.061 -36.518 1.00 42.97 826 ARG A C 1
ATOM 6512 O O . ARG A 1 826 ? -33.700 1.090 -36.883 1.00 42.97 826 ARG A O 1
ATOM 6519 N N . LEU A 1 827 ? -35.493 -0.020 -36.042 1.00 38.44 827 LEU A N 1
ATOM 6520 C CA . LEU A 1 827 ? -34.973 -1.382 -36.182 1.00 38.44 827 LEU A CA 1
ATOM 6521 C C . LEU A 1 827 ? -34.727 -1.693 -37.665 1.00 38.44 827 LEU A C 1
ATOM 6523 O O . LEU A 1 827 ? -35.543 -1.323 -38.511 1.00 38.44 827 LEU A O 1
ATOM 6527 N N . ILE A 1 828 ? -33.645 -2.415 -37.942 1.00 43.47 828 ILE A N 1
ATOM 6528 C CA . ILE A 1 828 ? -33.457 -3.176 -39.176 1.00 43.47 828 ILE A CA 1
ATOM 6529 C C . ILE A 1 828 ? -33.251 -4.625 -38.741 1.00 43.47 828 ILE A C 1
ATOM 6531 O O . ILE A 1 828 ? -32.420 -4.907 -37.884 1.00 43.47 828 ILE A O 1
ATOM 6535 N N . THR A 1 829 ? -34.077 -5.508 -39.287 1.00 40.88 829 THR A N 1
ATOM 6536 C CA . THR A 1 829 ? -33.961 -6.963 -39.186 1.00 40.88 829 THR A CA 1
ATOM 6537 C C . THR A 1 829 ? -32.938 -7.454 -40.201 1.00 40.88 829 THR A C 1
ATOM 6539 O O . THR A 1 829 ? -33.126 -7.222 -41.396 1.00 40.88 829 THR A O 1
ATOM 6542 N N . GLU A 1 830 ? -31.905 -8.157 -39.748 1.00 45.50 830 GLU A N 1
ATOM 6543 C CA . GLU A 1 830 ? -31.006 -8.913 -40.624 1.00 45.50 830 GLU A CA 1
ATOM 6544 C C . GLU A 1 830 ? -31.506 -10.361 -40.741 1.00 45.50 830 GLU A C 1
ATOM 6546 O O . GLU A 1 830 ? -31.867 -10.989 -39.745 1.00 45.50 830 GLU A O 1
ATOM 6551 N N . GLY A 1 831 ? -31.594 -10.851 -41.980 1.00 42.03 831 GLY A N 1
ATOM 6552 C CA . GLY A 1 831 ? -31.902 -12.245 -42.308 1.00 42.03 831 GLY A CA 1
ATOM 6553 C C . GLY A 1 831 ? -30.624 -13.068 -42.530 1.00 42.03 831 GLY A C 1
ATOM 6554 O O . GLY A 1 831 ? -29.540 -12.492 -42.621 1.00 42.03 831 GLY A O 1
ATOM 6555 N N . PRO A 1 832 ? -30.729 -14.405 -42.606 1.00 53.62 832 PRO A N 1
ATOM 6556 C CA . PRO A 1 832 ? -29.569 -15.291 -42.591 1.00 53.62 832 PRO A CA 1
ATOM 6557 C C . PRO A 1 832 ? -28.812 -15.318 -43.926 1.00 53.62 832 PRO A C 1
ATOM 6559 O O . PRO A 1 832 ? -29.407 -15.263 -45.001 1.00 53.62 832 PRO A O 1
ATOM 6562 N N . ILE A 1 833 ? -27.492 -15.472 -43.829 1.00 47.09 833 ILE A N 1
ATOM 6563 C CA . ILE A 1 833 ? -26.582 -15.686 -44.958 1.00 47.09 833 ILE A CA 1
ATOM 6564 C C . ILE A 1 833 ? -26.612 -17.171 -45.344 1.00 47.09 833 ILE A C 1
ATOM 6566 O O . ILE A 1 833 ? -26.386 -18.035 -44.497 1.00 47.09 833 ILE A O 1
ATOM 6570 N N . THR A 1 834 ? -26.862 -17.465 -46.619 1.00 47.38 834 THR A N 1
ATOM 6571 C CA . THR A 1 834 ? -26.617 -18.784 -47.221 1.00 47.38 834 THR A CA 1
ATOM 6572 C C . THR A 1 834 ? -25.171 -18.898 -47.695 1.00 47.38 834 THR A C 1
ATOM 6574 O O . THR A 1 834 ? -24.605 -17.928 -48.196 1.00 47.38 834 THR A O 1
ATOM 6577 N N . ILE A 1 835 ? -24.601 -20.090 -47.535 1.00 47.75 835 ILE A N 1
ATOM 6578 C CA . ILE A 1 835 ? -23.253 -20.458 -47.976 1.00 47.75 835 ILE A CA 1
ATOM 6579 C C . ILE A 1 835 ? -23.333 -21.012 -49.404 1.00 47.75 835 ILE A C 1
ATOM 6581 O O . ILE A 1 835 ? -24.209 -21.835 -49.665 1.00 47.75 835 ILE A O 1
ATOM 6585 N N . ASP A 1 836 ? -22.395 -20.594 -50.253 1.00 41.47 836 ASP A N 1
ATOM 6586 C CA . ASP A 1 836 ? -21.834 -21.332 -51.398 1.00 41.47 836 ASP A CA 1
ATOM 6587 C C . ASP A 1 836 ? -20.353 -20.913 -51.531 1.00 41.47 836 ASP A C 1
ATOM 6589 O O . ASP A 1 836 ? -20.086 -19.697 -51.354 1.00 41.47 836 ASP A O 1
#

Foldseek 3Di:
DDDDDDDDDDDDDPVVPDDDDDDDDDDDDDDPDDDDDDDDDDDDDDDDDDDDDDPPDPDPVVVVLVVLVVVLVVLVVVLVVLVVVLVVLVVVLVVLVVQLVVVVVPVVCVVSNVVSVVVNVVSVVVSVVSVVVSVVSVVVSVVSVVVSVVSVVVVVVVVVVVVVVVLVVLVVVLVVLVVVLVPDDDPVCVVVNVVSVVVSVVSVVVSVVVVVVVVVVVVVVVVVVVVVVVVVVVVVVVVVVVVPPDPPVVVVVVVVVVVVVVVVVVVVVVVVVVVVVVVVVVVVVVVVVVVVVVVVVVVVVVVVVVVVVVVVVVVVVVVVVCVVVVVVPPDDDDDDDDDDDDCVVVVVVVVVVVVVVVPDDDDDVVVVVVVVVVVVVVVVVVVVVVVVVVVVVVVVVVVVVVVPPVVVVVVVVVVVVVVVVVVVVVVVVPPPPPVVVVVVVVVVVVVVVVVVVVVVPDVVVVVVVVVVVVVVVVVVVVVVVVVVVVVVVVVVVVVVVVVVVVPPPDVVVVVVVVVVCCVVPVCPVVVVVVVVVVVVVVVVVVVVVVVVVVVVVVVVVVVVVVVVVVVVVVVVVVVVVVVVVVVVVVVVVVVVVVVVVVVVVVCVVVVVVVVVVVVVVVVVVVVVVVVVVVVVVVVVVVVVVVVVVVVVVVVVVVVVVVVVVVVVVVVVVVVVVVVVVVVVVVVVVVVVVVVVVVVVVVVVVVVVVVVVVVVVVVVVVPDDDDDDDDDDDDDDDDDDDDDDDDDDDDDDDDDDDDDDDDDDDDDDDDDDDDDDDDDDDDDDDDDDDDDDDDDDDDDDDDDDDDDDDDDDDDDDDDDDDDDDDDDDDDDDDDDDDDDD